Protein 2D4A (pdb70)

Organism: Aeropyrum pernix (strain ATCC 700893 / DSM 11879 / JCM 9820 / NBRC 100138 / K1) (NCBI:txid272557)

Radius of gyration: 30.24 Å; Cα contacts (8 Å, |Δi|>4): 2789; chains: 4; bounding box: 79×83×82 Å

Foldseek 3Di:
DEEEEALDQLRLLLVLVCLVVLLAAYEYEYQDPPSQAVSQVVSVVVSVVVVNPHHTHYDPDLLVCAPDQEYEYERADLLVRLAVRLVVLLVVLLSCLVNVVQYQYEYPHPPQQQSLLLSCVNNVDDQQRRWYDAQVLLQLLLLVLVCVVVVHDSVQWFWAWWFGRADLTGTDQQVIDGNPHGNCVVDPPVVSVVSVCCRRCVQVVCCVVVVGGDRNSRSVSVSVLVVQQSVQVQDWTFIWTADDQALHDHSGTITFIFGAGNRGTPGTDHDPDDPVRNVSNVVRRVVRVVSNVSYDVVSSD/DEEEEALDQQSLLLVLVCLVVLPAAYEYEYQDPPSQQVRLVVSVVVSVVVVNPHHTHYDPDLLVCAPHQEYEYEHADFAFPPDDPVNRLQRRLVVLLVVLVSCLPRPLQHAYEYARPPQFLSLLLSCVNNVHDQQRRWYDAFVLLQLLLLVLVCVVPVHDSVQWGWAWKFGRADLIGTDQCPIAGNPHRNVVVDPPVSSVVSVCCSRCVQVVVCVVVGTGDRNSVSVSVVVLVVQQSVQVQDKTWTFTADDQALHDHRGTIGFIFGAGNSGTDDTDHDDDDPVRNVSNVVSRVVRVVSNVSYDVVSND/DEEEEALDQLRLLLVLVCLLVLPAAYEYEYQPPCSFQVSQVVSVVVSVVVVRPHHTGYDPDLLVCAPHQEYEYERADWDLHCVSLVVLLVVLVSCLVRPVQHAYEHPHPPQQLSLLLSCVNSVHPQQRRWYPAFVLLQLLLLVLLCVVVVHDSVFKGWAWKFGRAQLTFTDQQPIDGNPHRNCVPDPPVSSVVSRCCSRCVQVVVCVPPSIGDRNRSSVSVSVVVVQQSVQPQDKTWIWTADDCALHDHPGTITFIFGAGVRGTPDTDHDDDDPVVNVSNVVSRVVRVVSNVVDDPVSD/DEEEEALDQQSLLLLLVLLVVLPAAYEYEYQDPPSQAVSLVVSVVVSVVVVRPHHTGGYPDLLVCAPPQEYEYAHQDLPLQVSLVVLLVVLVSCLPRPLNHQYEYAHPPQFLSLLLSCVSSVHDQFRRWYDAFVLLQLQLLVLVCVVVVDDSVQWFWAWWFGRAQLIGTDQQPIDGNPHRNPVVDPPVVSVVSRVCSRCVQVVVCVVPPDGDRNSSSVSVSVLVVQQSVQVQDWTWIFTADCQALHDHGGTITFIFGAGVRGTDGTDRDDDDVVVNVSNVVSRVVRVVSNVVHDPVSD

B-factor: mean 38.35, std 10.97, range [13.8, 83.7]

CATH classification: 3.40.50.720 (+1 more: 3.90.110.10)

Secondary structure (DSSP, 8-state):
-EEEE--SHHHHHHHHHHHHS--S-EEEE-SSSSHHHHHHHHHHHHHHHHT----EEEES-GGGGTT-SEEEE------HHHHHHHHHHHHHHHHHH-TTSEEEE--SSHHHHHHHHHHHH---GGGEEEP-HHHHHHHHHHHHHHHHTS-GGGEE--EEB-SSTT-EE-GGG-EETTEETTTT--HHHHHHHHHHHHHHHHHHHHHHSS---HHHHHHHHHHHHHHHHT--EEEEEEEEEESGGG-EEEEEEEEEEEETTEEEEE------HHHHHHHHHHHHHHHHHHTTS-GGG-/-EEEE--SHHHHHHHHHHHHHT-S-EEEE-SSSSHHHHHHHHHHHHHHHHT----EEEES-GGGGTT-SEEEE------TTHHHHHHHHHHHHHHHHHH-TT-EEEE-SSSHHHHHHHHHHHHT--GGGEEEP-HHHHHHHHHHHHHHHHTS-GGGEEEEEEB-SSTT-EEEEEEEEETTEEHHHHS-HHHHHHHHHHHHTHHHHHHHHHSS---HHHHHHHHHHHHHHHTT--EEEEEEEEEESGGG-EEEEEEEEEEEETTEEEEE------HHHHHHHHHHHHHHHHHHHTS-HHHH-/-EEEE--SHHHHHHHHHHHHHT-S-EEEE-SSTTHHHHHHHHHHHHHHHHT----EEEES-GGGGTT-SEEEE--------TTHHHHHHHHHHHHHHH-TTSEEEE--SSHHHHHHHHHHHHT--GGGEEE--HHHHHHHHHHHHHHHHTS-GGGEE--EEB-SSTT-EE-GGG-EETTEEGGGTS-HHHHHHHHHHHHTHHHHHHHHHSS--SHHHHHHHHHHHHHHHTT--EEEEEEEEEESGGG-EEEEEEEEEEEETTEEEEE------HHHHHHHHHHHHHHHHHHHHS-GGG-/-EEEE--SHHHHHHHHHHHHHT-S-EEEE-SSTTHHHHHHHHHHHHHHHHT----EEEES-GGGGTT-SEEEE--S----SS--THHHHHHHHHHHHHHHHHHHHH-TTPEEEE--SSHHHHHHHHHHHH---GGGEEE--HHHHHHHHHHHHHHHHTS-GGGEE--EEB-SSTT-EE-GGG-EETTEEHHHHS-HHHHHHHHHHHHTHHHHHHHHHSS---HHHHHHHHHHHHHHHTT--EEEEEEEEEESGGG-EEEEEEEEEEEETTEEEEE------HHHHHHHHHHHHHHHHHHHTS-HHHH-

Structure (mmCIF, N/CA/C/O backbone):
data_2D4A
#
_entry.id   2D4A
#
_cell.length_a   78.168
_cell.length_b   84.012
_cell.length_c   216.148
_cell.angle_alpha   90.00
_cell.angle_beta   90.00
_cell.angle_gamma   90.00
#
_symmetry.space_group_name_H-M   'P 21 21 21'
#
loop_
_entity.id
_entity.type
_entity.pdbx_description
1 polymer 'Malate dehydrogenase'
2 water water
#
loop_
_atom_site.group_PDB
_atom_site.id
_atom_site.type_symbol
_atom_site.label_atom_id
_atom_site.label_alt_id
_atom_site.label_comp_id
_atom_site.label_asym_id
_atom_site.label_entity_id
_atom_site.label_seq_id
_atom_site.pdbx_PDB_ins_code
_atom_site.Cartn_x
_atom_site.Cartn_y
_atom_site.Cartn_z
_atom_site.occupancy
_atom_site.B_iso_or_equiv
_atom_site.auth_seq_id
_atom_site.auth_comp_id
_atom_site.auth_asym_id
_atom_site.auth_atom_id
_atom_site.pdbx_PDB_model_num
ATOM 1 N N . MET A 1 1 ? 70.603 14.673 200.950 1.00 37.82 1 MET B N 1
ATOM 2 C CA . MET A 1 1 ? 69.346 13.972 200.698 1.00 37.41 1 MET B CA 1
ATOM 3 C C . MET A 1 1 ? 68.355 14.267 201.834 1.00 36.45 1 MET B C 1
ATOM 4 O O . MET A 1 1 ? 68.741 14.402 203.008 1.00 36.25 1 MET B O 1
ATOM 9 N N . ILE A 1 2 ? 67.111 14.346 201.363 1.00 34.39 2 ILE B N 1
ATOM 10 C CA . ILE A 1 2 ? 65.946 14.559 202.237 1.00 32.41 2 ILE B CA 1
ATOM 11 C C . ILE A 1 2 ? 65.368 13.180 202.582 1.00 31.52 2 ILE B C 1
ATOM 12 O O . ILE A 1 2 ? 64.944 12.426 201.677 1.00 31.92 2 ILE B O 1
ATOM 17 N N . THR A 1 3 ? 65.127 12.874 203.760 1.00 30.38 3 THR B N 1
ATOM 18 C CA . THR A 1 3 ? 64.414 11.650 204.120 1.00 28.81 3 THR B CA 1
ATOM 19 C C . THR A 1 3 ? 63.024 12.012 204.663 1.00 28.53 3 THR B C 1
ATOM 20 O O . THR A 1 3 ? 62.899 12.920 205.482 1.00 28.19 3 THR B O 1
ATOM 24 N N . ILE A 1 4 ? 61.985 11.347 204.142 1.00 27.73 4 ILE B N 1
ATOM 25 C CA . ILE A 1 4 ? 60.621 11.531 204.691 1.00 28.23 4 ILE B CA 1
ATOM 26 C C . ILE A 1 4 ? 60.318 10.257 205.508 1.00 28.04 4 ILE B C 1
ATOM 27 O O . ILE A 1 4 ? 60.439 9.147 204.971 1.00 28.43 4 ILE B O 1
ATOM 32 N N . LEU A 1 5 ? 59.782 10.410 206.677 1.00 27.62 5 LEU B N 1
ATOM 33 C CA . LEU A 1 5 ? 59.344 9.289 207.537 1.00 26.58 5 LEU B CA 1
ATOM 34 C C . LEU A 1 5 ? 57.852 9.206 207.584 1.00 26.23 5 LEU B C 1
ATOM 35 O O . LEU A 1 5 ? 57.128 10.100 208.083 1.00 27.57 5 LEU B O 1
ATOM 40 N N . GLY A 1 6 ? 57.260 8.139 207.015 1.00 27.09 6 GLY B N 1
ATOM 41 C CA . GLY A 1 6 ? 55.778 8.115 207.075 1.00 29.30 6 GLY B CA 1
ATOM 42 C C . GLY A 1 6 ? 55.119 7.248 206.064 1.00 31.64 6 GLY B C 1
ATOM 43 O O . GLY A 1 6 ? 54.308 6.370 206.379 1.00 34.15 6 GLY B O 1
ATOM 44 N N . ALA A 1 7 ? 55.187 7.770 204.793 1.00 29.87 7 ALA B N 1
ATOM 45 C CA . ALA A 1 7 ? 54.523 7.194 203.615 1.00 29.09 7 ALA B CA 1
ATOM 46 C C . ALA A 1 7 ? 53.024 7.180 203.633 1.00 28.33 7 ALA B C 1
ATOM 47 O O . ALA A 1 7 ? 52.310 6.673 202.736 1.00 27.14 7 ALA B O 1
ATOM 49 N N . GLY A 1 8 ? 52.434 7.988 204.533 1.00 26.75 8 GLY B N 1
ATOM 50 C CA . GLY A 1 8 ? 50.998 8.202 204.561 1.00 24.23 8 GLY B CA 1
ATOM 51 C C . GLY A 1 8 ? 50.464 9.243 203.622 1.00 25.14 8 GLY B C 1
ATOM 52 O O . GLY A 1 8 ? 50.912 9.507 202.527 1.00 25.42 8 GLY B O 1
ATOM 53 N N . LYS A 1 9 ? 49.332 9.852 204.301 1.00 22.23 9 LYS B N 1
ATOM 54 C CA . LYS A 1 9 ? 48.637 10.899 203.582 1.00 22.20 9 LYS B CA 1
ATOM 55 C C . LYS A 1 9 ? 49.420 12.252 203.525 1.00 21.40 9 LYS B C 1
ATOM 56 O O . LYS A 1 9 ? 49.525 12.886 202.468 1.00 21.99 9 LYS B O 1
ATOM 62 N N . VAL A 1 10 ? 49.998 12.679 204.601 1.00 23.79 10 VAL B N 1
ATOM 63 C CA . VAL A 1 10 ? 50.757 13.933 204.595 1.00 23.22 10 VAL B CA 1
ATOM 64 C C . VAL A 1 10 ? 52.182 13.701 204.113 1.00 21.92 10 VAL B C 1
ATOM 65 O O . VAL A 1 10 ? 52.810 14.626 203.610 1.00 20.83 10 VAL B O 1
ATOM 69 N N . GLY A 1 11 ? 52.656 12.513 204.203 1.00 25.17 11 GLY B N 1
ATOM 70 C CA . GLY A 1 11 ? 53.953 12.041 203.747 1.00 27.64 11 GLY B CA 1
ATOM 71 C C . GLY A 1 11 ? 54.134 12.102 202.293 1.00 29.16 11 GLY B C 1
ATOM 72 O O . GLY A 1 11 ? 55.018 12.745 201.709 1.00 29.99 11 GLY B O 1
ATOM 73 N N . MET A 1 12 ? 53.052 11.539 201.725 1.00 30.07 12 MET B N 1
ATOM 74 C CA . MET A 1 12 ? 53.019 11.490 200.275 1.00 29.37 12 MET B CA 1
ATOM 75 C C . MET A 1 12 ? 52.752 12.832 199.626 1.00 28.64 12 MET B C 1
ATOM 76 O O . MET A 1 12 ? 53.307 13.127 198.571 1.00 29.58 12 MET B O 1
ATOM 81 N N . ALA A 1 13 ? 51.889 13.645 200.219 1.00 28.52 13 ALA B N 1
ATOM 82 C CA . ALA A 1 13 ? 51.629 14.948 199.623 1.00 28.67 13 ALA B CA 1
ATOM 83 C C . ALA A 1 13 ? 52.964 15.709 199.592 1.00 28.89 13 ALA B C 1
ATOM 84 O O . ALA A 1 13 ? 53.315 16.289 198.566 1.00 29.33 13 ALA B O 1
ATOM 86 N N . THR A 1 14 ? 53.712 15.675 200.702 1.00 29.26 14 THR B N 1
ATOM 87 C CA . THR A 1 14 ? 55.025 16.337 200.806 1.00 28.46 14 THR B CA 1
ATOM 88 C C . THR A 1 14 ? 55.955 15.840 199.698 1.00 27.58 14 THR B C 1
ATOM 89 O O . THR A 1 14 ? 56.598 16.634 199.011 1.00 28.64 14 THR B O 1
ATOM 93 N N . ALA A 1 15 ? 56.021 14.522 199.530 1.00 25.96 15 ALA B N 1
ATOM 94 C CA . ALA A 1 15 ? 56.881 13.922 198.519 1.00 24.86 15 ALA B CA 1
ATOM 95 C C . ALA A 1 15 ? 56.535 14.379 197.108 1.00 24.50 15 ALA B C 1
ATOM 96 O O . ALA A 1 15 ? 57.427 14.578 196.289 1.00 25.76 15 ALA B O 1
ATOM 98 N N . VAL A 1 16 ? 55.251 14.555 196.813 1.00 24.32 16 VAL B N 1
ATOM 99 C CA . VAL A 1 16 ? 54.855 14.995 195.474 1.00 24.33 16 VAL B CA 1
ATOM 100 C C . VAL A 1 16 ? 55.339 16.432 195.246 1.00 24.17 16 VAL B C 1
ATOM 101 O O . VAL A 1 16 ? 55.973 16.715 194.231 1.00 23.11 16 VAL B O 1
ATOM 105 N N . MET A 1 17 ? 55.058 17.319 196.205 1.00 23.59 17 MET B N 1
ATOM 106 C CA . MET A 1 17 ? 55.444 18.733 196.126 1.00 24.51 17 MET B CA 1
ATOM 107 C C . MET A 1 17 ? 56.966 18.964 196.127 1.00 23.30 17 MET B C 1
ATOM 108 O O . MET A 1 17 ? 57.473 19.875 195.465 1.00 22.68 17 MET B O 1
ATOM 113 N N . LEU A 1 18 ? 57.694 18.153 196.884 1.00 22.21 18 LEU B N 1
ATOM 114 C CA . LEU A 1 18 ? 59.143 18.277 196.918 1.00 23.28 18 LEU B CA 1
ATOM 115 C C . LEU A 1 18 ? 59.723 17.856 195.567 1.00 25.30 18 LEU B C 1
ATOM 116 O O . LEU A 1 18 ? 60.733 18.394 195.116 1.00 25.81 18 LEU B O 1
ATOM 121 N N . MET A 1 19 ? 59.062 16.885 194.938 1.00 26.45 19 MET B N 1
ATOM 122 C CA . MET A 1 19 ? 59.446 16.359 193.636 1.00 26.58 19 MET B CA 1
ATOM 123 C C . MET A 1 19 ? 59.290 17.433 192.564 1.00 28.69 19 MET B C 1
ATOM 124 O O . MET A 1 19 ? 60.173 17.604 191.727 1.00 28.97 19 MET B O 1
ATOM 129 N N . MET A 1 20 ? 58.171 18.158 192.598 1.00 31.31 20 MET B N 1
ATOM 130 C CA . MET A 1 20 ? 57.902 19.225 191.632 1.00 32.37 20 MET B CA 1
ATOM 131 C C . MET A 1 20 ? 59.012 20.257 191.733 1.00 33.17 20 MET B C 1
ATOM 132 O O . MET A 1 20 ? 59.528 20.735 190.728 1.00 33.80 20 MET B O 1
ATOM 137 N N . ARG A 1 21 ? 59.372 20.605 192.962 1.00 33.68 21 ARG B N 1
ATOM 138 C CA . ARG A 1 21 ? 60.415 21.589 193.171 1.00 33.54 21 ARG B CA 1
ATOM 139 C C . ARG A 1 21 ? 61.793 21.066 192.802 1.00 32.51 21 ARG B C 1
ATOM 140 O O . ARG A 1 21 ? 62.654 21.837 192.397 1.00 33.82 21 ARG B O 1
ATOM 148 N N . GLY A 1 22 ? 62.009 19.763 192.933 1.00 32.52 22 GLY B N 1
ATOM 149 C CA . GLY A 1 22 ? 63.309 19.203 192.592 1.00 33.29 22 GLY B CA 1
ATOM 150 C C . GLY A 1 22 ? 64.498 19.773 193.365 1.00 34.25 22 GLY B C 1
ATOM 151 O O . GLY A 1 22 ? 65.595 19.899 192.822 1.00 34.41 22 GLY B O 1
ATOM 152 N N . TYR A 1 23 ? 64.294 20.107 194.637 1.00 33.77 23 TYR B N 1
ATOM 153 C CA . TYR A 1 23 ? 65.363 20.662 195.465 1.00 32.00 23 TYR B CA 1
ATOM 154 C C . TYR A 1 23 ? 66.511 19.700 195.751 1.00 30.67 23 TYR B C 1
ATOM 155 O O . TYR A 1 23 ? 67.660 20.122 195.873 1.00 31.72 23 TYR B O 1
ATOM 164 N N . ASP A 1 24 ? 66.200 18.411 195.854 1.00 29.41 24 ASP B N 1
ATOM 165 C CA . ASP A 1 24 ? 67.201 17.419 196.231 1.00 28.68 24 ASP B CA 1
ATOM 166 C C . ASP A 1 24 ? 66.617 15.991 196.109 1.00 28.82 24 ASP B C 1
ATOM 167 O O . ASP A 1 24 ? 65.427 15.829 195.828 1.00 27.97 24 ASP B O 1
ATOM 172 N N . ASP A 1 25 ? 67.393 14.987 196.297 1.00 29.12 25 ASP B N 1
ATOM 173 C CA . ASP A 1 25 ? 66.990 13.600 196.300 1.00 29.47 25 ASP B CA 1
ATOM 174 C C . ASP A 1 25 ? 66.082 13.286 197.469 1.00 29.35 25 ASP B C 1
ATOM 175 O O . ASP A 1 25 ? 66.071 13.971 198.504 1.00 29.94 25 ASP B O 1
ATOM 180 N N . LEU A 1 26 ? 65.227 12.288 197.219 1.00 28.71 26 LEU B N 1
ATOM 181 C CA . LEU A 1 26 ? 64.203 11.942 198.209 1.00 28.75 26 LEU B CA 1
ATOM 182 C C . LEU A 1 26 ? 64.382 10.481 198.617 1.00 28.50 26 LEU B C 1
ATOM 183 O O . LEU A 1 26 ? 64.676 9.592 197.785 1.00 28.87 26 LEU B O 1
ATOM 188 N N . LEU A 1 27 ? 63.920 10.259 199.844 1.00 29.52 27 LEU B N 1
ATOM 189 C CA . LEU A 1 27 ? 63.951 8.887 200.389 1.00 29.21 27 LEU B CA 1
ATOM 190 C C . LEU A 1 27 ? 62.682 8.648 201.175 1.00 30.27 27 LEU B C 1
ATOM 191 O O . LEU A 1 27 ? 62.360 9.465 202.062 1.00 29.66 27 LEU B O 1
ATOM 196 N N . LEU A 1 28 ? 62.020 7.638 200.908 1.00 31.87 28 LEU B N 1
ATOM 197 C CA . LEU A 1 28 ? 60.797 7.309 201.638 1.00 32.91 28 LEU B CA 1
ATOM 198 C C . LEU A 1 28 ? 61.074 6.147 202.576 1.00 33.47 28 LEU B C 1
ATOM 199 O O . LEU A 1 28 ? 61.569 5.108 202.143 1.00 32.87 28 LEU B O 1
ATOM 204 N N . ILE A 1 29 ? 60.761 6.313 203.856 1.00 34.33 29 ILE B N 1
ATOM 205 C CA . ILE A 1 29 ? 60.959 5.223 204.805 1.00 35.73 29 ILE B CA 1
ATOM 206 C C . ILE A 1 29 ? 59.695 5.005 205.633 1.00 36.25 29 ILE B C 1
ATOM 207 O O . ILE A 1 29 ? 59.217 5.920 206.302 1.00 36.59 29 ILE B O 1
ATOM 212 N N . ALA A 1 30 ? 59.093 3.760 205.535 1.00 42.34 30 ALA B N 1
ATOM 213 C CA . ALA A 1 30 ? 57.895 3.351 206.252 1.00 43.41 30 ALA B CA 1
ATOM 214 C C . ALA A 1 30 ? 58.059 1.892 206.672 1.00 44.24 30 ALA B C 1
ATOM 215 O O . ALA A 1 30 ? 58.778 1.126 206.034 1.00 43.66 30 ALA B O 1
ATOM 217 N N . ARG A 1 31 ? 57.379 1.527 207.751 1.00 45.18 31 ARG B N 1
ATOM 218 C CA . ARG A 1 31 ? 57.443 0.188 208.312 1.00 45.62 31 ARG B CA 1
ATOM 219 C C . ARG A 1 31 ? 56.881 -0.905 207.415 1.00 44.38 31 ARG B C 1
ATOM 220 O O . ARG A 1 31 ? 57.484 -1.968 207.261 1.00 44.04 31 ARG B O 1
ATOM 228 N N . THR A 1 32 ? 55.726 -0.649 206.819 1.00 44.27 32 THR B N 1
ATOM 229 C CA . THR A 1 32 ? 55.089 -1.634 205.949 1.00 44.26 32 THR B CA 1
ATOM 230 C C . THR A 1 32 ? 55.986 -2.000 204.770 1.00 44.40 32 THR B C 1
ATOM 231 O O . THR A 1 32 ? 56.427 -1.134 204.018 1.00 46.39 32 THR B O 1
ATOM 235 N N . PRO A 1 33 ? 56.266 -3.316 204.569 1.00 38.74 33 PRO B N 1
ATOM 236 C CA . PRO A 1 33 ? 57.066 -3.722 203.405 1.00 38.19 33 PRO B CA 1
ATOM 237 C C . PRO A 1 33 ? 56.374 -3.529 202.050 1.00 37.67 33 PRO B C 1
ATOM 238 O O . PRO A 1 33 ? 55.227 -3.930 201.857 1.00 37.84 33 PRO B O 1
ATOM 242 N N . GLY A 1 34 ? 57.085 -2.903 201.118 1.00 37.72 34 GLY B N 1
ATOM 243 C CA . GLY A 1 34 ? 56.527 -2.660 199.803 1.00 36.68 34 GLY B CA 1
ATOM 244 C C . GLY A 1 34 ? 55.828 -1.318 199.648 1.00 36.97 34 GLY B C 1
ATOM 245 O O . GLY A 1 34 ? 55.865 -0.739 198.568 1.00 38.19 34 GLY B O 1
ATOM 246 N N . LYS A 1 35 ? 55.199 -0.811 200.709 1.00 35.93 35 LYS B N 1
ATOM 247 C CA . LYS A 1 35 ? 54.492 0.472 200.627 1.00 35.48 35 LYS B CA 1
ATOM 248 C C . LYS A 1 35 ? 55.339 1.636 200.123 1.00 34.49 35 LYS B C 1
ATOM 249 O O . LYS A 1 35 ? 54.972 2.293 199.159 1.00 36.02 35 LYS B O 1
ATOM 255 N N . PRO A 1 36 ? 56.471 1.928 200.780 1.00 34.43 36 PRO B N 1
ATOM 256 C CA . PRO A 1 36 ? 57.299 3.041 200.312 1.00 33.64 36 PRO B CA 1
ATOM 257 C C . PRO A 1 36 ? 57.973 2.761 198.975 1.00 32.59 36 PRO B C 1
ATOM 258 O O . PRO A 1 36 ? 58.166 3.666 198.168 1.00 31.94 36 PRO B O 1
ATOM 262 N N . GLN A 1 37 ? 58.335 1.507 198.738 1.00 32.47 37 GLN B N 1
ATOM 263 C CA . GLN A 1 37 ? 58.967 1.169 197.476 1.00 32.09 37 GLN B CA 1
ATOM 264 C C . GLN A 1 37 ? 57.985 1.464 196.343 1.00 32.54 37 GLN B C 1
ATOM 265 O O . GLN A 1 37 ? 58.269 2.262 195.452 1.00 33.53 37 GLN B O 1
ATOM 271 N N . GLY A 1 38 ? 56.821 0.828 196.387 1.00 31.89 38 GLY B N 1
ATOM 272 C CA . GLY A 1 38 ? 55.838 1.040 195.345 1.00 31.73 38 GLY B CA 1
ATOM 273 C C . GLY A 1 38 ? 55.435 2.489 195.186 1.00 31.26 38 GLY B C 1
ATOM 274 O O . GLY A 1 38 ? 55.199 2.970 194.076 1.00 30.80 38 GLY B O 1
ATOM 275 N N . GLU A 1 39 ? 55.360 3.206 196.296 1.00 30.39 39 GLU B N 1
ATOM 276 C CA . GLU A 1 39 ? 54.958 4.590 196.210 1.00 29.73 39 GLU B CA 1
ATOM 277 C C . GLU A 1 39 ? 56.049 5.425 195.514 1.00 28.76 39 GLU B C 1
ATOM 278 O O . GLU A 1 39 ? 55.758 6.291 194.677 1.00 28.54 39 GLU B O 1
ATOM 284 N N . ALA A 1 40 ? 57.302 5.131 195.848 1.00 27.44 40 ALA B N 1
ATOM 285 C CA . ALA A 1 40 ? 58.459 5.809 195.272 1.00 26.25 40 ALA B CA 1
ATOM 286 C C . ALA A 1 40 ? 58.558 5.487 193.784 1.00 26.09 40 ALA B C 1
ATOM 287 O O . ALA A 1 40 ? 59.084 6.278 192.992 1.00 26.93 40 ALA B O 1
ATOM 289 N N . LEU A 1 41 ? 58.054 4.315 193.411 1.00 24.85 41 LEU B N 1
ATOM 290 C CA . LEU A 1 41 ? 58.079 3.884 192.017 1.00 24.22 41 LEU B CA 1
ATOM 291 C C . LEU A 1 41 ? 57.050 4.670 191.201 1.00 23.82 41 LEU B C 1
ATOM 292 O O . LEU A 1 41 ? 57.334 5.097 190.084 1.00 22.60 41 LEU B O 1
ATOM 297 N N . ASP A 1 42 ? 55.862 4.871 191.762 1.00 23.66 42 ASP B N 1
ATOM 298 C CA . ASP A 1 42 ? 54.837 5.626 191.063 1.00 23.66 42 ASP B CA 1
ATOM 299 C C . ASP A 1 42 ? 55.325 7.069 190.972 1.00 23.63 42 ASP B C 1
ATOM 300 O O . ASP A 1 42 ? 55.187 7.724 189.943 1.00 23.76 42 ASP B O 1
ATOM 305 N N . LEU A 1 43 ? 55.922 7.555 192.049 1.00 23.75 43 LEU B N 1
ATOM 306 C CA . LEU A 1 43 ? 56.419 8.922 192.073 1.00 25.05 43 LEU B CA 1
ATOM 307 C C . LEU A 1 43 ? 57.573 9.109 191.080 1.00 26.53 43 LEU B C 1
ATOM 308 O O . LEU A 1 43 ? 57.637 10.114 190.366 1.00 26.54 43 LEU B O 1
ATOM 313 N N . ALA A 1 44 ? 58.478 8.133 191.033 1.00 27.23 44 ALA B N 1
ATOM 314 C CA . ALA A 1 44 ? 59.625 8.178 190.125 1.00 27.42 44 ALA B CA 1
ATOM 315 C C . ALA A 1 44 ? 59.182 8.233 188.652 1.00 27.45 44 ALA B C 1
ATOM 316 O O . ALA A 1 44 ? 59.786 8.946 187.854 1.00 26.78 44 ALA B O 1
ATOM 318 N N . HIS A 1 45 ? 58.135 7.479 188.305 1.00 27.63 45 HIS B N 1
ATOM 319 C CA . HIS A 1 45 ? 57.602 7.457 186.943 1.00 27.66 45 HIS B CA 1
ATOM 320 C C . HIS A 1 45 ? 57.054 8.833 186.588 1.00 27.20 45 HIS B C 1
ATOM 321 O O . HIS A 1 45 ? 57.137 9.279 185.445 1.00 26.59 45 HIS B O 1
ATOM 328 N N . ALA A 1 46 ? 56.478 9.494 187.586 1.00 27.53 46 ALA B N 1
ATOM 329 C CA . ALA A 1 46 ? 55.927 10.826 187.400 1.00 26.78 46 ALA B CA 1
ATOM 330 C C . ALA A 1 46 ? 57.078 11.816 187.204 1.00 25.97 46 ALA B C 1
ATOM 331 O O . ALA A 1 46 ? 56.980 12.733 186.398 1.00 26.32 46 ALA B O 1
ATOM 333 N N . ALA A 1 47 ? 58.174 11.622 187.929 1.00 24.57 47 ALA B N 1
ATOM 334 C CA . ALA A 1 47 ? 59.318 12.512 187.805 1.00 24.09 47 ALA B CA 1
ATOM 335 C C . ALA A 1 47 ? 59.901 12.459 186.404 1.00 24.14 47 ALA B C 1
ATOM 336 O O . ALA A 1 47 ? 60.410 13.459 185.895 1.00 24.02 47 ALA B O 1
ATOM 338 N N . ALA A 1 48 ? 59.825 11.282 185.789 1.00 24.65 48 ALA B N 1
ATOM 339 C CA . ALA A 1 48 ? 60.339 11.062 184.442 1.00 24.45 48 ALA B CA 1
ATOM 340 C C . ALA A 1 48 ? 59.492 11.780 183.372 1.00 24.67 48 ALA B C 1
ATOM 341 O O . ALA A 1 48 ? 60.033 12.226 182.367 1.00 26.28 48 ALA B O 1
ATOM 343 N N . GLU A 1 49 ? 58.181 11.895 183.593 1.00 24.16 49 GLU B N 1
ATOM 344 C CA . GLU A 1 49 ? 57.300 12.580 182.644 1.00 24.52 49 GLU B CA 1
ATOM 345 C C . GLU A 1 49 ? 57.543 14.078 182.734 1.00 25.00 49 GLU B C 1
ATOM 346 O O . GLU A 1 49 ? 57.459 14.797 181.742 1.00 26.44 49 GLU B O 1
ATOM 352 N N . LEU A 1 50 ? 57.822 14.551 183.940 1.00 24.96 50 LEU B N 1
ATOM 353 C CA . LEU A 1 50 ? 58.064 15.966 184.155 1.00 25.56 50 LEU B CA 1
ATOM 354 C C . LEU A 1 50 ? 59.501 16.355 183.864 1.00 26.33 50 LEU B C 1
ATOM 355 O O . LEU A 1 50 ? 59.812 17.535 183.710 1.00 28.43 50 LEU B O 1
ATOM 360 N N . GLY A 1 51 ? 60.376 15.361 183.797 1.00 25.16 51 GLY B N 1
ATOM 361 C CA . GLY A 1 51 ? 61.768 15.631 183.522 1.00 24.24 51 GLY B CA 1
ATOM 362 C C . GLY A 1 51 ? 62.526 16.188 184.711 1.00 25.64 51 GLY B C 1
ATOM 363 O O . GLY A 1 51 ? 63.471 16.963 184.531 1.00 26.30 51 GLY B O 1
ATOM 364 N N . VAL A 1 52 ? 62.071 15.842 185.845 1.00 22.27 52 VAL B N 1
ATOM 365 C CA . VAL A 1 52 ? 62.755 16.293 187.032 1.00 23.55 52 VAL B CA 1
ATOM 366 C C . VAL A 1 52 ? 63.769 15.221 187.400 1.00 25.26 52 VAL B C 1
ATOM 367 O O . VAL A 1 52 ? 63.440 14.253 188.081 1.00 25.89 52 VAL B O 1
ATOM 371 N N . ASP A 1 53 ? 64.927 15.257 187.158 1.00 26.11 53 ASP B N 1
ATOM 372 C CA . ASP A 1 53 ? 66.063 14.401 187.279 1.00 27.34 53 ASP B CA 1
ATOM 373 C C . ASP A 1 53 ? 66.414 13.831 188.610 1.00 27.42 53 ASP B C 1
ATOM 374 O O . ASP A 1 53 ? 67.300 12.950 188.787 1.00 29.65 53 ASP B O 1
ATOM 379 N N . ILE A 1 54 ? 65.724 14.259 189.655 1.00 30.13 54 ILE B N 1
ATOM 380 C CA . ILE A 1 54 ? 66.120 13.780 190.999 1.00 30.13 54 ILE B CA 1
ATOM 381 C C . ILE A 1 54 ? 66.017 12.290 191.130 1.00 30.92 54 ILE B C 1
ATOM 382 O O . ILE A 1 54 ? 65.243 11.630 190.428 1.00 31.31 54 ILE B O 1
ATOM 387 N N . ARG A 1 55 ? 66.641 11.795 192.177 1.00 30.94 55 ARG B N 1
ATOM 388 C CA . ARG A 1 55 ? 66.515 10.385 192.566 1.00 32.24 55 ARG B CA 1
ATOM 389 C C . ARG A 1 55 ? 65.400 10.242 193.602 1.00 29.86 55 ARG B C 1
ATOM 390 O O . ARG A 1 55 ? 65.245 11.086 194.481 1.00 29.26 55 ARG B O 1
ATOM 398 N N . ILE A 1 56 ? 64.611 9.184 193.480 1.00 28.66 56 ILE B N 1
ATOM 399 C CA . ILE A 1 56 ? 63.541 8.934 194.429 1.00 27.83 56 ILE B CA 1
ATOM 400 C C . ILE A 1 56 ? 63.549 7.466 194.822 1.00 27.77 56 ILE B C 1
ATOM 401 O O . ILE A 1 56 ? 63.418 6.605 193.963 1.00 29.34 56 ILE B O 1
ATOM 406 N N . SER A 1 57 ? 63.671 7.192 196.144 1.00 30.12 57 SER B N 1
ATOM 407 C CA . SER A 1 57 ? 63.715 5.811 196.610 1.00 29.64 57 SER B CA 1
ATOM 408 C C . SER A 1 57 ? 62.741 5.485 197.746 1.00 30.30 57 SER B C 1
ATOM 409 O O . SER A 1 57 ? 62.263 6.371 198.457 1.00 31.47 57 SER B O 1
ATOM 412 N N . GLY A 1 58 ? 62.462 4.198 197.913 1.00 30.31 58 GLY B N 1
ATOM 413 C CA . GLY A 1 58 ? 61.580 3.751 198.976 1.00 31.14 58 GLY B CA 1
ATOM 414 C C . GLY A 1 58 ? 62.373 2.763 199.806 1.00 31.76 58 GLY B C 1
ATOM 415 O O . GLY A 1 58 ? 63.311 2.155 199.300 1.00 33.77 58 GLY B O 1
ATOM 416 N N . SER A 1 59 ? 62.013 2.567 201.065 1.00 32.71 59 SER B N 1
ATOM 417 C CA . SER A 1 59 ? 62.787 1.652 201.888 1.00 32.10 59 SER B CA 1
ATOM 418 C C . SER A 1 59 ? 62.106 1.398 203.230 1.00 32.14 59 SER B C 1
ATOM 419 O O . SER A 1 59 ? 61.327 2.223 203.713 1.00 31.59 59 SER B O 1
ATOM 422 N N . ASN A 1 60 ? 62.397 0.234 203.808 1.00 33.45 60 ASN B N 1
ATOM 423 C CA . ASN A 1 60 ? 61.853 -0.189 205.100 1.00 32.42 60 ASN B CA 1
ATOM 424 C C . ASN A 1 60 ? 62.988 -0.212 206.112 1.00 33.24 60 ASN B C 1
ATOM 425 O O . ASN A 1 60 ? 62.786 -0.552 207.275 1.00 35.09 60 ASN B O 1
ATOM 430 N N . SER A 1 61 ? 64.184 0.142 205.655 1.00 32.75 61 SER B N 1
ATOM 431 C CA . SER A 1 61 ? 65.351 0.144 206.518 1.00 34.46 61 SER B CA 1
ATOM 432 C C . SER A 1 61 ? 65.830 1.530 206.924 1.00 36.75 61 SER B C 1
ATOM 433 O O . SER A 1 61 ? 66.467 2.231 206.138 1.00 37.57 61 SER B O 1
ATOM 436 N N . TYR A 1 62 ? 65.538 1.909 208.163 1.00 39.04 62 TYR B N 1
ATOM 437 C CA . TYR A 1 62 ? 65.942 3.207 208.693 1.00 40.36 62 TYR B CA 1
ATOM 438 C C . TYR A 1 62 ? 67.450 3.468 208.591 1.00 41.88 62 TYR B C 1
ATOM 439 O O . TYR A 1 62 ? 67.899 4.605 208.748 1.00 40.85 62 TYR B O 1
ATOM 448 N N . GLU A 1 63 ? 68.232 2.421 208.339 1.00 43.33 63 GLU B N 1
ATOM 449 C CA . GLU A 1 63 ? 69.678 2.586 208.204 1.00 46.29 63 GLU B CA 1
ATOM 450 C C . GLU A 1 63 ? 69.926 3.514 207.012 1.00 46.05 63 GLU B C 1
ATOM 451 O O . GLU A 1 63 ? 70.872 4.294 207.003 1.00 45.91 63 GLU B O 1
ATOM 457 N N . ASP A 1 64 ? 69.055 3.428 206.013 1.00 44.69 64 ASP B N 1
ATOM 458 C CA . ASP A 1 64 ? 69.199 4.228 204.810 1.00 43.92 64 ASP B CA 1
ATOM 459 C C . ASP A 1 64 ? 69.146 5.735 204.956 1.00 44.61 64 ASP B C 1
ATOM 460 O O . ASP A 1 64 ? 69.552 6.451 204.040 1.00 44.92 64 ASP B O 1
ATOM 465 N N . MET A 1 65 ? 68.654 6.237 206.082 1.00 44.66 65 MET B N 1
ATOM 466 C CA . MET A 1 65 ? 68.569 7.684 206.226 1.00 45.51 65 MET B CA 1
ATOM 467 C C . MET A 1 65 ? 69.902 8.331 206.570 1.00 46.04 65 MET B C 1
ATOM 468 O O . MET A 1 65 ? 69.965 9.526 206.857 1.00 47.12 65 MET B O 1
ATOM 473 N N . ARG A 1 66 ? 70.971 7.547 206.522 1.00 45.59 66 ARG B N 1
ATOM 474 C CA . ARG A 1 66 ? 72.298 8.071 206.813 1.00 46.24 66 ARG B CA 1
ATOM 475 C C . ARG A 1 66 ? 72.650 9.100 205.761 1.00 44.87 66 ARG B C 1
ATOM 476 O O . ARG A 1 66 ? 72.484 8.847 204.572 1.00 45.11 66 ARG B O 1
ATOM 484 N N . GLY A 1 67 ? 73.140 10.252 206.195 1.00 44.30 67 GLY B N 1
ATOM 485 C CA . GLY A 1 67 ? 73.523 11.276 205.245 1.00 44.15 67 GLY B CA 1
ATOM 486 C C . GLY A 1 67 ? 72.497 12.361 204.996 1.00 44.25 67 GLY B C 1
ATOM 487 O O . GLY A 1 67 ? 72.802 13.356 204.346 1.00 46.19 67 GLY B O 1
ATOM 488 N N . SER A 1 68 ? 71.179 12.124 205.625 1.00 42.59 68 SER B N 1
ATOM 489 C CA . SER A 1 68 ? 70.281 13.241 205.259 1.00 42.62 68 SER B CA 1
ATOM 490 C C . SER A 1 68 ? 70.587 14.538 205.947 1.00 42.06 68 SER B C 1
ATOM 491 O O . SER A 1 68 ? 70.967 14.569 207.128 1.00 41.02 68 SER B O 1
ATOM 494 N N . ASP A 1 69 ? 70.365 15.677 205.263 1.00 41.38 69 ASP B N 1
ATOM 495 C CA . ASP A 1 69 ? 70.566 16.956 205.980 1.00 39.96 69 ASP B CA 1
ATOM 496 C C . ASP A 1 69 ? 69.246 17.483 206.562 1.00 38.54 69 ASP B C 1
ATOM 497 O O . ASP A 1 69 ? 69.145 18.045 207.638 1.00 38.64 69 ASP B O 1
ATOM 502 N N . ILE A 1 70 ? 68.193 16.916 205.947 1.00 36.07 70 ILE B N 1
ATOM 503 C CA . ILE A 1 70 ? 66.844 17.156 206.502 1.00 35.07 70 ILE B CA 1
ATOM 504 C C . ILE A 1 70 ? 66.135 15.810 206.700 1.00 35.10 70 ILE B C 1
ATOM 505 O O . ILE A 1 70 ? 66.008 15.005 205.747 1.00 36.15 70 ILE B O 1
ATOM 510 N N . VAL A 1 71 ? 65.444 15.730 207.872 1.00 32.77 71 VAL B N 1
ATOM 511 C CA . VAL A 1 71 ? 64.604 14.573 208.113 1.00 29.38 71 VAL B CA 1
ATOM 512 C C . VAL A 1 71 ? 63.213 15.117 208.451 1.00 28.31 71 VAL B C 1
ATOM 513 O O . VAL A 1 71 ? 63.030 15.902 209.390 1.00 26.44 71 VAL B O 1
ATOM 517 N N . LEU A 1 72 ? 62.241 14.716 207.642 1.00 26.92 72 LEU B N 1
ATOM 518 C CA . LEU A 1 72 ? 60.863 15.135 207.831 1.00 27.60 72 LEU B CA 1
ATOM 519 C C . LEU A 1 72 ? 60.095 13.964 208.469 1.00 28.73 72 LEU B C 1
ATOM 520 O O . LEU A 1 72 ? 60.125 12.843 207.960 1.00 27.79 72 LEU B O 1
ATOM 525 N N . VAL A 1 73 ? 59.447 14.226 209.607 1.00 29.98 73 VAL B N 1
ATOM 526 C CA . VAL A 1 73 ? 58.678 13.209 210.344 1.00 29.91 73 VAL B CA 1
ATOM 527 C C . VAL A 1 73 ? 57.185 13.455 210.136 1.00 30.13 73 VAL B C 1
ATOM 528 O O . VAL A 1 73 ? 56.623 14.424 210.647 1.00 29.26 73 VAL B O 1
ATOM 532 N N . THR A 1 74 ? 56.539 12.5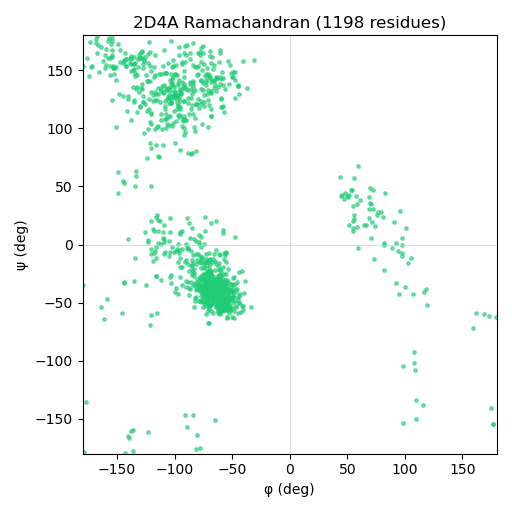75 209.388 1.00 29.91 74 THR B N 1
ATOM 533 C CA . THR A 1 74 ? 55.119 12.739 209.141 1.00 32.03 74 THR B CA 1
ATOM 534 C C . THR A 1 74 ? 54.364 11.500 209.600 1.00 33.34 74 THR B C 1
ATOM 535 O O . THR A 1 74 ? 53.150 11.415 209.456 1.00 33.45 74 THR B O 1
ATOM 539 N N . ALA A 1 75 ? 55.102 10.572 210.201 1.00 35.37 75 ALA B N 1
ATOM 540 C CA . ALA A 1 75 ? 54.575 9.298 210.670 1.00 37.55 75 ALA B CA 1
ATOM 541 C C . ALA A 1 75 ? 53.393 9.254 211.631 1.00 40.48 75 ALA B C 1
ATOM 542 O O . ALA A 1 75 ? 52.867 8.173 211.899 1.00 43.58 75 ALA B O 1
ATOM 544 N N . GLY A 1 76 ? 52.941 10.383 212.150 1.00 41.39 76 GLY B N 1
ATOM 545 C CA . GLY A 1 76 ? 51.826 10.315 213.089 1.00 44.96 76 GLY B CA 1
ATOM 546 C C . GLY A 1 76 ? 50.488 9.742 212.626 1.00 45.84 76 GLY B C 1
ATOM 547 O O . GLY A 1 76 ? 50.250 9.538 211.438 1.00 46.16 76 GLY B O 1
ATOM 548 N N . ILE A 1 77 ? 49.615 9.464 213.588 1.00 48.15 77 ILE B N 1
ATOM 549 C CA . ILE A 1 77 ? 48.271 8.976 213.308 1.00 50.27 77 ILE B CA 1
ATOM 550 C C . ILE A 1 77 ? 47.415 10.246 213.353 1.00 51.76 77 ILE B C 1
ATOM 551 O O . ILE A 1 77 ? 47.848 11.271 213.895 1.00 52.93 77 ILE B O 1
ATOM 556 N N . GLY A 1 78 ? 46.207 10.184 212.801 1.00 52.47 78 GLY B N 1
ATOM 557 C CA . GLY A 1 78 ? 45.354 11.360 212.785 1.00 52.74 78 GLY B CA 1
ATOM 558 C C . GLY A 1 78 ? 44.090 11.242 213.613 1.00 54.11 78 GLY B C 1
ATOM 559 O O . GLY A 1 78 ? 43.203 12.105 213.541 1.00 54.67 78 GLY B O 1
ATOM 560 N N . GLU A 1 86 ? 43.049 11.821 224.118 1.00 74.34 86 GLU B N 1
ATOM 561 C CA . GLU A 1 86 ? 44.187 11.169 224.836 1.00 74.38 86 GLU B CA 1
ATOM 562 C C . GLU A 1 86 ? 44.530 9.871 224.104 1.00 74.49 86 GLU B C 1
ATOM 563 O O . GLU A 1 86 ? 45.648 9.352 224.201 1.00 74.22 86 GLU B O 1
ATOM 569 N N . GLN A 1 87 ? 43.550 9.350 223.370 1.00 73.75 87 GLN B N 1
ATOM 570 C CA . GLN A 1 87 ? 43.715 8.105 222.622 1.00 73.40 87 GLN B CA 1
ATOM 571 C C . GLN A 1 87 ? 44.527 8.351 221.341 1.00 71.18 87 GLN B C 1
ATOM 572 O O . GLN A 1 87 ? 44.685 7.468 220.498 1.00 71.65 87 GLN B O 1
ATOM 578 N N . LEU A 1 88 ? 45.037 9.567 221.205 1.00 67.72 88 LEU B N 1
ATOM 579 C CA . LEU A 1 88 ? 45.838 9.947 220.048 1.00 64.50 88 LEU B CA 1
ATOM 580 C C . LEU A 1 88 ? 47.244 10.240 220.572 1.00 63.15 88 LEU B C 1
ATOM 581 O O . LEU A 1 88 ? 48.231 9.616 220.174 1.00 62.56 88 LEU B O 1
ATOM 586 N N . LEU A 1 89 ? 47.285 11.205 221.487 1.00 61.67 89 LEU B N 1
ATOM 587 C CA . LEU A 1 89 ? 48.484 11.677 222.177 1.00 58.60 89 LEU B CA 1
ATOM 588 C C . LEU A 1 89 ? 49.458 10.570 222.600 1.00 57.87 89 LEU B C 1
ATOM 589 O O . LEU A 1 89 ? 50.650 10.624 222.298 1.00 56.91 89 LEU B O 1
ATOM 594 N N . GLU A 1 90 ? 48.950 9.571 223.309 1.00 57.47 90 GLU B N 1
ATOM 595 C CA . GLU A 1 90 ? 49.791 8.477 223.773 1.00 57.24 90 GLU B CA 1
ATOM 596 C C . GLU A 1 90 ? 50.322 7.640 222.608 1.00 56.33 90 GLU B C 1
ATOM 597 O O . GLU A 1 90 ? 51.499 7.269 222.595 1.00 56.10 90 GLU B O 1
ATOM 603 N N . ALA A 1 91 ? 49.540 7.350 221.581 1.00 53.08 91 ALA B N 1
ATOM 604 C CA . ALA A 1 91 ? 49.914 6.512 220.441 1.00 51.01 91 ALA B CA 1
ATOM 605 C C . ALA A 1 91 ? 50.998 7.205 219.626 1.00 49.94 91 ALA B C 1
ATOM 606 O O . ALA A 1 91 ? 52.023 6.605 219.293 1.00 50.60 91 ALA B O 1
ATOM 608 N N . ASN A 1 92 ? 50.789 8.458 219.352 1.00 47.30 92 ASN B N 1
ATOM 609 C CA . ASN A 1 92 ? 51.739 9.239 218.591 1.00 43.71 92 ASN B CA 1
ATOM 610 C C . ASN A 1 92 ? 53.072 9.408 219.282 1.00 42.59 92 ASN B C 1
ATOM 611 O O . ASN A 1 92 ? 54.143 9.297 218.693 1.00 41.19 92 ASN B O 1
ATOM 616 N N . ALA A 1 93 ? 52.949 9.719 220.573 1.00 40.88 93 ALA B N 1
ATOM 617 C CA . ALA A 1 93 ? 54.157 9.939 221.441 1.00 39.54 93 ALA B CA 1
ATOM 618 C C . ALA A 1 93 ? 55.035 8.704 221.399 1.00 39.46 93 ALA B C 1
ATOM 619 O O . ALA A 1 93 ? 56.276 8.762 221.242 1.00 38.60 93 ALA B O 1
ATOM 621 N N . ASN A 1 94 ? 54.343 7.561 221.547 1.00 39.42 94 ASN B N 1
ATOM 622 C CA . ASN A 1 94 ? 55.105 6.294 221.457 1.00 40.42 94 ASN B CA 1
ATOM 623 C C . ASN A 1 94 ? 55.786 6.246 220.089 1.00 39.69 94 ASN B C 1
ATOM 624 O O . ASN A 1 94 ? 56.981 5.899 219.957 1.00 40.00 94 ASN B O 1
ATOM 629 N N . THR A 1 95 ? 55.017 6.673 219.075 1.00 38.03 95 THR B N 1
ATOM 630 C CA . THR A 1 95 ? 55.592 6.682 217.723 1.00 36.08 95 THR B CA 1
ATOM 631 C C . THR A 1 95 ? 56.866 7.480 217.616 1.00 35.79 95 THR B C 1
ATOM 632 O O . THR A 1 95 ? 57.859 6.964 217.063 1.00 36.86 95 THR B O 1
ATOM 636 N N . MET A 1 96 ? 56.869 8.680 218.141 1.00 34.12 96 MET B N 1
ATOM 637 C CA . MET A 1 96 ? 57.960 9.629 218.119 1.00 32.51 96 MET B CA 1
ATOM 638 C C . MET A 1 96 ? 59.193 9.070 218.818 1.00 32.24 96 MET B C 1
ATOM 639 O O . MET A 1 96 ? 60.303 9.395 218.441 1.00 32.21 96 MET B O 1
ATOM 644 N N . ALA A 1 97 ? 59.026 8.478 219.969 1.00 26.76 97 ALA B N 1
ATOM 645 C CA . ALA A 1 97 ? 60.132 7.886 220.724 1.00 27.91 97 ALA B CA 1
ATOM 646 C C . ALA A 1 97 ? 60.787 6.754 219.915 1.00 28.24 97 ALA B C 1
ATOM 647 O O . ALA A 1 97 ? 62.015 6.634 219.860 1.00 26.87 97 ALA B O 1
ATOM 649 N N . ASP A 1 98 ? 59.959 5.934 219.277 1.00 29.92 98 ASP B N 1
ATOM 650 C CA . ASP A 1 98 ? 60.483 4.854 218.461 1.00 31.96 98 ASP B CA 1
ATOM 651 C C . ASP A 1 98 ? 61.273 5.436 217.265 1.00 32.21 98 ASP B C 1
ATOM 652 O O . ASP A 1 98 ? 62.369 4.974 216.956 1.00 32.25 98 ASP B O 1
ATOM 657 N N . LEU A 1 99 ? 60.689 6.422 216.552 1.00 42.34 99 LEU B N 1
ATOM 658 C CA . LEU A 1 99 ? 61.352 7.100 215.438 1.00 41.43 99 LEU B CA 1
ATOM 659 C C . LEU A 1 99 ? 62.573 7.918 215.908 1.00 41.43 99 LEU B C 1
ATOM 660 O O . LEU A 1 99 ? 63.589 8.007 215.205 1.00 40.56 99 LEU B O 1
ATOM 665 N N . ALA A 1 100 ? 62.498 8.512 217.129 1.00 33.53 100 ALA B N 1
ATOM 666 C CA . ALA A 1 100 ? 63.604 9.328 217.654 1.00 33.71 100 ALA B CA 1
ATOM 667 C C . ALA A 1 100 ? 64.876 8.518 217.865 1.00 34.06 100 ALA B C 1
ATOM 668 O O . ALA A 1 100 ? 65.959 9.006 217.580 1.00 33.05 100 ALA B O 1
ATOM 670 N N . GLU A 1 101 ? 64.892 7.321 218.395 1.00 38.90 101 GLU B N 1
ATOM 671 C CA . GLU A 1 101 ? 66.077 6.482 218.567 1.00 41.16 101 GLU B CA 1
ATOM 672 C C . GLU A 1 101 ? 66.705 6.167 217.210 1.00 40.55 101 GLU B C 1
ATOM 673 O O . GLU A 1 101 ? 67.917 5.995 217.103 1.00 41.60 101 GLU B O 1
ATOM 679 N N . LYS A 1 102 ? 65.880 6.098 216.173 1.00 39.97 102 LYS B N 1
ATOM 680 C CA . LYS A 1 102 ? 66.368 5.805 214.830 1.00 39.27 102 LYS B CA 1
ATOM 681 C C . LYS A 1 102 ? 67.072 7.015 214.224 1.00 38.85 102 LYS B C 1
ATOM 682 O O . LYS A 1 102 ? 68.183 6.910 213.702 1.00 38.59 102 LYS B O 1
ATOM 688 N N . ILE A 1 103 ? 66.413 8.165 214.290 1.00 36.64 103 ILE B N 1
ATOM 689 C CA . ILE A 1 103 ? 66.967 9.403 213.751 1.00 35.12 103 ILE B CA 1
ATOM 690 C C . ILE A 1 103 ? 68.289 9.755 214.435 1.00 35.72 103 ILE B C 1
ATOM 691 O O . ILE A 1 103 ? 69.250 10.188 213.792 1.00 35.48 103 ILE B O 1
ATOM 696 N N . LYS A 1 104 ? 68.309 9.563 215.750 1.00 34.90 104 LYS B N 1
ATOM 697 C CA . LYS A 1 104 ? 69.463 9.843 216.583 1.00 34.32 104 LYS B CA 1
ATOM 698 C C . LYS A 1 104 ? 70.651 8.986 216.169 1.00 35.15 104 LYS B C 1
ATOM 699 O O . LYS A 1 104 ? 71.804 9.345 216.414 1.00 35.73 104 LYS B O 1
ATOM 705 N N . ALA A 1 105 ? 70.325 7.830 215.581 1.00 35.43 105 ALA B N 1
ATOM 706 C CA . ALA A 1 105 ? 71.506 6.914 215.374 1.00 35.27 105 ALA B CA 1
ATOM 707 C C . ALA A 1 105 ? 71.918 6.959 213.963 1.00 37.40 105 ALA B C 1
ATOM 708 O O . ALA A 1 105 ? 73.036 6.761 213.512 1.00 38.38 105 ALA B O 1
ATOM 710 N N . TYR A 1 106 ? 70.920 7.136 213.066 1.00 29.71 106 TYR B N 1
ATOM 711 C CA . TYR A 1 106 ? 71.274 6.999 211.627 1.00 28.74 106 TYR B CA 1
ATOM 712 C C . TYR A 1 106 ? 71.319 8.367 211.024 1.00 29.97 106 TYR B C 1
ATOM 713 O O . TYR A 1 106 ? 71.708 8.579 209.873 1.00 31.88 106 TYR B O 1
ATOM 722 N N . ALA A 1 107 ? 70.889 9.689 211.586 1.00 29.41 107 ALA B N 1
ATOM 723 C CA . ALA A 1 107 ? 70.839 11.091 211.001 1.00 28.36 107 ALA B CA 1
ATOM 724 C C . ALA A 1 107 ? 71.408 12.041 211.999 1.00 27.35 107 ALA B C 1
ATOM 725 O O . ALA A 1 107 ? 70.858 13.072 212.455 1.00 27.01 107 ALA B O 1
ATOM 727 N N . LYS A 1 108 ? 72.603 11.700 212.518 1.00 27.49 108 LYS B N 1
ATOM 728 C CA . LYS A 1 108 ? 73.334 12.371 213.549 1.00 28.55 108 LYS B CA 1
ATOM 729 C C . LYS A 1 108 ? 73.579 13.870 213.305 1.00 29.31 108 LYS B C 1
ATOM 730 O O . LYS A 1 108 ? 73.929 14.624 214.242 1.00 28.92 108 LYS B O 1
ATOM 736 N N . ASP A 1 109 ? 73.482 14.192 212.129 1.00 50.30 109 ASP B N 1
ATOM 737 C CA . ASP A 1 109 ? 73.847 15.602 211.657 1.00 50.42 109 ASP B CA 1
ATOM 738 C C . ASP A 1 109 ? 72.645 16.335 211.143 1.00 48.56 109 ASP B C 1
ATOM 739 O O . ASP A 1 109 ? 72.632 17.223 210.276 1.00 48.65 109 ASP B O 1
ATOM 744 N N . ALA A 1 110 ? 71.469 15.842 211.586 1.00 29.41 110 ALA B N 1
ATOM 745 C CA . ALA A 1 110 ? 70.239 16.310 210.964 1.00 28.31 110 ALA B CA 1
ATOM 746 C C . ALA A 1 110 ? 69.360 17.291 211.760 1.00 27.58 110 ALA B C 1
ATOM 747 O O . ALA A 1 110 ? 69.293 17.370 212.948 1.00 27.41 110 ALA B O 1
ATOM 749 N N . ILE A 1 111 ? 68.603 17.998 210.831 1.00 26.64 111 ILE B N 1
ATOM 750 C CA . ILE A 1 111 ? 67.627 18.979 211.212 1.00 25.76 111 ILE B CA 1
ATOM 751 C C . ILE A 1 111 ? 66.303 18.203 211.186 1.00 26.66 111 ILE B C 1
ATOM 752 O O . ILE A 1 111 ? 65.953 17.636 210.127 1.00 26.96 111 ILE B O 1
ATOM 757 N N . VAL A 1 112 ? 65.569 17.882 212.136 1.00 25.59 112 VAL B N 1
ATOM 758 C CA . VAL A 1 112 ? 64.292 17.191 211.988 1.00 26.25 112 VAL B CA 1
ATOM 759 C C . VAL A 1 112 ? 63.108 18.129 212.136 1.00 26.02 112 VAL B C 1
ATOM 760 O O . VAL A 1 112 ? 63.133 19.026 212.974 1.00 25.55 112 VAL B O 1
ATOM 764 N N . VAL A 1 113 ? 62.105 17.925 211.279 1.00 24.98 113 VAL B N 1
ATOM 765 C CA . VAL A 1 113 ? 60.871 18.715 211.270 1.00 23.05 113 VAL B CA 1
ATOM 766 C C . VAL A 1 113 ? 59.694 17.739 211.517 1.00 23.84 113 VAL B C 1
ATOM 767 O O . VAL A 1 113 ? 59.546 16.726 210.828 1.00 22.80 113 VAL B O 1
ATOM 771 N N . ILE A 1 114 ? 58.805 18.061 212.440 1.00 24.06 114 ILE B N 1
ATOM 772 C CA . ILE A 1 114 ? 57.719 17.153 212.868 1.00 23.82 114 ILE B CA 1
ATOM 773 C C . ILE A 1 114 ? 56.407 17.725 212.340 1.00 25.58 114 ILE B C 1
ATOM 774 O O . ILE A 1 114 ? 56.153 18.924 212.568 1.00 26.47 114 ILE B O 1
ATOM 779 N N . THR A 1 115 ? 55.610 16.916 211.711 1.00 38.34 115 THR B N 1
ATOM 780 C CA . THR A 1 115 ? 54.296 17.254 211.136 1.00 40.91 115 THR B CA 1
ATOM 781 C C . THR A 1 115 ? 53.231 16.440 211.825 1.00 41.67 115 THR B C 1
ATOM 782 O O . THR A 1 115 ? 52.035 16.487 211.578 1.00 45.46 115 THR B O 1
ATOM 786 N N . THR A 1 116 ? 53.756 15.525 212.653 1.00 30.06 116 THR B N 1
ATOM 787 C CA . THR A 1 116 ? 52.884 14.707 213.520 1.00 31.20 116 THR B CA 1
ATOM 788 C C . THR A 1 116 ? 52.245 15.654 214.565 1.00 32.69 116 THR B C 1
ATOM 789 O O . THR A 1 116 ? 52.918 16.465 215.180 1.00 32.78 116 THR B O 1
ATOM 793 N N . ASN A 1 117 ? 51.011 15.413 214.877 1.00 32.68 117 ASN B N 1
ATOM 794 C CA . ASN A 1 117 ? 50.241 16.127 215.905 1.00 32.41 117 ASN B CA 1
ATOM 795 C C . ASN A 1 117 ? 49.952 15.277 217.142 1.00 32.82 117 ASN B C 1
ATOM 796 O O . ASN A 1 117 ? 49.781 14.065 217.043 1.00 33.82 117 ASN B O 1
ATOM 801 N N . PRO A 1 118 ? 49.887 15.904 218.331 1.00 32.29 118 PRO B N 1
ATOM 802 C CA . PRO A 1 118 ? 50.092 17.337 218.590 1.00 31.40 118 PRO B CA 1
ATOM 803 C C . PRO A 1 118 ? 51.544 17.786 218.374 1.00 30.78 118 PRO B C 1
ATOM 804 O O . PRO A 1 118 ? 52.293 17.050 218.778 1.00 30.58 118 PRO B O 1
ATOM 808 N N . VAL A 1 119 ? 51.990 18.850 217.840 1.00 40.23 119 VAL B N 1
ATOM 809 C CA . VAL A 1 119 ? 53.294 19.111 217.645 1.00 38.73 119 VAL B CA 1
ATOM 810 C C . VAL A 1 119 ? 54.056 19.706 218.785 1.00 37.86 119 VAL B C 1
ATOM 811 O O . VAL A 1 119 ? 55.199 19.334 219.016 1.00 38.02 119 VAL B O 1
ATOM 815 N N . ASP A 1 120 ? 53.157 20.340 219.493 1.00 36.86 120 ASP B N 1
ATOM 816 C CA . ASP A 1 120 ? 53.841 21.063 220.589 1.00 36.90 120 ASP B CA 1
ATOM 817 C C . ASP A 1 120 ? 54.305 20.002 221.599 1.00 35.52 120 ASP B C 1
ATOM 818 O O . ASP A 1 120 ? 55.295 20.101 222.285 1.00 36.89 120 ASP B O 1
ATOM 823 N N . ALA A 1 121 ? 53.456 18.971 221.618 1.00 33.36 121 ALA B N 1
ATOM 824 C CA . ALA A 1 121 ? 53.792 17.806 222.503 1.00 33.81 121 ALA B CA 1
ATOM 825 C C . ALA A 1 121 ? 54.822 16.892 221.827 1.00 34.34 121 ALA B C 1
ATOM 826 O O . ALA A 1 121 ? 55.654 16.264 222.465 1.00 34.61 121 ALA B O 1
ATOM 828 N N . MET A 1 122 ? 54.667 16.716 220.467 1.00 34.62 122 MET B N 1
ATOM 829 C CA . MET A 1 122 ? 55.524 15.766 219.765 1.00 33.22 122 MET B CA 1
ATOM 830 C C . MET A 1 122 ? 56.951 16.279 219.613 1.00 33.24 122 MET B C 1
ATOM 831 O O . MET A 1 122 ? 57.908 15.510 219.603 1.00 33.60 122 MET B O 1
ATOM 836 N N . THR A 1 123 ? 57.091 17.589 219.495 1.00 33.25 123 THR B N 1
ATOM 837 C CA . THR A 1 123 ? 58.402 18.197 219.353 1.00 32.73 123 THR B CA 1
ATOM 838 C C . THR A 1 123 ? 59.141 18.029 220.678 1.00 33.81 123 THR B C 1
ATOM 839 O O . THR A 1 123 ? 60.352 17.822 220.708 1.00 35.19 123 THR B O 1
ATOM 843 N N . TYR A 1 124 ? 58.388 18.114 221.769 1.00 33.31 124 TYR B N 1
ATOM 844 C CA . TYR A 1 124 ? 58.929 17.963 223.109 1.00 32.18 124 TYR B CA 1
ATOM 845 C C . TYR A 1 124 ? 59.612 16.601 223.211 1.00 32.58 124 TYR B C 1
ATOM 846 O O . TYR A 1 124 ? 60.789 16.502 223.568 1.00 31.69 124 TYR B O 1
ATOM 855 N N . VAL A 1 125 ? 58.867 15.551 222.886 1.00 31.50 125 VAL B N 1
ATOM 856 C CA . VAL A 1 125 ? 59.395 14.198 222.948 1.00 30.73 125 VAL B CA 1
ATOM 857 C C . VAL A 1 125 ? 60.610 14.032 222.050 1.00 31.33 125 VAL B C 1
ATOM 858 O O . VAL A 1 125 ? 61.688 13.654 222.513 1.00 31.87 125 VAL B O 1
ATOM 862 N N . MET A 1 126 ? 60.435 14.327 220.768 1.00 30.86 126 MET B N 1
ATOM 863 C CA . MET A 1 126 ? 61.523 14.203 219.808 1.00 30.45 126 MET B CA 1
ATOM 864 C C . MET A 1 126 ? 62.790 14.899 220.338 1.00 30.79 126 MET B C 1
ATOM 865 O O . MET A 1 126 ? 63.890 14.353 220.250 1.00 29.82 126 MET B O 1
ATOM 870 N N . TYR A 1 127 ? 62.632 16.095 220.897 1.00 31.15 127 TYR B N 1
ATOM 871 C CA . TYR A 1 127 ? 63.767 16.829 221.446 1.00 33.27 127 TYR B CA 1
ATOM 872 C C . TYR A 1 127 ? 64.440 16.004 222.549 1.00 34.94 127 TYR B C 1
ATOM 873 O O . TYR A 1 127 ? 65.648 15.757 222.511 1.00 35.89 127 TYR B O 1
ATOM 882 N N . LYS A 1 128 ? 63.649 15.570 223.523 1.00 36.12 128 LYS B N 1
ATOM 883 C CA . LYS A 1 128 ? 64.159 14.765 224.624 1.00 36.17 128 LYS B CA 1
ATOM 884 C C . LYS A 1 128 ? 64.831 13.468 224.165 1.00 36.46 128 LYS B C 1
ATOM 885 O O . LYS A 1 128 ? 65.991 13.226 224.481 1.00 38.74 128 LYS B O 1
ATOM 891 N N . LYS A 1 129 ? 64.115 12.645 223.407 1.00 35.10 129 LYS B N 1
ATOM 892 C CA . LYS A 1 129 ? 64.661 11.368 222.959 1.00 34.68 129 LYS B CA 1
ATOM 893 C C . LYS A 1 129 ? 65.795 11.381 221.938 1.00 34.41 129 LYS B C 1
ATOM 894 O O . LYS A 1 129 ? 66.532 10.403 221.840 1.00 34.70 129 LYS B O 1
ATOM 900 N N . THR A 1 130 ? 65.949 12.456 221.171 1.00 33.41 130 THR B N 1
ATOM 901 C CA . THR A 1 130 ? 67.029 12.484 220.188 1.00 31.40 130 THR B CA 1
ATOM 902 C C . THR A 1 130 ? 68.310 12.986 220.824 1.00 32.09 130 THR B C 1
ATOM 903 O O . THR A 1 130 ? 69.394 12.494 220.526 1.00 32.61 130 THR B O 1
ATOM 907 N N . GLY A 1 131 ? 68.175 13.973 221.704 1.00 31.42 131 GLY B N 1
ATOM 908 C CA . GLY A 1 131 ? 69.336 14.547 222.353 1.00 30.51 131 GLY B CA 1
ATOM 909 C C . GLY A 1 131 ? 70.045 15.526 221.432 1.00 30.41 131 GLY B C 1
ATOM 910 O O . GLY A 1 131 ? 71.250 15.714 221.543 1.00 31.85 131 GLY B O 1
ATOM 911 N N . PHE A 1 132 ? 69.299 16.136 220.516 1.00 30.14 132 PHE B N 1
ATOM 912 C CA . PHE A 1 132 ? 69.845 17.112 219.584 1.00 30.69 132 PHE B CA 1
ATOM 913 C C . PHE A 1 132 ? 69.656 18.535 220.158 1.00 31.90 132 PHE B C 1
ATOM 914 O O . PHE A 1 132 ? 68.784 18.763 220.996 1.00 31.92 132 PHE B O 1
ATOM 922 N N . PRO A 1 133 ? 70.474 19.513 219.715 1.00 32.94 133 PRO B N 1
ATOM 923 C CA . PRO A 1 133 ? 70.307 20.881 220.232 1.00 33.18 133 PRO B CA 1
ATOM 924 C C . PRO A 1 133 ? 68.983 21.451 219.692 1.00 33.89 133 PRO B C 1
ATOM 925 O O . PRO A 1 133 ? 68.461 20.962 218.691 1.00 34.75 133 PRO B O 1
ATOM 929 N N . ARG A 1 134 ? 68.463 22.470 220.274 1.00 39.92 134 ARG B N 1
ATOM 930 C CA . ARG A 1 134 ? 67.199 23.142 219.964 1.00 41.46 134 ARG B CA 1
ATOM 931 C C . ARG A 1 134 ? 67.096 23.663 218.529 1.00 40.41 134 ARG B C 1
ATOM 932 O O . ARG A 1 134 ? 66.012 23.691 217.960 1.00 41.21 134 ARG B O 1
ATOM 940 N N . GLU A 1 135 ? 68.214 24.068 217.939 1.00 39.47 135 GLU B N 1
ATOM 941 C CA . GLU A 1 135 ? 68.395 24.525 216.569 1.00 39.22 135 GLU B CA 1
ATOM 942 C C . GLU A 1 135 ? 67.877 23.560 215.507 1.00 38.79 135 GLU B C 1
ATOM 943 O O . GLU A 1 135 ? 67.566 23.921 214.372 1.00 39.09 135 GLU B O 1
ATOM 949 N N . ARG A 1 136 ? 67.966 22.275 215.843 1.00 37.34 136 ARG B N 1
ATOM 950 C CA . ARG A 1 136 ? 67.690 21.232 214.856 1.00 35.90 136 ARG B CA 1
ATOM 951 C C . ARG A 1 136 ? 66.405 20.453 215.121 1.00 35.49 136 ARG B C 1
ATOM 952 O O . ARG A 1 136 ? 66.157 19.417 214.505 1.00 35.24 136 ARG B O 1
ATOM 960 N N . VAL A 1 137 ? 65.603 20.753 216.041 1.00 31.04 137 VAL B N 1
ATOM 961 C CA . VAL A 1 137 ? 64.375 20.009 216.330 1.00 30.93 137 VAL B CA 1
ATOM 962 C C . VAL A 1 137 ? 63.197 20.975 216.185 1.00 30.33 137 VAL B C 1
ATOM 963 O O . VAL A 1 137 ? 62.715 21.523 217.172 1.00 31.59 137 VAL B O 1
ATOM 967 N N . ILE A 1 138 ? 62.738 21.170 214.949 1.00 29.92 138 ILE B N 1
ATOM 968 C CA . ILE A 1 138 ? 61.653 22.102 214.643 1.00 27.43 138 ILE B CA 1
ATOM 969 C C . ILE A 1 138 ? 60.259 21.506 214.452 1.00 27.53 138 ILE B C 1
ATOM 970 O O . ILE A 1 138 ? 60.074 20.562 213.685 1.00 28.73 138 ILE B O 1
ATOM 975 N N . GLY A 1 139 ? 59.271 22.098 215.115 1.00 27.06 139 GLY B N 1
ATOM 976 C CA . GLY A 1 139 ? 57.904 21.626 214.975 1.00 25.48 139 GLY B CA 1
ATOM 977 C C . GLY A 1 139 ? 57.095 22.510 214.038 1.00 25.86 139 GLY B C 1
ATOM 978 O O . GLY A 1 139 ? 56.960 23.706 214.283 1.00 25.57 139 GLY B O 1
ATOM 979 N N . PHE A 1 140 ? 56.385 21.840 212.983 1.00 22.76 140 PHE B N 1
ATOM 980 C CA . PHE A 1 140 ? 55.633 22.604 211.991 1.00 20.67 140 PHE B CA 1
ATOM 981 C C . PHE A 1 140 ? 54.261 23.007 212.495 1.00 19.84 140 PHE B C 1
ATOM 982 O O . PHE A 1 140 ? 53.444 22.149 212.850 1.00 20.12 140 PHE B O 1
ATOM 990 N N . SER A 1 141 ? 54.035 24.384 212.513 1.00 18.38 141 SER B N 1
ATOM 991 C CA . SER A 1 141 ? 52.736 24.820 212.962 1.00 16.99 141 SER B CA 1
ATOM 992 C C . SER A 1 141 ? 52.387 26.255 212.548 1.00 17.42 141 SER B C 1
ATOM 993 O O . SER A 1 141 ? 51.607 26.475 211.619 1.00 18.54 141 SER B O 1
ATOM 996 N N . GLY A 1 142 ? 53.020 27.243 212.942 1.00 18.39 142 GLY B N 1
ATOM 997 C CA . GLY A 1 142 ? 52.715 28.580 212.489 1.00 20.15 142 GLY B CA 1
ATOM 998 C C . GLY A 1 142 ? 52.494 28.974 211.027 1.00 20.33 142 GLY B C 1
ATOM 999 O O . GLY A 1 142 ? 51.555 29.740 210.748 1.00 21.79 142 GLY B O 1
ATOM 1000 N N . ILE A 1 143 ? 53.361 28.365 210.162 1.00 25.46 143 ILE B N 1
ATOM 1001 C CA . ILE A 1 143 ? 53.240 28.684 208.727 1.00 25.16 143 ILE B CA 1
ATOM 1002 C C . ILE A 1 143 ? 51.819 28.360 208.262 1.00 25.06 143 ILE B C 1
ATOM 1003 O O . ILE A 1 143 ? 51.227 29.112 207.483 1.00 23.39 143 ILE B O 1
ATOM 1008 N N . LEU A 1 144 ? 51.260 27.252 208.750 1.00 25.23 144 LEU B N 1
ATOM 1009 C CA . LEU A 1 144 ? 49.900 26.860 208.373 1.00 24.12 144 LEU B CA 1
ATOM 1010 C C . LEU A 1 144 ? 48.823 27.691 209.073 1.00 25.24 144 LEU B C 1
ATOM 1011 O O . LEU A 1 144 ? 47.735 27.883 208.534 1.00 27.03 144 LEU B O 1
ATOM 1016 N N . ASP A 1 145 ? 49.110 28.172 210.275 1.00 26.69 145 ASP B N 1
ATOM 1017 C CA . ASP A 1 145 ? 48.137 28.989 210.979 1.00 26.83 145 ASP B CA 1
ATOM 1018 C C . ASP A 1 145 ? 48.018 30.337 210.278 1.00 26.71 145 ASP B C 1
ATOM 1019 O O . ASP A 1 145 ? 46.916 30.792 209.888 1.00 26.40 145 ASP B O 1
ATOM 1024 N N . SER A 1 146 ? 49.115 31.041 210.043 1.00 26.66 146 SER B N 1
ATOM 1025 C CA . SER A 1 146 ? 49.084 32.293 209.346 1.00 27.15 146 SER B CA 1
ATOM 1026 C C . SER A 1 146 ? 48.459 32.184 207.960 1.00 27.07 146 SER B C 1
ATOM 1027 O O . SER A 1 146 ? 47.820 33.136 207.537 1.00 24.98 146 SER B O 1
ATOM 1030 N N . ALA A 1 147 ? 48.921 31.160 207.218 1.00 26.88 147 ALA B N 1
ATOM 1031 C CA . ALA A 1 147 ? 48.358 31.088 205.814 1.00 27.40 147 ALA B CA 1
ATOM 1032 C C . ALA A 1 147 ? 46.820 30.952 205.841 1.00 28.91 147 ALA B C 1
ATOM 1033 O O . ALA A 1 147 ? 46.135 31.565 205.029 1.00 29.80 147 ALA B O 1
ATOM 1035 N N . ARG A 1 148 ? 46.249 30.119 206.708 1.00 29.80 148 ARG B N 1
ATOM 1036 C CA . ARG A 1 148 ? 44.796 29.955 206.827 1.00 30.63 148 ARG B CA 1
ATOM 1037 C C . ARG A 1 148 ? 44.240 31.308 207.210 1.00 31.77 148 ARG B C 1
ATOM 1038 O O . ARG A 1 148 ? 43.259 31.803 206.640 1.00 31.04 148 ARG B O 1
ATOM 1046 N N . MET A 1 149 ? 44.739 32.036 208.296 1.00 32.03 149 MET B N 1
ATOM 1047 C CA . MET A 1 149 ? 44.268 33.370 208.674 1.00 32.50 149 MET B CA 1
ATOM 1048 C C . MET A 1 149 ? 44.353 34.386 207.566 1.00 32.68 149 MET B C 1
ATOM 1049 O O . MET A 1 149 ? 43.375 35.117 207.250 1.00 33.69 149 MET B O 1
ATOM 1054 N N . ALA A 1 150 ? 45.433 34.301 206.790 1.00 30.82 150 ALA B N 1
ATOM 1055 C CA . ALA A 1 150 ? 45.543 35.116 205.561 1.00 28.92 150 ALA B CA 1
ATOM 1056 C C . ALA A 1 150 ? 44.430 34.871 204.559 1.00 28.94 150 ALA B C 1
ATOM 1057 O O . ALA A 1 150 ? 43.969 35.750 203.836 1.00 29.07 150 ALA B O 1
ATOM 1059 N N . TYR A 1 151 ? 44.200 33.515 204.353 1.00 28.88 151 TYR B N 1
ATOM 1060 C CA . TYR A 1 151 ? 43.190 32.999 203.436 1.00 28.39 151 TYR B CA 1
ATOM 1061 C C . TYR A 1 151 ? 41.798 33.542 203.755 1.00 29.08 151 TYR B C 1
ATOM 1062 O O . TYR A 1 151 ? 41.104 34.049 202.866 1.00 28.21 151 TYR B O 1
ATOM 1071 N N . TYR A 1 152 ? 41.384 33.439 205.017 1.00 28.57 152 TYR B N 1
ATOM 1072 C CA . TYR A 1 152 ? 40.057 33.916 205.365 1.00 29.12 152 TYR B CA 1
ATOM 1073 C C . TYR A 1 152 ? 39.951 35.434 205.287 1.00 29.26 152 TYR B C 1
ATOM 1074 O O . TYR A 1 152 ? 38.872 35.979 205.029 1.00 29.90 152 TYR B O 1
ATOM 1083 N N . ILE A 1 153 ? 41.064 36.126 205.486 1.00 28.96 153 ILE B N 1
ATOM 1084 C CA . ILE A 1 153 ? 41.032 37.575 205.360 1.00 29.90 153 ILE B CA 1
ATOM 1085 C C . ILE A 1 153 ? 40.820 37.914 203.899 1.00 30.52 153 ILE B C 1
ATOM 1086 O O . ILE A 1 153 ? 39.944 38.697 203.570 1.00 30.25 153 ILE B O 1
ATOM 1091 N N . SER A 1 154 ? 41.644 37.351 203.023 1.00 31.59 154 SER B N 1
ATOM 1092 C CA . SER A 1 154 ? 41.494 37.659 201.617 1.00 33.58 154 SER B CA 1
ATOM 1093 C C . SER A 1 154 ? 40.052 37.425 201.158 1.00 33.76 154 SER B C 1
ATOM 1094 O O . SER A 1 154 ? 39.486 38.280 200.488 1.00 34.39 154 SER B O 1
ATOM 1097 N N . GLN A 1 155 ? 39.502 36.300 201.697 1.00 28.72 155 GLN B N 1
ATOM 1098 C CA . GLN A 1 155 ? 38.179 35.892 201.208 1.00 29.44 155 GLN B CA 1
ATOM 1099 C C . GLN A 1 155 ? 37.076 36.861 201.615 1.00 29.80 155 GLN B C 1
ATOM 1100 O O . GLN A 1 155 ? 36.034 36.918 200.976 1.00 29.59 155 GLN B O 1
ATOM 1106 N N . LYS A 1 156 ? 37.311 37.620 202.673 1.00 30.63 156 LYS B N 1
ATOM 1107 C CA . LYS A 1 156 ? 36.325 38.568 203.149 1.00 31.12 156 LYS B CA 1
ATOM 1108 C C . LYS A 1 156 ? 36.573 40.007 202.640 1.00 30.84 156 LYS B C 1
ATOM 1109 O O . LYS A 1 156 ? 35.675 40.855 202.681 1.00 31.27 156 LYS B O 1
ATOM 1115 N N . LEU A 1 157 ? 37.845 40.239 202.097 1.00 30.02 157 LEU B N 1
ATOM 1116 C CA . LEU A 1 157 ? 38.147 41.556 201.587 1.00 28.44 157 LEU B CA 1
ATOM 1117 C C . LEU A 1 157 ? 38.139 41.670 200.084 1.00 28.02 157 LEU B C 1
ATOM 1118 O O . LEU A 1 157 ? 38.157 42.771 199.502 1.00 27.16 157 LEU B O 1
ATOM 1123 N N . GLY A 1 158 ? 38.446 40.550 199.432 1.00 33.30 158 GLY B N 1
ATOM 1124 C CA . GLY A 1 158 ? 38.474 40.383 197.997 1.00 31.71 158 GLY B CA 1
ATOM 1125 C C . GLY A 1 158 ? 39.758 40.859 197.399 1.00 32.44 158 GLY B C 1
ATOM 1126 O O . GLY A 1 158 ? 39.884 41.400 196.317 1.00 32.23 158 GLY B O 1
ATOM 1127 N N . VAL A 1 159 ? 40.837 40.407 198.174 1.00 32.97 159 VAL B N 1
ATOM 1128 C CA . VAL A 1 159 ? 42.222 40.707 197.785 1.00 33.17 159 VAL B CA 1
ATOM 1129 C C . VAL A 1 159 ? 43.082 39.446 197.931 1.00 32.27 159 VAL B C 1
ATOM 1130 O O . VAL A 1 159 ? 42.750 38.555 198.703 1.00 31.14 159 VAL B O 1
ATOM 1134 N N . SER A 1 160 ? 44.176 39.371 197.176 1.00 32.66 160 SER B N 1
ATOM 1135 C CA . SER A 1 160 ? 45.076 38.215 197.218 1.00 32.46 160 SER B CA 1
ATOM 1136 C C . SER A 1 160 ? 45.664 37.980 198.606 1.00 32.46 160 SER B C 1
ATOM 1137 O O . SER A 1 160 ? 45.975 38.934 199.326 1.00 32.44 160 SER B O 1
ATOM 1140 N N . PHE A 1 161 ? 45.819 36.714 198.987 1.00 33.12 161 PHE B N 1
ATOM 1141 C CA . PHE A 1 161 ? 46.389 36.416 200.299 1.00 33.52 161 PHE B CA 1
ATOM 1142 C C . PHE A 1 161 ? 47.881 36.707 200.325 1.00 33.46 161 PHE B C 1
ATOM 1143 O O . PHE A 1 161 ? 48.520 36.685 201.383 1.00 33.35 161 PHE B O 1
ATOM 1151 N N . LYS A 1 162 ? 48.430 36.996 199.151 1.00 32.76 162 LYS B N 1
ATOM 1152 C CA . LYS A 1 162 ? 49.844 37.320 199.053 1.00 33.15 162 LYS B CA 1
ATOM 1153 C C . LYS A 1 162 ? 50.041 38.719 199.663 1.00 32.56 162 LYS B C 1
ATOM 1154 O O . LYS A 1 162 ? 51.120 39.056 200.157 1.00 31.98 162 LYS B O 1
ATOM 1160 N N . SER A 1 163 ? 48.960 39.496 199.659 1.00 32.01 163 SER B N 1
ATOM 1161 C CA . SER A 1 163 ? 48.944 40.858 200.174 1.00 32.98 163 SER B CA 1
ATOM 1162 C C . SER A 1 163 ? 48.497 40.951 201.626 1.00 33.36 163 SER B C 1
ATOM 1163 O O . SER A 1 163 ? 48.236 42.045 202.133 1.00 32.66 163 SER B O 1
ATOM 1166 N N . VAL A 1 164 ? 48.409 39.808 202.297 1.00 34.67 164 VAL B N 1
ATOM 1167 C CA . VAL A 1 164 ? 47.978 39.779 203.692 1.00 35.15 164 VAL B CA 1
ATOM 1168 C C . VAL A 1 164 ? 49.112 39.323 204.589 1.00 35.10 164 VAL B C 1
ATOM 1169 O O . VAL A 1 164 ? 49.745 38.300 204.327 1.00 35.92 164 VAL B O 1
ATOM 1173 N N . ASN A 1 165 ? 49.372 40.089 205.644 1.00 34.84 165 ASN B N 1
ATOM 1174 C CA . ASN A 1 165 ? 50.440 39.744 206.570 1.00 34.90 165 ASN B CA 1
ATOM 1175 C C . ASN A 1 165 ? 49.856 39.443 207.946 1.00 34.25 165 ASN B C 1
ATOM 1176 O O . ASN A 1 165 ? 49.800 40.313 208.812 1.00 34.97 165 ASN B O 1
ATOM 1181 N N . ALA A 1 166 ? 49.433 38.195 208.134 1.00 33.05 166 ALA B N 1
ATOM 1182 C CA . ALA A 1 166 ? 48.822 37.748 209.382 1.00 32.38 166 ALA B CA 1
ATOM 1183 C C . ALA A 1 166 ? 49.812 37.174 210.379 1.00 32.91 166 ALA B C 1
ATOM 1184 O O . ALA A 1 166 ? 50.521 36.218 210.077 1.00 33.23 166 ALA B O 1
ATOM 1186 N N . ILE A 1 167 ? 49.842 37.739 211.581 1.00 33.32 167 ILE B N 1
ATOM 1187 C CA . ILE A 1 167 ? 50.759 37.254 212.601 1.00 34.36 167 ILE B CA 1
ATOM 1188 C C . ILE A 1 167 ? 50.071 36.394 213.655 1.00 33.93 167 ILE B C 1
ATOM 1189 O O . ILE A 1 167 ? 48.959 36.702 214.088 1.00 33.60 167 ILE B O 1
ATOM 1194 N N . VAL A 1 168 ? 50.738 35.305 214.045 1.00 33.15 168 VAL B N 1
ATOM 1195 C CA . VAL A 1 168 ? 50.210 34.379 215.049 1.00 32.86 168 VAL B CA 1
ATOM 1196 C C . VAL A 1 168 ? 51.245 33.887 216.054 1.00 33.06 168 VAL B C 1
ATOM 1197 O O . VAL A 1 168 ? 52.452 33.929 215.804 1.00 31.58 168 VAL B O 1
ATOM 1201 N N . LEU A 1 169 ? 50.736 33.408 217.191 1.00 34.37 169 LEU B N 1
ATOM 1202 C CA . LEU A 1 169 ? 51.547 32.908 218.305 1.00 33.41 169 LEU B CA 1
ATOM 1203 C C . LEU A 1 169 ? 50.783 31.914 219.165 1.00 33.08 169 LEU B C 1
ATOM 1204 O O . LEU A 1 169 ? 49.578 31.724 219.005 1.00 31.65 169 LEU B O 1
ATOM 1209 N N . GLY A 1 170 ? 51.500 31.300 220.099 1.00 33.02 170 GLY B N 1
ATOM 1210 C CA . GLY A 1 170 ? 50.867 30.378 221.016 1.00 34.33 170 GLY B CA 1
ATOM 1211 C C . GLY A 1 170 ? 51.138 28.901 220.858 1.00 35.61 170 GLY B C 1
ATOM 1212 O O . GLY A 1 170 ? 52.103 28.371 221.409 1.00 34.66 170 GLY B O 1
ATOM 1213 N N . MET A 1 171 ? 50.283 28.229 220.098 1.00 36.36 171 MET B N 1
ATOM 1214 C CA . MET A 1 171 ? 50.424 26.796 219.924 1.00 37.33 171 MET B CA 1
ATOM 1215 C C . MET A 1 171 ? 49.527 26.345 218.783 1.00 37.57 171 MET B C 1
ATOM 1216 O O . MET A 1 171 ? 48.628 27.079 218.383 1.00 38.42 171 MET B O 1
ATOM 1221 N N . HIS A 1 172 ? 49.754 25.130 218.286 1.00 36.62 172 HIS B N 1
ATOM 1222 C CA . HIS A 1 172 ? 48.972 24.605 217.178 1.00 37.23 172 HIS B CA 1
ATOM 1223 C C . HIS A 1 172 ? 47.707 23.875 217.635 1.00 38.71 172 HIS B C 1
ATOM 1224 O O . HIS A 1 172 ? 47.661 22.647 217.675 1.00 38.34 172 HIS B O 1
ATOM 1231 N N . GLY A 1 173 ? 46.680 24.654 217.971 1.00 41.00 173 GLY B N 1
ATOM 1232 C CA . GLY A 1 173 ? 45.412 24.102 218.421 1.00 42.94 173 GLY B CA 1
ATOM 1233 C C . GLY A 1 173 ? 44.417 25.166 218.873 1.00 44.68 173 GLY B C 1
ATOM 1234 O O . GLY A 1 173 ? 44.418 26.297 218.378 1.00 43.43 173 GLY B O 1
ATOM 1235 N N . GLN A 1 174 ? 43.683 24.893 219.942 1.00 38.67 174 GLN B N 1
ATOM 1236 C CA . GLN A 1 174 ? 42.695 25.854 220.395 1.00 40.42 174 GLN B CA 1
ATOM 1237 C C . GLN A 1 174 ? 43.193 27.168 220.992 1.00 38.98 174 GLN B C 1
ATOM 1238 O O . GLN A 1 174 ? 42.486 28.184 220.980 1.00 37.83 174 GLN B O 1
ATOM 1244 N N . LYS A 1 175 ? 44.250 26.941 221.573 1.00 48.32 175 LYS B N 1
ATOM 1245 C CA . LYS A 1 175 ? 44.880 28.154 222.070 1.00 47.28 175 LYS B CA 1
ATOM 1246 C C . LYS A 1 175 ? 45.709 28.906 221.034 1.00 44.82 175 LYS B C 1
ATOM 1247 O O . LYS A 1 175 ? 46.361 29.891 221.369 1.00 44.25 175 LYS B O 1
ATOM 1253 N N . MET A 1 176 ? 45.707 28.451 219.784 1.00 42.38 176 MET B N 1
ATOM 1254 C CA . MET A 1 176 ? 46.459 29.164 218.753 1.00 40.52 176 MET B CA 1
ATOM 1255 C C . MET A 1 176 ? 45.873 30.578 218.761 1.00 39.25 176 MET B C 1
ATOM 1256 O O . MET A 1 176 ? 44.678 30.745 218.991 1.00 40.25 176 MET B O 1
ATOM 1261 N N . PHE A 1 177 ? 46.695 31.601 218.550 1.00 38.58 177 PHE B N 1
ATOM 1262 C CA . PHE A 1 177 ? 46.156 32.956 218.565 1.00 37.84 177 PHE B CA 1
ATOM 1263 C C . PHE A 1 177 ? 46.946 33.988 217.760 1.00 37.98 177 PHE B C 1
ATOM 1264 O O . PHE A 1 177 ? 48.151 34.164 217.946 1.00 37.51 177 PHE B O 1
ATOM 1272 N N . PRO A 1 178 ? 46.263 34.667 216.825 1.00 39.26 178 PRO B N 1
ATOM 1273 C CA . PRO A 1 178 ? 46.804 35.701 215.939 1.00 40.68 178 PRO B CA 1
ATOM 1274 C C . PRO A 1 178 ? 46.955 37.024 216.677 1.00 40.56 178 PRO B C 1
ATOM 1275 O O . PRO A 1 178 ? 46.405 37.195 217.766 1.00 41.51 178 PRO B O 1
ATOM 1279 N N . VAL A 1 179 ? 47.694 37.954 216.079 1.00 40.54 179 VAL B N 1
ATOM 1280 C CA . VAL A 1 179 ? 47.919 39.264 216.681 1.00 40.82 179 VAL B CA 1
ATOM 1281 C C . VAL A 1 179 ? 47.521 40.366 215.634 1.00 42.57 179 VAL B C 1
ATOM 1282 O O . VAL A 1 179 ? 48.508 40.536 214.731 1.00 42.72 179 VAL B O 1
ATOM 1286 N N . PRO A 1 180 ? 46.224 40.896 215.731 1.00 44.68 180 PRO B N 1
ATOM 1287 C CA . PRO A 1 180 ? 45.703 41.950 214.848 1.00 44.95 180 PRO B CA 1
ATOM 1288 C C . PRO A 1 180 ? 46.621 43.151 214.675 1.00 44.43 180 PRO B C 1
ATOM 1289 O O . PRO A 1 180 ? 47.173 43.369 213.605 1.00 47.29 180 PRO B O 1
ATOM 1293 N N . ARG A 1 181 ? 47.021 44.016 215.662 1.00 43.03 181 ARG B N 1
ATOM 1294 C CA . ARG A 1 181 ? 47.829 45.237 215.699 1.00 42.17 181 ARG B CA 1
ATOM 1295 C C . ARG A 1 181 ? 49.254 45.129 215.168 1.00 41.36 181 ARG B C 1
ATOM 1296 O O . ARG A 1 181 ? 50.052 46.056 215.308 1.00 43.16 181 ARG B O 1
ATOM 1304 N N . LEU A 1 182 ? 49.573 44.003 214.545 1.00 41.36 182 LEU B N 1
ATOM 1305 C CA . LEU A 1 182 ? 50.899 43.773 213.975 1.00 39.77 182 LEU B CA 1
ATOM 1306 C C . LEU A 1 182 ? 50.719 43.180 212.583 1.00 39.81 182 LEU B C 1
ATOM 1307 O O . LEU A 1 182 ? 51.670 43.084 211.801 1.00 40.83 182 LEU B O 1
ATOM 1312 N N . SER A 1 183 ? 49.477 42.792 212.297 1.00 39.25 183 SER B N 1
ATOM 1313 C CA . SER A 1 183 ? 49.087 42.212 211.021 1.00 39.26 183 SER B CA 1
ATOM 1314 C C . SER A 1 183 ? 48.511 43.276 210.114 1.00 38.47 183 SER B C 1
ATOM 1315 O O . SER A 1 183 ? 47.774 44.149 210.567 1.00 38.64 183 SER B O 1
ATOM 1318 N N . SER A 1 184 ? 48.821 43.191 208.826 1.00 38.68 184 SER B N 1
ATOM 1319 C CA . SER A 1 184 ? 48.305 44.170 207.884 1.00 38.45 184 SER B CA 1
ATOM 1320 C C . SER A 1 184 ? 47.797 43.540 206.603 1.00 37.80 184 SER B C 1
ATOM 1321 O O . SER A 1 184 ? 47.784 42.317 206.438 1.00 36.35 184 SER B O 1
ATOM 1324 N N . VAL A 1 185 ? 47.361 44.406 205.704 1.00 38.62 185 VAL B N 1
ATOM 1325 C CA . VAL A 1 185 ? 46.843 43.993 204.413 1.00 40.00 185 VAL B CA 1
ATOM 1326 C C . VAL A 1 185 ? 47.127 45.123 203.424 1.00 40.51 185 VAL B C 1
ATOM 1327 O O . VAL A 1 185 ? 46.438 46.145 203.410 1.00 40.31 185 VAL B O 1
ATOM 1331 N N . GLY A 1 186 ? 48.170 44.936 202.617 1.00 40.91 186 GLY B N 1
ATOM 1332 C CA . GLY A 1 186 ? 48.547 45.941 201.641 1.00 40.77 186 GLY B CA 1
ATOM 1333 C C . GLY A 1 186 ? 49.201 47.128 202.317 1.00 41.88 186 GLY B C 1
ATOM 1334 O O . GLY A 1 186 ? 49.320 48.198 201.725 1.00 43.46 186 GLY B O 1
ATOM 1335 N N . GLY A 1 187 ? 49.622 46.942 203.563 1.00 41.05 187 GLY B N 1
ATOM 1336 C CA . GLY A 1 187 ? 50.257 48.021 204.290 1.00 40.24 187 GLY B CA 1
ATOM 1337 C C . GLY A 1 187 ? 49.262 48.723 205.188 1.00 40.49 187 GLY B C 1
ATOM 1338 O O . GLY A 1 187 ? 49.630 49.547 206.027 1.00 41.69 187 GLY B O 1
ATOM 1339 N N . VAL A 1 188 ? 47.987 48.402 205.013 1.00 39.48 188 VAL B N 1
ATOM 1340 C CA . VAL A 1 188 ? 46.948 49.006 205.834 1.00 38.99 188 VAL B CA 1
ATOM 1341 C C . VAL A 1 188 ? 46.702 48.114 207.057 1.00 39.15 188 VAL B C 1
ATOM 1342 O O . VAL A 1 188 ? 46.572 46.895 206.926 1.00 39.45 188 VAL B O 1
ATOM 1346 N N . PRO A 1 189 ? 46.602 48.621 208.154 1.00 40.24 189 PRO B N 1
ATOM 1347 C CA . PRO A 1 189 ? 46.485 47.900 209.427 1.00 40.83 189 PRO B CA 1
ATOM 1348 C C . PRO A 1 189 ? 45.171 47.122 209.486 1.00 41.59 189 PRO B C 1
ATOM 1349 O O . PRO A 1 189 ? 44.117 47.649 209.133 1.00 42.26 189 PRO B O 1
ATOM 1353 N N . LEU A 1 190 ? 45.238 45.871 209.926 1.00 43.26 190 LEU B N 1
ATOM 1354 C CA . LEU A 1 190 ? 44.051 45.028 210.009 1.00 45.21 190 LEU B CA 1
ATOM 1355 C C . LEU A 1 190 ? 42.940 45.647 210.861 1.00 46.89 190 LEU B C 1
ATOM 1356 O O . LEU A 1 190 ? 41.759 45.541 210.529 1.00 45.93 190 LEU B O 1
ATOM 1361 N N . GLU A 1 191 ? 43.325 46.296 211.955 1.00 48.65 191 GLU B N 1
ATOM 1362 C CA . GLU A 1 191 ? 42.363 46.912 212.854 1.00 49.43 191 GLU B CA 1
ATOM 1363 C C . GLU A 1 191 ? 41.533 48.007 212.204 1.00 50.31 191 GLU B C 1
ATOM 1364 O O . GLU A 1 191 ? 40.533 48.449 212.765 1.00 51.56 191 GLU B O 1
ATOM 1370 N N . HIS A 1 192 ? 42.105 48.580 211.073 1.00 43.29 192 HIS B N 1
ATOM 1371 C CA . HIS A 1 192 ? 41.465 49.725 210.448 1.00 44.76 192 HIS B CA 1
ATOM 1372 C C . HIS A 1 192 ? 40.437 49.233 209.436 1.00 44.25 192 HIS B C 1
ATOM 1373 O O . HIS A 1 192 ? 39.380 49.838 209.275 1.00 45.85 192 HIS B O 1
ATOM 1380 N N . LEU A 1 193 ? 40.755 48.148 208.735 1.00 42.89 193 LEU B N 1
ATOM 1381 C CA . LEU A 1 193 ? 39.846 47.595 207.736 1.00 41.79 193 LEU B CA 1
ATOM 1382 C C . LEU A 1 193 ? 38.682 46.835 208.311 1.00 41.79 193 LEU B C 1
ATOM 1383 O O . LEU A 1 193 ? 37.595 46.901 207.760 1.00 42.72 193 LEU B O 1
ATOM 1388 N N . MET A 1 194 ? 38.909 46.088 209.390 1.00 41.55 194 MET B N 1
ATOM 1389 C CA . MET A 1 194 ? 37.834 45.304 209.998 1.00 42.11 194 MET B CA 1
ATOM 1390 C C . MET A 1 194 ? 37.537 45.648 211.458 1.00 41.91 194 MET B C 1
ATOM 1391 O O . MET A 1 194 ? 38.418 46.044 212.206 1.00 40.32 194 MET B O 1
ATOM 1396 N N . SER A 1 195 ? 36.280 45.476 211.853 1.00 43.12 195 SER B N 1
ATOM 1397 C CA . SER A 1 195 ? 35.860 45.730 213.234 1.00 44.51 195 SER B CA 1
ATOM 1398 C C . SER A 1 195 ? 36.306 44.554 214.134 1.00 45.74 195 SER B C 1
ATOM 1399 O O . SER A 1 195 ? 36.747 43.512 213.645 1.00 47.42 195 SER B O 1
ATOM 1402 N N . LYS A 1 196 ? 36.213 44.720 215.448 1.00 46.26 196 LYS B N 1
ATOM 1403 C CA . LYS A 1 196 ? 36.580 43.638 216.375 1.00 47.30 196 LYS B CA 1
ATOM 1404 C C . LYS A 1 196 ? 35.706 42.395 216.083 1.00 46.05 196 LYS B C 1
ATOM 1405 O O . LYS A 1 196 ? 36.160 41.252 216.168 1.00 44.93 196 LYS B O 1
ATOM 1411 N N . GLU A 1 197 ? 34.468 42.711 215.675 1.00 57.47 197 GLU B N 1
ATOM 1412 C CA . GLU A 1 197 ? 33.533 41.633 215.399 1.00 58.02 197 GLU B CA 1
ATOM 1413 C C . GLU A 1 197 ? 34.027 40.750 214.244 1.00 56.27 197 GLU B C 1
ATOM 1414 O O . GLU A 1 197 ? 34.269 39.481 214.349 1.00 55.35 197 GLU B O 1
ATOM 1420 N N . GLU A 1 198 ? 34.305 41.741 213.210 1.00 48.37 198 GLU B N 1
ATOM 1421 C CA . GLU A 1 198 ? 34.931 41.146 212.067 1.00 45.38 198 GLU B CA 1
ATOM 1422 C C . GLU A 1 198 ? 36.153 40.315 212.299 1.00 42.53 198 GLU B C 1
ATOM 1423 O O . GLU A 1 198 ? 36.104 39.095 211.987 1.00 43.70 198 GLU B O 1
ATOM 1429 N N . ILE A 1 199 ? 37.194 40.807 212.913 1.00 38.19 199 ILE B N 1
ATOM 1430 C CA . ILE A 1 199 ? 38.379 39.947 213.148 1.00 33.44 199 ILE B CA 1
ATOM 1431 C C . ILE A 1 199 ? 38.028 38.730 213.949 1.00 33.64 199 ILE B C 1
ATOM 1432 O O . ILE A 1 199 ? 38.621 37.650 213.770 1.00 34.66 199 ILE B O 1
ATOM 1437 N N . GLU A 1 200 ? 37.058 38.846 214.851 1.00 35.95 200 GLU B N 1
ATOM 1438 C CA . GLU A 1 200 ? 36.635 37.648 215.594 1.00 37.27 200 GLU B CA 1
ATOM 1439 C C . GLU A 1 200 ? 36.082 36.564 214.658 1.00 37.23 200 GLU B C 1
ATOM 1440 O O . GLU A 1 200 ? 36.200 35.375 214.928 1.00 35.71 200 GLU B O 1
ATOM 1446 N N . GLU A 1 201 ? 35.263 36.916 213.478 1.00 38.69 201 GLU B N 1
ATOM 1447 C CA . GLU A 1 201 ? 34.836 36.044 212.395 1.00 38.75 201 GLU B CA 1
ATOM 1448 C C . GLU A 1 201 ? 35.973 35.415 211.634 1.00 39.94 201 GLU B C 1
ATOM 1449 O O . GLU A 1 201 ? 35.962 34.207 211.358 1.00 42.58 201 GLU B O 1
ATOM 1455 N N . VAL A 1 202 ? 37.152 35.759 211.420 1.00 35.29 202 VAL B N 1
ATOM 1456 C CA . VAL A 1 202 ? 38.231 35.099 210.702 1.00 34.64 202 VAL B CA 1
ATOM 1457 C C . VAL A 1 202 ? 39.017 34.214 211.654 1.00 34.82 202 VAL B C 1
ATOM 1458 O O . VAL A 1 202 ? 39.529 33.160 211.260 1.00 36.51 202 VAL B O 1
ATOM 1462 N N . VAL A 1 203 ? 38.668 34.538 212.782 1.00 40.32 203 VAL B N 1
ATOM 1463 C CA . VAL A 1 203 ? 39.461 33.655 213.663 1.00 41.75 203 VAL B CA 1
ATOM 1464 C C . VAL A 1 203 ? 38.815 32.341 213.951 1.00 39.60 203 VAL B C 1
ATOM 1465 O O . VAL A 1 203 ? 39.429 31.313 214.264 1.00 40.01 203 VAL B O 1
ATOM 1469 N N . SER A 1 204 ? 37.559 32.228 213.714 1.00 37.39 204 SER B N 1
ATOM 1470 C CA . SER A 1 204 ? 36.671 31.067 214.046 1.00 35.39 204 SER B CA 1
ATOM 1471 C C . SER A 1 204 ? 36.874 30.056 212.937 1.00 34.12 204 SER B C 1
ATOM 1472 O O . SER A 1 204 ? 36.727 28.851 213.003 1.00 35.61 204 SER B O 1
ATOM 1475 N N . GLU A 1 205 ? 37.054 30.770 211.810 1.00 33.74 205 GLU B N 1
ATOM 1476 C CA . GLU A 1 205 ? 37.147 30.129 210.480 1.00 33.73 205 GLU B CA 1
ATOM 1477 C C . GLU A 1 205 ? 38.514 29.433 210.423 1.00 32.31 205 GLU B C 1
ATOM 1478 O O . GLU A 1 205 ? 38.690 28.325 209.938 1.00 32.80 205 GLU B O 1
ATOM 1484 N N . THR A 1 206 ? 39.423 30.140 211.105 1.00 32.12 206 THR B N 1
ATOM 1485 C CA . THR A 1 206 ? 40.796 29.646 211.281 1.00 33.28 206 THR B CA 1
ATOM 1486 C C . THR A 1 206 ? 40.853 28.464 212.195 1.00 33.96 206 THR B C 1
ATOM 1487 O O . THR A 1 206 ? 41.426 27.418 211.884 1.00 34.68 206 THR B O 1
ATOM 1491 N N . VAL A 1 207 ? 40.542 28.750 213.447 1.00 32.51 207 VAL B N 1
ATOM 1492 C CA . VAL A 1 207 ? 40.692 27.737 214.469 1.00 32.65 207 VAL B CA 1
ATOM 1493 C C . VAL A 1 207 ? 39.767 26.568 214.171 1.00 32.27 207 VAL B C 1
ATOM 1494 O O . VAL A 1 207 ? 39.971 25.478 214.689 1.00 34.48 207 VAL B O 1
ATOM 1498 N N . ASN A 1 208 ? 38.755 26.783 213.335 1.00 32.02 208 ASN B N 1
ATOM 1499 C CA . ASN A 1 208 ? 37.834 25.696 213.000 1.00 33.04 208 ASN B CA 1
ATOM 1500 C C . ASN A 1 208 ? 38.111 25.008 211.672 1.00 32.61 208 ASN B C 1
ATOM 1501 O O . ASN A 1 208 ? 37.451 24.021 211.348 1.00 33.57 208 ASN B O 1
ATOM 1506 N N . ALA A 1 209 ? 39.077 25.526 210.916 1.00 31.50 209 ALA B N 1
ATOM 1507 C CA . ALA A 1 209 ? 39.431 24.984 209.607 1.00 28.58 209 ALA B CA 1
ATOM 1508 C C . ALA A 1 209 ? 39.753 23.497 209.659 1.00 27.40 209 ALA B C 1
ATOM 1509 O O . ALA A 1 209 ? 39.053 22.694 209.052 1.00 27.65 209 ALA B O 1
ATOM 1511 N N . GLY A 1 210 ? 40.807 23.129 210.377 1.00 26.73 210 GLY B N 1
ATOM 1512 C CA . GLY A 1 210 ? 41.155 21.728 210.483 1.00 25.50 210 GLY B CA 1
ATOM 1513 C C . GLY A 1 210 ? 39.934 20.866 210.742 1.00 26.31 210 GLY B C 1
ATOM 1514 O O . GLY A 1 210 ? 39.762 19.857 210.071 1.00 27.37 210 GLY B O 1
ATOM 1515 N N . ALA A 1 211 ? 39.085 21.252 211.698 1.00 27.87 211 ALA B N 1
ATOM 1516 C CA . ALA A 1 211 ? 37.870 20.486 212.021 1.00 28.39 211 ALA B CA 1
ATOM 1517 C C . ALA A 1 211 ? 36.869 20.472 210.870 1.00 32.02 211 ALA B C 1
ATOM 1518 O O . ALA A 1 211 ? 36.095 19.521 210.713 1.00 33.29 211 ALA B O 1
ATOM 1520 N N . LYS A 1 212 ? 36.880 21.536 210.074 1.00 34.60 212 LYS B N 1
ATOM 1521 C CA . LYS A 1 212 ? 35.963 21.632 208.960 1.00 36.65 212 LYS B CA 1
ATOM 1522 C C . LYS A 1 212 ? 36.389 20.725 207.812 1.00 37.99 212 LYS B C 1
ATOM 1523 O O . LYS A 1 212 ? 35.539 20.117 207.153 1.00 37.55 212 LYS B O 1
ATOM 1529 N N . ILE A 1 213 ? 37.693 20.726 207.704 1.00 34.33 213 ILE B N 1
ATOM 1530 C CA . ILE A 1 213 ? 38.094 19.887 206.586 1.00 35.15 213 ILE B CA 1
ATOM 1531 C C . ILE A 1 213 ? 37.993 18.400 206.872 1.00 33.66 213 ILE B C 1
ATOM 1532 O O . ILE A 1 213 ? 37.810 17.608 205.944 1.00 33.71 213 ILE B O 1
ATOM 1537 N N . THR A 1 214 ? 38.082 18.013 208.143 1.00 31.79 214 THR B N 1
ATOM 1538 C CA . THR A 1 214 ? 37.952 16.614 208.509 1.00 30.38 214 THR B CA 1
ATOM 1539 C C . THR A 1 214 ? 36.500 16.208 208.278 1.00 31.66 214 THR B C 1
ATOM 1540 O O . THR A 1 214 ? 36.226 15.150 207.715 1.00 32.52 214 THR B O 1
ATOM 1544 N N . GLU A 1 215 ? 35.578 17.034 208.710 1.00 43.32 215 GLU B N 1
ATOM 1545 C CA . GLU A 1 215 ? 34.147 16.808 208.605 1.00 45.22 215 GLU B CA 1
ATOM 1546 C C . GLU A 1 215 ? 33.702 16.599 207.133 1.00 44.26 215 GLU B C 1
ATOM 1547 O O . GLU A 1 215 ? 33.016 15.626 206.806 1.00 44.07 215 GLU B O 1
ATOM 1553 N N . LEU A 1 216 ? 34.306 17.549 206.308 1.00 32.10 216 LEU B N 1
ATOM 1554 C CA . LEU A 1 216 ? 33.786 17.423 204.947 1.00 31.58 216 LEU B CA 1
ATOM 1555 C C . LEU A 1 216 ? 34.466 16.250 204.232 1.00 31.82 216 LEU B C 1
ATOM 1556 O O . LEU A 1 216 ? 33.844 15.471 203.527 1.00 34.47 216 LEU B O 1
ATOM 1561 N N . ARG A 1 217 ? 35.805 16.276 204.351 1.00 30.06 217 ARG B N 1
ATOM 1562 C CA . ARG A 1 217 ? 36.685 15.327 203.711 1.00 29.39 217 ARG B CA 1
ATOM 1563 C C . ARG A 1 217 ? 36.908 14.081 204.513 1.00 28.54 217 ARG B C 1
ATOM 1564 O O . ARG A 1 217 ? 37.647 13.155 204.265 1.00 28.37 217 ARG B O 1
ATOM 1572 N N . GLY A 1 218 ? 36.366 13.795 205.531 1.00 28.56 218 GLY B N 1
ATOM 1573 C CA . GLY A 1 218 ? 36.564 12.648 206.394 1.00 28.41 218 GLY B CA 1
ATOM 1574 C C . GLY A 1 218 ? 37.928 12.387 207.005 1.00 28.56 218 GLY B C 1
ATOM 1575 O O . GLY A 1 218 ? 38.068 11.430 207.763 1.00 29.88 218 GLY B O 1
ATOM 1576 N N . TYR A 1 219 ? 38.936 13.192 206.684 1.00 27.96 219 TYR B N 1
ATOM 1577 C CA . TYR A 1 219 ? 40.252 12.992 207.280 1.00 26.89 219 TYR B CA 1
ATOM 1578 C C . TYR A 1 219 ? 41.011 14.303 207.385 1.00 27.29 219 TYR B C 1
ATOM 1579 O O . TYR A 1 219 ? 40.924 15.150 206.506 1.00 27.82 219 TYR B O 1
ATOM 1588 N N . SER A 1 220 ? 41.739 14.469 208.484 1.00 28.38 220 SER B N 1
ATOM 1589 C CA . SER A 1 220 ? 42.484 15.693 208.738 1.00 28.51 220 SER B CA 1
ATOM 1590 C C . SER A 1 220 ? 43.440 16.150 207.646 1.00 27.89 220 SER B C 1
ATOM 1591 O O . SER A 1 220 ? 43.889 15.370 206.813 1.00 28.04 220 SER B O 1
ATOM 1594 N N . SER A 1 221 ? 43.734 17.443 207.688 1.00 28.20 221 SER B N 1
ATOM 1595 C CA . SER A 1 221 ? 44.599 18.141 206.751 1.00 28.54 221 SER B CA 1
ATOM 1596 C C . SER A 1 221 ? 45.905 17.442 206.402 1.00 30.35 221 SER B C 1
ATOM 1597 O O . SER A 1 221 ? 46.611 16.949 207.279 1.00 32.99 221 SER B O 1
ATOM 1600 N N . ASN A 1 222 ? 46.203 17.510 205.072 1.00 30.82 222 ASN B N 1
ATOM 1601 C CA . ASN A 1 222 ? 47.466 16.921 204.722 1.00 30.87 222 ASN B CA 1
ATOM 1602 C C . ASN A 1 222 ? 48.396 17.852 203.985 1.00 31.19 222 ASN B C 1
ATOM 1603 O O . ASN A 1 222 ? 49.634 17.829 204.018 1.00 32.11 222 ASN B O 1
ATOM 1608 N N . TYR A 1 223 ? 47.756 18.704 203.160 1.00 29.67 223 TYR B N 1
ATOM 1609 C CA . TYR A 1 223 ? 48.473 19.552 202.197 1.00 28.45 223 TYR B CA 1
ATOM 1610 C C . TYR A 1 223 ? 49.064 20.733 202.962 1.00 28.56 223 TYR B C 1
ATOM 1611 O O . TYR A 1 223 ? 50.177 21.178 202.823 1.00 27.57 223 TYR B O 1
ATOM 1620 N N . GLY A 1 224 ? 48.144 21.300 203.765 1.00 29.33 224 GLY B N 1
ATOM 1621 C CA . GLY A 1 224 ? 48.520 22.467 204.585 1.00 28.84 224 GLY B CA 1
ATOM 1622 C C . GLY A 1 224 ? 49.923 22.204 205.162 1.00 29.39 224 GLY B C 1
ATOM 1623 O O . GLY A 1 224 ? 50.864 22.923 205.034 1.00 28.79 224 GLY B O 1
ATOM 1624 N N . PRO A 1 225 ? 49.930 20.942 205.828 1.00 29.45 225 PRO B N 1
ATOM 1625 C CA . PRO A 1 225 ? 51.331 20.696 206.336 1.00 28.91 225 PRO B CA 1
ATOM 1626 C C . PRO A 1 225 ? 52.385 20.509 205.291 1.00 29.17 225 PRO B C 1
ATOM 1627 O O . PRO A 1 225 ? 53.548 20.937 205.478 1.00 28.39 225 PRO B O 1
ATOM 1631 N N . ALA A 1 226 ? 52.141 19.639 204.266 1.00 28.53 226 ALA B N 1
ATOM 1632 C CA . ALA A 1 226 ? 53.090 19.337 203.183 1.00 27.79 226 ALA B CA 1
ATOM 1633 C C . ALA A 1 226 ? 53.636 20.604 202.534 1.00 26.79 226 ALA B C 1
ATOM 1634 O O . ALA A 1 226 ? 54.846 20.797 202.461 1.00 28.79 226 ALA B O 1
ATOM 1636 N N . ALA A 1 227 ? 52.746 21.466 202.059 1.00 25.15 227 ALA B N 1
ATOM 1637 C CA . ALA A 1 227 ? 53.189 22.699 201.439 1.00 23.78 227 ALA B CA 1
ATOM 1638 C C . ALA A 1 227 ? 54.028 23.497 202.437 1.00 23.36 227 ALA B C 1
ATOM 1639 O O . ALA A 1 227 ? 54.929 24.228 202.039 1.00 24.47 227 ALA B O 1
ATOM 1641 N N . GLY A 1 228 ? 53.740 23.351 203.729 1.00 22.07 228 GLY B N 1
ATOM 1642 C CA . GLY A 1 228 ? 54.495 24.071 204.742 1.00 21.25 228 GLY B CA 1
ATOM 1643 C C . GLY A 1 228 ? 55.916 23.543 204.846 1.00 21.38 228 GLY B C 1
ATOM 1644 O O . GLY A 1 228 ? 56.875 24.297 205.051 1.00 19.29 228 GLY B O 1
ATOM 1645 N N . LEU A 1 229 ? 56.035 22.225 204.710 1.00 22.06 229 LEU B N 1
ATOM 1646 C CA . LEU A 1 229 ? 57.315 21.544 204.763 1.00 23.25 229 LEU B CA 1
ATOM 1647 C C . LEU A 1 229 ? 58.209 21.976 203.593 1.00 23.87 229 LEU B C 1
ATOM 1648 O O . LEU A 1 229 ? 59.437 22.058 203.742 1.00 25.12 229 LEU B O 1
ATOM 1653 N N . VAL A 1 230 ? 57.594 22.264 202.443 1.00 22.47 230 VAL B N 1
ATOM 1654 C CA . VAL A 1 230 ? 58.328 22.713 201.248 1.00 22.56 230 VAL B CA 1
ATOM 1655 C C . VAL A 1 230 ? 59.020 24.049 201.536 1.00 23.75 230 VAL B C 1
ATOM 1656 O O . VAL A 1 230 ? 60.202 24.238 201.224 1.00 24.39 230 VAL B O 1
ATOM 1660 N N . LEU A 1 231 ? 58.268 24.976 202.128 1.00 23.24 231 LEU B N 1
ATOM 1661 C CA . LEU A 1 231 ? 58.807 26.284 202.489 1.00 23.82 231 LEU B CA 1
ATOM 1662 C C . LEU A 1 231 ? 59.957 26.098 203.484 1.00 24.20 231 LEU B C 1
ATOM 1663 O O . LEU A 1 231 ? 60.999 26.756 203.377 1.00 24.77 231 LEU B O 1
ATOM 1668 N N . THR A 1 232 ? 59.745 25.208 204.455 1.00 22.66 232 THR B N 1
ATOM 1669 C CA . THR A 1 232 ? 60.748 24.897 205.470 1.00 22.71 232 THR B CA 1
ATOM 1670 C C . THR A 1 232 ? 62.005 24.371 204.781 1.00 22.05 232 THR B C 1
ATOM 1671 O O . THR A 1 232 ? 63.119 24.810 205.075 1.00 20.07 232 THR B O 1
ATOM 1675 N N . VAL A 1 233 ? 61.826 23.431 203.858 1.00 21.32 233 VAL B N 1
ATOM 1676 C CA . VAL A 1 233 ? 62.968 22.864 203.156 1.00 22.79 233 VAL B CA 1
ATOM 1677 C C . VAL A 1 233 ? 63.703 23.906 202.332 1.00 24.82 233 VAL B C 1
ATOM 1678 O O . VAL A 1 233 ? 64.933 23.917 202.307 1.00 25.82 233 VAL B O 1
ATOM 1682 N N . GLU A 1 234 ? 62.956 24.774 201.653 1.00 24.93 234 GLU B N 1
ATOM 1683 C CA . GLU A 1 234 ? 63.564 25.811 200.819 1.00 25.04 234 GLU B CA 1
ATOM 1684 C C . GLU A 1 234 ? 64.328 26.845 201.649 1.00 25.28 234 GLU B C 1
ATOM 1685 O O . GLU A 1 234 ? 65.439 27.266 201.283 1.00 24.97 234 GLU B O 1
ATOM 1691 N N . ALA A 1 235 ? 63.730 27.246 202.768 1.00 24.29 235 ALA B N 1
ATOM 1692 C CA . ALA A 1 235 ? 64.353 28.215 203.663 1.00 25.16 235 ALA B CA 1
ATOM 1693 C C . ALA A 1 235 ? 65.717 27.711 204.158 1.00 25.14 235 ALA B C 1
ATOM 1694 O O . ALA A 1 235 ? 66.674 28.482 204.222 1.00 26.17 235 ALA B O 1
ATOM 1696 N N . ILE A 1 236 ? 65.790 26.420 204.494 1.00 23.91 236 ILE B N 1
ATOM 1697 C CA . ILE A 1 236 ? 67.020 25.778 204.978 1.00 23.74 236 ILE B CA 1
ATOM 1698 C C . ILE A 1 236 ? 68.077 25.633 203.877 1.00 26.66 236 ILE B C 1
ATOM 1699 O O . ILE A 1 236 ? 69.234 26.034 204.044 1.00 26.83 236 ILE B O 1
ATOM 1704 N N . LYS A 1 237 ? 67.674 25.037 202.760 1.00 28.08 237 LYS B N 1
ATOM 1705 C CA . LYS A 1 237 ? 68.577 24.822 201.642 1.00 29.55 237 LYS B CA 1
ATOM 1706 C C . LYS A 1 237 ? 69.218 26.120 201.147 1.00 30.28 237 LYS B C 1
ATOM 1707 O O . LYS A 1 237 ? 70.386 26.123 200.765 1.00 30.28 237 LYS B O 1
ATOM 1713 N N . ARG A 1 238 ? 68.478 27.223 201.164 1.00 30.10 238 ARG B N 1
ATOM 1714 C CA . ARG A 1 238 ? 69.047 28.490 200.710 1.00 31.18 238 ARG B CA 1
ATOM 1715 C C . ARG A 1 238 ? 69.752 29.300 201.798 1.00 31.47 238 ARG B C 1
ATOM 1716 O O . ARG A 1 238 ? 70.335 30.341 201.491 1.00 31.59 238 ARG B O 1
ATOM 1724 N N . ASP A 1 239 ? 69.715 28.827 203.047 1.00 30.93 239 ASP B N 1
ATOM 1725 C CA . ASP A 1 239 ? 70.288 29.549 204.195 1.00 30.55 239 ASP B CA 1
ATOM 1726 C C . ASP A 1 239 ? 69.710 30.973 204.139 1.00 31.05 239 ASP B C 1
ATOM 1727 O O . ASP A 1 239 ? 70.406 31.959 204.363 1.00 31.18 239 ASP B O 1
ATOM 1732 N N . SER A 1 240 ? 68.413 31.050 203.849 1.00 31.65 240 SER B N 1
ATOM 1733 C CA . SER A 1 240 ? 67.686 32.310 203.701 1.00 33.45 240 SER B CA 1
ATOM 1734 C C . SER A 1 240 ? 67.628 33.272 204.883 1.00 33.94 240 SER B C 1
ATOM 1735 O O . SER A 1 240 ? 67.679 34.489 204.691 1.00 35.94 240 SER B O 1
ATOM 1738 N N . LYS A 1 241 ? 67.793 32.853 205.973 1.00 33.15 241 LYS B N 1
ATOM 1739 C CA . LYS A 1 241 ? 67.601 33.612 207.228 1.00 31.90 241 LYS B CA 1
ATOM 1740 C C . LYS A 1 241 ? 66.235 34.230 207.242 1.00 31.71 241 LYS B C 1
ATOM 1741 O O . LYS A 1 241 ? 65.920 35.335 207.736 1.00 31.11 241 LYS B O 1
ATOM 1747 N N . ARG A 1 242 ? 65.218 33.406 206.894 1.00 30.91 242 ARG B N 1
ATOM 1748 C CA . ARG A 1 242 ? 63.823 33.786 206.932 1.00 31.06 242 ARG B CA 1
ATOM 1749 C C . ARG A 1 242 ? 63.216 33.845 208.335 1.00 30.99 242 ARG B C 1
ATOM 1750 O O . ARG A 1 242 ? 63.681 33.076 209.203 1.00 31.63 242 ARG B O 1
ATOM 1758 N N . ILE A 1 243 ? 61.995 34.477 208.588 1.00 30.09 243 ILE B N 1
ATOM 1759 C CA . ILE A 1 243 ? 61.369 34.501 209.895 1.00 30.19 243 ILE B CA 1
ATOM 1760 C C . ILE A 1 243 ? 60.011 33.827 209.733 1.00 29.94 243 ILE B C 1
ATOM 1761 O O . ILE A 1 243 ? 59.137 34.345 209.034 1.00 30.90 243 ILE B O 1
ATOM 1766 N N . TYR A 1 244 ? 59.853 32.659 210.352 1.00 28.12 244 TYR B N 1
ATOM 1767 C CA . TYR A 1 244 ? 58.597 31.905 210.297 1.00 27.72 244 TYR B CA 1
ATOM 1768 C C . TYR A 1 244 ? 58.224 31.450 211.701 1.00 28.21 244 TYR B C 1
ATOM 1769 O O . TYR A 1 244 ? 59.094 31.153 212.515 1.00 28.90 244 TYR B O 1
ATOM 1778 N N . PRO A 1 245 ? 56.921 31.396 212.005 1.00 27.89 245 PRO B N 1
ATOM 1779 C CA . PRO A 1 245 ? 56.484 30.952 213.329 1.00 28.40 245 PRO B CA 1
ATOM 1780 C C . PRO A 1 245 ? 56.603 29.428 213.367 1.00 28.69 245 PRO B C 1
ATOM 1781 O O . PRO A 1 245 ? 55.997 28.739 212.543 1.00 31.10 245 PRO B O 1
ATOM 1785 N N . TYR A 1 246 ? 57.399 28.910 214.300 1.00 27.24 246 TYR B N 1
ATOM 1786 C CA . TYR A 1 246 ? 57.589 27.462 214.458 1.00 26.33 246 TYR B CA 1
ATOM 1787 C C . TYR A 1 246 ? 57.346 27.092 215.909 1.00 27.15 246 TYR B C 1
ATOM 1788 O O . TYR A 1 246 ? 57.285 27.962 216.781 1.00 27.32 246 TYR B O 1
ATOM 1797 N N . SER A 1 247 ? 57.194 25.794 216.155 1.00 28.58 247 SER B N 1
ATOM 1798 C CA . SER A 1 247 ? 57.016 25.275 217.508 1.00 28.39 247 SER B CA 1
ATOM 1799 C C . SER A 1 247 ? 58.432 24.857 217.856 1.00 29.16 247 SER B C 1
ATOM 1800 O O . SER A 1 247 ? 59.035 24.027 217.170 1.00 27.64 247 SER B O 1
ATOM 1803 N N . LEU A 1 248 ? 58.956 25.468 218.911 1.00 30.94 248 LEU B N 1
ATOM 1804 C CA . LEU A 1 248 ? 60.323 25.249 219.339 1.00 32.65 248 LEU B CA 1
ATOM 1805 C C . LEU A 1 248 ? 60.441 25.067 220.837 1.00 33.89 248 LEU B C 1
ATOM 1806 O O . LEU A 1 248 ? 59.605 25.550 221.601 1.00 35.83 248 LEU B O 1
ATOM 1811 N N . TYR A 1 249 ? 61.500 24.376 221.245 1.00 34.15 249 TYR B N 1
ATOM 1812 C CA . TYR A 1 249 ? 61.765 24.129 222.649 1.00 34.28 249 TYR B CA 1
ATOM 1813 C C . TYR A 1 249 ? 62.337 25.426 223.209 1.00 35.23 249 TYR B C 1
ATOM 1814 O O . TYR A 1 249 ? 63.334 25.951 222.704 1.00 35.55 249 TYR B O 1
ATOM 1823 N N . LEU A 1 250 ? 61.691 25.950 224.245 1.00 35.60 250 LEU B N 1
ATOM 1824 C CA . LEU A 1 250 ? 62.118 27.209 224.847 1.00 35.97 250 LEU B CA 1
ATOM 1825 C C . LEU A 1 250 ? 63.102 27.032 226.005 1.00 36.39 250 LEU B C 1
ATOM 1826 O O . LEU A 1 250 ? 63.079 26.024 226.712 1.00 35.70 250 LEU B O 1
ATOM 1831 N N . GLN A 1 251 ? 63.974 28.022 226.168 1.00 37.42 251 GLN B N 1
ATOM 1832 C CA . GLN A 1 251 ? 64.992 28.040 227.215 1.00 38.68 251 GLN B CA 1
ATOM 1833 C C . GLN A 1 251 ? 65.243 29.502 227.587 1.00 39.57 251 GLN B C 1
ATOM 1834 O O . GLN A 1 251 ? 66.342 30.029 227.408 1.00 39.89 251 GLN B O 1
ATOM 1840 N N . GLY A 1 252 ? 64.202 30.157 228.091 1.00 39.53 252 GLY B N 1
ATOM 1841 C CA . GLY A 1 252 ? 64.320 31.553 228.466 1.00 38.03 252 GLY B CA 1
ATOM 1842 C C . GLY A 1 252 ? 63.396 32.498 227.712 1.00 37.52 252 GLY B C 1
ATOM 1843 O O . GLY A 1 252 ? 62.668 33.263 228.333 1.00 37.89 252 GLY B O 1
ATOM 1844 N N . GLU A 1 253 ? 63.410 32.447 226.383 1.00 37.19 253 GLU B N 1
ATOM 1845 C CA . GLU A 1 253 ? 62.581 33.338 225.572 1.00 36.33 253 GLU B CA 1
ATOM 1846 C C . GLU A 1 253 ? 61.119 33.422 226.021 1.00 37.27 253 GLU B C 1
ATOM 1847 O O . GLU A 1 253 ? 60.575 32.489 226.540 1.00 37.26 253 GLU B O 1
ATOM 1853 N N . TYR A 1 254 ? 60.751 34.647 225.723 1.00 37.58 254 TYR B N 1
ATOM 1854 C CA . TYR A 1 254 ? 59.380 34.907 226.159 1.00 38.22 254 TYR B CA 1
ATOM 1855 C C . TYR A 1 254 ? 59.203 34.609 227.661 1.00 38.08 254 TYR B C 1
ATOM 1856 O O . TYR A 1 254 ? 58.084 34.578 228.180 1.00 38.10 254 TYR B O 1
ATOM 1865 N N . GLY A 1 255 ? 60.158 34.394 228.704 1.00 36.82 255 GLY B N 1
ATOM 1866 C CA . GLY A 1 255 ? 60.079 34.112 230.122 1.00 36.82 255 GLY B CA 1
ATOM 1867 C C . GLY A 1 255 ? 59.543 32.731 230.446 1.00 37.85 255 GLY B C 1
ATOM 1868 O O . GLY A 1 255 ? 58.905 32.550 231.483 1.00 38.22 255 GLY B O 1
ATOM 1869 N N . TYR A 1 256 ? 59.786 31.764 229.560 1.00 38.36 256 TYR B N 1
ATOM 1870 C CA . TYR A 1 256 ? 59.348 30.377 229.756 1.00 38.56 256 TYR B CA 1
ATOM 1871 C C . TYR A 1 256 ? 60.506 29.440 229.405 1.00 39.82 256 TYR B C 1
ATOM 1872 O O . TYR A 1 256 ? 61.404 29.809 228.646 1.00 38.82 256 TYR B O 1
ATOM 1881 N N . ASN A 1 257 ? 60.491 28.235 229.963 1.00 40.63 257 ASN B N 1
ATOM 1882 C CA . ASN A 1 257 ? 61.523 27.262 229.657 1.00 42.63 257 ASN B CA 1
ATOM 1883 C C . ASN A 1 257 ? 61.036 25.847 229.896 1.00 43.03 257 ASN B C 1
ATOM 1884 O O . ASN A 1 257 ? 60.062 25.628 230.616 1.00 43.31 257 ASN B O 1
ATOM 1889 N N . ASP A 1 258 ? 61.736 24.897 229.280 1.00 43.39 258 ASP B N 1
ATOM 1890 C CA . ASP A 1 258 ? 61.421 23.470 229.342 1.00 42.59 258 ASP B CA 1
ATOM 1891 C C . ASP A 1 258 ? 59.979 23.193 228.934 1.00 40.67 258 ASP B C 1
ATOM 1892 O O . ASP A 1 258 ? 59.256 22.454 229.602 1.00 40.45 258 ASP B O 1
ATOM 1897 N N . ILE A 1 259 ? 59.582 23.802 227.821 1.00 38.31 259 ILE B N 1
ATOM 1898 C CA . ILE A 1 259 ? 58.250 23.638 227.254 1.00 36.65 259 ILE B CA 1
ATOM 1899 C C . ILE A 1 259 ? 58.375 24.010 225.778 1.00 36.37 259 ILE B C 1
ATOM 1900 O O . ILE A 1 259 ? 59.342 24.669 225.391 1.00 36.08 259 ILE B O 1
ATOM 1905 N N . VAL A 1 260 ? 57.422 23.571 224.958 1.00 35.80 260 VAL B N 1
ATOM 1906 C CA . VAL A 1 260 ? 57.424 23.880 223.524 1.00 36.18 260 VAL B CA 1
ATOM 1907 C C . VAL A 1 260 ? 56.255 24.810 223.182 1.00 36.19 260 VAL B C 1
ATOM 1908 O O . VAL A 1 260 ? 55.128 24.566 223.606 1.00 37.23 260 VAL B O 1
ATOM 1912 N N . ALA A 1 261 ? 56.519 25.865 222.412 1.00 35.62 261 ALA B N 1
ATOM 1913 C CA . ALA A 1 261 ? 55.465 26.804 222.021 1.00 34.64 261 ALA B CA 1
ATOM 1914 C C . ALA A 1 261 ? 55.672 27.333 220.594 1.00 34.25 261 ALA B C 1
ATOM 1915 O O . ALA A 1 261 ? 56.783 27.306 220.064 1.00 34.52 261 ALA B O 1
ATOM 1917 N N . GLU A 1 262 ? 54.597 27.814 219.979 1.00 32.69 262 GLU B N 1
ATOM 1918 C CA . GLU A 1 262 ? 54.652 28.342 218.618 1.00 32.93 262 GLU B CA 1
ATOM 1919 C C . GLU A 1 262 ? 55.147 29.795 218.634 1.00 31.76 262 GLU B C 1
ATOM 1920 O O . GLU A 1 262 ? 54.429 30.699 219.060 1.00 31.73 262 GLU B O 1
ATOM 1926 N N . VAL A 1 263 ? 56.371 30.012 218.156 1.00 31.54 263 VAL B N 1
ATOM 1927 C CA . VAL A 1 263 ? 56.984 31.341 218.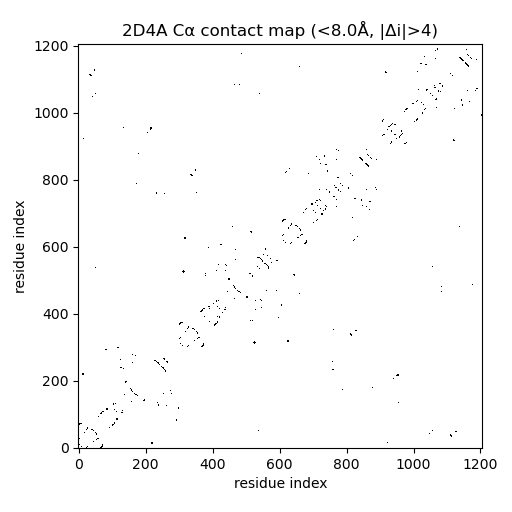148 1.00 30.45 263 VAL B CA 1
ATOM 1928 C C . VAL A 1 263 ? 57.740 31.664 216.859 1.00 29.61 263 VAL B C 1
ATOM 1929 O O . VAL A 1 263 ? 58.190 30.767 216.147 1.00 28.52 263 VAL B O 1
ATOM 1933 N N . PRO A 1 264 ? 57.886 32.961 216.537 1.00 29.62 264 PRO B N 1
ATOM 1934 C CA . PRO A 1 264 ? 58.617 33.313 215.310 1.00 30.03 264 PRO B CA 1
ATOM 1935 C C . PRO A 1 264 ? 60.132 33.146 215.496 1.00 29.99 264 PRO B C 1
ATOM 1936 O O . PRO A 1 264 ? 60.698 33.582 216.499 1.00 32.24 264 PRO B O 1
ATOM 1940 N N . ALA A 1 265 ? 60.786 32.505 214.540 1.00 28.62 265 ALA B N 1
ATOM 1941 C CA . ALA A 1 265 ? 62.217 32.304 214.635 1.00 26.26 265 ALA B CA 1
ATOM 1942 C C . ALA A 1 265 ? 62.852 32.448 213.266 1.00 26.62 265 ALA B C 1
ATOM 1943 O O . ALA A 1 265 ? 62.175 32.356 212.233 1.00 27.31 265 ALA B O 1
ATOM 1945 N N . VAL A 1 266 ? 64.156 32.699 213.270 1.00 25.98 266 VAL B N 1
ATOM 1946 C CA . VAL A 1 266 ? 64.929 32.830 212.045 1.00 26.08 266 VAL B CA 1
ATOM 1947 C C . VAL A 1 266 ? 65.452 31.417 211.776 1.00 27.48 266 VAL B C 1
ATOM 1948 O O . VAL A 1 266 ? 66.102 30.819 212.635 1.00 29.32 266 VAL B O 1
ATOM 1952 N N . ILE A 1 267 ? 65.143 30.889 210.594 1.00 27.85 267 ILE B N 1
ATOM 1953 C CA . ILE A 1 267 ? 65.540 29.538 210.188 1.00 28.26 267 ILE B CA 1
ATOM 1954 C C . ILE A 1 267 ? 66.645 29.629 209.136 1.00 29.59 267 ILE B C 1
ATOM 1955 O O . ILE A 1 267 ? 66.553 30.428 208.202 1.00 30.97 267 ILE B O 1
ATOM 1960 N N . GLY A 1 268 ? 67.687 28.814 209.288 1.00 31.80 268 GLY B N 1
ATOM 1961 C CA . GLY A 1 268 ? 68.793 28.833 208.342 1.00 32.07 268 GLY B CA 1
ATOM 1962 C C . GLY A 1 268 ? 69.250 27.440 207.945 1.00 32.61 268 GLY B C 1
ATOM 1963 O O . GLY A 1 268 ? 68.510 26.472 208.111 1.00 31.58 268 GLY B O 1
ATOM 1964 N N . LYS A 1 269 ? 70.475 27.335 207.433 1.00 32.66 269 LYS B N 1
ATOM 1965 C CA . LYS A 1 269 ? 71.012 26.054 206.999 1.00 33.28 269 LYS B CA 1
ATOM 1966 C C . LYS A 1 269 ? 71.401 25.104 208.124 1.00 34.04 269 LYS B C 1
ATOM 1967 O O . LYS A 1 269 ? 71.596 23.907 207.898 1.00 34.80 269 LYS B O 1
ATOM 1973 N N . SER A 1 270 ? 71.517 25.621 209.339 1.00 34.66 270 SER B N 1
ATOM 1974 C CA . SER A 1 270 ? 71.877 24.772 210.464 1.00 35.13 270 SER B CA 1
ATOM 1975 C C . SER A 1 270 ? 70.755 24.656 211.499 1.00 34.67 270 SER B C 1
ATOM 1976 O O . SER A 1 270 ? 70.964 24.136 212.595 1.00 35.15 270 SER B O 1
ATOM 1979 N N . GLY A 1 271 ? 69.564 25.121 211.132 1.00 34.03 271 GLY B N 1
ATOM 1980 C CA . GLY A 1 271 ? 68.432 25.065 212.033 1.00 32.26 271 GLY B CA 1
ATOM 1981 C C . GLY A 1 271 ? 67.986 26.465 212.394 1.00 32.99 271 GLY B C 1
ATOM 1982 O O . GLY A 1 271 ? 67.962 27.354 211.538 1.00 31.18 271 GLY B O 1
ATOM 1983 N N . ILE A 1 272 ? 67.665 26.692 213.676 1.00 34.63 272 ILE B N 1
ATOM 1984 C CA . ILE A 1 272 ? 67.174 27.989 214.199 1.00 36.62 272 ILE B CA 1
ATOM 1985 C C . ILE A 1 272 ? 68.400 28.736 214.766 1.00 36.91 272 ILE B C 1
ATOM 1986 O O . ILE A 1 272 ? 69.248 28.176 215.433 1.00 36.81 272 ILE B O 1
ATOM 1991 N N . GLU A 1 273 ? 68.456 29.980 214.268 1.00 37.49 273 GLU B N 1
ATOM 1992 C CA . GLU A 1 273 ? 69.632 30.810 214.596 1.00 39.26 273 GLU B CA 1
ATOM 1993 C C . GLU A 1 273 ? 69.373 31.525 215.899 1.00 39.53 273 GLU B C 1
ATOM 1994 O O . GLU A 1 273 ? 70.205 31.754 216.757 1.00 39.20 273 GLU B O 1
ATOM 2000 N N . ARG A 1 274 ? 68.126 32.025 215.942 1.00 40.68 274 ARG B N 1
ATOM 2001 C CA . ARG A 1 274 ? 67.573 32.824 217.011 1.00 42.05 274 ARG B CA 1
ATOM 2002 C C . ARG A 1 274 ? 66.054 32.844 217.025 1.00 41.51 274 ARG B C 1
ATOM 2003 O O . ARG A 1 274 ? 65.453 32.985 215.946 1.00 42.52 274 ARG B O 1
ATOM 2011 N N . ILE A 1 275 ? 65.419 33.025 218.142 1.00 41.87 275 ILE B N 1
ATOM 2012 C CA . ILE A 1 275 ? 63.972 33.180 218.269 1.00 41.22 275 ILE B CA 1
ATOM 2013 C C . ILE A 1 275 ? 63.612 34.652 218.422 1.00 41.60 275 ILE B C 1
ATOM 2014 O O . ILE A 1 275 ? 64.202 35.356 219.233 1.00 42.17 275 ILE B O 1
ATOM 2019 N N . ILE A 1 276 ? 62.641 35.134 217.663 1.00 41.56 276 ILE B N 1
ATOM 2020 C CA . ILE A 1 276 ? 62.162 36.533 217.734 1.00 43.08 276 ILE B CA 1
ATOM 2021 C C . ILE A 1 276 ? 61.139 36.604 218.884 1.00 43.93 276 ILE B C 1
ATOM 2022 O O . ILE A 1 276 ? 60.376 35.693 219.137 1.00 43.97 276 ILE B O 1
ATOM 2027 N N . GLU A 1 277 ? 61.293 37.744 219.567 1.00 44.95 277 GLU B N 1
ATOM 2028 C CA . GLU A 1 277 ? 60.471 38.040 220.762 1.00 45.90 277 GLU B CA 1
ATOM 2029 C C . GLU A 1 277 ? 59.605 39.238 220.447 1.00 45.47 277 GLU B C 1
ATOM 2030 O O . GLU A 1 277 ? 60.085 40.395 220.337 1.00 45.12 277 GLU B O 1
ATOM 2036 N N . LEU A 1 278 ? 58.350 39.000 220.142 1.00 45.15 278 LEU B N 1
ATOM 2037 C CA . LEU A 1 278 ? 57.469 40.121 219.752 1.00 44.52 278 LEU B CA 1
ATOM 2038 C C . LEU A 1 278 ? 57.232 41.082 220.894 1.00 43.97 278 LEU B C 1
ATOM 2039 O O . LEU A 1 278 ? 56.880 40.656 222.003 1.00 42.98 278 LEU B O 1
ATOM 2044 N N . PRO A 1 279 ? 56.926 42.362 220.694 1.00 43.99 279 PRO B N 1
ATOM 2045 C CA . PRO A 1 279 ? 56.526 43.343 221.705 1.00 44.45 279 PRO B CA 1
ATOM 2046 C C . PRO A 1 279 ? 55.044 43.192 222.032 1.00 44.37 279 PRO B C 1
ATOM 2047 O O . PRO A 1 279 ? 54.217 43.949 221.531 1.00 44.94 279 PRO B O 1
ATOM 2051 N N . LEU A 1 280 ? 54.724 42.212 222.874 1.00 45.25 280 LEU B N 1
ATOM 2052 C CA . LEU A 1 280 ? 53.347 41.919 223.272 1.00 45.80 280 LEU B CA 1
ATOM 2053 C C . LEU A 1 280 ? 52.782 42.819 224.363 1.00 46.73 280 LEU B C 1
ATOM 2054 O O . LEU A 1 280 ? 53.503 43.247 225.265 1.00 47.39 280 LEU B O 1
ATOM 2059 N N . THR A 1 281 ? 51.484 43.097 224.283 1.00 47.18 281 THR B N 1
ATOM 2060 C CA . THR A 1 281 ? 50.839 43.909 225.303 1.00 48.18 281 THR B CA 1
ATOM 2061 C C . THR A 1 281 ? 50.532 42.963 226.457 1.00 49.95 281 THR B C 1
ATOM 2062 O O . THR A 1 281 ? 50.882 41.788 226.407 1.00 49.69 281 THR B O 1
ATOM 2066 N N . GLU A 1 282 ? 49.857 43.467 227.482 1.00 53.56 282 GLU B N 1
ATOM 2067 C CA . GLU A 1 282 ? 49.535 42.660 228.649 1.00 55.87 282 GLU B CA 1
ATOM 2068 C C . GLU A 1 282 ? 48.452 41.615 228.369 1.00 55.62 282 GLU B C 1
ATOM 2069 O O . GLU A 1 282 ? 48.475 40.525 228.933 1.00 54.80 282 GLU B O 1
ATOM 2075 N N . ASP A 1 283 ? 47.519 41.931 227.481 1.00 56.51 283 ASP B N 1
ATOM 2076 C CA . ASP A 1 283 ? 46.465 40.986 227.145 1.00 56.99 283 ASP B CA 1
ATOM 2077 C C . ASP A 1 283 ? 47.021 39.858 226.285 1.00 55.06 283 ASP B C 1
ATOM 2078 O O . ASP A 1 283 ? 46.651 38.698 226.463 1.00 54.90 283 ASP B O 1
ATOM 2083 N N . GLU A 1 284 ? 47.940 40.143 225.431 1.00 53.05 284 GLU B N 1
ATOM 2084 C CA . GLU A 1 284 ? 48.637 39.298 224.438 1.00 51.19 284 GLU B CA 1
ATOM 2085 C C . GLU A 1 284 ? 49.521 38.317 225.169 1.00 50.82 284 GLU B C 1
ATOM 2086 O O . GLU A 1 284 ? 49.568 37.114 224.884 1.00 50.47 284 GLU B O 1
ATOM 2092 N N . LYS A 1 285 ? 50.023 38.867 226.214 1.00 46.73 285 LYS B N 1
ATOM 2093 C CA . LYS A 1 285 ? 50.904 38.078 227.062 1.00 46.36 285 LYS B CA 1
ATOM 2094 C C . LYS A 1 285 ? 50.058 37.023 227.783 1.00 47.09 285 LYS B C 1
ATOM 2095 O O . LYS A 1 285 ? 50.458 35.866 227.947 1.00 46.34 285 LYS B O 1
ATOM 2101 N N . ARG A 1 286 ? 48.900 37.488 228.344 1.00 51.11 286 ARG B N 1
ATOM 2102 C CA . ARG A 1 286 ? 47.988 36.538 229.031 1.00 49.86 286 ARG B CA 1
ATOM 2103 C C . ARG A 1 286 ? 47.505 35.405 228.161 1.00 47.95 286 ARG B C 1
ATOM 2104 O O . ARG A 1 286 ? 47.452 34.215 228.523 1.00 48.01 286 ARG B O 1
ATOM 2112 N N . LYS A 1 287 ? 47.280 35.798 226.851 1.00 45.69 287 LYS B N 1
ATOM 2113 C CA . LYS A 1 287 ? 46.808 34.808 225.891 1.00 44.43 287 LYS B CA 1
ATOM 2114 C C . LYS A 1 287 ? 47.927 33.821 225.578 1.00 42.91 287 LYS B C 1
ATOM 2115 O O . LYS A 1 287 ? 47.677 32.646 225.316 1.00 41.66 287 LYS B O 1
ATOM 2121 N N . PHE A 1 288 ? 49.164 34.302 225.605 1.00 42.16 288 PHE B N 1
ATOM 2122 C CA . PHE A 1 288 ? 50.300 33.442 225.324 1.00 42.48 288 PHE B CA 1
ATOM 2123 C C . PHE A 1 288 ? 50.496 32.467 226.479 1.00 42.87 288 PHE B C 1
ATOM 2124 O O . PHE A 1 288 ? 50.854 31.305 226.277 1.00 41.98 288 PHE B O 1
ATOM 2132 N N . ASP A 1 289 ? 50.248 32.939 227.694 1.00 43.92 289 ASP B N 1
ATOM 2133 C CA . ASP A 1 289 ? 50.405 32.091 228.863 1.00 44.85 289 ASP B CA 1
ATOM 2134 C C . ASP A 1 289 ? 49.374 30.970 228.864 1.00 44.97 289 ASP B C 1
ATOM 2135 O O . ASP A 1 289 ? 49.639 29.861 229.333 1.00 45.97 289 ASP B O 1
ATOM 2140 N N . GLU A 1 290 ? 48.193 31.261 228.340 1.00 44.31 290 GLU B N 1
ATOM 2141 C CA . GLU A 1 290 ? 47.143 30.260 228.270 1.00 44.34 290 GLU B CA 1
ATOM 2142 C C . GLU A 1 290 ? 47.501 29.179 227.267 1.00 43.56 290 GLU B C 1
ATOM 2143 O O . GLU A 1 290 ? 47.075 28.029 227.394 1.00 42.86 290 GLU B O 1
ATOM 2149 N N . ALA A 1 291 ? 48.274 29.569 226.259 1.00 42.36 291 ALA B N 1
ATOM 2150 C CA . ALA A 1 291 ? 48.718 28.655 225.221 1.00 41.02 291 ALA B CA 1
ATOM 2151 C C . ALA A 1 291 ? 49.796 27.740 225.796 1.00 40.80 291 ALA B C 1
ATOM 2152 O O . ALA A 1 291 ? 49.725 26.524 225.648 1.00 40.65 291 ALA B O 1
ATOM 2154 N N . VAL A 1 292 ? 50.790 28.326 226.457 1.00 41.22 292 VAL B N 1
ATOM 2155 C CA . VAL A 1 292 ? 51.869 27.545 227.060 1.00 42.60 292 VAL B CA 1
ATOM 2156 C C . VAL A 1 292 ? 51.292 26.530 228.042 1.00 43.79 292 VAL B C 1
ATOM 2157 O O . VAL A 1 292 ? 51.636 25.349 228.000 1.00 43.64 292 VAL B O 1
ATOM 2161 N N . GLN A 1 293 ? 50.287 27.069 228.914 1.00 36.40 293 GLN B N 1
ATOM 2162 C CA . GLN A 1 293 ? 49.623 26.248 229.906 1.00 37.91 293 GLN B CA 1
ATOM 2163 C C . GLN A 1 293 ? 48.893 25.072 229.224 1.00 38.08 293 GLN B C 1
ATOM 2164 O O . GLN A 1 293 ? 48.834 23.963 229.758 1.00 38.63 293 GLN B O 1
ATOM 2170 N N . ALA A 1 294 ? 48.347 25.288 228.031 1.00 37.51 294 ALA B N 1
ATOM 2171 C CA . ALA A 1 294 ? 47.647 24.203 227.354 1.00 36.99 294 ALA B CA 1
ATOM 2172 C C . ALA A 1 294 ? 48.645 23.118 226.974 1.00 37.38 294 ALA B C 1
ATOM 2173 O O . ALA A 1 294 ? 48.340 21.923 227.013 1.00 37.88 294 ALA B O 1
ATOM 2175 N N . VAL A 1 295 ? 49.848 23.532 226.603 1.00 38.04 295 VAL B N 1
ATOM 2176 C CA . VAL A 1 295 ? 50.865 22.568 226.209 1.00 39.61 295 VAL B CA 1
ATOM 2177 C C . VAL A 1 295 ? 51.379 21.854 227.448 1.00 39.71 295 VAL B C 1
ATOM 2178 O O . VAL A 1 295 ? 51.578 20.639 227.434 1.00 38.31 295 VAL B O 1
ATOM 2182 N N . LYS A 1 296 ? 51.584 22.630 228.512 1.00 41.90 296 LYS B N 1
ATOM 2183 C CA . LYS A 1 296 ? 52.060 22.111 229.791 1.00 44.46 296 LYS B CA 1
ATOM 2184 C C . LYS A 1 296 ? 51.236 20.883 230.216 1.00 45.32 296 LYS B C 1
ATOM 2185 O O . LYS A 1 296 ? 51.801 19.846 230.574 1.00 45.63 296 LYS B O 1
ATOM 2191 N N . LYS A 1 297 ? 49.910 20.992 230.177 1.00 45.56 297 LYS B N 1
ATOM 2192 C CA . LYS A 1 297 ? 49.075 19.862 230.553 1.00 46.79 297 LYS B CA 1
ATOM 2193 C C . LYS A 1 297 ? 49.016 18.799 229.444 1.00 45.92 297 LYS B C 1
ATOM 2194 O O . LYS A 1 297 ? 48.850 17.614 229.712 1.00 46.16 297 LYS B O 1
ATOM 2200 N N . LEU A 1 298 ? 49.204 19.204 228.199 1.00 45.87 298 LEU B N 1
ATOM 2201 C CA . LEU A 1 298 ? 49.174 18.247 227.109 1.00 45.70 298 LEU B CA 1
ATOM 2202 C C . LEU A 1 298 ? 50.335 17.253 227.249 1.00 47.22 298 LEU B C 1
ATOM 2203 O O . LEU A 1 298 ? 50.204 16.069 226.934 1.00 47.49 298 LEU B O 1
ATOM 2208 N N . VAL A 1 299 ? 51.468 17.734 227.744 1.00 48.00 299 VAL B N 1
ATOM 2209 C CA . VAL A 1 299 ? 52.644 16.892 227.907 1.00 48.78 299 VAL B CA 1
ATOM 2210 C C . VAL A 1 299 ? 52.557 15.984 229.127 1.00 50.17 299 VAL B C 1
ATOM 2211 O O . VAL A 1 299 ? 52.971 14.819 229.098 1.00 50.99 299 VAL B O 1
ATOM 2215 N N . GLU A 1 300 ? 52.035 16.528 230.218 1.00 50.89 300 GLU B N 1
ATOM 2216 C CA . GLU A 1 300 ? 51.889 15.770 231.455 1.00 51.00 300 GLU B CA 1
ATOM 2217 C C . GLU A 1 300 ? 50.856 14.641 231.357 1.00 50.66 300 GLU B C 1
ATOM 2218 O O . GLU A 1 300 ? 50.811 13.745 232.200 1.00 49.86 300 GLU B O 1
ATOM 2224 N N . THR A 1 301 ? 50.035 14.682 230.319 1.00 51.44 301 THR B N 1
ATOM 2225 C CA . THR A 1 301 ? 49.052 13.636 230.076 1.00 52.80 301 THR B CA 1
ATOM 2226 C C . THR A 1 301 ? 49.818 12.401 229.540 1.00 53.05 301 THR B C 1
ATOM 2227 O O . THR A 1 301 ? 49.215 11.368 229.228 1.00 52.30 301 THR B O 1
ATOM 2231 N N . LEU A 1 302 ? 51.144 12.535 229.418 1.00 53.31 302 LEU B N 1
ATOM 2232 C CA . LEU A 1 302 ? 52.015 11.483 228.878 1.00 53.01 302 LEU B CA 1
ATOM 2233 C C . LEU A 1 302 ? 52.702 10.644 229.921 1.00 53.06 302 LEU B C 1
ATOM 2234 O O . LEU A 1 302 ? 53.069 11.149 230.993 1.00 53.24 302 LEU B O 1
ATOM 2239 N N . PRO A 1 303 ? 52.904 9.353 229.616 1.00 52.57 303 PRO B N 1
ATOM 2240 C CA . PRO A 1 303 ? 53.575 8.440 230.550 1.00 52.57 303 PRO B CA 1
ATOM 2241 C C . PRO A 1 303 ? 54.966 9.007 230.687 1.00 51.88 303 PRO B C 1
ATOM 2242 O O . PRO A 1 303 ? 55.492 9.519 229.718 1.00 50.68 303 PRO B O 1
ATOM 2246 N N . PRO A 1 304 ? 55.579 8.945 231.887 1.00 52.49 304 PRO B N 1
ATOM 2247 C CA . PRO A 1 304 ? 56.944 9.478 232.046 1.00 52.84 304 PRO B CA 1
ATOM 2248 C C . PRO A 1 304 ? 57.944 8.733 231.119 1.00 53.57 304 PRO B C 1
ATOM 2249 O O . PRO A 1 304 ? 58.910 9.317 230.620 1.00 51.35 304 PRO B O 1
ATOM 2253 N N . GLN A 1 305 ? 57.705 7.437 230.906 1.00 55.71 305 GLN B N 1
ATOM 2254 C CA . GLN A 1 305 ? 58.551 6.660 230.001 1.00 57.48 305 GLN B CA 1
ATOM 2255 C C . GLN A 1 305 ? 58.754 7.526 228.750 1.00 57.80 305 GLN B C 1
ATOM 2256 O O . GLN A 1 305 ? 59.886 7.874 228.417 1.00 57.75 305 GLN B O 1
ATOM 2262 N N . LEU A 1 306 ? 57.640 7.892 228.096 1.00 59.16 306 LEU B N 1
ATOM 2263 C CA . LEU A 1 306 ? 57.643 8.692 226.857 1.00 59.89 306 LEU B CA 1
ATOM 2264 C C . LEU A 1 306 ? 58.082 10.144 226.988 1.00 60.66 306 LEU B C 1
ATOM 2265 O O . LEU A 1 306 ? 58.951 10.581 226.243 1.00 60.89 306 LEU B O 1
ATOM 2270 N N . ARG A 1 307 ? 57.489 10.897 227.911 1.00 62.46 307 ARG B N 1
ATOM 2271 C CA . ARG A 1 307 ? 57.877 12.297 228.066 1.00 64.23 307 ARG B CA 1
ATOM 2272 C C . ARG A 1 307 ? 59.356 12.412 228.460 1.00 65.63 307 ARG B C 1
ATOM 2273 O O . ARG A 1 307 ? 60.091 13.218 227.894 1.00 65.38 307 ARG B O 1
ATOM 2281 N N . GLU A 1 308 ? 59.980 11.851 229.579 1.00 79.01 308 GLU B N 1
ATOM 2282 C CA . GLU A 1 308 ? 61.347 11.924 230.113 1.00 79.62 308 GLU B CA 1
ATOM 2283 C C . GLU A 1 308 ? 61.389 11.978 231.640 1.00 79.59 308 GLU B C 1
ATOM 2284 O O . GLU A 1 308 ? 60.593 11.329 232.322 1.00 80.35 308 GLU B O 1
ATOM 2290 N N . MET B 1 1 ? 79.023 28.071 195.813 1.00 36.52 1 MET D N 1
ATOM 2291 C CA . MET B 1 1 ? 78.378 29.031 194.932 1.00 37.82 1 MET D CA 1
ATOM 2292 C C . MET B 1 1 ? 78.819 28.926 193.474 1.00 37.39 1 MET D C 1
ATOM 2293 O O . MET B 1 1 ? 79.731 28.169 193.138 1.00 37.84 1 MET D O 1
ATOM 2298 N N . ILE B 1 2 ? 78.152 29.695 192.615 1.00 36.05 2 ILE D N 1
ATOM 2299 C CA . ILE B 1 2 ? 78.446 29.731 191.186 1.00 34.96 2 ILE D CA 1
ATOM 2300 C C . ILE B 1 2 ? 79.116 31.056 190.843 1.00 35.50 2 ILE D C 1
ATOM 2301 O O . ILE B 1 2 ? 78.524 32.130 191.021 1.00 35.51 2 ILE D O 1
ATOM 2306 N N . THR B 1 3 ? 80.343 30.986 190.338 1.00 33.23 3 THR D N 1
ATOM 2307 C CA . THR B 1 3 ? 81.064 32.203 189.970 1.00 30.17 3 THR D CA 1
ATOM 2308 C C . THR B 1 3 ? 81.002 32.488 188.475 1.00 28.33 3 THR D C 1
ATOM 2309 O O . THR B 1 3 ? 81.273 31.614 187.663 1.00 29.20 3 THR D O 1
ATOM 2313 N N . ILE B 1 4 ? 80.622 33.708 188.113 1.00 26.68 4 ILE D N 1
ATOM 2314 C CA . ILE B 1 4 ? 80.605 34.087 186.706 1.00 25.57 4 ILE D CA 1
ATOM 2315 C C . ILE B 1 4 ? 81.793 35.025 186.494 1.00 25.41 4 ILE D C 1
ATOM 2316 O O . ILE B 1 4 ? 81.937 36.017 187.202 1.00 24.46 4 ILE D O 1
ATOM 2321 N N . LEU B 1 5 ? 82.660 34.696 185.543 1.00 26.60 5 LEU D N 1
ATOM 2322 C CA . LEU B 1 5 ? 83.804 35.545 185.222 1.00 27.94 5 LEU D CA 1
ATOM 2323 C C . LEU B 1 5 ? 83.453 36.294 183.950 1.00 29.67 5 LEU D C 1
ATOM 2324 O O . LEU B 1 5 ? 83.523 35.726 182.859 1.00 29.84 5 LEU D O 1
ATOM 2329 N N . GLY B 1 6 ? 83.058 37.616 184.118 1.00 29.99 6 GLY D N 1
ATOM 2330 C CA . GLY B 1 6 ? 82.680 38.330 182.943 1.00 31.62 6 GLY D CA 1
ATOM 2331 C C . GLY B 1 6 ? 82.094 39.694 183.117 1.00 33.11 6 GLY D C 1
ATOM 2332 O O . GLY B 1 6 ? 82.641 40.696 182.634 1.00 35.91 6 GLY D O 1
ATOM 2333 N N . ALA B 1 7 ? 80.960 39.651 183.813 1.00 30.85 7 ALA D N 1
ATOM 2334 C CA . ALA B 1 7 ? 80.237 40.951 183.942 1.00 30.67 7 ALA D CA 1
ATOM 2335 C C . ALA B 1 7 ? 79.935 41.627 182.635 1.00 30.18 7 ALA D C 1
ATOM 2336 O O . ALA B 1 7 ? 79.468 42.783 182.524 1.00 31.88 7 ALA D O 1
ATOM 2338 N N . GLY B 1 8 ? 79.916 40.958 181.420 1.00 28.41 8 GLY D N 1
ATOM 2339 C CA . GLY B 1 8 ? 79.566 41.411 180.096 1.00 25.49 8 GLY D CA 1
ATOM 2340 C C . GLY B 1 8 ? 78.129 41.239 179.707 1.00 25.73 8 GLY D C 1
ATOM 2341 O O . GLY B 1 8 ? 77.327 40.739 180.513 1.00 26.58 8 GLY D O 1
ATOM 2342 N N . LYS B 1 9 ? 78.013 40.994 178.407 1.00 22.23 9 LYS D N 1
ATOM 2343 C CA . LYS B 1 9 ? 76.696 40.760 177.852 1.00 22.20 9 LYS D CA 1
ATOM 2344 C C . LYS B 1 9 ? 76.179 39.297 178.049 1.00 21.40 9 LYS D C 1
ATOM 2345 O O . LYS B 1 9 ? 75.028 39.073 178.442 1.00 21.99 9 LYS D O 1
ATOM 2351 N N . VAL B 1 10 ? 77.012 38.295 177.795 1.00 19.69 10 VAL D N 1
ATOM 2352 C CA . VAL B 1 10 ? 76.566 36.913 178.023 1.00 20.66 10 VAL D CA 1
ATOM 2353 C C . VAL B 1 10 ? 76.588 36.530 179.530 1.00 20.60 10 VAL D C 1
ATOM 2354 O O . VAL B 1 10 ? 75.725 35.775 180.001 1.00 19.46 10 VAL D O 1
ATOM 2358 N N . GLY B 1 11 ? 77.600 37.107 180.136 1.00 29.71 11 GLY D N 1
ATOM 2359 C CA . GLY B 1 11 ? 77.704 36.838 181.557 1.00 28.24 11 GLY D CA 1
ATOM 2360 C C . GLY B 1 11 ? 76.503 37.374 182.322 1.00 28.92 11 GLY D C 1
ATOM 2361 O O . GLY B 1 11 ? 75.978 36.714 183.224 1.00 28.30 11 GLY D O 1
ATOM 2362 N N . MET B 1 12 ? 76.046 38.569 181.955 1.00 28.30 12 MET D N 1
ATOM 2363 C CA . MET B 1 12 ? 74.899 39.158 182.630 1.00 27.15 12 MET D CA 1
ATOM 2364 C C . MET B 1 12 ? 73.597 38.470 182.277 1.00 26.22 12 MET D C 1
ATOM 2365 O O . MET B 1 12 ? 72.666 38.433 183.086 1.00 26.52 12 MET D O 1
ATOM 2370 N N . ALA B 1 13 ? 73.512 37.923 181.073 1.00 25.04 13 ALA D N 1
ATOM 2371 C CA . ALA B 1 13 ? 72.289 37.225 180.697 1.00 24.97 13 ALA D CA 1
ATOM 2372 C C . ALA B 1 13 ? 72.235 35.932 181.528 1.00 25.25 13 ALA D C 1
ATOM 2373 O O . ALA B 1 13 ? 71.174 35.547 182.009 1.00 25.71 13 ALA D O 1
ATOM 2375 N N . THR B 1 14 ? 73.399 35.292 181.699 1.00 25.05 14 THR D N 1
ATOM 2376 C CA . THR B 1 14 ? 73.553 34.052 182.470 1.00 23.60 14 THR D CA 1
ATOM 2377 C C . THR B 1 14 ? 73.179 34.295 183.934 1.00 24.98 14 THR D C 1
ATOM 2378 O O . THR B 1 14 ? 72.498 33.482 184.563 1.00 24.06 14 THR D O 1
ATOM 2382 N N . ALA B 1 15 ? 73.645 35.413 184.477 1.00 24.76 15 ALA D N 1
ATOM 2383 C CA . ALA B 1 15 ? 73.344 35.747 185.857 1.00 26.45 15 ALA D CA 1
ATOM 2384 C C . ALA B 1 15 ? 71.836 35.929 186.024 1.00 26.99 15 ALA D C 1
ATOM 2385 O O . ALA B 1 15 ? 71.250 35.401 186.965 1.00 27.84 15 ALA D O 1
ATOM 2387 N N . VAL B 1 16 ? 71.207 36.662 185.105 1.00 27.15 16 VAL D N 1
ATOM 2388 C CA . VAL B 1 16 ? 69.765 36.891 185.186 1.00 27.53 16 VAL D CA 1
ATOM 2389 C C . VAL B 1 16 ? 68.993 35.573 185.217 1.00 28.12 16 VAL D C 1
ATOM 2390 O O . VAL B 1 16 ? 68.144 35.353 186.090 1.00 28.89 16 VAL D O 1
ATOM 2394 N N . MET B 1 17 ? 69.290 34.694 184.268 1.00 27.33 17 MET D N 1
ATOM 2395 C CA . MET B 1 17 ? 68.607 33.411 184.189 1.00 27.56 17 MET D CA 1
ATOM 2396 C C . MET B 1 17 ? 68.893 32.511 185.396 1.00 26.44 17 MET D C 1
ATOM 2397 O O . MET B 1 17 ? 68.011 31.777 185.844 1.00 25.99 17 MET D O 1
ATOM 2402 N N . LEU B 1 18 ? 70.110 32.589 185.934 1.00 25.86 18 LEU D N 1
ATOM 2403 C CA . LEU B 1 18 ? 70.495 31.798 187.109 1.00 25.21 18 LEU D CA 1
ATOM 2404 C C . LEU B 1 18 ? 69.782 32.296 188.361 1.00 26.18 18 LEU D C 1
ATOM 2405 O O . LEU B 1 18 ? 69.432 31.512 189.234 1.00 27.96 18 LEU D O 1
ATOM 2410 N N . MET B 1 19 ? 69.581 33.605 188.448 1.00 27.12 19 MET D N 1
ATOM 2411 C CA . MET B 1 19 ? 68.883 34.185 189.585 1.00 28.97 19 MET D CA 1
ATOM 2412 C C . MET B 1 19 ? 67.425 33.691 189.556 1.00 30.40 19 MET D C 1
ATOM 2413 O O . MET B 1 19 ? 66.835 33.406 190.596 1.00 28.89 19 MET D O 1
ATOM 2418 N N . MET B 1 20 ? 66.856 33.579 188.358 1.00 32.88 20 MET D N 1
ATOM 2419 C CA . MET B 1 20 ? 65.488 33.099 188.190 1.00 34.91 20 MET D CA 1
ATOM 2420 C C . MET B 1 20 ? 65.349 31.719 188.827 1.00 34.67 20 MET D C 1
ATOM 2421 O O . MET B 1 20 ? 64.514 31.519 189.695 1.00 36.00 20 MET D O 1
ATOM 2426 N N . ARG B 1 21 ? 66.180 30.777 188.392 1.00 34.81 21 ARG D N 1
ATOM 2427 C CA . ARG B 1 21 ? 66.158 29.405 188.897 1.00 34.12 21 ARG D CA 1
ATOM 2428 C C . ARG B 1 21 ? 66.630 29.211 190.350 1.00 34.05 21 ARG D C 1
ATOM 2429 O O . ARG B 1 21 ? 66.449 28.134 190.908 1.00 35.14 21 ARG D O 1
ATOM 2437 N N . GLY B 1 22 ? 67.246 30.228 190.949 1.00 33.39 22 GLY D N 1
ATOM 2438 C CA . GLY B 1 22 ? 67.718 30.111 192.318 1.00 31.57 22 GLY D CA 1
ATOM 2439 C C . GLY B 1 22 ? 68.449 28.821 192.662 1.00 32.19 22 GLY D C 1
ATOM 2440 O O . GLY B 1 22 ? 68.250 28.267 193.736 1.00 33.77 22 GLY D O 1
ATOM 2441 N N . TYR B 1 23 ? 69.313 28.328 191.787 1.00 32.50 23 TYR D N 1
ATOM 2442 C CA . TYR B 1 23 ? 69.996 27.081 192.100 1.00 31.70 23 TYR D CA 1
ATOM 2443 C C . TYR B 1 23 ? 71.042 27.202 193.191 1.00 31.20 23 TYR D C 1
ATOM 2444 O O . TYR B 1 23 ? 71.391 26.214 193.830 1.00 32.80 23 TYR D O 1
ATOM 2453 N N . ASP B 1 24 ? 71.557 28.397 193.416 1.00 29.02 24 ASP D N 1
ATOM 2454 C CA . ASP B 1 24 ? 72.603 28.532 194.414 1.00 27.98 24 ASP D CA 1
ATOM 2455 C C . ASP B 1 24 ? 72.964 30.000 194.455 1.00 28.38 24 ASP D C 1
ATOM 2456 O O . ASP B 1 24 ? 72.349 30.808 193.764 1.00 29.22 24 ASP D O 1
ATOM 2461 N N . ASP B 1 25 ? 73.933 30.359 195.281 1.00 29.01 25 ASP D N 1
ATOM 2462 C CA . ASP B 1 25 ? 74.342 31.746 195.341 1.00 30.13 25 ASP D CA 1
ATOM 2463 C C . ASP B 1 25 ? 75.245 31.963 194.152 1.00 29.81 25 ASP D C 1
ATOM 2464 O O . ASP B 1 25 ? 75.853 31.014 193.649 1.00 27.96 25 ASP D O 1
ATOM 2469 N N . LEU B 1 26 ? 75.324 33.198 193.674 1.00 30.28 26 LEU D N 1
ATOM 2470 C CA . LEU B 1 26 ? 76.198 33.453 192.541 1.00 32.14 26 LEU D CA 1
ATOM 2471 C C . LEU B 1 26 ? 76.999 34.729 192.748 1.00 31.07 26 LEU D C 1
ATOM 2472 O O . LEU B 1 26 ? 76.475 35.731 193.220 1.00 29.99 26 LEU D O 1
ATOM 2477 N N . LEU B 1 27 ? 78.290 34.649 192.429 1.00 31.40 27 LEU D N 1
ATOM 2478 C CA . LEU B 1 27 ? 79.236 35.752 192.588 1.00 31.17 27 LEU D CA 1
ATOM 2479 C C . LEU B 1 27 ? 79.806 36.207 191.241 1.00 32.10 27 LEU D C 1
ATOM 2480 O O . LEU B 1 27 ? 80.366 35.402 190.499 1.00 32.72 27 LEU D O 1
ATOM 2485 N N . LEU B 1 28 ? 79.662 37.498 190.939 1.00 31.66 28 LEU D N 1
ATOM 2486 C CA . LEU B 1 28 ? 80.163 38.081 189.693 1.00 30.67 28 LEU D CA 1
ATOM 2487 C C . LEU B 1 28 ? 81.547 38.704 189.856 1.00 31.27 28 LEU D C 1
ATOM 2488 O O . LEU B 1 28 ? 81.762 39.512 190.760 1.00 30.98 28 LEU D O 1
ATOM 2493 N N . ILE B 1 29 ? 82.478 38.353 188.973 1.00 31.08 29 ILE D N 1
ATOM 2494 C CA . ILE B 1 29 ? 83.814 38.938 189.015 1.00 32.02 29 ILE D CA 1
ATOM 2495 C C . ILE B 1 29 ? 84.208 39.468 187.631 1.00 33.46 29 ILE D C 1
ATOM 2496 O O . ILE B 1 29 ? 83.990 38.804 186.613 1.00 34.00 29 ILE D O 1
ATOM 2501 N N . ALA B 1 30 ? 84.769 40.690 187.595 1.00 42.34 30 ALA D N 1
ATOM 2502 C CA . ALA B 1 30 ? 85.237 41.353 186.388 1.00 43.41 30 ALA D CA 1
ATOM 2503 C C . ALA B 1 30 ? 86.293 42.383 186.781 1.00 44.24 30 ALA D C 1
ATOM 2504 O O . ALA B 1 30 ? 86.288 42.901 187.897 1.00 43.66 30 ALA D O 1
ATOM 2506 N N . ARG B 1 31 ? 87.190 42.669 185.847 1.00 45.18 31 ARG D N 1
ATOM 2507 C CA . ARG B 1 31 ? 88.285 43.600 186.058 1.00 45.62 31 ARG D CA 1
ATOM 2508 C C . ARG B 1 31 ? 87.858 45.043 186.290 1.00 44.38 31 ARG D C 1
ATOM 2509 O O . ARG B 1 31 ? 88.366 45.717 187.186 1.00 44.04 31 ARG D O 1
ATOM 2517 N N . THR B 1 32 ? 86.921 45.521 185.484 1.00 44.27 32 THR D N 1
ATOM 2518 C CA . THR B 1 32 ? 86.448 46.897 185.607 1.00 44.26 32 THR D CA 1
ATOM 2519 C C . THR B 1 32 ? 85.852 47.162 186.986 1.00 44.40 32 THR D C 1
ATOM 2520 O O . THR B 1 32 ? 84.944 46.461 187.428 1.00 46.39 32 THR D O 1
ATOM 2524 N N . PRO B 1 33 ? 86.510 48.136 187.718 1.00 41.51 33 PRO D N 1
ATOM 2525 C CA . PRO B 1 33 ? 86.011 48.500 189.045 1.00 40.89 33 PRO D CA 1
ATOM 2526 C C . PRO B 1 33 ? 84.604 49.101 189.059 1.00 40.35 33 PRO D C 1
ATOM 2527 O O . PRO B 1 33 ? 84.269 49.948 188.229 1.00 40.54 33 PRO D O 1
ATOM 2531 N N . GLY B 1 34 ? 83.787 48.631 190.001 1.00 39.10 34 GLY D N 1
ATOM 2532 C CA . GLY B 1 34 ? 82.424 49.114 190.137 1.00 37.57 34 GLY D CA 1
ATOM 2533 C C . GLY B 1 34 ? 81.408 48.496 189.193 1.00 36.81 34 GLY D C 1
ATOM 2534 O O . GLY B 1 34 ? 80.215 48.514 189.484 1.00 35.90 34 GLY D O 1
ATOM 2535 N N . LYS B 1 35 ? 81.876 47.945 188.073 1.00 36.49 35 LYS D N 1
ATOM 2536 C CA . LYS B 1 35 ? 81.002 47.331 187.069 1.00 36.11 35 LYS D CA 1
ATOM 2537 C C . LYS B 1 35 ? 80.244 46.132 187.635 1.00 36.24 35 LYS D C 1
ATOM 2538 O O . LYS B 1 35 ? 79.014 46.096 187.604 1.00 36.67 35 LYS D O 1
ATOM 2544 N N . PRO B 1 36 ? 80.969 45.131 188.164 1.00 36.56 36 PRO D N 1
ATOM 2545 C CA . PRO B 1 36 ? 80.299 43.952 188.723 1.00 35.68 36 PRO D CA 1
ATOM 2546 C C . PRO B 1 36 ? 79.440 44.225 189.969 1.00 33.82 36 PRO D C 1
ATOM 2547 O O . PRO B 1 36 ? 78.399 43.599 190.159 1.00 32.73 36 PRO D O 1
ATOM 2551 N N . GLN B 1 37 ? 79.870 45.161 190.805 1.00 32.69 37 GLN D N 1
ATOM 2552 C CA . GLN B 1 37 ? 79.109 45.500 191.998 1.00 32.04 37 GLN D CA 1
ATOM 2553 C C . GLN B 1 37 ? 77.830 46.252 191.578 1.00 31.79 37 GLN D C 1
ATOM 2554 O O . GLN B 1 37 ? 76.752 46.022 192.123 1.00 32.07 37 GLN D O 1
ATOM 2560 N N . GLY B 1 38 ? 77.949 47.134 190.590 1.00 32.57 38 GLY D N 1
ATOM 2561 C CA . GLY B 1 38 ? 76.789 47.873 190.127 1.00 32.75 38 GLY D CA 1
ATOM 2562 C C . GLY B 1 38 ? 75.743 46.919 189.588 1.00 33.76 38 GLY D C 1
ATOM 2563 O O . GLY B 1 38 ? 74.547 47.033 189.876 1.00 33.24 38 GLY D O 1
ATOM 2564 N N . GLU B 1 39 ? 76.183 45.964 189.008 1.00 33.15 39 GLU D N 1
ATOM 2565 C CA . GLU B 1 39 ? 75.242 45.027 188.423 1.00 32.59 39 GLU D CA 1
ATOM 2566 C C . GLU B 1 39 ? 74.688 44.009 189.417 1.00 31.41 39 GLU D C 1
ATOM 2567 O O . GLU B 1 39 ? 73.483 43.779 189.468 1.00 31.72 39 GLU D O 1
ATOM 2573 N N . ALA B 1 40 ? 75.539 43.446 190.102 1.00 30.43 40 ALA D N 1
ATOM 2574 C CA . ALA B 1 40 ? 75.044 42.520 191.104 1.00 30.23 40 ALA D CA 1
ATOM 2575 C C . ALA B 1 40 ? 73.987 43.217 191.953 1.00 31.80 40 ALA D C 1
ATOM 2576 O O . ALA B 1 40 ? 73.015 42.594 192.399 1.00 32.89 40 ALA D O 1
ATOM 2578 N N . LEU B 1 41 ? 74.176 44.516 192.171 1.00 31.24 41 LEU D N 1
ATOM 2579 C CA . LEU B 1 41 ? 73.239 45.293 192.971 1.00 30.58 41 LEU D CA 1
ATOM 2580 C C . LEU B 1 41 ? 71.864 45.387 192.298 1.00 30.27 41 LEU D C 1
ATOM 2581 O O . LEU B 1 41 ? 70.847 45.108 192.931 1.00 30.02 41 LEU D O 1
ATOM 2586 N N . ASP B 1 42 ? 71.827 45.767 191.021 1.00 29.64 42 ASP D N 1
ATOM 2587 C CA . ASP B 1 42 ? 70.553 45.873 190.305 1.00 28.22 42 ASP D CA 1
ATOM 2588 C C . ASP B 1 42 ? 69.900 44.507 190.386 1.00 28.77 42 ASP D C 1
ATOM 2589 O O . ASP B 1 42 ? 68.713 44.378 190.702 1.00 28.65 42 ASP D O 1
ATOM 2594 N N . LEU B 1 43 ? 70.699 43.477 190.133 1.00 27.84 43 LEU D N 1
ATOM 2595 C CA . LEU B 1 43 ? 70.203 42.105 190.161 1.00 27.23 43 LEU D CA 1
ATOM 2596 C C . LEU B 1 43 ? 69.657 41.677 191.532 1.00 27.32 43 LEU D C 1
ATOM 2597 O O . LEU B 1 43 ? 68.640 40.981 191.622 1.00 26.77 43 LEU D O 1
ATOM 2602 N N . ALA B 1 44 ? 70.334 42.082 192.600 1.00 27.87 44 ALA D N 1
ATOM 2603 C CA . ALA B 1 44 ? 69.877 41.749 193.946 1.00 27.68 44 ALA D CA 1
ATOM 2604 C C . ALA B 1 44 ? 68.482 42.345 194.172 1.00 27.58 44 ALA D C 1
ATOM 2605 O O . ALA B 1 44 ? 67.622 41.690 194.736 1.00 27.76 44 ALA D O 1
ATOM 2607 N N . HIS B 1 45 ? 68.269 43.585 193.731 1.00 28.27 45 HIS D N 1
ATOM 2608 C CA . HIS B 1 45 ? 66.984 44.249 193.891 1.00 27.94 45 HIS D CA 1
ATOM 2609 C C . HIS B 1 45 ? 65.916 43.477 193.115 1.00 28.15 45 HIS D C 1
ATOM 2610 O O . HIS B 1 45 ? 64.739 43.500 193.475 1.00 28.08 45 HIS D O 1
ATOM 2617 N N . ALA B 1 46 ? 66.333 42.812 192.036 1.00 27.90 46 ALA D N 1
ATOM 2618 C CA . ALA B 1 46 ? 65.430 42.021 191.193 1.00 25.49 46 ALA D CA 1
ATOM 2619 C C . ALA B 1 46 ? 65.026 40.740 191.917 1.00 24.01 46 ALA D C 1
ATOM 2620 O O . ALA B 1 46 ? 63.866 40.331 191.879 1.00 24.58 46 ALA D O 1
ATOM 2622 N N . ALA B 1 47 ? 65.994 40.107 192.573 1.00 23.39 47 ALA D N 1
ATOM 2623 C CA . ALA B 1 47 ? 65.717 38.894 193.325 1.00 24.35 47 ALA D CA 1
ATOM 2624 C C . ALA B 1 47 ? 64.804 39.242 194.506 1.00 25.53 47 ALA D C 1
ATOM 2625 O O . ALA B 1 47 ? 63.992 38.426 194.934 1.00 25.75 47 ALA D O 1
ATOM 2627 N N . ALA B 1 48 ? 64.927 40.464 195.017 1.00 26.63 48 ALA D N 1
ATOM 2628 C CA . ALA B 1 48 ? 64.105 40.903 196.134 1.00 27.94 48 ALA D CA 1
ATOM 2629 C C . ALA B 1 48 ? 62.638 41.097 195.724 1.00 28.54 48 ALA D C 1
ATOM 2630 O O . ALA B 1 48 ? 61.745 40.978 196.556 1.00 30.59 48 ALA D O 1
ATOM 2632 N N . GLU B 1 49 ? 62.385 41.396 194.453 1.00 28.78 49 GLU D N 1
ATOM 2633 C CA . GLU B 1 49 ? 61.014 41.577 193.987 1.00 29.17 49 GLU D CA 1
ATOM 2634 C C . GLU B 1 49 ? 60.391 40.206 193.720 1.00 30.54 49 GLU D C 1
ATOM 2635 O O . GLU B 1 49 ? 59.220 39.969 194.021 1.00 29.93 49 GLU D O 1
ATOM 2641 N N . LEU B 1 50 ? 61.197 39.309 193.155 1.00 30.94 50 LEU D N 1
ATOM 2642 C CA . LEU B 1 50 ? 60.773 37.950 192.808 1.00 30.59 50 LEU D CA 1
ATOM 2643 C C . LEU B 1 50 ? 60.731 36.987 194.001 1.00 30.12 50 LEU D C 1
ATOM 2644 O O . LEU B 1 50 ? 60.142 35.903 193.916 1.00 29.10 50 LEU D O 1
ATOM 2649 N N . GLY B 1 51 ? 61.364 37.395 195.098 1.00 29.45 51 GLY D N 1
ATOM 2650 C CA . GLY B 1 51 ? 61.393 36.588 196.303 1.00 29.08 51 GLY D CA 1
ATOM 2651 C C . GLY B 1 51 ? 62.427 35.477 196.325 1.00 29.40 51 GLY D C 1
ATOM 2652 O O . GLY B 1 51 ? 62.234 34.470 197.003 1.00 31.05 51 GLY D O 1
ATOM 2653 N N . VAL B 1 52 ? 63.403 35.736 195.504 1.00 24.11 52 VAL D N 1
ATOM 2654 C CA . VAL B 1 52 ? 64.395 34.679 195.348 1.00 25.07 52 VAL D CA 1
ATOM 2655 C C . VAL B 1 52 ? 65.509 34.930 196.353 1.00 26.13 52 VAL D C 1
ATOM 2656 O O . VAL B 1 52 ? 66.442 35.695 196.120 1.00 24.95 52 VAL D O 1
ATOM 2660 N N . ASP B 1 53 ? 65.337 34.235 197.524 1.00 26.11 53 ASP D N 1
ATOM 2661 C CA . ASP B 1 53 ? 66.237 34.276 198.686 1.00 27.34 53 ASP D CA 1
ATOM 2662 C C . ASP B 1 53 ? 67.761 34.126 198.516 1.00 27.42 53 ASP D C 1
ATOM 2663 O O . ASP B 1 53 ? 68.482 34.229 199.494 1.00 29.65 53 ASP D O 1
ATOM 2668 N N . ILE B 1 54 ? 68.407 34.075 197.408 1.00 30.12 54 ILE D N 1
ATOM 2669 C CA . ILE B 1 54 ? 69.828 33.714 197.226 1.00 29.96 54 ILE D CA 1
ATOM 2670 C C . ILE B 1 54 ? 70.703 34.917 197.456 1.00 30.79 54 ILE D C 1
ATOM 2671 O O . ILE B 1 54 ? 70.192 36.057 197.452 1.00 30.45 54 ILE D O 1
ATOM 2676 N N . ARG B 1 55 ? 72.013 34.746 197.467 1.00 32.86 55 ARG D N 1
ATOM 2677 C CA . ARG B 1 55 ? 72.961 35.851 197.555 1.00 34.25 55 ARG D CA 1
ATOM 2678 C C . ARG B 1 55 ? 73.486 36.161 196.141 1.00 35.02 55 ARG D C 1
ATOM 2679 O O . ARG B 1 55 ? 73.818 35.212 195.379 1.00 35.59 55 ARG D O 1
ATOM 2687 N N . ILE B 1 56 ? 73.760 37.470 195.934 1.00 33.82 56 ILE D N 1
ATOM 2688 C CA . ILE B 1 56 ? 74.333 37.895 194.665 1.00 32.59 56 ILE D CA 1
ATOM 2689 C C . ILE B 1 56 ? 75.372 38.976 194.961 1.00 32.99 56 ILE D C 1
ATOM 2690 O O . ILE B 1 56 ? 75.072 39.987 195.592 1.00 33.91 56 ILE D O 1
ATOM 2695 N N . SER B 1 57 ? 76.593 38.760 194.492 1.00 33.81 57 SER D N 1
ATOM 2696 C CA . SER B 1 57 ? 77.665 39.707 194.732 1.00 33.91 57 SER D CA 1
ATOM 2697 C C . SER B 1 57 ? 78.485 39.991 193.494 1.00 33.78 57 SER D C 1
ATOM 2698 O O . SER B 1 57 ? 78.483 39.223 192.532 1.00 33.08 57 SER D O 1
ATOM 2701 N N . GLY B 1 58 ? 79.207 41.101 193.548 1.00 33.82 58 GLY D N 1
ATOM 2702 C CA . GLY B 1 58 ? 80.064 41.497 192.449 1.00 33.72 58 GLY D CA 1
ATOM 2703 C C . GLY B 1 58 ? 81.395 41.876 193.052 1.00 33.30 58 GLY D C 1
ATOM 2704 O O . GLY B 1 58 ? 81.426 42.565 194.067 1.00 33.26 58 GLY D O 1
ATOM 2705 N N . SER B 1 59 ? 82.491 41.432 192.449 1.00 32.20 59 SER D N 1
ATOM 2706 C CA . SER B 1 59 ? 83.802 41.750 192.988 1.00 31.44 59 SER D CA 1
ATOM 2707 C C . SER B 1 59 ? 84.877 41.980 191.927 1.00 32.64 59 SER D C 1
ATOM 2708 O O . SER B 1 59 ? 84.737 41.554 190.781 1.00 32.85 59 SER D O 1
ATOM 2711 N N . ASN B 1 60 ? 85.945 42.679 192.304 1.00 33.06 60 ASN D N 1
ATOM 2712 C CA . ASN B 1 60 ? 87.048 42.925 191.374 1.00 32.73 60 ASN D CA 1
ATOM 2713 C C . ASN B 1 60 ? 88.229 42.097 191.817 1.00 32.47 60 ASN D C 1
ATOM 2714 O O . ASN B 1 60 ? 89.306 42.147 191.225 1.00 31.34 60 ASN D O 1
ATOM 2719 N N . SER B 1 61 ? 88.007 41.329 192.872 1.00 32.97 61 SER D N 1
ATOM 2720 C CA . SER B 1 61 ? 89.046 40.508 193.443 1.00 33.70 61 SER D CA 1
ATOM 2721 C C . SER B 1 61 ? 88.888 39.024 193.117 1.00 34.09 61 SER D C 1
ATOM 2722 O O . SER B 1 61 ? 88.062 38.340 193.714 1.00 35.08 61 SER D O 1
ATOM 2725 N N . TYR B 1 62 ? 89.689 38.529 192.175 1.00 35.10 62 TYR D N 1
ATOM 2726 C CA . TYR B 1 62 ? 89.624 37.124 191.766 1.00 36.45 62 TYR D CA 1
ATOM 2727 C C . TYR B 1 62 ? 89.819 36.118 192.884 1.00 37.91 62 TYR D C 1
ATOM 2728 O O . TYR B 1 62 ? 89.580 34.924 192.694 1.00 39.01 62 TYR D O 1
ATOM 2737 N N . GLU B 1 63 ? 90.270 36.588 194.040 1.00 39.30 63 GLU D N 1
ATOM 2738 C CA . GLU B 1 63 ? 90.477 35.703 195.179 1.00 40.96 63 GLU D CA 1
ATOM 2739 C C . GLU B 1 63 ? 89.150 35.346 195.833 1.00 40.08 63 GLU D C 1
ATOM 2740 O O . GLU B 1 63 ? 89.088 34.457 196.677 1.00 40.21 63 GLU D O 1
ATOM 2746 N N . ASP B 1 64 ? 88.086 36.035 195.437 1.00 39.09 64 ASP D N 1
ATOM 2747 C CA . ASP B 1 64 ? 86.780 35.760 196.009 1.00 38.84 64 ASP D CA 1
ATOM 2748 C C . ASP B 1 64 ? 86.032 34.627 195.335 1.00 39.62 64 ASP D C 1
ATOM 2749 O O . ASP B 1 64 ? 84.835 34.488 195.554 1.00 40.80 64 ASP D O 1
ATOM 2754 N N . MET B 1 65 ? 86.721 33.824 194.524 1.00 40.08 65 MET D N 1
ATOM 2755 C CA . MET B 1 65 ? 86.074 32.713 193.831 1.00 40.03 65 MET D CA 1
ATOM 2756 C C . MET B 1 65 ? 86.419 31.369 194.452 1.00 40.10 65 MET D C 1
ATOM 2757 O O . MET B 1 65 ? 86.011 30.330 193.938 1.00 39.42 65 MET D O 1
ATOM 2762 N N . ARG B 1 66 ? 87.176 31.379 195.544 1.00 40.85 66 ARG D N 1
ATOM 2763 C CA . ARG B 1 66 ? 87.558 30.124 196.188 1.00 41.67 66 ARG D CA 1
ATOM 2764 C C . ARG B 1 66 ? 86.346 29.523 196.889 1.00 41.31 66 ARG D C 1
ATOM 2765 O O . ARG B 1 66 ? 85.576 30.225 197.542 1.00 42.29 66 ARG D O 1
ATOM 2773 N N . GLY B 1 67 ? 86.176 28.219 196.751 1.00 40.89 67 GLY D N 1
ATOM 2774 C CA . GLY B 1 67 ? 85.035 27.583 197.365 1.00 40.38 67 GLY D CA 1
ATOM 2775 C C . GLY B 1 67 ? 83.918 27.402 196.359 1.00 39.82 67 GLY D C 1
ATOM 2776 O O . GLY B 1 67 ? 82.827 26.968 196.728 1.00 41.97 67 GLY D O 1
ATOM 2777 N N . SER B 1 68 ? 84.179 27.732 195.093 1.00 38.72 68 SER D N 1
ATOM 2778 C CA . SER B 1 68 ? 83.170 27.584 194.037 1.00 36.96 68 SER D CA 1
ATOM 2779 C C . SER B 1 68 ? 83.209 26.199 193.415 1.00 37.30 68 SER D C 1
ATOM 2780 O O . SER B 1 68 ? 84.265 25.697 193.044 1.00 35.91 68 SER D O 1
ATOM 2783 N N . ASP B 1 69 ? 82.037 25.604 193.285 1.00 38.89 69 ASP D N 1
ATOM 2784 C CA . ASP B 1 69 ? 81.911 24.299 192.686 1.00 40.52 69 ASP D CA 1
ATOM 2785 C C . ASP B 1 69 ? 82.011 24.456 191.173 1.00 38.00 69 ASP D C 1
ATOM 2786 O O . ASP B 1 69 ? 82.641 23.656 190.485 1.00 36.86 69 ASP D O 1
ATOM 2791 N N . ILE B 1 70 ? 81.390 25.517 190.674 1.00 35.66 70 ILE D N 1
ATOM 2792 C CA . ILE B 1 70 ? 81.361 25.805 189.255 1.00 33.36 70 ILE D CA 1
ATOM 2793 C C . ILE B 1 70 ? 81.813 27.222 188.947 1.00 33.41 70 ILE D C 1
ATOM 2794 O O . ILE B 1 70 ? 81.388 28.183 189.599 1.00 34.25 70 ILE D O 1
ATOM 2799 N N . VAL B 1 71 ? 82.681 27.337 187.948 1.00 32.18 71 VAL D N 1
ATOM 2800 C CA . VAL B 1 71 ? 83.195 28.621 187.490 1.00 30.37 71 VAL D CA 1
ATOM 2801 C C . VAL B 1 71 ? 82.802 28.757 186.025 1.00 29.61 71 VAL D C 1
ATOM 2802 O O . VAL B 1 71 ? 83.282 28.004 185.182 1.00 29.46 71 VAL D O 1
ATOM 2806 N N . LEU B 1 72 ? 81.924 29.708 185.728 1.00 28.49 72 LEU D N 1
ATOM 2807 C CA . LEU B 1 72 ? 81.471 29.922 184.361 1.00 28.51 72 LEU D CA 1
ATOM 2808 C C . LEU B 1 72 ? 82.300 31.021 183.693 1.00 29.60 72 LEU D C 1
ATOM 2809 O O . LEU B 1 72 ? 82.278 32.172 184.124 1.00 30.95 72 LEU D O 1
ATOM 2814 N N . VAL B 1 73 ? 83.035 30.653 182.645 1.00 30.26 73 VAL D N 1
ATOM 2815 C CA . VAL B 1 73 ? 83.880 31.587 181.909 1.00 29.79 73 VAL D CA 1
ATOM 2816 C C . VAL B 1 73 ? 83.163 32.116 180.664 1.00 30.32 73 VAL D C 1
ATOM 2817 O O . VAL B 1 73 ? 82.790 31.362 179.755 1.00 28.88 73 VAL D O 1
ATOM 2821 N N . THR B 1 74 ? 82.992 33.436 180.646 1.00 30.65 74 THR D N 1
ATOM 2822 C CA . THR B 1 74 ? 82.297 34.158 179.582 1.00 30.11 74 THR D CA 1
ATOM 2823 C C . THR B 1 74 ? 83.036 35.463 179.291 1.00 30.64 74 THR D C 1
ATOM 2824 O O . THR B 1 74 ? 82.598 36.274 178.478 1.00 31.03 74 THR D O 1
ATOM 2828 N N . ALA B 1 75 ? 84.169 35.635 179.958 1.00 31.54 75 ALA D N 1
ATOM 2829 C CA . ALA B 1 75 ? 84.982 36.832 179.849 1.00 33.53 75 ALA D CA 1
ATOM 2830 C C . ALA B 1 75 ? 85.498 37.256 178.481 1.00 35.49 75 ALA D C 1
ATOM 2831 O O . ALA B 1 75 ? 86.002 38.369 178.343 1.00 38.23 75 ALA D O 1
ATOM 2833 N N . GLY B 1 76 ? 85.330 36.482 177.482 1.00 35.71 76 GLY D N 1
ATOM 2834 C CA . GLY B 1 76 ? 86.001 36.901 176.281 1.00 38.10 76 GLY D CA 1
ATOM 2835 C C . GLY B 1 76 ? 85.475 38.225 175.713 1.00 38.53 76 GLY D C 1
ATOM 2836 O O . GLY B 1 76 ? 84.918 39.038 176.442 1.00 38.75 76 GLY D O 1
ATOM 2837 N N . ILE B 1 77 ? 85.613 38.304 174.423 1.00 38.48 77 ILE D N 1
ATOM 2838 C CA . ILE B 1 77 ? 85.204 39.378 173.523 1.00 36.31 77 ILE D CA 1
ATOM 2839 C C . ILE B 1 77 ? 84.296 38.805 172.461 1.00 35.03 77 ILE D C 1
ATOM 2840 O O . ILE B 1 77 ? 84.580 37.678 171.995 1.00 33.64 77 ILE D O 1
ATOM 2845 N N . GLY B 1 78 ? 83.227 39.302 171.927 1.00 42.22 78 GLY D N 1
ATOM 2846 C CA . GLY B 1 78 ? 82.494 38.696 170.820 1.00 43.49 78 GLY D CA 1
ATOM 2847 C C . GLY B 1 78 ? 82.763 39.250 169.429 1.00 45.62 78 GLY D C 1
ATOM 2848 O O . GLY B 1 78 ? 83.174 40.402 169.284 1.00 45.66 78 GLY D O 1
ATOM 2849 N N . ARG B 1 79 ? 82.545 38.429 168.400 1.00 50.00 79 ARG D N 1
ATOM 2850 C CA . ARG B 1 79 ? 82.747 38.878 167.025 1.00 53.49 79 ARG D CA 1
ATOM 2851 C C . ARG B 1 79 ? 81.873 40.085 166.755 1.00 55.42 79 ARG D C 1
ATOM 2852 O O . ARG B 1 79 ? 80.696 40.126 167.122 1.00 55.20 79 ARG D O 1
ATOM 2860 N N . LYS B 1 80 ? 82.456 41.065 166.085 1.00 57.47 80 LYS D N 1
ATOM 2861 C CA . LYS B 1 80 ? 81.758 42.298 165.791 1.00 59.25 80 LYS D CA 1
ATOM 2862 C C . LYS B 1 80 ? 81.627 42.463 164.280 1.00 59.83 80 LYS D C 1
ATOM 2863 O O . LYS B 1 80 ? 82.492 42.035 163.527 1.00 60.15 80 LYS D O 1
ATOM 2869 N N . PRO B 1 81 ? 80.513 43.055 163.819 1.00 59.45 81 PRO D N 1
ATOM 2870 C CA . PRO B 1 81 ? 80.240 43.282 162.397 1.00 59.29 81 PRO D CA 1
ATOM 2871 C C . PRO B 1 81 ? 81.461 43.816 161.647 1.00 60.31 81 PRO D C 1
ATOM 2872 O O . PRO B 1 81 ? 82.096 44.796 162.057 1.00 58.89 81 PRO D O 1
ATOM 2876 N N . GLY B 1 82 ? 81.766 43.153 160.535 1.00 61.40 82 GLY D N 1
ATOM 2877 C CA . GLY B 1 82 ? 82.916 43.510 159.730 1.00 62.76 82 GLY D CA 1
ATOM 2878 C C . GLY B 1 82 ? 84.144 43.126 160.526 1.00 64.18 82 GLY D C 1
ATOM 2879 O O . GLY B 1 82 ? 85.068 43.932 160.668 1.00 65.28 82 GLY D O 1
ATOM 2880 N N . MET B 1 83 ? 84.161 41.900 161.055 1.00 65.23 83 MET D N 1
ATOM 2881 C CA . MET B 1 83 ? 85.295 41.470 161.880 1.00 67.18 83 MET D CA 1
ATOM 2882 C C . MET B 1 83 ? 86.162 40.298 161.437 1.00 67.60 83 MET D C 1
ATOM 2883 O O . MET B 1 83 ? 85.715 39.387 160.739 1.00 67.98 83 MET D O 1
ATOM 2888 N N . THR B 1 84 ? 87.415 40.335 161.893 1.00 67.72 84 THR D N 1
ATOM 2889 C CA . THR B 1 84 ? 88.430 39.341 161.555 1.00 68.16 84 THR D CA 1
ATOM 2890 C C . THR B 1 84 ? 88.500 38.098 162.448 1.00 68.37 84 THR D C 1
ATOM 2891 O O . THR B 1 84 ? 88.902 38.170 163.621 1.00 66.88 84 THR D O 1
ATOM 2895 N N . ARG B 1 85 ? 88.142 36.955 161.864 1.00 68.57 85 ARG D N 1
ATOM 2896 C CA . ARG B 1 85 ? 88.155 35.655 162.549 1.00 68.00 85 ARG D CA 1
ATOM 2897 C C . ARG B 1 85 ? 89.383 35.475 163.447 1.00 66.10 85 ARG D C 1
ATOM 2898 O O . ARG B 1 85 ? 89.261 35.221 164.641 1.00 66.82 85 ARG D O 1
ATOM 2906 N N . GLU B 1 86 ? 90.568 35.609 162.864 1.00 65.60 86 GLU D N 1
ATOM 2907 C CA . GLU B 1 86 ? 91.798 35.475 163.637 1.00 65.42 86 GLU D CA 1
ATOM 2908 C C . GLU B 1 86 ? 91.924 36.653 164.617 1.00 63.78 86 GLU D C 1
ATOM 2909 O O . GLU B 1 86 ? 92.575 36.533 165.655 1.00 62.59 86 GLU D O 1
ATOM 2915 N N . GLN B 1 87 ? 91.309 37.790 164.284 1.00 60.11 87 GLN D N 1
ATOM 2916 C CA . GLN B 1 87 ? 91.388 38.990 165.128 1.00 59.63 87 GLN D CA 1
ATOM 2917 C C . GLN B 1 87 ? 90.536 38.871 166.393 1.00 56.32 87 GLN D C 1
ATOM 2918 O O . GLN B 1 87 ? 90.292 39.854 167.114 1.00 59.30 87 GLN D O 1
ATOM 2924 N N . LEU B 1 88 ? 90.080 37.651 166.646 1.00 53.90 88 LEU D N 1
ATOM 2925 C CA . LEU B 1 88 ? 89.266 37.331 167.816 1.00 50.17 88 LEU D CA 1
ATOM 2926 C C . LEU B 1 88 ? 90.065 36.271 168.595 1.00 48.53 88 LEU D C 1
ATOM 2927 O O . LEU B 1 88 ? 90.468 36.483 169.741 1.00 48.08 88 LEU D O 1
ATOM 2932 N N . LEU B 1 89 ? 90.301 35.148 167.922 1.00 44.71 89 LEU D N 1
ATOM 2933 C CA . LEU B 1 89 ? 91.058 34.012 168.426 1.00 41.52 89 LEU D CA 1
ATOM 2934 C C . LEU B 1 89 ? 92.220 34.333 169.372 1.00 40.24 89 LEU D C 1
ATOM 2935 O O . LEU B 1 89 ? 92.241 33.904 170.526 1.00 40.58 89 LEU D O 1
ATOM 2940 N N . GLU B 1 90 ? 93.136 35.207 168.934 1.00 34.71 90 GLU D N 1
ATOM 2941 C CA . GLU B 1 90 ? 94.380 35.517 169.624 1.00 36.63 90 GLU D CA 1
ATOM 2942 C C . GLU B 1 90 ? 94.033 36.371 170.837 1.00 36.11 90 GLU D C 1
ATOM 2943 O O . GLU B 1 90 ? 94.604 36.206 171.912 1.00 36.66 90 GLU D O 1
ATOM 2949 N N . ALA B 1 91 ? 93.078 37.277 170.648 1.00 35.26 91 ALA D N 1
ATOM 2950 C CA . ALA B 1 91 ? 92.617 38.152 171.714 1.00 33.76 91 ALA D CA 1
ATOM 2951 C C . ALA B 1 91 ? 92.033 37.311 172.861 1.00 34.10 91 ALA D C 1
ATOM 2952 O O . ALA B 1 91 ? 92.515 37.382 173.992 1.00 35.03 91 ALA D O 1
ATOM 2954 N N . ASN B 1 92 ? 91.011 36.507 172.559 1.00 33.00 92 ASN D N 1
ATOM 2955 C CA . ASN B 1 92 ? 90.355 35.661 173.557 1.00 31.93 92 ASN D CA 1
ATOM 2956 C C . ASN B 1 92 ? 91.284 34.592 174.153 1.00 33.81 92 ASN D C 1
ATOM 2957 O O . ASN B 1 92 ? 91.123 34.190 175.321 1.00 32.50 92 ASN D O 1
ATOM 2962 N N . ALA B 1 93 ? 92.259 34.146 173.357 1.00 34.63 93 ALA D N 1
ATOM 2963 C CA . ALA B 1 93 ? 93.240 33.164 173.813 1.00 33.74 93 ALA D CA 1
ATOM 2964 C C . ALA B 1 93 ? 94.033 33.799 174.950 1.00 34.39 93 ALA D C 1
ATOM 2965 O O . ALA B 1 93 ? 94.308 33.156 175.960 1.00 35.56 93 ALA D O 1
ATOM 2967 N N . ASN B 1 94 ? 94.392 35.069 174.791 1.00 34.79 94 ASN D N 1
ATOM 2968 C CA . ASN B 1 94 ? 95.141 35.751 175.833 1.00 35.97 94 ASN D CA 1
ATOM 2969 C C . ASN B 1 94 ? 94.301 35.876 177.079 1.00 34.81 94 ASN D C 1
ATOM 2970 O O . ASN B 1 94 ? 94.790 35.694 178.190 1.00 33.16 94 ASN D O 1
ATOM 2975 N N . THR B 1 95 ? 93.027 36.182 176.896 1.00 34.74 95 THR D N 1
ATOM 2976 C CA . THR B 1 95 ? 92.133 36.310 178.030 1.00 34.83 95 THR D CA 1
ATOM 2977 C C . THR B 1 95 ? 92.058 34.995 178.795 1.00 34.17 95 THR D C 1
ATOM 2978 O O . THR B 1 95 ? 92.227 34.968 180.014 1.00 34.82 95 THR D O 1
ATOM 2982 N N . MET B 1 96 ? 91.804 33.908 178.073 1.00 32.59 96 MET D N 1
ATOM 2983 C CA . MET B 1 96 ? 91.711 32.593 178.690 1.00 31.40 96 MET D CA 1
ATOM 2984 C C . MET B 1 96 ? 92.964 32.293 179.527 1.00 30.24 96 MET D C 1
ATOM 2985 O O . MET B 1 96 ? 92.858 31.949 180.696 1.00 29.32 96 MET D O 1
ATOM 2990 N N . ALA B 1 97 ? 94.142 32.437 178.926 1.00 30.64 97 ALA D N 1
ATOM 2991 C CA . ALA B 1 97 ? 95.402 32.191 179.621 1.00 30.41 97 ALA D CA 1
ATOM 2992 C C . ALA B 1 97 ? 95.446 32.976 180.917 1.00 30.99 97 ALA D C 1
ATOM 2993 O O . ALA B 1 97 ? 95.665 32.432 182.001 1.00 29.65 97 ALA D O 1
ATOM 2995 N N . ASP B 1 98 ? 95.241 34.274 180.798 1.00 33.09 98 ASP D N 1
ATOM 2996 C CA . ASP B 1 98 ? 95.281 35.125 181.961 1.00 35.99 98 ASP D CA 1
ATOM 2997 C C . ASP B 1 98 ? 94.346 34.643 183.070 1.00 37.65 98 ASP D C 1
ATOM 2998 O O . ASP B 1 98 ? 94.729 34.584 184.246 1.00 38.02 98 ASP D O 1
ATOM 3003 N N . LEU B 1 99 ? 93.118 34.306 182.680 1.00 37.66 99 LEU D N 1
ATOM 3004 C CA . LEU B 1 99 ? 92.094 33.822 183.604 1.00 37.28 99 LEU D CA 1
ATOM 3005 C C . LEU B 1 99 ? 92.431 32.435 184.156 1.00 38.02 99 LEU D C 1
ATOM 3006 O O . LEU B 1 99 ? 92.131 32.122 185.308 1.00 38.50 99 LEU D O 1
ATOM 3011 N N . ALA B 1 100 ? 93.056 31.606 183.330 1.00 38.73 100 ALA D N 1
ATOM 3012 C CA . ALA B 1 100 ? 93.434 30.268 183.757 1.00 39.72 100 ALA D CA 1
ATOM 3013 C C . ALA B 1 100 ? 94.273 30.332 185.031 1.00 40.77 100 ALA D C 1
ATOM 3014 O O . ALA B 1 100 ? 94.048 29.566 185.969 1.00 39.89 100 ALA D O 1
ATOM 3016 N N . GLU B 1 101 ? 95.239 31.250 185.054 1.00 41.23 101 GLU D N 1
ATOM 3017 C CA . GLU B 1 101 ? 96.121 31.408 186.202 1.00 41.68 101 GLU D CA 1
ATOM 3018 C C . GLU B 1 101 ? 95.340 31.745 187.473 1.00 41.80 101 GLU D C 1
ATOM 3019 O O . GLU B 1 101 ? 95.729 31.333 188.564 1.00 42.40 101 GLU D O 1
ATOM 3025 N N . LYS B 1 102 ? 94.243 32.488 187.339 1.00 40.87 102 LYS D N 1
ATOM 3026 C CA . LYS B 1 102 ? 93.431 32.840 188.502 1.00 39.69 102 LYS D CA 1
ATOM 3027 C C . LYS B 1 102 ? 92.697 31.594 188.987 1.00 39.66 102 LYS D C 1
ATOM 3028 O O . LYS B 1 102 ? 92.711 31.290 190.181 1.00 39.37 102 LYS D O 1
ATOM 3034 N N . ILE B 1 103 ? 92.052 30.880 188.060 1.00 38.49 103 ILE D N 1
ATOM 3035 C CA . ILE B 1 103 ? 91.313 29.653 188.396 1.00 37.93 103 ILE D CA 1
ATOM 3036 C C . ILE B 1 103 ? 92.267 28.656 189.067 1.00 37.37 103 ILE D C 1
ATOM 3037 O O . ILE B 1 103 ? 91.942 28.064 190.094 1.00 37.36 103 ILE D O 1
ATOM 3042 N N . LYS B 1 104 ? 93.448 28.496 188.470 1.00 36.77 104 LYS D N 1
ATOM 3043 C CA . LYS B 1 104 ? 94.480 27.577 188.946 1.00 35.83 104 LYS D CA 1
ATOM 3044 C C . LYS B 1 104 ? 94.914 27.815 190.391 1.00 35.74 104 LYS D C 1
ATOM 3045 O O . LYS B 1 104 ? 95.282 26.873 191.097 1.00 35.81 104 LYS D O 1
ATOM 3051 N N . ALA B 1 105 ? 94.852 29.071 190.828 1.00 34.32 105 ALA D N 1
ATOM 3052 C CA . ALA B 1 105 ? 95.258 29.454 192.176 1.00 34.00 105 ALA D CA 1
ATOM 3053 C C . ALA B 1 105 ? 94.148 29.543 193.228 1.00 35.68 105 ALA D C 1
ATOM 3054 O O . ALA B 1 105 ? 94.406 29.328 194.418 1.00 35.29 105 ALA D O 1
ATOM 3056 N N . TYR B 1 106 ? 92.920 29.839 192.806 1.00 37.06 106 TYR D N 1
ATOM 3057 C CA . TYR B 1 106 ? 91.827 29.992 193.766 1.00 37.40 106 TYR D CA 1
ATOM 3058 C C . TYR B 1 106 ? 90.670 29.010 193.696 1.00 37.64 106 TYR D C 1
ATOM 3059 O O . TYR B 1 106 ? 89.850 28.978 194.613 1.00 37.44 106 TYR D O 1
ATOM 3068 N N . ALA B 1 107 ? 90.593 28.214 192.634 1.00 37.11 107 ALA D N 1
ATOM 3069 C CA . ALA B 1 107 ? 89.497 27.260 192.511 1.00 38.41 107 ALA D CA 1
ATOM 3070 C C . ALA B 1 107 ? 89.904 25.939 191.867 1.00 40.30 107 ALA D C 1
ATOM 3071 O O . ALA B 1 107 ? 89.269 25.477 190.916 1.00 41.48 107 ALA D O 1
ATOM 3073 N N . LYS B 1 108 ? 90.954 25.330 192.419 1.00 41.62 108 LYS D N 1
ATOM 3074 C CA . LYS B 1 108 ? 91.514 24.058 191.947 1.00 42.21 108 LYS D CA 1
ATOM 3075 C C . LYS B 1 108 ? 90.524 22.915 191.728 1.00 42.59 108 LYS D C 1
ATOM 3076 O O . LYS B 1 108 ? 90.613 22.172 190.753 1.00 43.09 108 LYS D O 1
ATOM 3082 N N . ASP B 1 109 ? 89.585 22.778 192.650 1.00 42.13 109 ASP D N 1
ATOM 3083 C CA . ASP B 1 109 ? 88.606 21.701 192.611 1.00 42.72 109 ASP D CA 1
ATOM 3084 C C . ASP B 1 109 ? 87.309 22.000 191.849 1.00 40.68 109 ASP D C 1
ATOM 3085 O O . ASP B 1 109 ? 86.432 21.138 191.755 1.00 40.70 109 ASP D O 1
ATOM 3090 N N . ALA B 1 110 ? 87.204 23.205 191.291 1.00 37.26 110 ALA D N 1
ATOM 3091 C CA . ALA B 1 110 ? 86.011 23.637 190.555 1.00 35.68 110 ALA D CA 1
ATOM 3092 C C . ALA B 1 110 ? 85.860 23.087 189.134 1.00 35.21 110 ALA D C 1
ATOM 3093 O O . ALA B 1 110 ? 86.830 22.644 188.528 1.00 37.96 110 ALA D O 1
ATOM 3095 N N . ILE B 1 111 ? 84.625 23.054 188.631 1.00 32.92 111 ILE D N 1
ATOM 3096 C CA . ILE B 1 111 ? 84.323 22.654 187.234 1.00 30.33 111 ILE D CA 1
ATOM 3097 C C . ILE B 1 111 ? 84.182 23.972 186.438 1.00 31.64 111 ILE D C 1
ATOM 3098 O O . ILE B 1 111 ? 83.607 24.929 186.928 1.00 32.40 111 ILE D O 1
ATOM 3103 N N . VAL B 1 112 ? 85.076 24.090 185.304 1.00 21.05 112 VAL D N 1
ATOM 3104 C CA . VAL B 1 112 ? 84.963 25.306 184.513 1.00 19.68 112 VAL D CA 1
ATOM 3105 C C . VAL B 1 112 ? 84.231 25.066 183.212 1.00 19.53 112 VAL D C 1
ATOM 3106 O O . VAL B 1 112 ? 84.314 23.995 182.613 1.00 19.47 112 VAL D O 1
ATOM 3110 N N . VAL B 1 113 ? 83.408 26.055 182.833 1.00 28.27 113 VAL D N 1
ATOM 3111 C CA . VAL B 1 113 ? 82.640 25.883 181.571 1.00 27.67 113 VAL D CA 1
ATOM 3112 C C . VAL B 1 113 ? 82.923 27.136 180.729 1.00 28.97 113 VAL D C 1
ATOM 3113 O O . VAL B 1 113 ? 82.761 28.245 181.268 1.00 30.50 113 VAL D O 1
ATOM 3117 N N . ILE B 1 114 ? 83.416 27.024 179.584 1.00 28.27 114 ILE D N 1
ATOM 3118 C CA . ILE B 1 114 ? 83.738 28.198 178.770 1.00 28.16 114 ILE D CA 1
ATOM 3119 C C . ILE B 1 114 ? 82.665 28.438 177.710 1.00 28.28 114 ILE D C 1
ATOM 3120 O O . ILE B 1 114 ? 82.101 27.485 177.179 1.00 28.58 114 ILE D O 1
ATOM 3125 N N . THR B 1 115 ? 82.376 29.707 177.419 1.00 28.22 115 THR D N 1
ATOM 3126 C CA . THR B 1 115 ? 81.413 30.058 176.366 1.00 28.59 115 THR D CA 1
ATOM 3127 C C . THR B 1 115 ? 82.181 30.811 175.275 1.00 29.22 115 THR D C 1
ATOM 3128 O O . THR B 1 115 ? 81.802 30.794 174.110 1.00 29.56 115 THR D O 1
ATOM 3132 N N . THR B 1 116 ? 83.268 31.462 175.677 1.00 30.06 116 THR D N 1
ATOM 3133 C CA . THR B 1 116 ? 84.101 32.238 174.774 1.00 31.20 116 THR D CA 1
ATOM 3134 C C . THR B 1 116 ? 84.407 31.523 173.461 1.00 32.69 116 THR D C 1
ATOM 3135 O O . THR B 1 116 ? 84.731 30.332 173.453 1.00 32.78 116 THR D O 1
ATOM 3139 N N . ASN B 1 117 ? 84.313 32.264 172.354 1.00 32.68 117 ASN D N 1
ATOM 3140 C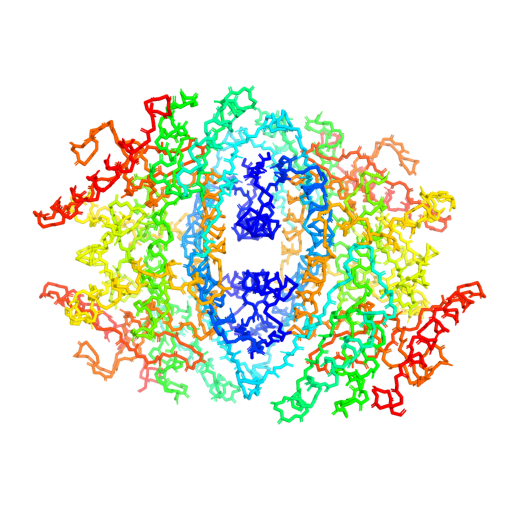 CA . ASN B 1 117 ? 84.565 31.725 171.011 1.00 32.41 117 ASN D CA 1
ATOM 3141 C C . ASN B 1 117 ? 85.878 32.214 170.401 1.00 32.82 117 ASN D C 1
ATOM 3142 O O . ASN B 1 117 ? 86.305 33.338 170.652 1.00 33.82 117 ASN D O 1
ATOM 3147 N N . PRO B 1 118 ? 86.538 31.376 169.581 1.00 32.29 118 PRO D N 1
ATOM 3148 C CA . PRO B 1 118 ? 86.151 30.005 169.215 1.00 31.40 118 PRO D CA 1
ATOM 3149 C C . PRO B 1 118 ? 86.249 29.019 170.388 1.00 30.78 118 PRO D C 1
ATOM 3150 O O . PRO B 1 118 ? 87.348 28.674 170.819 1.00 30.58 118 PRO D O 1
ATOM 3154 N N . VAL B 1 119 ? 85.106 28.548 170.879 1.00 30.51 119 VAL D N 1
ATOM 3155 C CA . VAL B 1 119 ? 85.066 27.633 172.024 1.00 31.44 119 VAL D CA 1
ATOM 3156 C C . VAL B 1 119 ? 86.084 26.493 172.021 1.00 30.69 119 VAL D C 1
ATOM 3157 O O . VAL B 1 119 ? 86.789 26.270 173.006 1.00 29.41 119 VAL D O 1
ATOM 3161 N N . ASP B 1 120 ? 86.152 25.766 170.916 1.00 31.62 120 ASP D N 1
ATOM 3162 C CA . ASP B 1 120 ? 87.074 24.642 170.793 1.00 31.64 120 ASP D CA 1
ATOM 3163 C C . ASP B 1 120 ? 88.513 25.049 171.078 1.00 30.40 120 ASP D C 1
ATOM 3164 O O . ASP B 1 120 ? 89.193 24.424 171.897 1.00 30.42 120 ASP D O 1
ATOM 3169 N N . ALA B 1 121 ? 88.976 26.095 170.407 1.00 29.05 121 ALA D N 1
ATOM 3170 C CA . ALA B 1 121 ? 90.330 26.571 170.625 1.00 28.19 121 ALA D CA 1
ATOM 3171 C C . ALA B 1 121 ? 90.480 27.091 172.059 1.00 28.34 121 ALA D C 1
ATOM 3172 O O . ALA B 1 121 ? 91.476 26.810 172.719 1.00 27.36 121 ALA D O 1
ATOM 3174 N N . MET B 1 122 ? 89.482 27.835 172.536 1.00 28.83 122 MET D N 1
ATOM 3175 C CA . MET B 1 122 ? 89.517 28.397 173.881 1.00 28.88 122 MET D CA 1
ATOM 3176 C C . MET B 1 122 ? 89.540 27.294 174.926 1.00 29.85 122 MET D C 1
ATOM 3177 O O . MET B 1 122 ? 90.250 27.386 175.926 1.00 32.23 122 MET D O 1
ATOM 3182 N N . THR B 1 123 ? 88.752 26.250 174.702 1.00 29.17 123 THR D N 1
ATOM 3183 C CA . THR B 1 123 ? 88.716 25.129 175.627 1.00 27.06 123 THR D CA 1
ATOM 3184 C C . THR B 1 123 ? 90.105 24.501 175.681 1.00 26.38 123 THR D C 1
ATOM 3185 O O . THR B 1 123 ? 90.574 24.108 176.744 1.00 26.14 123 THR D O 1
ATOM 3189 N N . TYR B 1 124 ? 90.759 24.424 174.526 1.00 26.53 124 TYR D N 1
ATOM 3190 C CA . TYR B 1 124 ? 92.096 23.853 174.425 1.00 27.30 124 TYR D CA 1
ATOM 3191 C C . TYR B 1 124 ? 93.089 24.641 175.283 1.00 27.29 124 TYR D C 1
ATOM 3192 O O . TYR B 1 124 ? 93.755 24.079 176.149 1.00 27.78 124 TYR D O 1
ATOM 3201 N N . VAL B 1 125 ? 93.178 25.944 175.052 1.00 27.85 125 VAL D N 1
ATOM 3202 C CA . VAL B 1 125 ? 94.092 26.792 175.810 1.00 28.24 125 VAL D CA 1
ATOM 3203 C C . VAL B 1 125 ? 93.832 26.719 177.318 1.00 28.43 125 VAL D C 1
ATOM 3204 O O . VAL B 1 125 ? 94.766 26.601 178.115 1.00 27.87 125 VAL D O 1
ATOM 3208 N N . MET B 1 126 ? 92.563 26.799 177.705 1.00 28.24 126 MET D N 1
ATOM 3209 C CA . MET B 1 126 ? 92.176 26.739 179.116 1.00 29.15 126 MET D CA 1
ATOM 3210 C C . MET B 1 126 ? 92.562 25.391 179.760 1.00 29.30 126 MET D C 1
ATOM 3211 O O . MET B 1 126 ? 92.985 25.341 180.916 1.00 28.66 126 MET D O 1
ATOM 3216 N N . TYR B 1 127 ? 92.405 24.312 178.998 1.00 29.47 127 TYR D N 1
ATOM 3217 C CA . TYR B 1 127 ? 92.738 22.969 179.456 1.00 30.40 127 TYR D CA 1
ATOM 3218 C C . TYR B 1 127 ? 94.233 22.830 179.731 1.00 32.05 127 TYR D C 1
ATOM 3219 O O . TYR B 1 127 ? 94.644 22.269 180.743 1.00 31.81 127 TYR D O 1
ATOM 3228 N N . LYS B 1 128 ? 95.041 23.344 178.812 1.00 34.20 128 LYS D N 1
ATOM 3229 C CA . LYS B 1 128 ? 96.488 23.283 178.928 1.00 34.58 128 LYS D CA 1
ATOM 3230 C C . LYS B 1 128 ? 97.034 24.172 180.033 1.00 35.94 128 LYS D C 1
ATOM 3231 O O . LYS B 1 128 ? 97.940 23.776 180.765 1.00 36.36 128 LYS D O 1
ATOM 3237 N N . LYS B 1 129 ? 96.477 25.373 180.156 1.00 36.68 129 LYS D N 1
ATOM 3238 C CA . LYS B 1 129 ? 96.944 26.344 181.143 1.00 36.86 129 LYS D CA 1
ATOM 3239 C C . LYS B 1 129 ? 96.548 26.108 182.588 1.00 37.64 129 LYS D C 1
ATOM 3240 O O . LYS B 1 129 ? 97.287 26.482 183.493 1.00 38.21 129 LYS D O 1
ATOM 3246 N N . THR B 1 130 ? 95.385 25.503 182.813 1.00 38.17 130 THR D N 1
ATOM 3247 C CA . THR B 1 130 ? 94.923 25.260 184.175 1.00 36.85 130 THR D CA 1
ATOM 3248 C C . THR B 1 130 ? 95.595 24.059 184.816 1.00 36.46 130 THR D C 1
ATOM 3249 O O . THR B 1 130 ? 95.867 24.066 186.012 1.00 37.22 130 THR D O 1
ATOM 3253 N N . GLY B 1 131 ? 95.861 23.028 184.023 1.00 35.28 131 GLY D N 1
ATOM 3254 C CA . GLY B 1 131 ? 96.468 21.833 184.571 1.00 34.41 131 GLY D CA 1
ATOM 3255 C C . GLY B 1 131 ? 95.375 20.898 185.048 1.00 34.10 131 GLY D C 1
ATOM 3256 O O . GLY B 1 131 ? 95.650 19.797 185.518 1.00 34.40 131 GLY D O 1
ATOM 3257 N N . PHE B 1 132 ? 94.131 21.355 184.932 1.00 34.68 132 PHE D N 1
ATOM 3258 C CA . PHE B 1 132 ? 92.942 20.584 185.318 1.00 35.35 132 PHE D CA 1
ATOM 3259 C C . PHE B 1 132 ? 92.727 19.380 184.378 1.00 35.84 132 PHE D C 1
ATOM 3260 O O . PHE B 1 132 ? 93.196 19.378 183.231 1.00 36.18 132 PHE D O 1
ATOM 3268 N N . PRO B 1 133 ? 92.026 18.337 184.856 1.00 35.26 133 PRO D N 1
ATOM 3269 C CA . PRO B 1 133 ? 91.773 17.174 183.999 1.00 35.98 133 PRO D CA 1
ATOM 3270 C C . PRO B 1 133 ? 90.638 17.501 183.011 1.00 37.84 133 PRO D C 1
ATOM 3271 O O . PRO B 1 133 ? 89.895 18.462 183.216 1.00 37.09 133 PRO D O 1
ATOM 3275 N N . ARG B 1 134 ? 90.504 16.709 181.949 1.00 39.96 134 ARG D N 1
ATOM 3276 C CA . ARG B 1 134 ? 89.469 16.934 180.933 1.00 41.86 134 ARG D CA 1
ATOM 3277 C C . ARG B 1 134 ? 88.067 17.053 181.506 1.00 41.92 134 ARG D C 1
ATOM 3278 O O . ARG B 1 134 ? 87.302 17.949 181.153 1.00 43.17 134 ARG D O 1
ATOM 3286 N N . GLU B 1 135 ? 88.102 16.033 182.369 1.00 40.67 135 GLU D N 1
ATOM 3287 C CA . GLU B 1 135 ? 86.787 15.979 182.975 1.00 39.24 135 GLU D CA 1
ATOM 3288 C C . GLU B 1 135 ? 86.335 17.266 183.644 1.00 37.47 135 GLU D C 1
ATOM 3289 O O . GLU B 1 135 ? 85.152 17.419 183.932 1.00 38.34 135 GLU D O 1
ATOM 3295 N N . ARG B 1 136 ? 86.889 18.263 183.885 1.00 35.00 136 ARG D N 1
ATOM 3296 C CA . ARG B 1 136 ? 86.538 19.519 184.540 1.00 32.40 136 ARG D CA 1
ATOM 3297 C C . ARG B 1 136 ? 86.786 20.791 183.727 1.00 31.08 136 ARG D C 1
ATOM 3298 O O . ARG B 1 136 ? 86.728 21.901 184.263 1.00 31.06 136 ARG D O 1
ATOM 3306 N N . VAL B 1 137 ? 87.078 20.634 182.440 1.00 29.64 137 VAL D N 1
ATOM 3307 C CA . VAL B 1 137 ? 87.277 21.784 181.555 1.00 29.25 137 VAL D CA 1
ATOM 3308 C C . VAL B 1 137 ? 86.254 21.587 180.435 1.00 28.53 137 VAL D C 1
ATOM 3309 O O . VAL B 1 137 ? 86.492 20.818 179.511 1.00 28.79 137 VAL D O 1
ATOM 3313 N N . ILE B 1 138 ? 85.117 22.278 180.528 1.00 28.80 138 ILE D N 1
ATOM 3314 C CA . ILE B 1 138 ? 84.038 22.135 179.548 1.00 28.18 138 ILE D CA 1
ATOM 3315 C C . ILE B 1 138 ? 83.740 23.339 178.666 1.00 27.99 138 ILE D C 1
ATOM 3316 O O . ILE B 1 138 ? 83.412 24.417 179.158 1.00 29.31 138 ILE D O 1
ATOM 3321 N N . GLY B 1 139 ? 83.824 23.149 177.353 1.00 26.94 139 GLY D N 1
ATOM 3322 C CA . GLY B 1 139 ? 83.501 24.232 176.440 1.00 23.88 139 GLY D CA 1
ATOM 3323 C C . GLY B 1 139 ? 82.045 24.058 176.042 1.00 23.32 139 GLY D C 1
ATOM 3324 O O . GLY B 1 139 ? 81.645 22.962 175.664 1.00 22.42 139 GLY D O 1
ATOM 3325 N N . PHE B 1 140 ? 81.181 25.057 176.053 1.00 21.83 140 PHE D N 1
ATOM 3326 C CA . PHE B 1 140 ? 79.779 24.962 175.585 1.00 21.76 140 PHE D CA 1
ATOM 3327 C C . PHE B 1 140 ? 79.654 25.168 174.098 1.00 22.45 140 PHE D C 1
ATOM 3328 O O . PHE B 1 140 ? 80.160 26.186 173.581 1.00 23.69 140 PHE D O 1
ATOM 3336 N N . SER B 1 141 ? 79.143 24.186 173.359 1.00 23.21 141 SER D N 1
ATOM 3337 C CA . SER B 1 141 ? 78.911 24.250 171.917 1.00 23.32 141 SER D CA 1
ATOM 3338 C C . SER B 1 141 ? 77.723 23.507 171.413 1.00 24.65 141 SER D C 1
ATOM 3339 O O . SER B 1 141 ? 76.708 23.999 170.835 1.00 24.94 141 SER D O 1
ATOM 3342 N N . GLY B 1 142 ? 77.642 22.241 171.621 1.00 25.81 142 GLY D N 1
ATOM 3343 C CA . GLY B 1 142 ? 76.606 21.332 171.144 1.00 26.98 142 GLY D CA 1
ATOM 3344 C C . GLY B 1 142 ? 75.157 21.568 171.555 1.00 27.71 142 GLY D C 1
ATOM 3345 O O . GLY B 1 142 ? 74.248 21.430 170.731 1.00 30.72 142 GLY D O 1
ATOM 3346 N N . ILE B 1 143 ? 74.923 21.902 172.820 1.00 27.03 143 ILE D N 1
ATOM 3347 C CA . ILE B 1 143 ? 73.565 22.148 173.292 1.00 23.89 143 ILE D CA 1
ATOM 3348 C C . ILE B 1 143 ? 72.947 23.218 172.401 1.00 23.61 143 ILE D C 1
ATOM 3349 O O . ILE B 1 143 ? 71.901 22.989 171.799 1.00 24.06 143 ILE D O 1
ATOM 3354 N N . LEU B 1 144 ? 73.605 24.369 172.282 1.00 22.17 144 LEU D N 1
ATOM 3355 C CA . LEU B 1 144 ? 73.072 25.433 171.441 1.00 21.52 144 LEU D CA 1
ATOM 3356 C C . LEU B 1 144 ? 72.940 25.044 169.965 1.00 21.97 144 LEU D C 1
ATOM 3357 O O . LEU B 1 144 ? 71.976 25.453 169.318 1.00 23.01 144 LEU D O 1
ATOM 3362 N N . ASP B 1 145 ? 73.883 24.275 169.417 1.00 22.11 145 ASP D N 1
ATOM 3363 C CA . ASP B 1 145 ? 73.760 23.872 168.009 1.00 25.11 145 ASP D CA 1
ATOM 3364 C C . ASP B 1 145 ? 72.517 22.995 167.852 1.00 25.53 145 ASP D C 1
ATOM 3365 O O . ASP B 1 145 ? 71.742 23.136 166.905 1.00 23.90 145 ASP D O 1
ATOM 3370 N N . SER B 1 146 ? 72.350 22.087 168.807 1.00 25.63 146 SER D N 1
ATOM 3371 C CA . SER B 1 146 ? 71.234 21.158 168.827 1.00 26.34 146 SER D CA 1
ATOM 3372 C C . SER B 1 146 ? 69.878 21.879 168.958 1.00 27.39 146 SER D C 1
ATOM 3373 O O . SER B 1 146 ? 68.902 21.515 168.301 1.00 26.28 146 SER D O 1
ATOM 3376 N N . ALA B 1 147 ? 69.826 22.909 169.797 1.00 28.53 147 ALA D N 1
ATOM 3377 C CA . ALA B 1 147 ? 68.595 23.667 170.006 1.00 30.02 147 ALA D CA 1
ATOM 3378 C C . ALA B 1 147 ? 68.242 24.502 168.775 1.00 31.32 147 ALA D C 1
ATOM 3379 O O . ALA B 1 147 ? 67.064 24.630 168.420 1.00 33.07 147 ALA D O 1
ATOM 3381 N N . ARG B 1 148 ? 69.260 25.074 168.132 1.00 30.15 148 ARG D N 1
ATOM 3382 C CA . ARG B 1 148 ? 69.049 25.882 166.926 1.00 29.74 148 ARG D CA 1
ATOM 3383 C C . ARG B 1 148 ? 68.583 24.981 165.774 1.00 30.20 148 ARG D C 1
ATOM 3384 O O . ARG B 1 148 ? 67.689 25.335 165.002 1.00 28.01 148 ARG D O 1
ATOM 3392 N N . MET B 1 149 ? 69.201 23.811 165.668 1.00 32.26 149 MET D N 1
ATOM 3393 C CA . MET B 1 149 ? 68.842 22.849 164.644 1.00 34.37 149 MET D CA 1
ATOM 3394 C C . MET B 1 149 ? 67.384 22.491 164.874 1.00 35.78 149 MET D C 1
ATOM 3395 O O . MET B 1 149 ? 66.570 22.525 163.952 1.00 37.70 149 MET D O 1
ATOM 3400 N N . ALA B 1 150 ? 67.064 22.162 166.124 1.00 35.82 150 ALA D N 1
ATOM 3401 C CA . ALA B 1 150 ? 65.710 21.791 166.523 1.00 35.41 150 ALA D CA 1
ATOM 3402 C C . ALA B 1 150 ? 64.703 22.901 166.231 1.00 35.81 150 ALA D C 1
ATOM 3403 O O . ALA B 1 150 ? 63.577 22.640 165.801 1.00 35.08 150 ALA D O 1
ATOM 3405 N N . TYR B 1 151 ? 65.125 24.139 166.469 1.00 35.71 151 TYR D N 1
ATOM 3406 C CA . TYR B 1 151 ? 64.295 25.316 166.243 1.00 35.07 151 TYR D CA 1
ATOM 3407 C C . TYR B 1 151 ? 63.947 25.494 164.764 1.00 35.73 151 TYR D C 1
ATOM 3408 O O . TYR B 1 151 ? 62.783 25.737 164.407 1.00 35.75 151 TYR D O 1
ATOM 3417 N N . TYR B 1 152 ? 64.950 25.364 163.900 1.00 35.54 152 TYR D N 1
ATOM 3418 C CA . TYR B 1 152 ? 64.717 25.514 162.467 1.00 34.06 152 TYR D CA 1
ATOM 3419 C C . TYR B 1 152 ? 63.854 24.389 161.908 1.00 33.22 152 TYR D C 1
ATOM 3420 O O . TYR B 1 152 ? 62.960 24.643 161.107 1.00 33.99 152 TYR D O 1
ATOM 3429 N N . ILE B 1 153 ? 64.103 23.155 162.341 1.00 32.39 153 ILE D N 1
ATOM 3430 C CA . ILE B 1 153 ? 63.306 22.014 161.883 1.00 31.97 153 ILE D CA 1
ATOM 3431 C C . ILE B 1 153 ? 61.867 22.245 162.313 1.00 33.50 153 ILE D C 1
ATOM 3432 O O . ILE B 1 153 ? 60.919 21.919 161.599 1.00 33.10 153 ILE D O 1
ATOM 3437 N N . SER B 1 154 ? 61.732 22.802 163.508 1.00 36.50 154 SER D N 1
ATOM 3438 C CA . SER B 1 154 ? 60.439 23.101 164.086 1.00 37.85 154 SER D CA 1
ATOM 3439 C C . SER B 1 154 ? 59.658 24.085 163.224 1.00 38.58 154 SER D C 1
ATOM 3440 O O . SER B 1 154 ? 58.564 23.772 162.746 1.00 38.80 154 SER D O 1
ATOM 3443 N N . GLN B 1 155 ? 60.220 25.272 163.016 1.00 38.97 155 GLN D N 1
ATOM 3444 C CA . GLN B 1 155 ? 59.544 26.291 162.214 1.00 38.63 155 GLN D CA 1
ATOM 3445 C C . GLN B 1 155 ? 59.067 25.739 160.876 1.00 37.50 155 GLN D C 1
ATOM 3446 O O . GLN B 1 155 ? 58.009 26.123 160.378 1.00 38.29 155 GLN D O 1
ATOM 3452 N N . LYS B 1 156 ? 59.836 24.816 160.316 1.00 35.68 156 LYS D N 1
ATOM 3453 C CA . LYS B 1 156 ? 59.508 24.225 159.027 1.00 35.23 156 LYS D CA 1
ATOM 3454 C C . LYS B 1 156 ? 58.422 23.141 159.043 1.00 33.86 156 LYS D C 1
ATOM 3455 O O . LYS B 1 156 ? 57.693 22.999 158.071 1.00 32.88 156 LYS D O 1
ATOM 3461 N N . LEU B 1 157 ? 58.302 22.379 160.127 1.00 33.67 157 LEU D N 1
ATOM 3462 C CA . LEU B 1 157 ? 57.288 21.326 160.177 1.00 33.20 157 LEU D CA 1
ATOM 3463 C C . LEU B 1 157 ? 56.030 21.701 160.961 1.00 33.34 157 LEU D C 1
ATOM 3464 O O . LEU B 1 157 ? 55.059 20.946 160.984 1.00 33.40 157 LEU D O 1
ATOM 3469 N N . GLY B 1 158 ? 56.044 22.861 161.607 1.00 32.08 158 GLY D N 1
ATOM 3470 C CA . GLY B 1 158 ? 54.886 23.276 162.369 1.00 30.60 158 GLY D CA 1
ATOM 3471 C C . GLY B 1 158 ? 54.660 22.467 163.638 1.00 30.62 158 GLY D C 1
ATOM 3472 O O . GLY B 1 158 ? 53.516 22.214 164.013 1.00 30.30 158 GLY D O 1
ATOM 3473 N N . VAL B 1 159 ? 55.739 22.049 164.296 1.00 29.38 159 VAL D N 1
ATOM 3474 C CA . VAL B 1 159 ? 55.633 21.293 165.543 1.00 29.40 159 VAL D CA 1
ATOM 3475 C C . VAL B 1 159 ? 56.556 21.898 166.593 1.00 29.50 159 VAL D C 1
ATOM 3476 O O . VAL B 1 159 ? 57.466 22.656 166.260 1.00 28.74 159 VAL D O 1
ATOM 3480 N N . SER B 1 160 ? 56.323 21.557 167.859 1.00 28.40 160 SER D N 1
ATOM 3481 C CA . SER B 1 160 ? 57.144 22.069 168.955 1.00 28.62 160 SER D CA 1
ATOM 3482 C C . SER B 1 160 ? 58.594 21.591 168.881 1.00 28.78 160 SER D C 1
ATOM 3483 O O . SER B 1 160 ? 58.849 20.414 168.611 1.00 28.05 160 SER D O 1
ATOM 3486 N N . PHE B 1 161 ? 59.546 22.491 169.131 1.00 29.00 161 PHE D N 1
ATOM 3487 C CA . PHE B 1 161 ? 60.953 22.092 169.097 1.00 30.11 161 PHE D CA 1
ATOM 3488 C C . PHE B 1 161 ? 61.245 21.083 170.199 1.00 29.12 161 PHE D C 1
ATOM 3489 O O . PHE B 1 161 ? 62.286 20.422 170.197 1.00 28.16 161 PHE D O 1
ATOM 3497 N N . LYS B 1 162 ? 60.307 20.972 171.133 1.00 29.14 162 LYS D N 1
ATOM 3498 C CA . LYS B 1 162 ? 60.420 20.031 172.239 1.00 29.40 162 LYS D CA 1
ATOM 3499 C C . LYS B 1 162 ? 60.278 18.624 171.691 1.00 28.86 162 LYS D C 1
ATOM 3500 O O . LYS B 1 162 ? 60.736 17.668 172.300 1.00 29.61 162 LYS D O 1
ATOM 3506 N N . SER B 1 163 ? 59.637 18.500 170.539 1.00 27.78 163 SER D N 1
ATOM 3507 C CA . SER B 1 163 ? 59.423 17.192 169.959 1.00 29.12 163 SER D CA 1
ATOM 3508 C C . SER B 1 163 ? 60.464 16.813 168.939 1.00 30.31 163 SER D C 1
ATOM 3509 O O . SER B 1 163 ? 60.319 15.820 168.229 1.00 31.34 163 SER D O 1
ATOM 3512 N N . VAL B 1 164 ? 61.524 17.601 168.868 1.00 30.96 164 VAL D N 1
ATOM 3513 C CA . VAL B 1 164 ? 62.578 17.328 167.918 1.00 30.97 164 VAL D CA 1
ATOM 3514 C C . VAL B 1 164 ? 63.837 16.897 168.631 1.00 31.87 164 VAL D C 1
ATOM 3515 O O . VAL B 1 164 ? 64.263 17.525 169.594 1.00 33.70 164 VAL D O 1
ATOM 3519 N N . ASN B 1 165 ? 64.430 15.818 168.145 1.00 32.91 165 ASN D N 1
ATOM 3520 C CA . ASN B 1 165 ? 65.650 15.276 168.720 1.00 32.85 165 ASN D CA 1
ATOM 3521 C C . ASN B 1 165 ? 66.743 15.435 167.653 1.00 32.49 165 ASN D C 1
ATOM 3522 O O . ASN B 1 165 ? 66.791 14.667 166.696 1.00 32.27 165 ASN D O 1
ATOM 3527 N N . ALA B 1 166 ? 67.608 16.436 167.804 1.00 31.82 166 ALA D N 1
ATOM 3528 C CA . ALA B 1 166 ? 68.662 16.671 166.817 1.00 32.68 166 ALA D CA 1
ATOM 3529 C C . ALA B 1 166 ? 70.065 16.315 167.289 1.00 32.45 166 ALA D C 1
ATOM 3530 O O . ALA B 1 166 ? 70.542 16.833 168.298 1.00 32.89 166 ALA D O 1
ATOM 3532 N N . ILE B 1 167 ? 70.734 15.443 166.545 1.00 32.34 167 ILE D N 1
ATOM 3533 C CA . ILE B 1 167 ? 72.083 15.025 166.898 1.00 32.32 167 ILE D CA 1
ATOM 3534 C C . ILE B 1 167 ? 73.126 15.788 166.063 1.00 31.54 167 ILE D C 1
ATOM 3535 O O . ILE B 1 167 ? 73.044 15.832 164.837 1.00 31.90 167 ILE D O 1
ATOM 3540 N N . VAL B 1 168 ? 74.094 16.403 166.732 1.00 30.44 168 VAL D N 1
ATOM 3541 C CA . VAL B 1 168 ? 75.143 17.148 166.041 1.00 30.90 168 VAL D CA 1
ATOM 3542 C C . VAL B 1 168 ? 76.520 16.730 166.568 1.00 31.33 168 VAL D C 1
ATOM 3543 O O . VAL B 1 168 ? 76.625 16.155 167.651 1.00 31.41 168 VAL D O 1
ATOM 3547 N N . LEU B 1 169 ? 77.570 17.007 165.798 1.00 31.02 169 LEU D N 1
ATOM 3548 C CA . LEU B 1 169 ? 78.941 16.659 166.192 1.00 31.23 169 LEU D CA 1
ATOM 3549 C C . LEU B 1 169 ? 79.937 17.554 165.464 1.00 30.97 169 LEU D C 1
ATOM 3550 O O . LEU B 1 169 ? 79.557 18.374 164.630 1.00 30.23 169 LEU D O 1
ATOM 3555 N N . GLY B 1 170 ? 81.214 17.365 165.776 1.00 30.68 170 GLY D N 1
ATOM 3556 C CA . GLY B 1 170 ? 82.257 18.122 165.121 1.00 30.67 170 GLY D CA 1
ATOM 3557 C C . GLY B 1 170 ? 82.931 19.163 165.977 1.00 30.49 170 GLY D C 1
ATOM 3558 O O . GLY B 1 170 ? 83.720 18.844 166.863 1.00 30.79 170 GLY D O 1
ATOM 3559 N N . MET B 1 171 ? 82.632 20.420 165.677 1.00 30.75 171 MET D N 1
ATOM 3560 C CA . MET B 1 171 ? 83.180 21.545 166.408 1.00 29.03 171 MET D CA 1
ATOM 3561 C C . MET B 1 171 ? 82.197 22.682 166.256 1.00 28.71 171 MET D C 1
ATOM 3562 O O . MET B 1 171 ? 81.280 22.605 165.441 1.00 29.34 171 MET D O 1
ATOM 3567 N N . HIS B 1 172 ? 82.375 23.730 167.048 1.00 29.01 172 HIS D N 1
ATOM 3568 C CA . HIS B 1 172 ? 81.465 24.864 167.024 1.00 28.42 172 HIS D CA 1
ATOM 3569 C C . HIS B 1 172 ? 81.796 25.904 165.963 1.00 29.06 172 HIS D C 1
ATOM 3570 O O . HIS B 1 172 ? 82.342 26.965 166.266 1.00 28.94 172 HIS D O 1
ATOM 3577 N N . GLY B 1 173 ? 81.447 25.604 164.718 1.00 30.62 173 GLY D N 1
ATOM 3578 C CA . GLY B 1 173 ? 81.714 26.536 163.640 1.00 31.85 173 GLY D CA 1
ATOM 3579 C C . GLY B 1 173 ? 81.316 25.961 162.300 1.00 33.12 173 GLY D C 1
ATOM 3580 O O . GLY B 1 173 ? 80.455 25.086 162.222 1.00 32.59 173 GLY D O 1
ATOM 3581 N N . GLN B 1 174 ? 81.964 26.450 161.248 1.00 36.45 174 GLN D N 1
ATOM 3582 C CA . GLN B 1 174 ? 81.707 26.014 159.878 1.00 38.88 174 GLN D CA 1
ATOM 3583 C C . GLN B 1 174 ? 81.584 24.489 159.694 1.00 38.19 174 GLN D C 1
ATOM 3584 O O . GLN B 1 174 ? 80.675 24.019 159.014 1.00 38.26 174 GLN D O 1
ATOM 3590 N N . LYS B 1 175 ? 82.482 23.719 160.300 1.00 37.77 175 LYS D N 1
ATOM 3591 C CA . LYS B 1 175 ? 82.437 22.269 160.149 1.00 39.03 175 LYS D CA 1
ATOM 3592 C C . LYS B 1 175 ? 81.581 21.475 161.151 1.00 38.38 175 LYS D C 1
ATOM 3593 O O . LYS B 1 175 ? 81.802 20.279 161.380 1.00 37.29 175 LYS D O 1
ATOM 3599 N N . MET B 1 176 ? 80.607 22.139 161.757 1.00 37.01 176 MET D N 1
ATOM 3600 C CA . MET B 1 176 ? 79.704 21.465 162.676 1.00 37.18 176 MET D CA 1
ATOM 3601 C C . MET B 1 176 ? 78.757 20.721 161.738 1.00 36.96 176 MET D C 1
ATOM 3602 O O . MET B 1 176 ? 78.300 21.292 160.747 1.00 37.17 176 MET D O 1
ATOM 3607 N N . PHE B 1 177 ? 78.491 19.447 162.008 1.00 35.99 177 PHE D N 1
ATOM 3608 C CA . PHE B 1 177 ? 77.565 18.703 161.161 1.00 34.85 177 PHE D CA 1
ATOM 3609 C C . PHE B 1 177 ? 76.583 17.906 162.005 1.00 36.11 177 PHE D C 1
ATOM 3610 O O . PHE B 1 177 ? 76.908 17.460 163.109 1.00 36.25 177 PHE D O 1
ATOM 3618 N N . PRO B 1 178 ? 75.353 17.745 161.499 1.00 36.86 178 PRO D N 1
ATOM 3619 C CA . PRO B 1 178 ? 74.240 17.023 162.111 1.00 37.75 178 PRO D CA 1
ATOM 3620 C C . PRO B 1 178 ? 74.269 15.591 161.618 1.00 37.83 178 PRO D C 1
ATOM 3621 O O . PRO B 1 178 ? 74.928 15.293 160.626 1.00 39.26 178 PRO D O 1
ATOM 3625 N N . VAL B 1 179 ? 73.536 14.712 162.287 1.00 37.24 179 VAL D N 1
ATOM 3626 C CA . VAL B 1 179 ? 73.491 13.317 161.879 1.00 36.64 179 VAL D CA 1
ATOM 3627 C C . VAL B 1 179 ? 72.025 12.926 161.650 1.00 37.52 179 VAL D C 1
ATOM 3628 O O . VAL B 1 179 ? 71.422 12.219 162.462 1.00 38.61 179 VAL D O 1
ATOM 3632 N N . PRO B 1 180 ? 71.436 13.390 160.528 1.00 36.83 180 PRO D N 1
ATOM 3633 C CA . PRO B 1 180 ? 70.038 13.106 160.177 1.00 37.11 180 PRO D CA 1
ATOM 3634 C C . PRO B 1 180 ? 69.643 11.633 160.314 1.00 37.83 180 PRO D C 1
ATOM 3635 O O . PRO B 1 180 ? 68.508 11.311 160.661 1.00 38.70 180 PRO D O 1
ATOM 3639 N N . ARG B 1 181 ? 70.587 10.746 160.032 1.00 37.62 181 ARG D N 1
ATOM 3640 C CA . ARG B 1 181 ? 70.343 9.318 160.134 1.00 37.10 181 ARG D CA 1
ATOM 3641 C C . ARG B 1 181 ? 69.966 8.984 161.572 1.00 37.04 181 ARG D C 1
ATOM 3642 O O . ARG B 1 181 ? 69.206 8.054 161.831 1.00 37.71 181 ARG D O 1
ATOM 3650 N N . LEU B 1 182 ? 70.488 9.754 162.514 1.00 35.54 182 LEU D N 1
ATOM 3651 C CA . LEU B 1 182 ? 70.202 9.481 163.907 1.00 36.02 182 LEU D CA 1
ATOM 3652 C C . LEU B 1 182 ? 69.297 10.507 164.569 1.00 35.78 182 LEU D C 1
ATOM 3653 O O . LEU B 1 182 ? 69.213 10.566 165.800 1.00 35.36 182 LEU D O 1
ATOM 3658 N N . SER B 1 183 ? 68.617 11.310 163.759 1.00 35.70 183 SER D N 1
ATOM 3659 C CA . SER B 1 183 ? 67.726 12.344 164.288 1.00 35.55 183 SER D CA 1
ATOM 3660 C C . SER B 1 183 ? 66.271 11.983 164.043 1.00 35.28 183 SER D C 1
ATOM 3661 O O . SER B 1 183 ? 65.980 11.060 163.294 1.00 36.70 183 SER D O 1
ATOM 3664 N N . SER B 1 184 ? 65.355 12.693 164.684 1.00 34.73 184 SER D N 1
ATOM 3665 C CA . SER B 1 184 ? 63.954 12.393 164.483 1.00 35.95 184 SER D CA 1
ATOM 3666 C C . SER B 1 184 ? 63.029 13.458 165.060 1.00 36.23 184 SER D C 1
ATOM 3667 O O . SER B 1 184 ? 63.479 14.425 165.680 1.00 35.15 184 SER D O 1
ATOM 3670 N N . VAL B 1 185 ? 61.732 13.263 164.835 1.00 35.88 185 VAL D N 1
ATOM 3671 C CA . VAL B 1 185 ? 60.686 14.171 165.291 1.00 36.09 185 VAL D CA 1
ATOM 3672 C C . VAL B 1 185 ? 59.489 13.346 165.759 1.00 36.13 185 VAL D C 1
ATOM 3673 O O . VAL B 1 185 ? 58.851 12.663 164.959 1.00 37.69 185 VAL D O 1
ATOM 3677 N N . GLY B 1 186 ? 59.186 13.409 167.050 1.00 35.66 186 GLY D N 1
ATOM 3678 C CA . GLY B 1 186 ? 58.066 12.649 167.573 1.00 35.18 186 GLY D CA 1
ATOM 3679 C C . GLY B 1 186 ? 58.180 11.167 167.265 1.00 35.57 186 GLY D C 1
ATOM 3680 O O . GLY B 1 186 ? 57.172 10.463 167.215 1.00 36.10 186 GLY D O 1
ATOM 3681 N N . GLY B 1 187 ? 59.405 10.687 167.066 1.00 35.69 187 GLY D N 1
ATOM 3682 C CA . GLY B 1 187 ? 59.610 9.281 166.760 1.00 37.33 187 GLY D CA 1
ATOM 3683 C C . GLY B 1 187 ? 59.771 8.975 165.275 1.00 38.37 187 GLY D C 1
ATOM 3684 O O . GLY B 1 187 ? 59.969 7.825 164.880 1.00 38.47 187 GLY D O 1
ATOM 3685 N N . VAL B 1 188 ? 59.703 10.006 164.442 1.00 38.62 188 VAL D N 1
ATOM 3686 C CA . VAL B 1 188 ? 59.832 9.825 163.004 1.00 38.95 188 VAL D CA 1
ATOM 3687 C C . VAL B 1 188 ? 61.219 10.241 162.498 1.00 39.85 188 VAL D C 1
ATOM 3688 O O . VAL B 1 188 ? 61.638 11.387 162.673 1.00 40.28 188 VAL D O 1
ATOM 3692 N N . PRO B 1 189 ? 61.937 9.235 161.839 1.00 37.55 189 PRO D N 1
ATOM 3693 C CA . PRO B 1 189 ? 63.274 9.638 161.352 1.00 38.43 189 PRO D CA 1
ATOM 3694 C C . PRO B 1 189 ? 63.228 10.838 160.430 1.00 39.83 189 PRO D C 1
ATOM 3695 O O . PRO B 1 189 ? 62.358 10.966 159.566 1.00 39.69 189 PRO D O 1
ATOM 3699 N N . LEU B 1 190 ? 64.131 11.793 160.694 1.00 41.38 190 LEU D N 1
ATOM 3700 C CA . LEU B 1 190 ? 64.240 13.050 159.955 1.00 42.81 190 LEU D CA 1
ATOM 3701 C C . LEU B 1 190 ? 64.319 12.849 158.452 1.00 44.98 190 LEU D C 1
ATOM 3702 O O . LEU B 1 190 ? 63.561 13.526 157.719 1.00 45.01 190 LEU D O 1
ATOM 3707 N N . GLU B 1 191 ? 65.031 11.857 158.004 1.00 47.19 191 GLU D N 1
ATOM 3708 C CA . GLU B 1 191 ? 65.129 11.510 156.603 1.00 49.07 191 GLU D CA 1
ATOM 3709 C C . GLU B 1 191 ? 63.846 11.062 155.959 1.00 50.75 191 GLU D C 1
ATOM 3710 O O . GLU B 1 191 ? 63.695 10.945 154.745 1.00 50.28 191 GLU D O 1
ATOM 3716 N N . HIS B 1 192 ? 62.808 10.938 156.716 1.00 51.35 192 HIS D N 1
ATOM 3717 C CA . HIS B 1 192 ? 61.496 10.605 156.175 1.00 53.19 192 HIS D CA 1
ATOM 3718 C C . HIS B 1 192 ? 60.639 11.855 156.011 1.00 54.18 192 HIS D C 1
ATOM 3719 O O . HIS B 1 192 ? 59.876 11.977 155.056 1.00 54.69 192 HIS D O 1
ATOM 3726 N N . LEU B 1 193 ? 60.769 12.777 156.956 1.00 54.62 193 LEU D N 1
ATOM 3727 C CA . LEU B 1 193 ? 59.983 13.997 156.950 1.00 54.46 193 LEU D CA 1
ATOM 3728 C C . LEU B 1 193 ? 60.572 15.115 156.111 1.00 55.18 193 LEU D C 1
ATOM 3729 O O . LEU B 1 193 ? 59.872 16.053 155.744 1.00 55.47 193 LEU D O 1
ATOM 3734 N N . MET B 1 194 ? 61.857 15.028 155.806 1.00 56.67 194 MET D N 1
ATOM 3735 C CA . MET B 1 194 ? 62.482 16.073 155.015 1.00 58.75 194 MET D CA 1
ATOM 3736 C C . MET B 1 194 ? 63.369 15.542 153.891 1.00 60.47 194 MET D C 1
ATOM 3737 O O . MET B 1 194 ? 64.028 14.505 154.026 1.00 60.30 194 MET D O 1
ATOM 3742 N N . SER B 1 195 ? 63.364 16.264 152.773 1.00 61.22 195 SER D N 1
ATOM 3743 C CA . SER B 1 195 ? 64.176 15.894 151.625 1.00 61.75 195 SER D CA 1
ATOM 3744 C C . SER B 1 195 ? 65.602 16.277 151.988 1.00 62.08 195 SER D C 1
ATOM 3745 O O . SER B 1 195 ? 65.827 16.943 152.997 1.00 62.06 195 SER D O 1
ATOM 3748 N N . LYS B 1 196 ? 66.563 15.858 151.174 1.00 63.06 196 LYS D N 1
ATOM 3749 C CA . LYS B 1 196 ? 67.958 16.158 151.450 1.00 63.79 196 LYS D CA 1
ATOM 3750 C C . LYS B 1 196 ? 68.299 17.638 151.263 1.00 63.97 196 LYS D C 1
ATOM 3751 O O . LYS B 1 196 ? 69.209 18.148 151.913 1.00 63.53 196 LYS D O 1
ATOM 3757 N N . GLU B 1 197 ? 67.570 18.329 150.386 1.00 64.29 197 GLU D N 1
ATOM 3758 C CA . GLU B 1 197 ? 67.824 19.752 150.133 1.00 64.00 197 GLU D CA 1
ATOM 3759 C C . GLU B 1 197 ? 67.295 20.574 151.302 1.00 61.97 197 GLU D C 1
ATOM 3760 O O . GLU B 1 197 ? 67.880 21.594 151.677 1.00 60.74 197 GLU D O 1
ATOM 3766 N N . GLU B 1 198 ? 66.188 20.116 151.878 1.00 60.51 198 GLU D N 1
ATOM 3767 C CA . GLU B 1 198 ? 65.575 20.796 153.016 1.00 60.08 198 GLU D CA 1
ATOM 3768 C C . GLU B 1 198 ? 66.441 20.674 154.270 1.00 58.86 198 GLU D C 1
ATOM 3769 O O . GLU B 1 198 ? 66.531 21.604 155.073 1.00 58.79 198 GLU D O 1
ATOM 3775 N N . ILE B 1 199 ? 67.073 19.517 154.428 1.00 57.27 199 ILE D N 1
ATOM 3776 C CA . ILE B 1 199 ? 67.926 19.257 155.572 1.00 55.43 199 ILE D CA 1
ATOM 3777 C C . ILE B 1 199 ? 69.172 20.132 155.565 1.00 56.07 199 ILE D C 1
ATOM 3778 O O . ILE B 1 199 ? 69.625 20.583 156.614 1.00 55.02 199 ILE D O 1
ATOM 3783 N N . GLU B 1 200 ? 69.723 20.374 154.381 1.00 57.75 200 GLU D N 1
ATOM 3784 C CA . GLU B 1 200 ? 70.922 21.196 154.265 1.00 58.66 200 GLU D CA 1
ATOM 3785 C C . GLU B 1 200 ? 70.554 22.663 154.385 1.00 57.44 200 GLU D C 1
ATOM 3786 O O . GLU B 1 200 ? 71.414 23.517 154.592 1.00 56.77 200 GLU D O 1
ATOM 3792 N N . GLU B 1 201 ? 69.264 22.943 154.255 1.00 56.83 201 GLU D N 1
ATOM 3793 C CA . GLU B 1 201 ? 68.766 24.298 154.376 1.00 56.33 201 GLU D CA 1
ATOM 3794 C C . GLU B 1 201 ? 68.822 24.632 155.869 1.00 54.28 201 GLU D C 1
ATOM 3795 O O . GLU B 1 201 ? 69.398 25.647 156.269 1.00 53.17 201 GLU D O 1
ATOM 3801 N N . VAL B 1 202 ? 68.254 23.752 156.690 1.00 52.31 202 VAL D N 1
ATOM 3802 C CA . VAL B 1 202 ? 68.259 23.950 158.135 1.00 51.43 202 VAL D CA 1
ATOM 3803 C C . VAL B 1 202 ? 69.690 23.886 158.700 1.00 50.18 202 VAL D C 1
ATOM 3804 O O . VAL B 1 202 ? 70.003 24.556 159.689 1.00 49.66 202 VAL D O 1
ATOM 3808 N N . VAL B 1 203 ? 70.558 23.095 158.068 1.00 48.60 203 VAL D N 1
ATOM 3809 C CA . VAL B 1 203 ? 71.951 22.990 158.514 1.00 47.27 203 VAL D CA 1
ATOM 3810 C C . VAL B 1 203 ? 72.656 24.321 158.239 1.00 47.16 203 VAL D C 1
ATOM 3811 O O . VAL B 1 203 ? 73.580 24.700 158.960 1.00 47.17 203 VAL D O 1
ATOM 3815 N N . SER B 1 204 ? 72.223 25.029 157.197 1.00 46.59 204 SER D N 1
ATOM 3816 C CA . SER B 1 204 ? 72.813 26.328 156.875 1.00 46.52 204 SER D CA 1
ATOM 3817 C C . SER B 1 204 ? 72.359 27.347 157.913 1.00 46.71 204 SER D C 1
ATOM 3818 O O . SER B 1 204 ? 73.174 28.084 158.480 1.00 45.56 204 SER D O 1
ATOM 3821 N N . GLU B 1 205 ? 71.047 27.380 158.150 1.00 45.53 205 GLU D N 1
ATOM 3822 C CA . GLU B 1 205 ? 70.455 28.289 159.130 1.00 44.30 205 GLU D CA 1
ATOM 3823 C C . GLU B 1 205 ? 71.132 28.125 160.484 1.00 42.22 205 GLU D C 1
ATOM 3824 O O . GLU B 1 205 ? 71.346 29.098 161.201 1.00 40.91 205 GLU D O 1
ATOM 3830 N N . THR B 1 206 ? 71.454 26.878 160.820 1.00 40.86 206 THR D N 1
ATOM 3831 C CA . THR B 1 206 ? 72.084 26.540 162.091 1.00 40.33 206 THR D CA 1
ATOM 3832 C C . THR B 1 206 ? 73.549 26.958 162.166 1.00 41.00 206 THR D C 1
ATOM 3833 O O . THR B 1 206 ? 73.965 27.638 163.108 1.00 41.31 206 THR D O 1
ATOM 3837 N N . VAL B 1 207 ? 74.330 26.542 161.178 1.00 41.19 207 VAL D N 1
ATOM 3838 C CA . VAL B 1 207 ? 75.744 26.887 161.134 1.00 40.93 207 VAL D CA 1
ATOM 3839 C C . VAL B 1 207 ? 75.911 28.401 161.017 1.00 40.42 207 VAL D C 1
ATOM 3840 O O . VAL B 1 207 ? 76.848 28.958 161.572 1.00 40.51 207 VAL D O 1
ATOM 3844 N N . ASN B 1 208 ? 75.001 29.061 160.299 1.00 40.69 208 ASN D N 1
ATOM 3845 C CA . ASN B 1 208 ? 75.074 30.513 160.098 1.00 41.58 208 ASN D CA 1
ATOM 3846 C C . ASN B 1 208 ? 74.209 31.337 161.043 1.00 40.24 208 ASN D C 1
ATOM 3847 O O . ASN B 1 208 ? 74.188 32.564 160.952 1.00 40.32 208 ASN D O 1
ATOM 3852 N N . ALA B 1 209 ? 73.501 30.658 161.941 1.00 38.17 209 ALA D N 1
ATOM 3853 C CA . ALA B 1 209 ? 72.609 31.296 162.901 1.00 34.65 209 ALA D CA 1
ATOM 3854 C C . ALA B 1 209 ? 73.270 32.423 163.684 1.00 32.63 209 ALA D C 1
ATOM 3855 O O . ALA B 1 209 ? 72.712 33.511 163.805 1.00 32.68 209 ALA D O 1
ATOM 3857 N N . GLY B 1 210 ? 74.459 32.166 164.210 1.00 31.31 210 GLY D N 1
ATOM 3858 C CA . GLY B 1 210 ? 75.144 33.182 164.980 1.00 30.24 210 GLY D CA 1
ATOM 3859 C C . GLY B 1 210 ? 75.438 34.443 164.201 1.00 30.31 210 GLY D C 1
ATOM 3860 O O . GLY B 1 210 ? 75.278 35.543 164.719 1.00 31.86 210 GLY D O 1
ATOM 3861 N N . ALA B 1 211 ? 75.869 34.300 162.955 1.00 31.62 211 ALA D N 1
ATOM 3862 C CA . ALA B 1 211 ? 76.186 35.468 162.142 1.00 31.96 211 ALA D CA 1
ATOM 3863 C C . ALA B 1 211 ? 74.949 36.286 161.780 1.00 31.98 211 ALA D C 1
ATOM 3864 O O . ALA B 1 211 ? 75.019 37.509 161.693 1.00 31.18 211 ALA D O 1
ATOM 3866 N N . LYS B 1 212 ? 73.825 35.612 161.564 1.00 33.01 212 LYS D N 1
ATOM 3867 C CA . LYS B 1 212 ? 72.601 36.304 161.204 1.00 35.57 212 LYS D CA 1
ATOM 3868 C C . LYS B 1 212 ? 72.131 37.275 162.278 1.00 37.07 212 LYS D C 1
ATOM 3869 O O . LYS B 1 212 ? 71.692 38.385 161.960 1.00 36.43 212 LYS D O 1
ATOM 3875 N N . ILE B 1 213 ? 72.210 36.880 163.549 1.00 38.16 213 ILE D N 1
ATOM 3876 C CA . ILE B 1 213 ? 71.750 37.787 164.595 1.00 39.76 213 ILE D CA 1
ATOM 3877 C C . ILE B 1 213 ? 72.750 38.889 164.896 1.00 39.38 213 ILE D C 1
ATOM 3878 O O . ILE B 1 213 ? 72.357 39.988 165.300 1.00 39.39 213 ILE D O 1
ATOM 3883 N N . THR B 1 214 ? 74.036 38.622 164.671 1.00 38.87 214 THR D N 1
ATOM 3884 C CA . THR B 1 214 ? 75.043 39.659 164.891 1.00 39.13 214 THR D CA 1
ATOM 3885 C C . THR B 1 214 ? 74.778 40.790 163.885 1.00 39.78 214 THR D C 1
ATOM 3886 O O . THR B 1 214 ? 74.849 41.967 164.238 1.00 39.95 214 THR D O 1
ATOM 3890 N N . GLU B 1 215 ? 74.457 40.419 162.642 1.00 39.41 215 GLU D N 1
ATOM 3891 C CA . GLU B 1 215 ? 74.169 41.389 161.580 1.00 40.06 215 GLU D CA 1
ATOM 3892 C C . GLU B 1 215 ? 72.825 42.090 161.775 1.00 39.22 215 GLU D C 1
ATOM 3893 O O . GLU B 1 215 ? 72.621 43.200 161.285 1.00 39.70 215 GLU D O 1
ATOM 3899 N N . LEU B 1 216 ? 71.898 41.442 162.470 1.00 38.03 216 LEU D N 1
ATOM 3900 C CA . LEU B 1 216 ? 70.590 42.040 162.671 1.00 36.36 216 LEU D CA 1
ATOM 3901 C C . LEU B 1 216 ? 70.524 43.034 163.829 1.00 36.19 216 LEU D C 1
ATOM 3902 O O . LEU B 1 216 ? 70.101 44.169 163.635 1.00 36.21 216 LEU D O 1
ATOM 3907 N N . ARG B 1 217 ? 70.939 42.632 165.027 1.00 36.84 217 ARG D N 1
ATOM 3908 C CA . ARG B 1 217 ? 70.885 43.546 166.169 1.00 36.28 217 ARG D CA 1
ATOM 3909 C C . ARG B 1 217 ? 72.224 44.236 166.397 1.00 36.35 217 ARG D C 1
ATOM 3910 O O . ARG B 1 217 ? 72.354 45.085 167.276 1.00 37.02 217 ARG D O 1
ATOM 3918 N N . GLY B 1 218 ? 73.228 43.850 165.616 1.00 36.54 218 GLY D N 1
ATOM 3919 C CA . GLY B 1 218 ? 74.530 44.482 165.735 1.00 35.68 218 GLY D CA 1
ATOM 3920 C C . GLY B 1 218 ? 75.546 43.854 166.662 1.00 34.68 218 GLY D C 1
ATOM 3921 O O . GLY B 1 218 ? 76.635 44.403 166.811 1.00 35.69 218 GLY D O 1
ATOM 3922 N N . TYR B 1 219 ? 75.208 42.741 167.305 1.00 33.18 219 TYR D N 1
ATOM 3923 C CA . TYR B 1 219 ? 76.170 42.084 168.179 1.00 30.53 219 TYR D CA 1
ATOM 3924 C C . TYR B 1 219 ? 75.873 40.597 168.368 1.00 31.29 219 TYR D C 1
ATOM 3925 O O . TYR B 1 219 ? 74.718 40.166 168.370 1.00 30.51 219 TYR D O 1
ATOM 3934 N N . SER B 1 220 ? 76.945 39.822 168.503 1.00 32.42 220 SER D N 1
ATOM 3935 C CA . SER B 1 220 ? 76.880 38.370 168.643 1.00 33.53 220 SER D CA 1
ATOM 3936 C C . SER B 1 220 ? 75.956 37.817 169.725 1.00 33.53 220 SER D C 1
ATOM 3937 O O . SER B 1 220 ? 75.679 38.469 170.731 1.00 33.04 220 SER D O 1
ATOM 3940 N N . SER B 1 221 ? 75.504 36.587 169.502 1.00 32.35 221 SER D N 1
ATOM 3941 C CA . SER B 1 221 ? 74.596 35.888 170.407 1.00 31.38 221 SER D CA 1
ATOM 3942 C C . SER B 1 221 ? 75.023 35.896 171.865 1.00 30.79 221 SER D C 1
ATOM 3943 O O . SER B 1 221 ? 76.210 35.819 172.168 1.00 32.56 221 SER D O 1
ATOM 3946 N N . ASN B 1 222 ? 74.048 35.983 172.766 1.00 29.47 222 ASN D N 1
ATOM 3947 C CA . ASN B 1 222 ? 74.339 35.956 174.193 1.00 28.38 222 ASN D CA 1
ATOM 3948 C C . ASN B 1 222 ? 73.270 35.221 174.999 1.00 28.09 222 ASN D C 1
ATOM 3949 O O . ASN B 1 222 ? 73.586 34.603 176.016 1.00 28.32 222 ASN D O 1
ATOM 3954 N N . TYR B 1 223 ? 72.011 35.270 174.568 1.00 26.75 223 TYR D N 1
ATOM 3955 C CA . TYR B 1 223 ? 70.986 34.560 175.329 1.00 27.14 223 TYR D CA 1
ATOM 3956 C C . TYR B 1 223 ? 71.168 33.045 175.152 1.00 27.46 223 TYR D C 1
ATOM 3957 O O . TYR B 1 223 ? 71.132 32.296 176.130 1.00 27.42 223 TYR D O 1
ATOM 3966 N N . GLY B 1 224 ? 71.369 32.597 173.913 1.00 27.06 224 GLY D N 1
ATOM 3967 C CA . GLY B 1 224 ? 71.570 31.183 173.671 1.00 26.38 224 GLY D CA 1
ATOM 3968 C C . GLY B 1 224 ? 72.637 30.632 174.597 1.00 26.78 224 GLY D C 1
ATOM 3969 O O . GLY B 1 224 ? 72.362 29.742 175.400 1.00 28.26 224 GLY D O 1
ATOM 3970 N N . PRO B 1 225 ? 73.879 31.126 174.506 1.00 27.10 225 PRO D N 1
ATOM 3971 C CA . PRO B 1 225 ? 74.904 30.594 175.407 1.00 26.19 225 PRO D CA 1
ATOM 3972 C C . PRO B 1 225 ? 74.391 30.526 176.844 1.00 24.82 225 PRO D C 1
ATOM 3973 O O . PRO B 1 225 ? 74.426 29.470 177.474 1.00 24.21 225 PRO D O 1
ATOM 3977 N N . ALA B 1 226 ? 73.904 31.665 177.339 1.00 25.66 226 ALA D N 1
ATOM 3978 C CA . ALA B 1 226 ? 73.381 31.789 178.703 1.00 25.54 226 ALA D CA 1
ATOM 3979 C C . ALA B 1 226 ? 72.409 30.666 179.084 1.00 25.86 226 ALA D C 1
ATOM 3980 O O . ALA B 1 226 ? 72.590 30.005 180.110 1.00 26.85 226 ALA D O 1
ATOM 3982 N N . ALA B 1 227 ? 71.382 30.457 178.264 1.00 24.53 227 ALA D N 1
ATOM 3983 C CA . ALA B 1 227 ? 70.413 29.404 178.520 1.00 24.18 227 ALA D CA 1
ATOM 3984 C C . ALA B 1 227 ? 71.139 28.063 178.515 1.00 24.98 227 ALA D C 1
ATOM 3985 O O . ALA B 1 227 ? 70.754 27.119 179.209 1.00 26.33 227 ALA D O 1
ATOM 3987 N N . GLY B 1 228 ? 72.200 27.986 177.723 1.00 25.19 228 GLY D N 1
ATOM 3988 C CA . GLY B 1 228 ? 72.966 26.764 177.645 1.00 24.53 228 GLY D CA 1
ATOM 3989 C C . GLY B 1 228 ? 73.664 26.501 178.956 1.00 25.09 228 GLY D C 1
ATOM 3990 O O . GLY B 1 228 ? 73.778 25.350 179.398 1.00 26.75 228 GLY D O 1
ATOM 3991 N N . LEU B 1 229 ? 74.137 27.567 179.591 1.00 23.89 229 LEU D N 1
ATOM 3992 C CA . LEU B 1 229 ? 74.823 27.410 180.869 1.00 23.04 229 LEU D CA 1
ATOM 3993 C C . LEU B 1 229 ? 73.871 26.985 181.983 1.00 22.89 229 LEU D C 1
ATOM 3994 O O . LEU B 1 229 ? 74.256 26.229 182.879 1.00 23.33 229 LEU D O 1
ATOM 3999 N N . VAL B 1 230 ? 72.626 27.452 181.910 1.00 22.41 230 VAL D N 1
ATOM 4000 C CA . VAL B 1 230 ? 71.609 27.112 182.908 1.00 22.87 230 VAL D CA 1
ATOM 4001 C C . VAL B 1 230 ? 71.445 25.581 182.983 1.00 23.83 230 VAL D C 1
ATOM 4002 O O . VAL B 1 230 ? 71.438 24.993 184.072 1.00 24.14 230 VAL D O 1
ATOM 4006 N N . LEU B 1 231 ? 71.328 24.947 181.817 1.00 23.08 231 LEU D N 1
ATOM 4007 C CA . LEU B 1 231 ? 71.178 23.498 181.736 1.00 23.34 231 LEU D CA 1
ATOM 4008 C C . LEU B 1 231 ? 72.389 22.806 182.353 1.00 24.95 231 LEU D C 1
ATOM 4009 O O . LEU B 1 231 ? 72.264 21.934 183.222 1.00 25.25 231 LEU D O 1
ATOM 4014 N N . THR B 1 232 ? 73.566 23.201 181.886 1.00 25.23 232 THR D N 1
ATOM 4015 C CA . THR B 1 232 ? 74.818 22.654 182.380 1.00 25.04 232 THR D CA 1
ATOM 4016 C C . THR B 1 232 ? 74.858 22.716 183.904 1.00 25.11 232 THR D C 1
ATOM 4017 O O . THR B 1 232 ? 75.193 21.733 184.562 1.00 25.78 232 THR D O 1
ATOM 4021 N N . VAL B 1 233 ? 74.508 23.870 184.464 1.00 25.46 233 VAL D N 1
ATOM 4022 C CA . VAL B 1 233 ? 74.526 24.020 185.913 1.00 26.82 233 VAL D CA 1
ATOM 4023 C C . VAL B 1 233 ? 73.548 23.083 186.602 1.00 28.34 233 VAL D C 1
ATOM 4024 O O . VAL B 1 233 ? 73.869 22.456 187.622 1.00 28.51 233 VAL D O 1
ATOM 4028 N N . GLU B 1 234 ? 72.349 22.978 186.047 1.00 27.47 234 GLU D N 1
ATOM 4029 C CA . GLU B 1 234 ? 71.349 22.105 186.641 1.00 28.09 234 GLU D CA 1
ATOM 4030 C C . GLU B 1 234 ? 71.793 20.641 186.570 1.00 27.12 234 GLU D C 1
ATOM 4031 O O . GLU B 1 234 ? 71.550 19.871 187.490 1.00 27.32 234 GLU D O 1
ATOM 4037 N N . ALA B 1 235 ? 72.458 20.279 185.477 1.00 25.62 235 ALA D N 1
ATOM 4038 C CA . ALA B 1 235 ? 72.927 18.919 185.277 1.00 24.59 235 ALA D CA 1
ATOM 4039 C C . ALA B 1 235 ? 73.944 18.475 186.328 1.00 25.89 235 ALA D C 1
ATOM 4040 O O . ALA B 1 235 ? 73.944 17.315 186.759 1.00 26.59 235 ALA D O 1
ATOM 4042 N N . ILE B 1 236 ? 74.808 19.404 186.736 1.00 26.60 236 ILE D N 1
ATOM 4043 C CA . ILE B 1 236 ? 75.858 19.153 187.736 1.00 26.55 236 ILE D CA 1
ATOM 4044 C C . ILE B 1 236 ? 75.270 19.075 189.156 1.00 27.22 236 ILE D C 1
ATOM 4045 O O . ILE B 1 236 ? 75.486 18.095 189.885 1.00 25.44 236 ILE D O 1
ATOM 4050 N N . LYS B 1 237 ? 74.524 20.114 189.530 1.00 27.85 237 LYS D N 1
ATOM 4051 C CA . LYS B 1 237 ? 73.884 20.198 190.843 1.00 29.09 237 LYS D CA 1
ATOM 4052 C C . LYS B 1 237 ? 73.001 18.983 191.137 1.00 29.67 237 LYS D C 1
ATOM 4053 O O . LYS B 1 237 ? 72.829 18.598 192.294 1.00 29.52 237 LYS D O 1
ATOM 4059 N N . ARG B 1 238 ? 72.431 18.395 190.088 1.00 29.34 238 ARG D N 1
ATOM 4060 C CA . ARG B 1 238 ? 71.571 17.238 190.251 1.00 29.49 238 ARG D CA 1
ATOM 4061 C C . ARG B 1 238 ? 72.320 15.939 190.041 1.00 30.78 238 ARG D C 1
ATOM 4062 O O . ARG B 1 238 ? 71.768 14.859 190.270 1.00 32.34 238 ARG D O 1
ATOM 4070 N N . ASP B 1 239 ? 73.572 16.031 189.600 1.00 30.64 239 ASP D N 1
ATOM 4071 C CA . ASP B 1 239 ? 74.362 14.831 189.341 1.00 29.85 239 ASP D CA 1
ATOM 4072 C C . ASP B 1 239 ? 73.473 13.888 188.505 1.00 28.77 239 ASP D C 1
ATOM 4073 O O . ASP B 1 239 ? 73.416 12.690 188.745 1.00 28.16 239 ASP D O 1
ATOM 4078 N N . SER B 1 240 ? 72.744 14.459 187.448 1.00 27.11 240 SER D N 1
ATOM 4079 C CA . SER B 1 240 ? 71.778 13.757 186.623 1.00 27.32 240 SER D CA 1
ATOM 4080 C C . SER B 1 240 ? 72.296 12.756 185.665 1.00 27.36 240 SER D C 1
ATOM 4081 O O . SER B 1 240 ? 71.588 11.839 185.276 1.00 29.53 240 SER D O 1
ATOM 4084 N N . LYS B 1 241 ? 73.642 12.939 185.303 1.00 26.60 241 LYS D N 1
ATOM 4085 C CA . LYS B 1 241 ? 74.088 11.995 184.308 1.00 26.31 241 LYS D CA 1
ATOM 4086 C C . LYS B 1 241 ? 73.172 12.073 183.086 1.00 24.65 241 LYS D C 1
ATOM 4087 O O . LYS B 1 241 ? 72.735 11.042 182.577 1.00 23.74 241 LYS D O 1
ATOM 4093 N N . ARG B 1 242 ? 73.133 13.371 182.543 1.00 22.97 242 ARG D N 1
ATOM 4094 C CA . ARG B 1 242 ? 72.482 13.686 181.276 1.00 22.19 242 ARG D CA 1
ATOM 4095 C C . ARG B 1 242 ? 73.531 13.558 180.181 1.00 22.15 242 ARG D C 1
ATOM 4096 O O . ARG B 1 242 ? 74.745 13.632 180.429 1.00 22.21 242 ARG D O 1
ATOM 4104 N N . ILE B 1 243 ? 73.053 13.341 178.969 1.00 22.10 243 ILE D N 1
ATOM 4105 C CA . ILE B 1 243 ? 73.928 13.265 177.827 1.00 23.62 243 ILE D CA 1
ATOM 4106 C C . ILE B 1 243 ? 73.732 14.515 176.990 1.00 22.61 243 ILE D C 1
ATOM 4107 O O . ILE B 1 243 ? 72.676 14.679 176.388 1.00 23.38 243 ILE D O 1
ATOM 4112 N N . TYR B 1 244 ? 74.737 15.247 176.887 1.00 25.27 244 TYR D N 1
ATOM 4113 C CA . TYR B 1 244 ? 74.741 16.509 176.125 1.00 26.14 244 TYR D CA 1
ATOM 4114 C C . TYR B 1 244 ? 76.045 16.587 175.334 1.00 26.32 244 TYR D C 1
ATOM 4115 O O . TYR B 1 244 ? 77.064 16.044 175.756 1.00 25.81 244 TYR D O 1
ATOM 4124 N N . PRO B 1 245 ? 76.023 17.247 174.166 1.00 26.89 245 PRO D N 1
ATOM 4125 C CA . PRO B 1 245 ? 77.225 17.396 173.337 1.00 27.40 245 PRO D CA 1
ATOM 4126 C C . PRO B 1 245 ? 77.996 18.615 173.859 1.00 27.66 245 PRO D C 1
ATOM 4127 O O . PRO B 1 245 ? 77.409 19.682 174.049 1.00 28.17 245 PRO D O 1
ATOM 4131 N N . TYR B 1 246 ? 79.295 18.443 174.104 1.00 26.92 246 TYR D N 1
ATOM 4132 C CA . TYR B 1 246 ? 80.181 19.499 174.622 1.00 26.13 246 TYR D CA 1
ATOM 4133 C C . TYR B 1 246 ? 81.502 19.419 173.884 1.00 27.46 246 TYR D C 1
ATOM 4134 O O . TYR B 1 246 ? 81.849 18.360 173.362 1.00 30.54 246 TYR D O 1
ATOM 4143 N N . SER B 1 247 ? 82.242 20.522 173.826 1.00 27.99 247 SER D N 1
ATOM 4144 C CA . SER B 1 247 ? 83.564 20.480 173.202 1.00 26.02 247 SER D CA 1
ATOM 4145 C C . SER B 1 247 ? 84.482 20.032 174.327 1.00 26.01 247 SER D C 1
ATOM 4146 O O . SER B 1 247 ? 84.633 20.716 175.345 1.00 24.12 247 SER D O 1
ATOM 4149 N N . LEU B 1 248 ? 85.079 18.863 174.135 1.00 28.12 248 LEU D N 1
ATOM 4150 C CA . LEU B 1 248 ? 85.958 18.264 175.130 1.00 28.88 248 LEU D CA 1
ATOM 4151 C C . LEU B 1 248 ? 87.309 17.880 174.543 1.00 28.90 248 LEU D C 1
ATOM 4152 O O . LEU B 1 248 ? 87.441 17.661 173.337 1.00 29.03 248 LEU D O 1
ATOM 4157 N N . TYR B 1 249 ? 88.310 17.810 175.412 1.00 29.44 249 TYR D N 1
ATOM 4158 C CA . TYR B 1 249 ? 89.656 17.430 175.015 1.00 30.15 249 TYR D CA 1
ATOM 4159 C C . TYR B 1 249 ? 89.638 15.909 174.891 1.00 30.21 249 TYR D C 1
ATOM 4160 O O . TYR B 1 249 ? 89.389 15.198 175.867 1.00 30.44 249 TYR D O 1
ATOM 4169 N N . LEU B 1 250 ? 89.890 15.415 173.686 1.00 30.02 250 LEU D N 1
ATOM 4170 C CA . LEU B 1 250 ? 89.860 13.980 173.425 1.00 30.23 250 LEU D CA 1
ATOM 4171 C C . LEU B 1 250 ? 91.146 13.226 173.767 1.00 30.07 250 LEU D C 1
ATOM 4172 O O . LEU B 1 250 ? 92.254 13.711 173.531 1.00 29.66 250 LEU D O 1
ATOM 4177 N N . GLN B 1 251 ? 90.978 12.040 174.345 1.00 30.72 251 GLN D N 1
ATOM 4178 C CA . GLN B 1 251 ? 92.094 11.178 174.726 1.00 31.69 251 GLN D CA 1
ATOM 4179 C C . GLN B 1 251 ? 91.775 9.768 174.262 1.00 31.50 251 GLN D C 1
ATOM 4180 O O . GLN B 1 251 ? 91.702 8.835 175.065 1.00 31.90 251 GLN D O 1
ATOM 4186 N N . GLY B 1 252 ? 91.571 9.625 172.960 1.00 30.27 252 GLY D N 1
ATOM 4187 C CA . GLY B 1 252 ? 91.257 8.325 172.411 1.00 28.99 252 GLY D CA 1
ATOM 4188 C C . GLY B 1 252 ? 89.890 8.212 171.768 1.00 27.85 252 GLY D C 1
ATOM 4189 O O . GLY B 1 252 ? 89.755 7.577 170.726 1.00 27.61 252 GLY D O 1
ATOM 4190 N N . GLU B 1 253 ? 88.875 8.814 172.378 1.00 28.50 253 GLU D N 1
ATOM 4191 C CA . GLU B 1 253 ? 87.522 8.747 171.831 1.00 28.96 253 GLU D CA 1
ATOM 4192 C C . GLU B 1 253 ? 87.505 9.139 170.371 1.00 29.19 253 GLU D C 1
ATOM 4193 O O . GLU B 1 253 ? 88.137 10.118 169.973 1.00 29.78 253 GLU D O 1
ATOM 4199 N N . TYR B 1 254 ? 86.488 8.402 169.736 1.00 30.06 254 TYR D N 1
ATOM 4200 C CA . TYR B 1 254 ? 86.386 8.619 168.301 1.00 30.65 254 TYR D CA 1
ATOM 4201 C C . TYR B 1 254 ? 87.749 8.430 167.646 1.00 31.22 254 TYR D C 1
ATOM 4202 O O . TYR B 1 254 ? 87.961 8.840 166.510 1.00 34.28 254 TYR D O 1
ATOM 4211 N N . GLY B 1 255 ? 88.936 7.765 168.220 1.00 30.90 255 GLY D N 1
ATOM 4212 C CA . GLY B 1 255 ? 90.268 7.504 167.701 1.00 31.69 255 GLY D CA 1
ATOM 4213 C C . GLY B 1 255 ? 91.155 8.718 167.514 1.00 32.67 255 GLY D C 1
ATOM 4214 O O . GLY B 1 255 ? 92.072 8.696 166.690 1.00 32.61 255 GLY D O 1
ATOM 4215 N N . TYR B 1 256 ? 90.835 9.712 168.217 1.00 33.52 256 TYR D N 1
ATOM 4216 C CA . TYR B 1 256 ? 91.602 10.969 168.177 1.00 33.87 256 TYR D CA 1
ATOM 4217 C C . TYR B 1 256 ? 92.112 11.270 169.570 1.00 33.62 256 TYR D C 1
ATOM 4218 O O . TYR B 1 256 ? 91.452 10.876 170.551 1.00 33.93 256 TYR D O 1
ATOM 4227 N N . ASN B 1 257 ? 93.044 12.189 169.679 1.00 35.22 257 ASN D N 1
ATOM 4228 C CA . ASN B 1 257 ? 93.569 12.577 170.994 1.00 38.13 257 ASN D CA 1
ATOM 4229 C C . ASN B 1 257 ? 94.368 13.846 170.864 1.00 37.25 257 ASN D C 1
ATOM 4230 O O . ASN B 1 257 ? 94.817 14.209 169.771 1.00 37.93 257 ASN D O 1
ATOM 4235 N N . ASP B 1 258 ? 94.751 14.391 171.941 1.00 38.03 258 ASP D N 1
ATOM 4236 C CA . ASP B 1 258 ? 95.522 15.650 171.791 1.00 39.51 258 ASP D CA 1
ATOM 4237 C C . ASP B 1 258 ? 94.859 16.499 170.753 1.00 37.89 258 ASP D C 1
ATOM 4238 O O . ASP B 1 258 ? 95.314 17.309 169.992 1.00 37.87 258 ASP D O 1
ATOM 4243 N N . ILE B 1 259 ? 93.451 16.841 171.054 1.00 36.07 259 ILE D N 1
ATOM 4244 C CA . ILE B 1 259 ? 92.602 17.788 170.269 1.00 34.49 259 ILE D CA 1
ATOM 4245 C C . ILE B 1 259 ? 91.239 17.954 170.942 1.00 33.82 259 ILE D C 1
ATOM 4246 O O . ILE B 1 259 ? 90.852 17.132 171.769 1.00 32.98 259 ILE D O 1
ATOM 4251 N N . VAL B 1 260 ? 90.537 19.031 170.603 1.00 32.04 26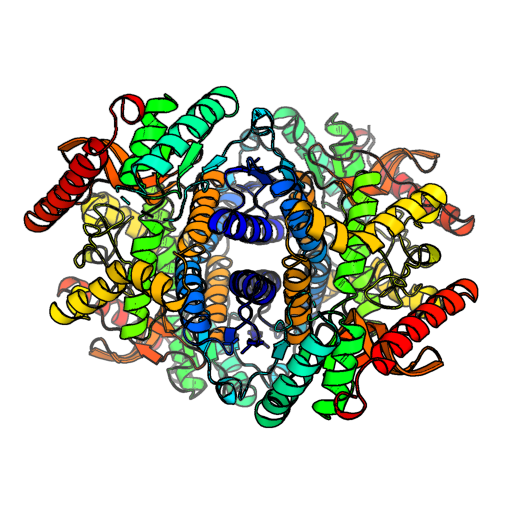0 VAL D N 1
ATOM 4252 C CA . VAL B 1 260 ? 89.227 19.319 171.162 1.00 32.04 260 VAL D CA 1
ATOM 4253 C C . VAL B 1 260 ? 88.157 19.156 170.089 1.00 32.27 260 VAL D C 1
ATOM 4254 O O . VAL B 1 260 ? 88.350 19.599 168.955 1.00 32.86 260 VAL D O 1
ATOM 4258 N N . ALA B 1 261 ? 87.038 18.521 170.441 1.00 32.38 261 ALA D N 1
ATOM 4259 C CA . ALA B 1 261 ? 85.926 18.326 169.500 1.00 30.99 261 ALA D CA 1
ATOM 4260 C C . ALA B 1 261 ? 84.551 18.333 170.181 1.00 29.68 261 ALA D C 1
ATOM 4261 O O . ALA B 1 261 ? 84.423 18.066 171.378 1.00 28.55 261 ALA D O 1
ATOM 4263 N N . GLU B 1 262 ? 83.525 18.641 169.393 1.00 29.64 262 GLU D N 1
ATOM 4264 C CA . GLU B 1 262 ? 82.144 18.672 169.865 1.00 28.83 262 GLU D CA 1
ATOM 4265 C C . GLU B 1 262 ? 81.602 17.236 169.829 1.00 28.00 262 GLU D C 1
ATOM 4266 O O . GLU B 1 262 ? 81.242 16.730 168.763 1.00 27.93 262 GLU D O 1
ATOM 4272 N N . VAL B 1 263 ? 81.562 16.583 170.990 1.00 27.41 263 VAL D N 1
ATOM 4273 C CA . VAL B 1 263 ? 81.084 15.200 171.093 1.00 28.05 263 VAL D CA 1
ATOM 4274 C C . VAL B 1 263 ? 80.078 15.040 172.237 1.00 27.32 263 VAL D C 1
ATOM 4275 O O . VAL B 1 263 ? 80.020 15.883 173.128 1.00 28.22 263 VAL D O 1
ATOM 4279 N N . PRO B 1 264 ? 79.253 13.970 172.207 1.00 26.77 264 PRO D N 1
ATOM 4280 C CA . PRO B 1 264 ? 78.246 13.691 173.248 1.00 26.53 264 PRO D CA 1
ATOM 4281 C C . PRO B 1 264 ? 78.923 13.154 174.517 1.00 26.13 264 PRO D C 1
ATOM 4282 O O . PRO B 1 264 ? 79.840 12.329 174.444 1.00 25.67 264 PRO D O 1
ATOM 4286 N N . ALA B 1 265 ? 78.465 13.604 175.678 1.00 25.86 265 ALA D N 1
ATOM 4287 C CA . ALA B 1 265 ? 79.063 13.154 176.918 1.00 25.79 265 ALA D CA 1
ATOM 4288 C C . ALA B 1 265 ? 78.097 13.190 178.091 1.00 26.88 265 ALA D C 1
ATOM 4289 O O . ALA B 1 265 ? 77.162 13.997 178.130 1.00 26.23 265 ALA D O 1
ATOM 4291 N N . VAL B 1 266 ? 78.351 12.295 179.044 1.00 28.95 266 VAL D N 1
ATOM 4292 C CA . VAL B 1 266 ? 77.574 12.172 180.272 1.00 28.15 266 VAL D CA 1
ATOM 4293 C C . VAL B 1 266 ? 78.096 13.247 181.224 1.00 29.04 266 VAL D C 1
ATOM 4294 O O . VAL B 1 266 ? 79.277 13.252 181.570 1.00 28.41 266 VAL D O 1
ATOM 4298 N N . ILE B 1 267 ? 77.221 14.151 181.647 1.00 29.82 267 ILE D N 1
ATOM 4299 C CA . ILE B 1 267 ? 77.616 15.219 182.552 1.00 30.42 267 ILE D CA 1
ATOM 4300 C C . ILE B 1 267 ? 77.058 14.937 183.943 1.00 31.36 267 ILE D C 1
ATOM 4301 O O . ILE B 1 267 ? 75.887 14.582 184.086 1.00 30.92 267 ILE D O 1
ATOM 4306 N N . GLY B 1 268 ? 77.907 15.080 184.962 1.00 32.50 268 GLY D N 1
ATOM 4307 C CA . GLY B 1 268 ? 77.492 14.823 186.335 1.00 33.15 268 GLY D CA 1
ATOM 4308 C C . GLY B 1 268 ? 78.051 15.811 187.348 1.00 33.49 268 GLY D C 1
ATOM 4309 O O . GLY B 1 268 ? 78.566 16.864 186.976 1.00 33.74 268 GLY D O 1
ATOM 4310 N N . LYS B 1 269 ? 77.965 15.457 188.628 1.00 33.96 269 LYS D N 1
ATOM 4311 C CA . LYS B 1 269 ? 78.422 16.316 189.717 1.00 34.19 269 LYS D CA 1
ATOM 4312 C C . LYS B 1 269 ? 79.902 16.664 189.744 1.00 33.56 269 LYS D C 1
ATOM 4313 O O . LYS B 1 269 ? 80.290 17.704 190.276 1.00 33.31 269 LYS D O 1
ATOM 4319 N N . SER B 1 270 ? 80.731 15.796 189.189 1.00 33.21 270 SER D N 1
ATOM 4320 C CA . SER B 1 270 ? 82.156 16.042 189.186 1.00 32.60 270 SER D CA 1
ATOM 4321 C C . SER B 1 270 ? 82.673 16.287 187.768 1.00 33.07 270 SER D C 1
ATOM 4322 O O . SER B 1 270 ? 83.862 16.124 187.498 1.00 31.59 270 SER D O 1
ATOM 4325 N N . GLY B 1 271 ? 81.769 16.657 186.834 1.00 33.83 271 GLY D N 1
ATOM 4326 C CA . GLY B 1 271 ? 82.205 16.961 185.483 1.00 34.74 271 GLY D CA 1
ATOM 4327 C C . GLY B 1 271 ? 81.808 15.963 184.427 1.00 35.14 271 GLY D C 1
ATOM 4328 O O . GLY B 1 271 ? 80.670 15.459 184.435 1.00 35.95 271 GLY D O 1
ATOM 4329 N N . ILE B 1 272 ? 82.767 15.594 183.589 1.00 35.19 272 ILE D N 1
ATOM 4330 C CA . ILE B 1 272 ? 82.468 14.590 182.536 1.00 36.31 272 ILE D CA 1
ATOM 4331 C C . ILE B 1 272 ? 82.824 13.227 183.104 1.00 36.33 272 ILE D C 1
ATOM 4332 O O . ILE B 1 272 ? 83.880 13.047 183.687 1.00 38.36 272 ILE D O 1
ATOM 4337 N N . GLU B 1 273 ? 81.895 12.291 182.833 1.00 35.80 273 GLU D N 1
ATOM 4338 C CA . GLU B 1 273 ? 82.179 10.922 183.336 1.00 36.54 273 GLU D CA 1
ATOM 4339 C C . GLU B 1 273 ? 82.788 10.066 182.261 1.00 35.99 273 GLU D C 1
ATOM 4340 O O . GLU B 1 273 ? 83.611 9.185 182.457 1.00 36.90 273 GLU D O 1
ATOM 4346 N N . ARG B 1 274 ? 82.169 10.218 181.024 1.00 35.36 274 ARG D N 1
ATOM 4347 C CA . ARG B 1 274 ? 82.604 9.406 179.905 1.00 35.40 274 ARG D CA 1
ATOM 4348 C C . ARG B 1 274 ? 82.040 10.011 178.623 1.00 36.09 274 ARG D C 1
ATOM 4349 O O . ARG B 1 274 ? 80.970 10.617 178.651 1.00 36.30 274 ARG D O 1
ATOM 4357 N N . ILE B 1 275 ? 82.766 9.876 177.511 1.00 35.50 275 ILE D N 1
ATOM 4358 C CA . ILE B 1 275 ? 82.316 10.420 176.221 1.00 34.23 275 ILE D CA 1
ATOM 4359 C C . ILE B 1 275 ? 81.618 9.336 175.406 1.00 34.67 275 ILE D C 1
ATOM 4360 O O . ILE B 1 275 ? 82.144 8.240 175.240 1.00 35.58 275 ILE D O 1
ATOM 4365 N N . ILE B 1 276 ? 80.442 9.631 174.872 1.00 35.87 276 ILE D N 1
ATOM 4366 C CA . ILE B 1 276 ? 79.751 8.618 174.086 1.00 36.46 276 ILE D CA 1
ATOM 4367 C C . ILE B 1 276 ? 80.202 8.657 172.632 1.00 36.53 276 ILE D C 1
ATOM 4368 O O . ILE B 1 276 ? 80.375 9.730 172.051 1.00 36.63 276 ILE D O 1
ATOM 4373 N N . GLU B 1 277 ? 80.397 7.474 172.056 1.00 36.25 277 GLU D N 1
ATOM 4374 C CA . GLU B 1 277 ? 80.811 7.346 170.667 1.00 35.26 277 GLU D CA 1
ATOM 4375 C C . GLU B 1 277 ? 79.663 6.847 169.815 1.00 33.23 277 GLU D C 1
ATOM 4376 O O . GLU B 1 277 ? 79.277 5.684 169.904 1.00 33.13 277 GLU D O 1
ATOM 4382 N N . LEU B 1 278 ? 79.115 7.732 168.989 1.00 31.80 278 LEU D N 1
ATOM 4383 C CA . LEU B 1 278 ? 77.995 7.361 168.129 1.00 32.20 278 LEU D CA 1
ATOM 4384 C C . LEU B 1 278 ? 78.430 6.454 166.970 1.00 31.72 278 LEU D C 1
ATOM 4385 O O . LEU B 1 278 ? 79.511 6.632 166.407 1.00 30.58 278 LEU D O 1
ATOM 4390 N N . PRO B 1 279 ? 77.597 5.458 166.611 1.00 32.07 279 PRO D N 1
ATOM 4391 C CA . PRO B 1 279 ? 77.938 4.553 165.503 1.00 31.81 279 PRO D CA 1
ATOM 4392 C C . PRO B 1 279 ? 77.876 5.367 164.212 1.00 32.21 279 PRO D C 1
ATOM 4393 O O . PRO B 1 279 ? 76.820 5.869 163.836 1.00 31.42 279 PRO D O 1
ATOM 4397 N N . LEU B 1 280 ? 79.021 5.490 163.549 1.00 33.77 280 LEU D N 1
ATOM 4398 C CA . LEU B 1 280 ? 79.156 6.299 162.342 1.00 35.23 280 LEU D CA 1
ATOM 4399 C C . LEU B 1 280 ? 79.441 5.582 161.023 1.00 37.41 280 LEU D C 1
ATOM 4400 O O . LEU B 1 280 ? 80.153 4.572 160.968 1.00 39.02 280 LEU D O 1
ATOM 4405 N N . THR B 1 281 ? 78.907 6.144 159.947 1.00 38.86 281 THR D N 1
ATOM 4406 C CA . THR B 1 281 ? 79.118 5.583 158.621 1.00 40.13 281 THR D CA 1
ATOM 4407 C C . THR B 1 281 ? 80.379 6.191 158.018 1.00 41.46 281 THR D C 1
ATOM 4408 O O . THR B 1 281 ? 80.956 7.120 158.582 1.00 41.02 281 THR D O 1
ATOM 4412 N N . GLU B 1 282 ? 80.801 5.660 156.875 1.00 43.22 282 GLU D N 1
ATOM 4413 C CA . GLU B 1 282 ? 81.990 6.152 156.192 1.00 43.61 282 GLU D CA 1
ATOM 4414 C C . GLU B 1 282 ? 81.933 7.657 155.995 1.00 42.38 282 GLU D C 1
ATOM 4415 O O . GLU B 1 282 ? 82.878 8.370 156.311 1.00 41.32 282 GLU D O 1
ATOM 4421 N N . ASP B 1 283 ? 80.742 8.202 155.671 1.00 34.46 283 ASP D N 1
ATOM 4422 C CA . ASP B 1 283 ? 80.506 9.603 155.338 1.00 35.11 283 ASP D CA 1
ATOM 4423 C C . ASP B 1 283 ? 80.591 10.493 156.539 1.00 34.08 283 ASP D C 1
ATOM 4424 O O . ASP B 1 283 ? 81.296 11.503 156.523 1.00 33.58 283 ASP D O 1
ATOM 4429 N N . GLU B 1 284 ? 79.931 9.989 157.482 1.00 41.66 284 GLU D N 1
ATOM 4430 C CA . GLU B 1 284 ? 79.867 10.702 158.751 1.00 40.40 284 GLU D CA 1
ATOM 4431 C C . GLU B 1 284 ? 81.233 10.736 159.429 1.00 40.48 284 GLU D C 1
ATOM 4432 O O . GLU B 1 284 ? 81.578 11.697 160.118 1.00 40.91 284 GLU D O 1
ATOM 4438 N N . LYS B 1 285 ? 82.006 9.676 159.226 1.00 40.03 285 LYS D N 1
ATOM 4439 C CA . LYS B 1 285 ? 83.343 9.590 159.782 1.00 39.49 285 LYS D CA 1
ATOM 4440 C C . LYS B 1 285 ? 84.233 10.612 159.074 1.00 39.80 285 LYS D C 1
ATOM 4441 O O . LYS B 1 285 ? 85.146 11.169 159.672 1.00 40.32 285 LYS D O 1
ATOM 4447 N N . ARG B 1 286 ? 83.958 10.852 157.796 1.00 39.91 286 ARG D N 1
ATOM 4448 C CA . ARG B 1 286 ? 84.726 11.807 157.011 1.00 40.20 286 ARG D CA 1
ATOM 4449 C C . ARG B 1 286 ? 84.431 13.213 157.512 1.00 39.48 286 ARG D C 1
ATOM 4450 O O . ARG B 1 286 ? 85.330 14.041 157.642 1.00 39.68 286 ARG D O 1
ATOM 4458 N N . LYS B 1 287 ? 83.167 13.476 157.813 1.00 39.07 287 LYS D N 1
ATOM 4459 C CA . LYS B 1 287 ? 82.773 14.788 158.295 1.00 38.54 287 LYS D CA 1
ATOM 4460 C C . LYS B 1 287 ? 83.347 15.086 159.684 1.00 38.51 287 LYS D C 1
ATOM 4461 O O . LYS B 1 287 ? 83.688 16.228 159.989 1.00 39.55 287 LYS D O 1
ATOM 4467 N N . PHE B 1 288 ? 83.476 14.066 160.523 1.00 37.07 288 PHE D N 1
ATOM 4468 C CA . PHE B 1 288 ? 84.031 14.278 161.853 1.00 36.45 288 PHE D CA 1
ATOM 4469 C C . PHE B 1 288 ? 85.522 14.577 161.725 1.00 37.59 288 PHE D C 1
ATOM 4470 O O . PHE B 1 288 ? 86.069 15.454 162.398 1.00 37.33 288 PHE D O 1
ATOM 4478 N N . ASP B 1 289 ? 86.170 13.814 160.854 1.00 39.01 289 ASP D N 1
ATOM 4479 C CA . ASP B 1 289 ? 87.593 13.942 160.592 1.00 38.70 289 ASP D CA 1
ATOM 4480 C C . ASP B 1 289 ? 87.914 15.352 160.109 1.00 38.09 289 ASP D C 1
ATOM 4481 O O . ASP B 1 289 ? 88.952 15.924 160.449 1.00 36.74 289 ASP D O 1
ATOM 4486 N N . GLU B 1 290 ? 87.009 15.909 159.316 1.00 38.89 290 GLU D N 1
ATOM 4487 C CA . GLU B 1 290 ? 87.191 17.253 158.801 1.00 40.05 290 GLU D CA 1
ATOM 4488 C C . GLU B 1 290 ? 86.998 18.268 159.917 1.00 39.98 290 GLU D C 1
ATOM 4489 O O . GLU B 1 290 ? 87.705 19.272 159.982 1.00 40.50 290 GLU D O 1
ATOM 4495 N N . ALA B 1 291 ? 86.051 17.996 160.807 1.00 40.22 291 ALA D N 1
ATOM 4496 C CA . ALA B 1 291 ? 85.801 18.891 161.930 1.00 39.54 291 ALA D CA 1
ATOM 4497 C C . ALA B 1 291 ? 87.050 18.968 162.801 1.00 39.11 291 ALA D C 1
ATOM 4498 O O . ALA B 1 291 ? 87.412 20.037 163.277 1.00 39.51 291 ALA D O 1
ATOM 4500 N N . VAL B 1 292 ? 87.701 17.826 163.008 1.00 39.53 292 VAL D N 1
ATOM 4501 C CA . VAL B 1 292 ? 88.908 17.772 163.829 1.00 39.47 292 VAL D CA 1
ATOM 4502 C C . VAL B 1 292 ? 90.048 18.566 163.216 1.00 38.59 292 VAL D C 1
ATOM 4503 O O . VAL B 1 292 ? 90.910 19.067 163.933 1.00 38.38 292 VAL D O 1
ATOM 4507 N N . GLN B 1 293 ? 90.059 18.659 161.889 1.00 37.90 293 GLN D N 1
ATOM 4508 C CA . GLN B 1 293 ? 91.103 19.391 161.177 1.00 37.80 293 GLN D CA 1
ATOM 4509 C C . GLN B 1 293 ? 90.927 20.892 161.292 1.00 36.96 293 GLN D C 1
ATOM 4510 O O . GLN B 1 293 ? 91.895 21.644 161.243 1.00 36.58 293 GLN D O 1
ATOM 4516 N N . ALA B 1 294 ? 89.679 21.319 161.437 1.00 37.41 294 ALA D N 1
ATOM 4517 C CA . ALA B 1 294 ? 89.371 22.730 161.561 1.00 37.65 294 ALA D CA 1
ATOM 4518 C C . ALA B 1 294 ? 89.873 23.232 162.909 1.00 39.45 294 ALA D C 1
ATOM 4519 O O . ALA B 1 294 ? 90.439 24.321 163.004 1.00 40.39 294 ALA D O 1
ATOM 4521 N N . VAL B 1 295 ? 89.677 22.433 163.952 1.00 39.89 295 VAL D N 1
ATOM 4522 C CA . VAL B 1 295 ? 90.122 22.815 165.285 1.00 40.36 295 VAL D CA 1
ATOM 4523 C C . VAL B 1 295 ? 91.649 22.771 165.340 1.00 41.22 295 VAL D C 1
ATOM 4524 O O . VAL B 1 295 ? 92.282 23.640 165.937 1.00 41.57 295 VAL D O 1
ATOM 4528 N N . LYS B 1 296 ? 92.235 21.758 164.708 1.00 41.73 296 LYS D N 1
ATOM 4529 C CA . LYS B 1 296 ? 93.687 21.608 164.667 1.00 42.33 296 LYS D CA 1
ATOM 4530 C C . LYS B 1 296 ? 94.273 22.865 164.026 1.00 42.84 296 LYS D C 1
ATOM 4531 O O . LYS B 1 296 ? 95.256 23.430 164.508 1.00 42.52 296 LYS D O 1
ATOM 4537 N N . LYS B 1 297 ? 93.652 23.292 162.932 1.00 43.65 297 LYS D N 1
ATOM 4538 C CA . LYS B 1 297 ? 94.067 24.483 162.196 1.00 44.28 297 LYS D CA 1
ATOM 4539 C C . LYS B 1 297 ? 93.984 25.709 163.104 1.00 43.32 297 LYS D C 1
ATOM 4540 O O . LYS B 1 297 ? 94.872 26.561 163.108 1.00 42.92 297 LYS D O 1
ATOM 4546 N N . LEU B 1 298 ? 92.878 25.959 163.951 1.00 31.95 298 LEU D N 1
ATOM 4547 C CA . LEU B 1 298 ? 92.670 27.038 164.909 1.00 32.17 298 LEU D CA 1
ATOM 4548 C C . LEU B 1 298 ? 93.736 27.073 166.005 1.00 32.54 298 LEU D C 1
ATOM 4549 O O . LEU B 1 298 ? 94.262 28.139 166.360 1.00 32.59 298 LEU D O 1
ATOM 4554 N N . VAL B 1 299 ? 94.023 25.778 166.482 1.00 40.82 299 VAL D N 1
ATOM 4555 C CA . VAL B 1 299 ? 95.004 25.698 167.558 1.00 41.61 299 VAL D CA 1
ATOM 4556 C C . VAL B 1 299 ? 96.399 26.093 167.071 1.00 43.22 299 VAL D C 1
ATOM 4557 O O . VAL B 1 299 ? 97.101 26.873 167.719 1.00 43.42 299 VAL D O 1
ATOM 4561 N N . GLU B 1 300 ? 96.789 25.553 165.923 1.00 44.58 300 GLU D N 1
ATOM 4562 C CA . GLU B 1 300 ? 98.082 25.851 165.327 1.00 45.31 300 GLU D CA 1
ATOM 4563 C C . GLU B 1 300 ? 98.226 27.338 165.027 1.00 44.86 300 GLU D C 1
ATOM 4564 O O . GLU B 1 300 ? 99.307 27.904 165.158 1.00 46.27 300 GLU D O 1
ATOM 4570 N N . THR B 1 301 ? 97.133 27.972 164.628 1.00 44.35 301 THR D N 1
ATOM 4571 C CA . THR B 1 301 ? 97.168 29.388 164.296 1.00 43.76 301 THR D CA 1
ATOM 4572 C C . THR B 1 301 ? 97.474 30.276 165.494 1.00 42.84 301 THR D C 1
ATOM 4573 O O . THR B 1 301 ? 97.592 31.489 165.348 1.00 43.19 301 THR D O 1
ATOM 4577 N N . LEU B 1 302 ? 97.512 29.731 166.797 1.00 32.02 302 LEU D N 1
ATOM 4578 C CA . LEU B 1 302 ? 97.876 30.458 168.005 1.00 33.72 302 LEU D CA 1
ATOM 4579 C C . LEU B 1 302 ? 99.376 30.465 168.270 1.00 34.93 302 LEU D C 1
ATOM 4580 O O . LEU B 1 302 ? 100.148 29.674 167.710 1.00 34.92 302 LEU D O 1
ATOM 4585 N N . PRO B 1 303 ? 99.787 31.347 169.137 1.00 42.04 303 PRO D N 1
ATOM 4586 C CA . PRO B 1 303 ? 101.213 31.452 169.450 1.00 44.50 303 PRO D CA 1
ATOM 4587 C C . PRO B 1 303 ? 101.598 30.300 170.395 1.00 46.92 303 PRO D C 1
ATOM 4588 O O . PRO B 1 303 ? 100.837 29.956 171.299 1.00 47.52 303 PRO D O 1
ATOM 4592 N N . PRO B 1 304 ? 102.784 29.694 170.203 1.00 49.72 304 PRO D N 1
ATOM 4593 C CA . PRO B 1 304 ? 103.210 28.581 171.066 1.00 51.23 304 PRO D CA 1
ATOM 4594 C C . PRO B 1 304 ? 103.040 28.888 172.551 1.00 52.90 304 PRO D C 1
ATOM 4595 O O . PRO B 1 304 ? 102.841 27.989 173.364 1.00 52.33 304 PRO D O 1
ATOM 4599 N N . GLN B 1 305 ? 103.121 30.170 172.888 1.00 55.30 305 GLN D N 1
ATOM 4600 C CA . GLN B 1 305 ? 102.971 30.631 174.261 1.00 56.68 305 GLN D CA 1
ATOM 4601 C C . GLN B 1 305 ? 101.591 30.282 174.799 1.00 57.03 305 GLN D C 1
ATOM 4602 O O . GLN B 1 305 ? 101.454 29.806 175.923 1.00 57.18 305 GLN D O 1
ATOM 4608 N N . LEU B 1 306 ? 100.569 30.518 173.983 1.00 58.20 306 LEU D N 1
ATOM 4609 C CA . LEU B 1 306 ? 99.193 30.278 174.394 1.00 59.33 306 LEU D CA 1
ATOM 4610 C C . LEU B 1 306 ? 98.694 28.853 174.206 1.00 60.34 306 LEU D C 1
ATOM 4611 O O . LEU B 1 306 ? 97.650 28.490 174.742 1.00 61.67 306 LEU D O 1
ATOM 4616 N N . ARG B 1 307 ? 99.428 28.041 173.455 1.00 61.70 307 ARG D N 1
ATOM 4617 C CA . ARG B 1 307 ? 99.005 26.664 173.250 1.00 63.33 307 ARG D CA 1
ATOM 4618 C C . ARG B 1 307 ? 100.034 25.668 173.776 1.00 65.10 307 ARG D C 1
ATOM 4619 O O . ARG B 1 307 ? 99.727 24.483 173.916 1.00 65.79 307 ARG D O 1
ATOM 4627 N N . GLU B 1 308 ? 101.244 26.158 174.063 1.00 66.77 308 GLU D N 1
ATOM 4628 C CA . GLU B 1 308 ? 102.362 25.350 174.571 1.00 67.14 308 GLU D CA 1
ATOM 4629 C C . GLU B 1 308 ? 103.300 24.930 173.450 1.00 67.90 308 GLU D C 1
ATOM 4630 O O . GLU B 1 308 ? 102.985 25.107 172.272 1.00 68.65 308 GLU D O 1
ATOM 4636 N N . MET C 1 1 ? 48.759 37.495 173.749 1.00 37.84 1 MET C N 1
ATOM 4637 C CA . MET C 1 1 ? 50.189 37.792 173.805 1.00 37.72 1 MET C CA 1
ATOM 4638 C C . MET C 1 1 ? 50.541 39.122 174.467 1.00 35.32 1 MET C C 1
ATOM 4639 O O . MET C 1 1 ? 49.767 40.081 174.463 1.00 33.93 1 MET C O 1
ATOM 4644 N N . ILE C 1 2 ? 51.738 39.155 175.034 1.00 33.65 2 ILE C N 1
ATOM 4645 C CA . ILE C 1 2 ? 52.248 40.341 175.686 1.00 31.36 2 ILE C CA 1
ATOM 4646 C C . ILE C 1 2 ? 53.212 41.021 174.729 1.00 31.77 2 ILE C C 1
ATOM 4647 O O . ILE C 1 2 ? 54.121 40.386 174.201 1.00 31.89 2 ILE C O 1
ATOM 4652 N N . THR C 1 3 ? 53.002 42.309 174.490 1.00 32.21 3 THR C N 1
ATOM 4653 C CA . THR C 1 3 ? 53.879 43.066 173.607 1.00 31.05 3 THR C CA 1
ATOM 4654 C C . THR C 1 3 ? 54.845 43.920 174.425 1.00 31.08 3 THR C C 1
ATOM 4655 O O . THR C 1 3 ? 54.490 44.472 175.474 1.00 30.02 3 THR C O 1
ATOM 4659 N N . ILE C 1 4 ? 56.070 44.021 173.928 1.00 30.84 4 ILE C N 1
ATOM 4660 C CA . ILE C 1 4 ? 57.105 44.818 174.571 1.00 30.23 4 ILE C CA 1
ATOM 4661 C C . ILE C 1 4 ? 57.581 45.862 173.564 1.00 29.69 4 ILE C C 1
ATOM 4662 O O . ILE C 1 4 ? 57.961 45.534 172.442 1.00 28.21 4 ILE C O 1
ATOM 4667 N N . LEU C 1 5 ? 57.530 47.121 173.976 1.00 30.20 5 LEU C N 1
ATOM 4668 C CA . LEU C 1 5 ? 57.958 48.231 173.144 1.00 31.08 5 LEU C CA 1
ATOM 4669 C C . LEU C 1 5 ? 59.262 48.757 173.718 1.00 32.09 5 LEU C C 1
ATOM 4670 O O . LEU C 1 5 ? 59.266 49.434 174.747 1.00 32.31 5 LEU C O 1
ATOM 4675 N N . GLY C 1 6 ? 60.383 48.391 172.846 1.00 32.30 6 GLY C N 1
ATOM 4676 C CA . GLY C 1 6 ? 61.566 48.945 173.451 1.00 31.99 6 GLY C CA 1
ATOM 4677 C C . GLY C 1 6 ? 62.829 48.410 172.810 1.00 32.73 6 GLY C C 1
ATOM 4678 O O . GLY C 1 6 ? 63.671 49.115 172.283 1.00 35.50 6 GLY C O 1
ATOM 4679 N N . ALA C 1 7 ? 62.928 47.080 172.914 1.00 28.47 7 ALA C N 1
ATOM 4680 C CA . ALA C 1 7 ? 64.148 46.370 172.408 1.00 27.05 7 ALA C CA 1
ATOM 4681 C C . ALA C 1 7 ? 65.440 47.077 172.840 1.00 26.26 7 ALA C C 1
ATOM 4682 O O . ALA C 1 7 ? 66.538 46.567 172.694 1.00 26.66 7 ALA C O 1
ATOM 4684 N N . GLY C 1 8 ? 65.528 47.579 174.209 1.00 26.38 8 GLY C N 1
ATOM 4685 C CA . GLY C 1 8 ? 66.750 48.091 174.798 1.00 25.88 8 GLY C CA 1
ATOM 4686 C C . GLY C 1 8 ? 67.033 47.283 176.047 1.00 27.58 8 GLY C C 1
ATOM 4687 O O . GLY C 1 8 ? 66.466 46.201 176.233 1.00 28.24 8 GLY C O 1
ATOM 4688 N N . LYS C 1 9 ? 67.871 47.813 176.929 1.00 28.11 9 LYS C N 1
ATOM 4689 C CA . LYS C 1 9 ? 68.224 47.098 178.146 1.00 27.33 9 LYS C CA 1
ATOM 4690 C C . LYS C 1 9 ? 67.094 46.630 179.057 1.00 27.83 9 LYS C C 1
ATOM 4691 O O . LYS C 1 9 ? 66.999 45.432 179.324 1.00 28.81 9 LYS C O 1
ATOM 4697 N N . VAL C 1 10 ? 66.382 47.545 179.378 1.00 27.59 10 VAL C N 1
ATOM 4698 C CA . VAL C 1 10 ? 65.297 47.143 180.254 1.00 27.03 10 VAL C CA 1
ATOM 4699 C C . VAL C 1 10 ? 64.237 46.284 179.511 1.00 26.19 10 VAL C C 1
ATOM 4700 O O . VAL C 1 10 ? 63.619 45.395 180.101 1.00 26.43 10 VAL C O 1
ATOM 4704 N N . GLY C 1 11 ? 64.104 46.437 178.272 1.00 26.79 11 GLY C N 1
ATOM 4705 C CA . GLY C 1 11 ? 63.181 45.706 177.423 1.00 28.69 11 GLY C CA 1
ATOM 4706 C C . GLY C 1 11 ? 63.595 44.262 177.205 1.00 30.75 11 GLY C C 1
ATOM 4707 O O . GLY C 1 11 ? 62.753 43.359 177.158 1.00 31.30 11 GLY C O 1
ATOM 4708 N N . MET C 1 12 ? 64.898 44.041 177.060 1.00 31.90 12 MET C N 1
ATOM 4709 C CA . MET C 1 12 ? 65.421 42.696 176.867 1.00 32.49 12 MET C CA 1
ATOM 4710 C C . MET C 1 12 ? 65.468 41.913 178.176 1.00 32.98 12 MET C C 1
ATOM 4711 O O . MET C 1 12 ? 65.272 40.693 178.197 1.00 32.43 12 MET C O 1
ATOM 4716 N N . ALA C 1 13 ? 65.727 42.618 179.272 1.00 33.13 13 ALA C N 1
ATOM 4717 C CA . ALA C 1 13 ? 65.768 41.987 180.586 1.00 32.21 13 ALA C CA 1
ATOM 4718 C C . ALA C 1 13 ? 64.382 41.426 180.863 1.00 31.40 13 ALA C C 1
ATOM 4719 O O . ALA C 1 13 ? 64.241 40.331 181.403 1.00 31.16 13 ALA C O 1
ATOM 4721 N N . THR C 1 14 ? 63.365 42.198 180.481 1.00 29.86 14 THR C N 1
ATOM 4722 C CA . THR C 1 14 ? 61.965 41.827 180.670 1.00 27.65 14 THR C CA 1
ATOM 4723 C C . THR C 1 14 ? 61.637 40.649 179.784 1.00 27.82 14 THR C C 1
ATOM 4724 O O . THR C 1 14 ? 60.957 39.716 180.204 1.00 28.10 14 THR C O 1
ATOM 4728 N N . ALA C 1 15 ? 62.115 40.700 178.546 1.00 28.76 15 ALA C N 1
ATOM 4729 C CA . ALA C 1 15 ? 61.866 39.620 177.595 1.00 29.03 15 ALA C CA 1
ATOM 4730 C C . ALA C 1 15 ? 62.489 38.323 178.105 1.00 28.46 15 ALA C C 1
ATOM 4731 O O . ALA C 1 15 ? 61.864 37.267 178.056 1.00 28.06 15 ALA C O 1
ATOM 4733 N N . VAL C 1 16 ? 63.720 38.411 178.594 1.00 28.00 16 VAL C N 1
ATOM 4734 C CA . VAL C 1 16 ? 64.394 37.235 179.111 1.00 29.10 16 VAL C CA 1
ATOM 4735 C C . VAL C 1 16 ? 63.638 36.635 180.278 1.00 28.56 16 VAL C C 1
ATOM 4736 O O . VAL C 1 16 ? 63.392 35.430 180.321 1.00 29.35 16 VAL C O 1
ATOM 4740 N N . MET C 1 17 ? 63.264 37.476 181.229 1.00 28.01 17 MET C N 1
ATOM 4741 C CA . MET C 1 17 ? 62.556 36.993 182.401 1.00 28.29 17 MET C CA 1
ATOM 4742 C C . MET C 1 17 ? 61.172 36.428 182.097 1.00 27.12 17 MET C C 1
ATOM 4743 O O . MET C 1 17 ? 60.756 35.456 182.728 1.00 26.11 17 MET C O 1
ATOM 4748 N N . LEU C 1 18 ? 60.468 37.022 181.131 1.00 26.58 18 LEU C N 1
ATOM 4749 C CA . LEU C 1 18 ? 59.126 36.559 180.751 1.00 26.91 18 LEU C CA 1
ATOM 4750 C C . LEU C 1 18 ? 59.159 35.268 179.941 1.00 28.67 18 LEU C C 1
ATOM 4751 O O . LEU C 1 18 ? 58.187 34.510 179.929 1.00 29.82 18 LEU C O 1
ATOM 4756 N N . MET C 1 19 ? 60.269 35.021 179.254 1.00 29.90 19 MET C N 1
ATOM 4757 C CA . MET C 1 19 ? 60.395 33.798 178.478 1.00 30.77 19 MET C CA 1
ATOM 4758 C C . MET C 1 19 ? 60.584 32.647 179.465 1.00 32.25 19 MET C C 1
ATOM 4759 O O . MET C 1 19 ? 60.039 31.566 179.268 1.00 33.15 19 MET C O 1
ATOM 4764 N N . MET C 1 20 ? 61.343 32.907 180.531 1.00 33.03 20 MET C N 1
ATOM 4765 C CA . MET C 1 20 ? 61.626 31.939 181.593 1.00 32.75 20 MET C CA 1
ATOM 4766 C C . MET C 1 20 ? 60.355 31.419 182.248 1.00 32.74 20 MET C C 1
ATOM 4767 O O . MET C 1 20 ? 60.244 30.237 182.558 1.00 32.49 20 MET C O 1
ATOM 4772 N N . ARG C 1 21 ? 59.420 32.330 182.499 1.00 33.37 21 ARG C N 1
ATOM 4773 C CA . ARG C 1 21 ? 58.151 31.997 183.143 1.00 34.37 21 ARG C CA 1
ATOM 4774 C C . ARG C 1 21 ? 57.166 31.349 182.173 1.00 34.82 21 ARG C C 1
ATOM 4775 O O . ARG C 1 21 ? 56.416 30.453 182.553 1.00 36.74 21 ARG C O 1
ATOM 4783 N N . GLY C 1 22 ? 57.156 31.811 180.928 1.00 33.87 22 GLY C N 1
ATOM 4784 C CA . GLY C 1 22 ? 56.264 31.231 179.943 1.00 33.46 22 GLY C CA 1
ATOM 4785 C C . GLY C 1 22 ? 54.790 31.508 180.159 1.00 33.35 22 GLY C C 1
ATOM 4786 O O . GLY C 1 22 ? 53.953 30.627 179.966 1.00 33.37 22 GLY C O 1
ATOM 4787 N N . TYR C 1 23 ? 54.472 32.737 180.552 1.00 33.24 23 TYR C N 1
ATOM 4788 C CA . TYR C 1 23 ? 53.090 33.141 180.788 1.00 32.18 23 TYR C CA 1
ATOM 4789 C C . TYR C 1 23 ? 52.303 33.259 179.495 1.00 32.78 23 TYR C C 1
ATOM 4790 O O . TYR C 1 23 ? 51.109 32.962 179.453 1.00 33.68 23 TYR C O 1
ATOM 4799 N N . ASP C 1 24 ? 52.971 33.702 178.438 1.00 32.62 24 ASP C N 1
ATOM 4800 C CA . ASP C 1 24 ? 52.286 33.917 177.175 1.00 32.50 24 ASP C CA 1
ATOM 4801 C C . ASP C 1 24 ? 53.314 34.109 176.071 1.00 31.51 24 ASP C C 1
ATOM 4802 O O . ASP C 1 24 ? 54.510 34.060 176.326 1.00 30.78 24 ASP C O 1
ATOM 4807 N N . ASP C 1 25 ? 52.844 34.298 174.844 1.00 31.05 25 ASP C N 1
ATOM 4808 C CA . ASP C 1 25 ? 53.743 34.537 173.732 1.00 32.06 25 ASP C CA 1
ATOM 4809 C C . ASP C 1 25 ? 54.116 35.998 173.859 1.00 33.76 25 ASP C C 1
ATOM 4810 O O . ASP C 1 25 ? 53.294 36.808 174.304 1.00 33.76 25 ASP C O 1
ATOM 4815 N N . LEU C 1 26 ? 55.337 36.357 173.480 1.00 34.26 26 LEU C N 1
ATOM 4816 C CA . LEU C 1 26 ? 55.700 37.760 173.568 1.00 35.38 26 LEU C CA 1
ATOM 4817 C C . LEU C 1 26 ? 56.183 38.316 172.243 1.00 34.89 26 LEU C C 1
ATOM 4818 O O . LEU C 1 26 ? 56.776 37.604 171.439 1.00 34.38 26 LEU C O 1
ATOM 4823 N N . LEU C 1 27 ? 55.870 39.587 172.012 1.00 35.82 27 LEU C N 1
ATOM 4824 C CA . LEU C 1 27 ? 56.236 40.274 170.786 1.00 37.17 27 LEU C CA 1
ATOM 4825 C C . LEU C 1 27 ? 57.168 41.427 171.102 1.00 38.24 27 LEU C C 1
ATOM 4826 O O . LEU C 1 27 ? 56.903 42.228 172.004 1.00 39.48 27 LEU C O 1
ATOM 4831 N N . LEU C 1 28 ? 58.264 41.498 170.354 1.00 38.18 28 LEU C N 1
ATOM 4832 C CA . LEU C 1 28 ? 59.243 42.563 170.505 1.00 36.69 28 LEU C CA 1
ATOM 4833 C C . LEU C 1 28 ? 59.041 43.542 169.367 1.00 35.76 28 LEU C C 1
ATOM 4834 O O . LEU C 1 28 ? 59.005 43.151 168.202 1.00 34.96 28 LEU C O 1
ATOM 4839 N N . ILE C 1 29 ? 58.897 44.814 169.713 1.00 36.50 29 ILE C N 1
ATOM 4840 C CA . ILE C 1 29 ? 58.710 45.859 168.718 1.00 38.53 29 ILE C CA 1
ATOM 4841 C C . ILE C 1 29 ? 59.597 47.060 169.042 1.00 39.23 29 ILE C C 1
ATOM 4842 O O . ILE C 1 29 ? 59.569 47.585 170.159 1.00 40.49 29 ILE C O 1
ATOM 4847 N N . ALA C 1 30 ? 60.465 47.444 167.982 1.00 42.34 30 ALA C N 1
ATOM 4848 C CA . ALA C 1 30 ? 61.309 48.620 168.131 1.00 43.41 30 ALA C CA 1
ATOM 4849 C C . ALA C 1 30 ? 61.546 49.222 166.748 1.00 44.24 30 ALA C C 1
ATOM 4850 O O . ALA C 1 30 ? 61.507 48.523 165.737 1.00 43.66 30 ALA C O 1
ATOM 4852 N N . ARG C 1 31 ? 61.793 50.525 166.724 1.00 45.18 31 ARG C N 1
ATOM 4853 C CA . ARG C 1 31 ? 62.009 51.270 165.496 1.00 45.62 31 ARG C CA 1
ATOM 4854 C C . ARG C 1 31 ? 63.260 50.875 164.724 1.00 44.38 31 ARG C C 1
ATOM 4855 O O . ARG C 1 31 ? 63.226 50.716 163.504 1.00 44.04 31 ARG C O 1
ATOM 4863 N N . THR C 1 32 ? 64.368 50.715 165.433 1.00 44.27 32 THR C N 1
ATOM 4864 C CA . THR C 1 32 ? 65.629 50.352 164.792 1.00 44.26 32 THR C CA 1
ATOM 4865 C C . THR C 1 32 ? 65.556 49.033 163.972 1.00 44.40 32 THR C C 1
ATOM 4866 O O . THR C 1 32 ? 65.144 48.005 164.642 1.00 46.39 32 THR C O 1
ATOM 4870 N N . PRO C 1 33 ? 65.720 49.253 162.583 1.00 33.71 33 PRO C N 1
ATOM 4871 C CA . PRO C 1 33 ? 65.612 48.161 161.614 1.00 33.25 33 PRO C CA 1
ATOM 4872 C C . PRO C 1 33 ? 66.407 46.920 161.994 1.00 32.87 33 PRO C C 1
ATOM 4873 O O . PRO C 1 33 ? 67.608 46.997 162.248 1.00 31.99 33 PRO C O 1
ATOM 4877 N N . GLY C 1 34 ? 65.727 45.777 162.030 1.00 33.55 34 GLY C N 1
ATOM 4878 C CA . GLY C 1 34 ? 66.384 44.515 162.340 1.00 35.24 34 GLY C CA 1
ATOM 4879 C C . GLY C 1 34 ? 66.803 44.251 163.774 1.00 35.84 34 GLY C C 1
ATOM 4880 O O . GLY C 1 34 ? 67.150 43.121 164.105 1.00 35.52 34 GLY C O 1
ATOM 4881 N N . LYS C 1 35 ? 66.777 45.282 164.618 1.00 35.82 35 LYS C N 1
ATOM 4882 C CA . LYS C 1 35 ? 67.161 45.152 166.021 1.00 34.48 35 LYS C CA 1
ATOM 4883 C C . LYS C 1 35 ? 66.251 44.183 166.766 1.00 33.41 35 LYS C C 1
ATOM 4884 O O . LYS C 1 35 ? 66.722 43.215 167.358 1.00 33.15 35 LYS C O 1
ATOM 4890 N N . PRO C 1 36 ? 64.932 44.434 166.758 1.00 32.57 36 PRO C N 1
ATOM 4891 C CA . PRO C 1 36 ? 64.041 43.513 167.467 1.00 32.20 36 PRO C CA 1
ATOM 4892 C C . PRO C 1 36 ? 64.035 42.107 166.856 1.00 31.82 36 PRO C C 1
ATOM 4893 O O . PRO C 1 36 ? 63.980 41.118 167.581 1.00 33.17 36 PRO C O 1
ATOM 4897 N N . GLN C 1 37 ? 64.109 42.018 165.530 1.00 30.51 37 GLN C N 1
ATOM 4898 C CA . GLN C 1 37 ? 64.117 40.720 164.869 1.00 29.97 37 GLN C CA 1
ATOM 4899 C C . GLN C 1 37 ? 65.339 39.906 165.272 1.00 30.48 37 GLN C C 1
ATOM 4900 O O . GLN C 1 37 ? 65.244 38.699 165.503 1.00 29.83 37 GLN C O 1
ATOM 4906 N N . GLY C 1 38 ? 66.487 40.571 165.357 1.00 31.13 38 GLY C N 1
ATOM 4907 C CA . GLY C 1 38 ? 67.713 39.889 165.724 1.00 30.59 38 GLY C CA 1
ATOM 4908 C C . GLY C 1 38 ? 67.691 39.411 167.158 1.00 31.43 38 GLY C C 1
ATOM 4909 O O . GLY C 1 38 ? 68.117 38.291 167.458 1.00 31.52 38 GLY C O 1
ATOM 4910 N N . GLU C 1 39 ? 67.210 40.161 168.067 1.00 23.91 39 GLU C N 1
ATOM 4911 C CA . GLU C 1 39 ? 67.110 39.767 169.471 1.00 24.05 39 GLU C CA 1
ATOM 4912 C C . GLU C 1 39 ? 66.041 38.726 169.774 1.00 22.62 39 GLU C C 1
ATOM 4913 O O . GLU C 1 39 ? 66.156 37.932 170.713 1.00 21.30 39 GLU C O 1
ATOM 4919 N N . ALA C 1 40 ? 65.045 38.776 168.975 1.00 28.18 40 ALA C N 1
ATOM 4920 C CA . ALA C 1 40 ? 64.012 37.766 169.147 1.00 27.26 40 ALA C CA 1
ATOM 4921 C C . ALA C 1 40 ? 64.563 36.406 168.738 1.00 26.87 40 ALA C C 1
ATOM 4922 O O . ALA C 1 40 ? 64.229 35.389 169.332 1.00 28.18 40 ALA C O 1
ATOM 4924 N N . LEU C 1 41 ? 65.426 36.390 167.734 1.00 26.80 41 LEU C N 1
ATOM 4925 C CA . LEU C 1 41 ? 65.970 35.134 167.264 1.00 26.17 41 LEU C CA 1
ATOM 4926 C C . LEU C 1 41 ? 66.865 34.481 168.304 1.00 26.78 41 LEU C C 1
ATOM 4927 O O . LEU C 1 41 ? 66.785 33.274 168.543 1.00 25.37 41 LEU C O 1
ATOM 4932 N N . ASP C 1 42 ? 67.719 35.288 168.923 1.00 27.87 42 ASP C N 1
ATOM 4933 C CA . ASP C 1 42 ? 68.632 34.803 169.949 1.00 28.34 42 ASP C CA 1
ATOM 4934 C C . ASP C 1 42 ? 67.804 34.380 171.160 1.00 28.82 42 ASP C C 1
ATOM 4935 O O . ASP C 1 42 ? 68.092 33.363 171.784 1.00 29.92 42 ASP C O 1
ATOM 4940 N N . LEU C 1 43 ? 66.762 35.147 171.470 1.00 29.04 43 LEU C N 1
ATOM 4941 C CA . LEU C 1 43 ? 65.919 34.819 172.604 1.00 30.38 43 LEU C CA 1
ATOM 4942 C C . LEU C 1 43 ? 65.120 33.551 172.337 1.00 30.35 43 LEU C C 1
ATOM 4943 O O . LEU C 1 43 ? 64.771 32.808 173.267 1.00 32.06 43 LEU C O 1
ATOM 4948 N N . ALA C 1 44 ? 64.830 33.292 171.068 1.00 29.77 44 ALA C N 1
ATOM 4949 C CA . ALA C 1 44 ? 64.089 32.083 170.702 1.00 28.92 44 ALA C CA 1
ATOM 4950 C C . ALA C 1 44 ? 64.993 30.854 170.850 1.00 28.37 44 ALA C C 1
ATOM 4951 O O . ALA C 1 44 ? 64.525 29.797 171.261 1.00 27.48 44 ALA C O 1
ATOM 4953 N N . HIS C 1 45 ? 66.281 30.996 170.523 1.00 28.29 45 HIS C N 1
ATOM 4954 C CA . HIS C 1 45 ? 67.215 29.882 170.644 1.00 27.38 45 HIS C CA 1
ATOM 4955 C C . HIS C 1 45 ? 67.382 29.505 172.113 1.00 28.19 45 HIS C C 1
ATOM 4956 O O . HIS C 1 45 ? 67.586 28.336 172.445 1.00 28.27 45 HIS C O 1
ATOM 4963 N N . ALA C 1 46 ? 67.286 30.496 172.996 1.00 28.34 46 ALA C N 1
ATOM 4964 C CA . ALA C 1 46 ? 67.396 30.251 174.433 1.00 27.86 46 ALA C CA 1
ATOM 4965 C C . ALA C 1 46 ? 66.185 29.427 174.898 1.00 29.07 46 ALA C C 1
ATOM 4966 O O . ALA C 1 46 ? 66.348 28.398 175.548 1.00 28.28 46 ALA C O 1
ATOM 4968 N N . ALA C 1 47 ? 64.976 29.877 174.553 1.00 29.74 47 ALA C N 1
ATOM 4969 C CA . ALA C 1 47 ? 63.753 29.170 174.933 1.00 29.50 47 ALA C CA 1
ATOM 4970 C C . ALA C 1 47 ? 63.767 27.723 174.457 1.00 30.76 47 ALA C C 1
ATOM 4971 O O . ALA C 1 47 ? 63.196 26.838 175.103 1.00 31.03 47 ALA C O 1
ATOM 4973 N N . ALA C 1 48 ? 64.428 27.488 173.327 1.00 31.03 48 ALA C N 1
ATOM 4974 C CA . ALA C 1 48 ? 64.521 26.154 172.740 1.00 30.82 48 ALA C CA 1
ATOM 4975 C C . ALA C 1 48 ? 65.389 25.212 173.578 1.00 31.43 48 ALA C C 1
ATOM 4976 O O . ALA C 1 48 ? 65.167 24.001 173.590 1.00 31.74 48 ALA C O 1
ATOM 4978 N N . GLU C 1 49 ? 66.374 25.778 174.271 1.00 31.26 49 GLU C N 1
ATOM 4979 C CA . GLU C 1 49 ? 67.273 25.009 175.130 1.00 30.65 49 GLU C CA 1
ATOM 4980 C C . GLU C 1 49 ? 66.587 24.751 176.462 1.00 31.20 49 GLU C C 1
ATOM 4981 O O . GLU C 1 49 ? 66.753 23.694 177.071 1.00 32.41 49 GLU C O 1
ATOM 4987 N N . LEU C 1 50 ? 65.833 25.748 176.911 1.00 30.06 50 LEU C N 1
ATOM 4988 C CA . LEU C 1 50 ? 65.111 25.669 178.164 1.00 28.96 50 LEU C CA 1
ATOM 4989 C C . LEU C 1 50 ? 63.814 24.896 177.988 1.00 29.26 50 LEU C C 1
ATOM 4990 O O . LEU C 1 50 ? 63.168 24.517 178.964 1.00 29.72 50 LEU C O 1
ATOM 4995 N N . GLY C 1 51 ? 63.429 24.675 176.738 1.00 28.66 51 GLY C N 1
ATOM 4996 C CA . GLY C 1 51 ? 62.211 23.939 176.461 1.00 28.39 51 GLY C CA 1
ATOM 4997 C C . GLY C 1 51 ? 60.927 24.714 176.689 1.00 29.39 51 GLY C C 1
ATOM 4998 O O . GLY C 1 51 ? 59.891 24.104 176.938 1.00 30.82 51 GLY C O 1
ATOM 4999 N N . VAL C 1 52 ? 60.978 26.046 176.611 1.00 29.39 52 VAL C N 1
ATOM 5000 C CA . VAL C 1 52 ? 59.783 26.883 176.801 1.00 30.51 52 VAL C CA 1
ATOM 5001 C C . VAL C 1 52 ? 59.072 27.151 175.447 1.00 31.75 52 VAL C C 1
ATOM 5002 O O . VAL C 1 52 ? 59.436 28.059 174.684 1.00 30.85 52 VAL C O 1
ATOM 5006 N N . ASP C 1 53 ? 58.049 26.333 175.195 1.00 32.56 53 ASP C N 1
ATOM 5007 C CA . ASP C 1 53 ? 57.199 26.327 174.000 1.00 32.84 53 ASP C CA 1
ATOM 5008 C C . ASP C 1 53 ? 56.429 27.596 173.636 1.00 32.91 53 ASP C C 1
ATOM 5009 O O . ASP C 1 53 ? 55.517 27.540 172.809 1.00 33.35 53 ASP C O 1
ATOM 5014 N N . ILE C 1 54 ? 56.738 28.724 174.255 1.00 32.16 54 ILE C N 1
ATOM 5015 C CA . ILE C 1 54 ? 56.024 29.939 173.908 1.00 30.78 54 ILE C CA 1
ATOM 5016 C C . ILE C 1 54 ? 56.545 30.476 172.571 1.00 29.81 54 ILE C C 1
ATOM 5017 O O . ILE C 1 54 ? 57.657 30.148 172.143 1.00 28.13 54 ILE C O 1
ATOM 5022 N N . ARG C 1 55 ? 55.706 31.232 171.651 1.00 28.08 55 ARG C N 1
ATOM 5023 C CA . ARG C 1 55 ? 56.156 31.846 170.396 1.00 29.39 55 ARG C CA 1
ATOM 5024 C C . ARG C 1 55 ? 56.797 33.186 170.775 1.00 28.09 55 ARG C C 1
ATOM 5025 O O . ARG C 1 55 ? 56.282 33.909 171.638 1.00 27.23 55 ARG C O 1
ATOM 5033 N N . ILE C 1 56 ? 57.911 33.471 170.280 1.00 29.69 56 ILE C N 1
ATOM 5034 C CA . ILE C 1 56 ? 58.697 34.682 170.500 1.00 29.85 56 ILE C CA 1
ATOM 5035 C C . ILE C 1 56 ? 59.085 35.310 169.170 1.00 30.10 56 ILE C C 1
ATOM 5036 O O . ILE C 1 56 ? 59.726 34.658 168.356 1.00 32.53 56 ILE C O 1
ATOM 5041 N N . SER C 1 57 ? 58.714 36.565 168.941 1.00 30.40 57 SER C N 1
ATOM 5042 C CA . SER C 1 57 ? 59.074 37.213 167.685 1.00 32.41 57 SER C CA 1
ATOM 5043 C C . SER C 1 57 ? 59.321 38.709 167.814 1.00 33.56 57 SER C C 1
ATOM 5044 O O . SER C 1 57 ? 59.002 39.318 168.831 1.00 35.31 57 SER C O 1
ATOM 5047 N N . GLY C 1 58 ? 59.905 39.290 166.770 1.00 34.27 58 GLY C N 1
ATOM 5048 C CA . GLY C 1 58 ? 60.193 40.715 166.759 1.00 33.94 58 GLY C CA 1
ATOM 5049 C C . GLY C 1 58 ? 59.665 41.397 165.505 1.00 33.74 58 GLY C C 1
ATOM 5050 O O . GLY C 1 58 ? 59.414 40.750 164.488 1.00 34.01 58 GLY C O 1
ATOM 5051 N N . SER C 1 59 ? 59.505 42.712 165.568 1.00 33.65 59 SER C N 1
ATOM 5052 C CA . SER C 1 59 ? 58.987 43.460 164.431 1.00 33.11 59 SER C CA 1
ATOM 5053 C C . SER C 1 59 ? 59.320 44.956 164.524 1.00 33.18 59 SER C C 1
ATOM 5054 O O . SER C 1 59 ? 59.676 45.472 165.592 1.00 32.79 59 SER C O 1
ATOM 5057 N N . ASN C 1 60 ? 59.208 45.644 163.394 1.00 31.83 60 ASN C N 1
ATOM 5058 C CA . ASN C 1 60 ? 59.449 47.079 163.344 1.00 30.57 60 ASN C CA 1
ATOM 5059 C C . ASN C 1 60 ? 58.106 47.692 163.012 1.00 30.94 60 ASN C C 1
ATOM 5060 O O . ASN C 1 60 ? 57.977 48.903 162.881 1.00 32.03 60 ASN C O 1
ATOM 5065 N N . SER C 1 61 ? 57.105 46.832 162.877 1.00 32.31 61 SER C N 1
ATOM 5066 C CA . SER C 1 61 ? 55.758 47.260 162.541 1.00 34.16 61 SER C CA 1
ATOM 5067 C C . SER C 1 61 ? 54.860 47.357 163.775 1.00 35.03 61 SER C C 1
ATOM 5068 O O . SER C 1 61 ? 54.436 46.344 164.317 1.00 35.29 61 SER C O 1
ATOM 5071 N N . TYR C 1 62 ? 54.555 48.574 164.209 1.00 35.81 62 TYR C N 1
ATOM 5072 C CA . TYR C 1 62 ? 53.721 48.759 165.387 1.00 36.40 62 TYR C CA 1
ATOM 5073 C C . TYR C 1 62 ? 52.333 48.164 165.313 1.00 37.89 62 TYR C C 1
ATOM 5074 O O . TYR C 1 62 ? 51.741 47.855 166.347 1.00 37.67 62 TYR C O 1
ATOM 5083 N N . GLU C 1 63 ? 51.802 48.014 164.105 1.00 40.32 63 GLU C N 1
ATOM 5084 C CA . GLU C 1 63 ? 50.465 47.453 163.942 1.00 41.88 63 GLU C CA 1
ATOM 5085 C C . GLU C 1 63 ? 50.413 45.966 164.268 1.00 41.07 63 GLU C C 1
ATOM 5086 O O . GLU C 1 63 ? 49.339 45.375 164.311 1.00 40.91 63 GLU C O 1
ATOM 5092 N N . ASP C 1 64 ? 51.575 45.364 164.502 1.00 40.45 64 ASP C N 1
ATOM 5093 C CA . ASP C 1 64 ? 51.627 43.954 164.851 1.00 39.22 64 ASP C CA 1
ATOM 5094 C C . ASP C 1 64 ? 51.222 43.729 166.300 1.00 39.26 64 ASP C C 1
ATOM 5095 O O . ASP C 1 64 ? 51.024 42.590 166.706 1.00 39.68 64 ASP C O 1
ATOM 5100 N N . MET C 1 65 ? 51.114 44.806 167.079 1.00 40.08 65 MET C N 1
ATOM 5101 C CA . MET C 1 65 ? 50.726 44.703 168.484 1.00 40.62 65 MET C CA 1
ATOM 5102 C C . MET C 1 65 ? 49.215 44.525 168.572 1.00 40.90 65 MET C C 1
ATOM 5103 O O . MET C 1 65 ? 48.642 44.445 169.658 1.00 40.19 65 MET C O 1
ATOM 5108 N N . ARG C 1 66 ? 48.586 44.461 167.403 1.00 42.90 66 ARG C N 1
ATOM 5109 C CA . ARG C 1 66 ? 47.144 44.285 167.276 1.00 44.19 66 ARG C CA 1
ATOM 5110 C C . ARG C 1 66 ? 46.733 42.977 167.955 1.00 43.19 66 ARG C C 1
ATOM 5111 O O . ARG C 1 66 ? 47.191 41.896 167.578 1.00 41.87 66 ARG C O 1
ATOM 5119 N N . GLY C 1 67 ? 45.892 43.096 168.982 1.00 43.04 67 GLY C N 1
ATOM 5120 C CA . GLY C 1 67 ? 45.415 41.933 169.715 1.00 42.83 67 GLY C CA 1
ATOM 5121 C C . GLY C 1 67 ? 46.181 41.603 170.986 1.00 42.88 67 GLY C C 1
ATOM 5122 O O . GLY C 1 67 ? 46.238 40.443 171.387 1.00 42.85 67 GLY C O 1
ATOM 5123 N N . SER C 1 68 ? 46.759 42.610 171.635 1.00 43.46 68 SER C N 1
ATOM 5124 C CA . SER C 1 68 ? 47.532 42.383 172.857 1.00 42.57 68 SER C CA 1
ATOM 5125 C C . SER C 1 68 ? 46.793 42.707 174.149 1.00 42.17 68 SER C C 1
ATOM 5126 O O . SER C 1 68 ? 46.150 43.748 174.267 1.00 42.65 68 SER C O 1
ATOM 5129 N N . ASP C 1 69 ? 46.912 41.811 175.122 1.00 42.56 69 ASP C N 1
ATOM 5130 C CA . ASP C 1 69 ? 46.274 41.979 176.424 1.00 43.44 69 ASP C CA 1
ATOM 5131 C C . ASP C 1 69 ? 47.003 43.010 177.271 1.00 42.19 69 ASP C C 1
ATOM 5132 O O . ASP C 1 69 ? 46.383 43.817 177.964 1.00 41.64 69 ASP C O 1
ATOM 5137 N N . ILE C 1 70 ? 48.329 42.954 177.214 1.00 40.25 70 ILE C N 1
ATOM 5138 C CA . ILE C 1 70 ? 49.192 43.833 177.985 1.00 37.93 70 ILE C CA 1
ATOM 5139 C C . ILE C 1 70 ? 50.284 44.380 177.077 1.00 37.47 70 ILE C C 1
ATOM 5140 O O . ILE C 1 70 ? 50.887 43.634 176.308 1.00 37.41 70 ILE C O 1
ATOM 5145 N N . VAL C 1 71 ? 50.529 45.684 177.159 1.00 36.74 71 VAL C N 1
ATOM 5146 C CA . VAL C 1 71 ? 51.576 46.313 176.358 1.00 36.42 71 VAL C CA 1
ATOM 5147 C C . VAL C 1 71 ? 52.557 46.969 177.318 1.00 35.31 71 VAL C C 1
ATOM 5148 O O . VAL C 1 71 ? 52.262 48.011 177.898 1.00 35.93 71 VAL C O 1
ATOM 5152 N N . LEU C 1 72 ? 53.722 46.344 177.481 1.00 34.22 72 LEU C N 1
ATOM 5153 C CA . LEU C 1 72 ? 54.759 46.836 178.383 1.00 33.36 72 LEU C CA 1
ATOM 5154 C C . LEU C 1 72 ? 55.613 47.885 177.699 1.00 34.09 72 LEU C C 1
ATOM 5155 O O . LEU C 1 72 ? 56.371 47.579 176.781 1.00 35.56 72 LEU C O 1
ATOM 5160 N N . VAL C 1 73 ? 55.512 49.122 178.166 1.00 34.23 73 VAL C N 1
ATOM 5161 C CA . VAL C 1 73 ? 56.258 50.216 177.563 1.00 33.86 73 VAL C CA 1
ATOM 5162 C C . VAL C 1 73 ? 57.606 50.447 178.239 1.00 34.09 73 VAL C C 1
ATOM 5163 O O . VAL C 1 73 ? 57.679 50.964 179.349 1.00 34.02 73 VAL C O 1
ATOM 5167 N N . THR C 1 74 ? 58.681 50.059 177.567 1.00 34.53 74 THR C N 1
ATOM 5168 C CA . THR C 1 74 ? 60.001 50.244 178.146 1.00 36.79 74 THR C CA 1
ATOM 5169 C C . THR C 1 74 ? 60.875 51.070 177.233 1.00 37.40 74 THR C C 1
ATOM 5170 O O . THR C 1 74 ? 62.016 51.371 177.569 1.00 37.70 74 THR C O 1
ATOM 5174 N N . ALA C 1 75 ? 60.341 51.521 176.109 1.00 37.54 75 ALA C N 1
ATOM 5175 C CA . ALA C 1 75 ? 61.081 52.239 175.089 1.00 38.69 75 ALA C CA 1
ATOM 5176 C C . ALA C 1 75 ? 61.686 53.591 175.439 1.00 40.51 75 ALA C C 1
ATOM 5177 O O . ALA C 1 75 ? 61.999 54.359 174.538 1.00 42.99 75 ALA C O 1
ATOM 5179 N N . GLY C 1 76 ? 61.882 53.909 176.711 1.00 42.21 76 GLY C N 1
ATOM 5180 C CA . GLY C 1 76 ? 62.484 55.204 176.999 1.00 45.66 76 GLY C CA 1
ATOM 5181 C C . GLY C 1 76 ? 63.993 55.219 176.782 1.00 47.27 76 GLY C C 1
ATOM 5182 O O . GLY C 1 76 ? 64.560 54.243 176.297 1.00 48.85 76 GLY C O 1
ATOM 5183 N N . ILE C 1 77 ? 64.635 56.335 177.121 1.00 47.23 77 ILE C N 1
ATOM 5184 C CA . ILE C 1 77 ? 66.080 56.469 177.004 1.00 49.11 77 ILE C CA 1
ATOM 5185 C C . ILE C 1 77 ? 66.610 56.485 178.440 1.00 50.86 77 ILE C C 1
ATOM 5186 O O . ILE C 1 77 ? 66.023 57.116 179.323 1.00 49.92 77 ILE C O 1
ATOM 5191 N N . GLY C 1 78 ? 67.706 55.772 178.679 1.00 54.83 78 GLY C N 1
ATOM 5192 C CA . GLY C 1 78 ? 68.250 55.677 180.029 1.00 58.50 78 GLY C CA 1
ATOM 5193 C C . GLY C 1 78 ? 69.109 56.802 180.583 1.00 61.78 78 GLY C C 1
ATOM 5194 O O . GLY C 1 78 ? 69.121 57.909 180.057 1.00 62.13 78 GLY C O 1
ATOM 5195 N N . ARG C 1 79 ? 69.830 56.489 181.661 1.00 66.70 79 ARG C N 1
ATOM 5196 C CA . ARG C 1 79 ? 70.726 57.416 182.359 1.00 69.86 79 ARG C CA 1
ATOM 5197 C C . ARG C 1 79 ? 72.153 57.195 181.848 1.00 72.56 79 ARG C C 1
ATOM 5198 O O . ARG C 1 79 ? 72.426 56.213 181.162 1.00 73.81 79 ARG C O 1
ATOM 5206 N N . LYS C 1 80 ? 73.067 58.088 182.210 1.00 72.67 80 LYS C N 1
ATOM 5207 C CA . LYS C 1 80 ? 74.451 57.970 181.768 1.00 73.31 80 LYS C CA 1
ATOM 5208 C C . LYS C 1 80 ? 75.376 58.756 182.697 1.00 74.20 80 LYS C C 1
ATOM 5209 O O . LYS C 1 80 ? 74.849 59.501 183.550 1.00 38.34 80 LYS C O 1
ATOM 5215 N N . LEU C 1 89 ? 66.484 64.199 179.613 1.00 55.63 89 LEU C N 1
ATOM 5216 C CA . LEU C 1 89 ? 65.841 62.928 179.931 1.00 55.65 89 LEU C CA 1
ATOM 5217 C C . LEU C 1 89 ? 64.342 63.038 179.662 1.00 55.53 89 LEU C C 1
ATOM 5218 O O . LEU C 1 89 ? 63.706 62.071 179.248 1.00 56.05 89 LEU C O 1
ATOM 5223 N N . GLU C 1 90 ? 63.770 64.215 179.898 1.00 55.24 90 GLU C N 1
ATOM 5224 C CA . GLU C 1 90 ? 62.347 64.397 179.644 1.00 54.94 90 GLU C CA 1
ATOM 5225 C C . GLU C 1 90 ? 62.058 64.478 178.154 1.00 55.42 90 GLU C C 1
ATOM 5226 O O . GLU C 1 90 ? 61.047 65.044 177.736 1.00 54.56 90 GLU C O 1
ATOM 5232 N N . ALA C 1 91 ? 62.977 63.907 177.369 1.00 55.97 91 ALA C N 1
ATOM 5233 C CA . ALA C 1 91 ? 62.880 63.823 175.908 1.00 53.67 91 ALA C CA 1
ATOM 5234 C C . ALA C 1 91 ? 62.120 62.523 175.670 1.00 52.69 91 ALA C C 1
ATOM 5235 O O . ALA C 1 91 ? 61.818 62.148 174.537 1.00 52.62 91 ALA C O 1
ATOM 5237 N N . ASN C 1 92 ? 61.845 61.842 176.782 1.00 50.69 92 ASN C N 1
ATOM 5238 C CA . ASN C 1 92 ? 61.110 60.595 176.792 1.00 48.69 92 ASN C CA 1
ATOM 5239 C C . ASN C 1 92 ? 59.622 60.924 176.717 1.00 47.76 92 ASN C C 1
ATOM 5240 O O . ASN C 1 92 ? 58.789 60.036 176.565 1.00 46.83 92 ASN C O 1
ATOM 5245 N N . ALA C 1 93 ? 59.292 62.207 176.835 1.00 46.85 93 ALA C N 1
ATOM 5246 C CA . ALA C 1 93 ? 57.905 62.642 176.748 1.00 46.38 93 ALA C CA 1
ATOM 5247 C C . ALA C 1 93 ? 57.461 62.545 175.291 1.00 47.13 93 ALA C C 1
ATOM 5248 O O . ALA C 1 93 ? 56.328 62.167 175.008 1.00 47.67 93 ALA C O 1
ATOM 5250 N N . ASN C 1 94 ? 58.358 62.881 174.368 1.00 47.35 94 ASN C N 1
ATOM 5251 C CA . ASN C 1 94 ? 58.037 62.814 172.952 1.00 47.40 94 ASN C CA 1
ATOM 5252 C C . ASN C 1 94 ? 57.853 61.385 172.476 1.00 47.12 94 ASN C C 1
ATOM 5253 O O . ASN C 1 94 ? 56.959 61.112 171.677 1.00 47.15 94 ASN C O 1
ATOM 5258 N N . THR C 1 95 ? 58.696 60.469 172.949 1.00 46.35 95 THR C N 1
ATOM 5259 C CA . THR C 1 95 ? 58.565 59.076 172.530 1.00 45.62 95 THR C CA 1
ATOM 5260 C C . THR C 1 95 ? 57.308 58.478 173.142 1.00 44.66 95 THR C C 1
ATOM 5261 O O . THR C 1 95 ? 56.725 57.553 172.583 1.00 44.00 95 THR C O 1
ATOM 5265 N N . MET C 1 96 ? 56.901 59.004 174.297 1.00 43.24 96 MET C N 1
ATOM 5266 C CA . MET C 1 96 ? 55.689 58.527 174.942 1.00 43.72 96 MET C CA 1
ATOM 5267 C C . MET C 1 96 ? 54.541 59.044 174.085 1.00 44.70 96 MET C C 1
ATOM 5268 O O . MET C 1 96 ? 53.604 58.313 173.778 1.00 45.52 96 MET C O 1
ATOM 5273 N N . ALA C 1 97 ? 54.632 60.308 173.688 1.00 45.47 97 ALA C N 1
ATOM 5274 C CA . ALA C 1 97 ? 53.603 60.920 172.863 1.00 46.26 97 ALA C CA 1
ATOM 5275 C C . ALA C 1 97 ? 53.514 60.228 171.505 1.00 47.45 97 ALA C C 1
ATOM 5276 O O . ALA C 1 97 ? 52.421 60.050 170.971 1.00 47.47 97 ALA C O 1
ATOM 5278 N N . ASP C 1 98 ? 54.658 59.845 170.942 1.00 48.43 98 ASP C N 1
ATOM 5279 C CA . ASP C 1 98 ? 54.662 59.160 169.653 1.00 49.19 98 ASP C CA 1
ATOM 5280 C C . ASP C 1 98 ? 54.139 57.740 169.811 1.00 48.64 98 ASP C C 1
ATOM 5281 O O . ASP C 1 98 ? 53.433 57.241 168.943 1.00 49.67 98 ASP C O 1
ATOM 5286 N N . LEU C 1 99 ? 54.478 56.886 170.718 1.00 42.34 99 LEU C N 1
ATOM 5287 C CA . LEU C 1 99 ? 53.988 55.561 171.098 1.00 41.43 99 LEU C CA 1
ATOM 5288 C C . LEU C 1 99 ? 52.503 55.596 171.516 1.00 41.43 99 LEU C C 1
ATOM 5289 O O . LEU C 1 99 ? 51.743 54.655 171.247 1.00 40.56 99 LEU C O 1
ATOM 5294 N N . ALA C 1 100 ? 52.117 56.820 172.172 1.00 46.34 100 ALA C N 1
ATOM 5295 C CA . ALA C 1 100 ? 50.729 56.973 172.596 1.00 46.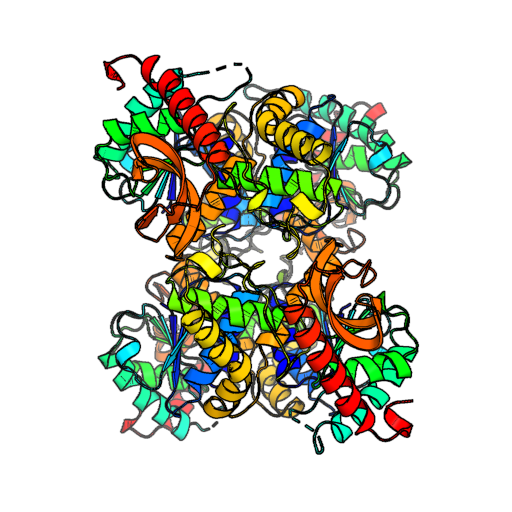40 100 ALA C CA 1
ATOM 5296 C C . ALA C 1 100 ? 49.694 56.917 171.473 1.00 47.56 100 ALA C C 1
ATOM 5297 O O . ALA C 1 100 ? 48.546 56.553 171.717 1.00 47.83 100 ALA C O 1
ATOM 5299 N N . GLU C 1 101 ? 50.083 57.274 170.252 1.00 48.96 101 GLU C N 1
ATOM 5300 C CA . GLU C 1 101 ? 49.139 57.245 169.136 1.00 50.51 101 GLU C CA 1
ATOM 5301 C C . GLU C 1 101 ? 49.100 55.870 168.480 1.00 50.31 101 GLU C C 1
ATOM 5302 O O . GLU C 1 101 ? 48.113 55.510 167.836 1.00 49.50 101 GLU C O 1
ATOM 5308 N N . LYS C 1 102 ? 50.172 55.101 168.658 1.00 50.29 102 LYS C N 1
ATOM 5309 C CA . LYS C 1 102 ? 50.271 53.764 168.074 1.00 50.76 102 LYS C CA 1
ATOM 5310 C C . LYS C 1 102 ? 49.460 52.722 168.834 1.00 50.95 102 LYS C C 1
ATOM 5311 O O . LYS C 1 102 ? 48.780 51.892 168.225 1.00 50.78 102 LYS C O 1
ATOM 5317 N N . ILE C 1 103 ? 49.544 52.737 170.162 1.00 51.00 103 ILE C N 1
ATOM 5318 C CA . ILE C 1 103 ? 48.796 51.752 170.936 1.00 51.65 103 ILE C CA 1
ATOM 5319 C C . ILE C 1 103 ? 47.330 52.183 170.986 1.00 51.36 103 ILE C C 1
ATOM 5320 O O . ILE C 1 103 ? 46.438 51.372 171.229 1.00 52.06 103 ILE C O 1
ATOM 5325 N N . LYS C 1 104 ? 47.090 53.464 170.726 1.00 50.28 104 LYS C N 1
ATOM 5326 C CA . LYS C 1 104 ? 45.737 54.009 170.724 1.00 49.36 104 LYS C CA 1
ATOM 5327 C C . LYS C 1 104 ? 45.012 53.549 169.456 1.00 48.70 104 LYS C C 1
ATOM 5328 O O . LYS C 1 104 ? 43.784 53.538 169.392 1.00 48.60 104 LYS C O 1
ATOM 5334 N N . ALA C 1 105 ? 45.790 53.152 168.455 1.00 48.62 105 ALA C N 1
ATOM 5335 C CA . ALA C 1 105 ? 45.260 52.707 167.175 1.00 48.43 105 ALA C CA 1
ATOM 5336 C C . ALA C 1 105 ? 45.277 51.192 167.013 1.00 50.25 105 ALA C C 1
ATOM 5337 O O . ALA C 1 105 ? 44.476 50.630 166.260 1.00 50.16 105 ALA C O 1
ATOM 5339 N N . TYR C 1 106 ? 46.195 50.528 167.712 1.00 51.48 106 TYR C N 1
ATOM 5340 C CA . TYR C 1 106 ? 46.331 49.077 167.596 1.00 51.49 106 TYR C CA 1
ATOM 5341 C C . TYR C 1 106 ? 46.144 48.266 168.881 1.00 51.63 106 TYR C C 1
ATOM 5342 O O . TYR C 1 106 ? 46.175 47.038 168.837 1.00 51.98 106 TYR C O 1
ATOM 5351 N N . ALA C 1 107 ? 45.950 48.936 170.015 1.00 50.28 107 ALA C N 1
ATOM 5352 C CA . ALA C 1 107 ? 45.767 48.236 171.288 1.00 49.53 107 ALA C CA 1
ATOM 5353 C C . ALA C 1 107 ? 44.869 49.034 172.230 1.00 49.09 107 ALA C C 1
ATOM 5354 O O . ALA C 1 107 ? 45.153 49.145 173.421 1.00 48.27 107 ALA C O 1
ATOM 5356 N N . LYS C 1 108 ? 43.774 49.564 171.693 1.00 49.96 108 LYS C N 1
ATOM 5357 C CA . LYS C 1 108 ? 42.842 50.395 172.460 1.00 50.81 108 LYS C CA 1
ATOM 5358 C C . LYS C 1 108 ? 42.211 49.776 173.708 1.00 51.13 108 LYS C C 1
ATOM 5359 O O . LYS C 1 108 ? 41.721 50.503 174.573 1.00 50.90 108 LYS C O 1
ATOM 5365 N N . ASP C 1 109 ? 42.222 48.447 173.805 1.00 50.49 109 ASP C N 1
ATOM 5366 C CA . ASP C 1 109 ? 41.631 47.767 174.957 1.00 49.68 109 ASP C CA 1
ATOM 5367 C C . ASP C 1 109 ? 42.652 46.998 175.785 1.00 47.77 109 ASP C C 1
ATOM 5368 O O . ASP C 1 109 ? 42.301 46.063 176.502 1.00 48.38 109 ASP C O 1
ATOM 5373 N N . ALA C 1 110 ? 43.913 47.404 175.699 1.00 45.86 110 ALA C N 1
ATOM 5374 C CA . ALA C 1 110 ? 44.982 46.731 176.434 1.00 43.85 110 ALA C CA 1
ATOM 5375 C C . ALA C 1 110 ? 45.395 47.480 177.696 1.00 42.41 110 ALA C C 1
ATOM 5376 O O . ALA C 1 110 ? 45.145 48.670 177.826 1.00 43.93 110 ALA C O 1
ATOM 5378 N N . ILE C 1 111 ? 46.018 46.779 178.634 1.00 40.24 111 ILE C N 1
ATOM 5379 C CA . ILE C 1 111 ? 46.504 47.428 179.841 1.00 38.61 111 ILE C CA 1
ATOM 5380 C C . ILE C 1 111 ? 47.934 47.872 179.493 1.00 38.55 111 ILE C C 1
ATOM 5381 O O . ILE C 1 111 ? 48.740 47.051 179.042 1.00 38.96 111 ILE C O 1
ATOM 5386 N N . VAL C 1 112 ? 48.438 49.110 179.776 1.00 33.83 112 VAL C N 1
ATOM 5387 C CA . VAL C 1 112 ? 49.807 49.530 179.490 1.00 33.43 112 VAL C CA 1
ATOM 5388 C C . VAL C 1 112 ? 50.538 49.911 180.792 1.00 33.50 112 VAL C C 1
ATOM 5389 O O . VAL C 1 112 ? 50.034 50.667 181.639 1.00 32.30 112 VAL C O 1
ATOM 5393 N N . VAL C 1 113 ? 51.716 49.331 180.981 1.00 32.81 113 VAL C N 1
ATOM 5394 C CA . VAL C 1 113 ? 52.510 49.638 182.167 1.00 33.78 113 VAL C CA 1
ATOM 5395 C C . VAL C 1 113 ? 53.762 50.306 181.641 1.00 33.79 113 VAL C C 1
ATOM 5396 O O . VAL C 1 113 ? 54.319 49.852 180.653 1.00 33.49 113 VAL C O 1
ATOM 5400 N N . ILE C 1 114 ? 54.179 51.513 182.038 1.00 33.75 114 ILE C N 1
ATOM 5401 C CA . ILE C 1 114 ? 55.309 52.364 181.609 1.00 32.61 114 ILE C CA 1
ATOM 5402 C C . ILE C 1 114 ? 56.481 52.104 182.569 1.00 32.49 114 ILE C C 1
ATOM 5403 O O . ILE C 1 114 ? 56.208 52.079 183.789 1.00 32.51 114 ILE C O 1
ATOM 5408 N N . THR C 1 115 ? 57.600 51.722 182.028 1.00 38.34 115 THR C N 1
ATOM 5409 C CA . THR C 1 115 ? 58.908 51.534 182.664 1.00 40.91 115 THR C CA 1
ATOM 5410 C C . THR C 1 115 ? 59.868 52.657 182.397 1.00 41.67 115 THR C C 1
ATOM 5411 O O . THR C 1 115 ? 61.065 52.695 182.455 1.00 45.46 115 THR C O 1
ATOM 5415 N N . THR C 1 116 ? 59.542 53.802 181.549 1.00 35.64 116 THR C N 1
ATOM 5416 C CA . THR C 1 116 ? 60.320 55.002 181.246 1.00 36.93 116 THR C CA 1
ATOM 5417 C C . THR C 1 116 ? 60.300 56.013 182.390 1.00 38.02 116 THR C C 1
ATOM 5418 O O . THR C 1 116 ? 59.279 56.192 183.050 1.00 38.40 116 THR C O 1
ATOM 5422 N N . ASN C 1 117 ? 61.452 56.676 182.631 1.00 39.18 117 ASN C N 1
ATOM 5423 C CA . ASN C 1 117 ? 61.560 57.671 183.688 1.00 40.29 117 ASN C CA 1
ATOM 5424 C C . ASN C 1 117 ? 61.750 59.071 183.133 1.00 41.69 117 ASN C C 1
ATOM 5425 O O . ASN C 1 117 ? 62.294 59.234 182.038 1.00 44.11 117 ASN C O 1
ATOM 5430 N N . PRO C 1 118 ? 61.216 60.090 183.820 1.00 41.39 118 PRO C N 1
ATOM 5431 C CA . PRO C 1 118 ? 60.481 59.988 185.083 1.00 40.44 118 PRO C CA 1
ATOM 5432 C C . PRO C 1 118 ? 59.134 59.321 184.818 1.00 41.20 118 PRO C C 1
ATOM 5433 O O . PRO C 1 118 ? 58.324 59.839 184.043 1.00 42.46 118 PRO C O 1
ATOM 5437 N N . VAL C 1 119 ? 58.895 58.182 185.469 1.00 40.32 119 VAL C N 1
ATOM 5438 C CA . VAL C 1 119 ? 57.662 57.424 185.271 1.00 38.38 119 VAL C CA 1
ATOM 5439 C C . VAL C 1 119 ? 56.379 58.146 185.682 1.00 36.79 119 VAL C C 1
ATOM 5440 O O . VAL C 1 119 ? 55.357 58.016 185.009 1.00 35.53 119 VAL C O 1
ATOM 5444 N N . ASP C 1 120 ? 56.417 58.908 186.770 1.00 37.60 120 ASP C N 1
ATOM 5445 C CA . ASP C 1 120 ? 55.218 59.631 187.196 1.00 38.87 120 ASP C CA 1
ATOM 5446 C C . ASP C 1 120 ? 54.853 60.675 186.150 1.00 39.04 120 ASP C C 1
ATOM 5447 O O . ASP C 1 120 ? 53.677 60.944 185.909 1.00 38.33 120 ASP C O 1
ATOM 5452 N N . ALA C 1 121 ? 55.877 61.263 185.537 1.00 38.72 121 ALA C N 1
ATOM 5453 C CA . ALA C 1 121 ? 55.678 62.269 184.507 1.00 38.72 121 ALA C CA 1
ATOM 5454 C C . ALA C 1 121 ? 55.247 61.559 183.230 1.00 38.96 121 ALA C C 1
ATOM 5455 O O . ALA C 1 121 ? 54.263 61.937 182.590 1.00 38.10 121 ALA C O 1
ATOM 5457 N N . MET C 1 122 ? 55.965 60.466 182.892 1.00 28.83 122 MET C N 1
ATOM 5458 C CA . MET C 1 122 ? 55.692 59.716 181.672 1.00 28.88 122 MET C CA 1
ATOM 5459 C C . MET C 1 122 ? 54.288 59.136 181.699 1.00 29.85 122 MET C C 1
ATOM 5460 O O . MET C 1 122 ? 53.584 59.137 180.690 1.00 32.23 122 MET C O 1
ATOM 5465 N N . THR C 1 123 ? 53.868 58.610 182.822 1.00 40.42 123 THR C N 1
ATOM 5466 C CA . THR C 1 123 ? 52.526 58.048 182.993 1.00 41.23 123 THR C CA 1
ATOM 5467 C C . THR C 1 123 ? 51.458 59.127 182.774 1.00 41.04 123 THR C C 1
ATOM 5468 O O . THR C 1 123 ? 50.371 58.846 182.263 1.00 41.79 123 THR C O 1
ATOM 5472 N N . TYR C 1 124 ? 51.773 60.359 183.168 1.00 39.68 124 TYR C N 1
ATOM 5473 C CA . TYR C 1 124 ? 50.846 61.476 183.002 1.00 38.76 124 TYR C CA 1
ATOM 5474 C C . TYR C 1 124 ? 50.631 61.765 181.515 1.00 38.46 124 TYR C C 1
ATOM 5475 O O . TYR C 1 124 ? 49.503 61.991 181.074 1.00 37.43 124 TYR C O 1
ATOM 5484 N N . VAL C 1 125 ? 51.721 61.745 180.750 1.00 37.78 125 VAL C N 1
ATOM 5485 C CA . VAL C 1 125 ? 51.667 62.001 179.317 1.00 37.46 125 VAL C CA 1
ATOM 5486 C C . VAL C 1 125 ? 50.978 60.884 178.545 1.00 39.05 125 VAL C C 1
ATOM 5487 O O . VAL C 1 125 ? 50.206 61.137 177.613 1.00 39.01 125 VAL C O 1
ATOM 5491 N N . MET C 1 126 ? 51.265 59.645 178.926 1.00 40.08 126 MET C N 1
ATOM 5492 C CA . MET C 1 126 ? 50.672 58.500 178.250 1.00 41.39 126 MET C CA 1
ATOM 5493 C C . MET C 1 126 ? 49.166 58.480 178.490 1.00 42.36 126 MET C C 1
ATOM 5494 O O . MET C 1 126 ? 48.386 58.218 177.575 1.00 43.72 126 MET C O 1
ATOM 5499 N N . TYR C 1 127 ? 48.760 58.769 179.722 1.00 42.44 127 TYR C N 1
ATOM 5500 C CA . TYR C 1 127 ? 47.346 58.795 180.082 1.00 42.83 127 TYR C CA 1
ATOM 5501 C C . TYR C 1 127 ? 46.574 59.804 179.221 1.00 43.25 127 TYR C C 1
ATOM 5502 O O . TYR C 1 127 ? 45.550 59.463 178.617 1.00 44.14 127 TYR C O 1
ATOM 5511 N N . LYS C 1 128 ? 47.091 61.033 179.159 1.00 42.18 128 LYS C N 1
ATOM 5512 C CA . LYS C 1 128 ? 46.489 62.130 178.394 1.00 41.10 128 LYS C CA 1
ATOM 5513 C C . LYS C 1 128 ? 46.466 61.945 176.874 1.00 41.12 128 LYS C C 1
ATOM 5514 O O . LYS C 1 128 ? 45.518 62.368 176.207 1.00 40.16 128 LYS C O 1
ATOM 5520 N N . LYS C 1 129 ? 47.508 61.328 176.326 1.00 41.39 129 LYS C N 1
ATOM 5521 C CA . LYS C 1 129 ? 47.592 61.126 174.882 1.00 41.99 129 LYS C CA 1
ATOM 5522 C C . LYS C 1 129 ? 46.855 59.894 174.376 1.00 42.23 129 LYS C C 1
ATOM 5523 O O . LYS C 1 129 ? 46.463 59.833 173.212 1.00 43.12 129 LYS C O 1
ATOM 5529 N N . THR C 1 130 ? 46.674 58.908 175.244 1.00 42.11 130 THR C N 1
ATOM 5530 C CA . THR C 1 130 ? 45.977 57.691 174.852 1.00 41.07 130 THR C CA 1
ATOM 5531 C C . THR C 1 130 ? 44.471 57.882 175.015 1.00 40.83 130 THR C C 1
ATOM 5532 O O . THR C 1 130 ? 43.676 57.334 174.249 1.00 40.91 130 THR C O 1
ATOM 5536 N N . GLY C 1 131 ? 44.094 58.683 176.008 1.00 39.47 131 GLY C N 1
ATOM 5537 C CA . GLY C 1 131 ? 42.691 58.926 176.270 1.00 39.56 131 GLY C CA 1
ATOM 5538 C C . GLY C 1 131 ? 42.069 57.681 176.867 1.00 40.20 131 GLY C C 1
ATOM 5539 O O . GLY C 1 131 ? 40.848 57.496 176.845 1.00 41.33 131 GLY C O 1
ATOM 5540 N N . PHE C 1 132 ? 42.940 56.822 177.392 1.00 40.70 132 PHE C N 1
ATOM 5541 C CA . PHE C 1 132 ? 42.577 55.551 178.023 1.00 38.80 132 PHE C CA 1
ATOM 5542 C C . PHE C 1 132 ? 42.112 55.778 179.451 1.00 37.44 132 PHE C C 1
ATOM 5543 O O . PHE C 1 132 ? 42.514 56.751 180.082 1.00 37.81 132 PHE C O 1
ATOM 5551 N N . PRO C 1 133 ? 41.248 54.891 179.975 1.00 36.69 133 PRO C N 1
ATOM 5552 C CA . PRO C 1 133 ? 40.791 55.068 181.354 1.00 37.07 133 PRO C CA 1
ATOM 5553 C C . PRO C 1 133 ? 41.971 54.882 182.309 1.00 37.79 133 PRO C C 1
ATOM 5554 O O . PRO C 1 133 ? 42.818 54.017 182.088 1.00 37.88 133 PRO C O 1
ATOM 5558 N N . ARG C 1 134 ? 42.022 55.700 183.359 1.00 39.92 134 ARG C N 1
ATOM 5559 C CA . ARG C 1 134 ? 43.108 55.659 184.341 1.00 41.46 134 ARG C CA 1
ATOM 5560 C C . ARG C 1 134 ? 43.477 54.252 184.816 1.00 40.41 134 ARG C C 1
ATOM 5561 O O . ARG C 1 134 ? 44.634 53.989 185.121 1.00 41.21 134 ARG C O 1
ATOM 5569 N N . GLU C 1 135 ? 42.508 53.347 184.874 1.00 39.47 135 GLU C N 1
ATOM 5570 C CA . GLU C 1 135 ? 42.798 52.002 185.346 1.00 39.22 135 GLU C CA 1
ATOM 5571 C C . GLU C 1 135 ? 43.639 51.163 184.388 1.00 38.79 135 GLU C C 1
ATOM 5572 O O . GLU C 1 135 ? 44.156 50.117 184.778 1.00 39.09 135 GLU C O 1
ATOM 5578 N N . ARG C 1 136 ? 43.788 51.607 183.142 1.00 37.34 136 ARG C N 1
ATOM 5579 C CA . ARG C 1 136 ? 44.589 50.852 182.179 1.00 35.90 136 ARG C CA 1
ATOM 5580 C C . ARG C 1 136 ? 45.900 51.532 181.796 1.00 35.49 136 ARG C C 1
ATOM 5581 O O . ARG C 1 136 ? 46.568 51.124 180.846 1.00 35.24 136 ARG C O 1
ATOM 5589 N N . VAL C 1 137 ? 46.257 52.579 182.531 1.00 34.08 137 VAL C N 1
ATOM 5590 C CA . VAL C 1 137 ? 47.514 53.286 182.303 1.00 33.06 137 VAL C CA 1
ATOM 5591 C C . VAL C 1 137 ? 48.256 53.156 183.628 1.00 32.69 137 VAL C C 1
ATOM 5592 O O . VAL C 1 137 ? 47.930 53.835 184.604 1.00 32.15 137 VAL C O 1
ATOM 5596 N N . ILE C 1 138 ? 49.244 52.264 183.664 1.00 32.51 138 ILE C N 1
ATOM 5597 C CA . ILE C 1 138 ? 49.990 52.005 184.898 1.00 31.65 138 ILE C CA 1
ATOM 5598 C C . ILE C 1 138 ? 51.475 52.361 184.881 1.00 31.99 138 ILE C C 1
ATOM 5599 O O . ILE C 1 138 ? 52.217 51.957 183.985 1.00 34.00 138 ILE C O 1
ATOM 5604 N N . GLY C 1 139 ? 51.901 53.109 185.892 1.00 31.19 139 GLY C N 1
ATOM 5605 C CA . GLY C 1 139 ? 53.297 53.488 185.998 1.00 30.84 139 GLY C CA 1
ATOM 5606 C C . GLY C 1 139 ? 54.016 52.596 186.997 1.00 30.32 139 GLY C C 1
ATOM 5607 O O . GLY C 1 139 ? 53.604 52.480 188.153 1.00 29.33 139 GLY C O 1
ATOM 5608 N N . PHE C 1 140 ? 55.147 51.991 186.571 1.00 29.38 140 PHE C N 1
ATOM 5609 C CA . PHE C 1 140 ? 55.885 51.084 187.467 1.00 28.90 140 PHE C CA 1
ATOM 5610 C C . PHE C 1 140 ? 56.787 51.828 188.413 1.00 28.50 140 PHE C C 1
ATOM 5611 O O . PHE C 1 140 ? 57.816 52.440 188.038 1.00 29.74 140 PHE C O 1
ATOM 5619 N N . SER C 1 141 ? 56.317 52.049 189.649 1.00 28.35 141 SER C N 1
ATOM 5620 C CA . SER C 1 141 ? 57.147 52.717 190.641 1.00 28.72 141 SER C CA 1
ATOM 5621 C C . SER C 1 141 ? 57.392 51.910 191.896 1.00 28.90 141 SER C C 1
ATOM 5622 O O . SER C 1 141 ? 58.489 51.693 192.379 1.00 27.57 141 SER C O 1
ATOM 5625 N N . GLY C 1 142 ? 56.283 51.710 192.753 1.00 29.56 142 GLY C N 1
ATOM 5626 C CA . GLY C 1 142 ? 56.311 51.140 194.067 1.00 30.71 142 GLY C CA 1
ATOM 5627 C C . GLY C 1 142 ? 56.983 49.823 194.238 1.00 32.17 142 GLY C C 1
ATOM 5628 O O . GLY C 1 142 ? 57.665 49.561 195.235 1.00 32.97 142 GLY C O 1
ATOM 5629 N N . ILE C 1 143 ? 56.622 48.844 193.436 1.00 31.49 143 ILE C N 1
ATOM 5630 C CA . ILE C 1 143 ? 57.125 47.482 193.654 1.00 31.39 143 ILE C CA 1
ATOM 5631 C C . ILE C 1 143 ? 58.651 47.516 193.809 1.00 32.32 143 ILE C C 1
ATOM 5632 O O . ILE C 1 143 ? 59.211 46.799 194.638 1.00 31.24 143 ILE C O 1
ATOM 5637 N N . LEU C 1 144 ? 59.317 48.360 193.022 1.00 33.04 144 LEU C N 1
ATOM 5638 C CA . LEU C 1 144 ? 60.777 48.456 193.064 1.00 34.07 144 LEU C CA 1
ATOM 5639 C C . LEU C 1 144 ? 61.329 49.181 194.292 1.00 36.00 144 LEU C C 1
ATOM 5640 O O . LEU C 1 144 ? 62.304 48.733 194.905 1.00 36.37 144 LEU C O 1
ATOM 5645 N N . ASP C 1 145 ? 60.722 50.309 194.642 1.00 36.58 145 ASP C N 1
ATOM 5646 C CA . ASP C 1 145 ? 61.155 51.057 195.817 1.00 35.52 145 ASP C CA 1
ATOM 5647 C C . ASP C 1 145 ? 60.936 50.188 197.037 1.00 34.12 145 ASP C C 1
ATOM 5648 O O . ASP C 1 145 ? 61.751 50.168 197.955 1.00 34.08 145 ASP C O 1
ATOM 5653 N N . SER C 1 146 ? 59.828 49.463 197.046 1.00 33.78 146 SER C N 1
ATOM 5654 C CA . SER C 1 146 ? 59.545 48.614 198.182 1.00 34.80 146 SER C CA 1
ATOM 5655 C C . SER C 1 146 ? 60.587 47.507 198.367 1.00 33.74 146 SER C C 1
ATOM 5656 O O . SER C 1 146 ? 61.091 47.309 199.470 1.00 32.20 146 SER C O 1
ATOM 5659 N N . ALA C 1 147 ? 60.905 46.800 197.284 1.00 34.19 147 ALA C N 1
ATOM 5660 C CA . ALA C 1 147 ? 61.879 45.706 197.302 1.00 34.20 147 ALA C CA 1
ATOM 5661 C C . ALA C 1 147 ? 63.260 46.191 197.739 1.00 34.45 147 ALA C C 1
ATOM 5662 O O . ALA C 1 147 ? 63.946 45.534 198.519 1.00 33.40 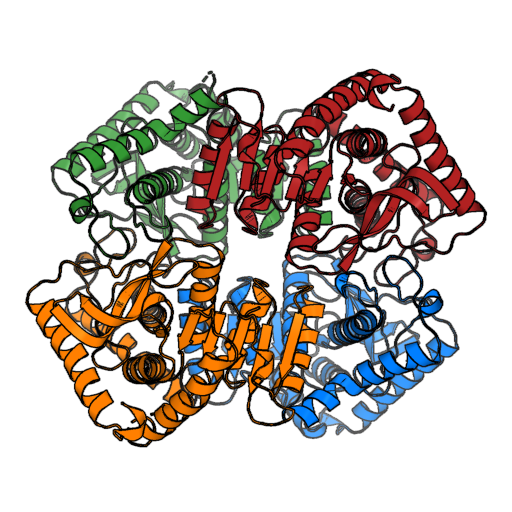147 ALA C O 1
ATOM 5664 N N . ARG C 1 148 ? 63.658 47.341 197.211 1.00 35.08 148 ARG C N 1
ATOM 5665 C CA . ARG C 1 148 ? 64.937 47.939 197.531 1.00 35.28 148 ARG C CA 1
ATOM 5666 C C . ARG C 1 148 ? 64.995 48.224 199.021 1.00 35.81 148 ARG C C 1
ATOM 5667 O O . ARG C 1 148 ? 66.007 47.969 199.676 1.00 37.29 148 ARG C O 1
ATOM 5675 N N . MET C 1 149 ? 63.909 48.751 199.567 1.00 35.63 149 MET C N 1
ATOM 5676 C CA . MET C 1 149 ? 63.888 49.037 200.995 1.00 36.16 149 MET C CA 1
ATOM 5677 C C . MET C 1 149 ? 63.997 47.722 201.765 1.00 34.02 149 MET C C 1
ATOM 5678 O O . MET C 1 149 ? 64.663 47.640 202.795 1.00 32.39 149 MET C O 1
ATOM 5683 N N . ALA C 1 150 ? 63.327 46.696 201.254 1.00 32.81 150 ALA C N 1
ATOM 5684 C CA . ALA C 1 150 ? 63.360 45.388 201.878 1.00 32.64 150 ALA C CA 1
ATOM 5685 C C . ALA C 1 150 ? 64.811 44.904 201.895 1.00 32.70 150 ALA C C 1
ATOM 5686 O O . ALA C 1 150 ? 65.308 44.419 202.912 1.00 33.51 150 ALA C O 1
ATOM 5688 N N . TYR C 1 151 ? 65.481 45.059 200.758 1.00 31.70 151 TYR C N 1
ATOM 5689 C CA . TYR C 1 151 ? 66.864 44.646 200.600 1.00 31.44 151 TYR C CA 1
ATOM 5690 C C . TYR C 1 151 ? 67.850 45.343 201.537 1.00 31.75 151 TYR C C 1
ATOM 5691 O O . TYR C 1 151 ? 68.755 44.702 202.067 1.00 32.55 151 TYR C O 1
ATOM 5700 N N . TYR C 1 152 ? 67.702 46.646 201.746 1.00 32.02 152 TYR C N 1
ATOM 5701 C CA . TYR C 1 152 ? 68.638 47.328 202.632 1.00 31.84 152 TYR C CA 1
ATOM 5702 C C . TYR C 1 152 ? 68.390 46.991 204.090 1.00 33.06 152 TYR C C 1
ATOM 5703 O O . TYR C 1 152 ? 69.340 46.793 204.849 1.00 35.56 152 TYR C O 1
ATOM 5712 N N . ILE C 1 153 ? 67.124 46.904 204.483 1.00 34.00 153 ILE C N 1
ATOM 5713 C CA . ILE C 1 153 ? 66.792 46.558 205.860 1.00 34.05 153 ILE C CA 1
ATOM 5714 C C . ILE C 1 153 ? 67.403 45.187 206.128 1.00 33.49 153 ILE C C 1
ATOM 5715 O O . ILE C 1 153 ? 68.195 45.016 207.049 1.00 30.52 153 ILE C O 1
ATOM 5720 N N . SER C 1 154 ? 67.037 44.221 205.291 1.00 34.03 154 SER C N 1
ATOM 5721 C CA . SER C 1 154 ? 67.518 42.855 205.431 1.00 34.79 154 SER C CA 1
ATOM 5722 C C . SER C 1 154 ? 69.041 42.746 205.568 1.00 34.41 154 SER C C 1
ATOM 5723 O O . SER C 1 154 ? 69.533 42.023 206.431 1.00 33.69 154 SER C O 1
ATOM 5726 N N . GLN C 1 155 ? 69.783 43.456 204.720 1.00 34.49 155 GLN C N 1
ATOM 5727 C CA . GLN C 1 155 ? 71.245 43.434 204.767 1.00 34.76 155 GLN C CA 1
ATOM 5728 C C . GLN C 1 155 ? 71.744 43.902 206.128 1.00 34.75 155 GLN C C 1
ATOM 5729 O O . GLN C 1 155 ? 72.698 43.360 206.680 1.00 33.16 155 GLN C O 1
ATOM 5735 N N . LYS C 1 156 ? 71.083 44.908 206.675 1.00 36.78 156 LYS C N 1
ATOM 5736 C CA . LYS C 1 156 ? 71.478 45.439 207.965 1.00 38.55 156 LYS C CA 1
ATOM 5737 C C . LYS C 1 156 ? 71.052 44.528 209.133 1.00 37.69 156 LYS C C 1
ATOM 5738 O O . LYS C 1 156 ? 71.871 44.225 209.993 1.00 38.16 156 LYS C O 1
ATOM 5744 N N . LEU C 1 157 ? 69.799 44.071 209.157 1.00 37.82 157 LEU C N 1
ATOM 5745 C CA . LEU C 1 157 ? 69.327 43.189 210.235 1.00 37.44 157 LEU C CA 1
ATOM 5746 C C . LEU C 1 157 ? 69.725 41.718 210.079 1.00 37.35 157 LEU C C 1
ATOM 5747 O O . LEU C 1 157 ? 69.502 40.919 210.986 1.00 38.48 157 LEU C O 1
ATOM 5752 N N . GLY C 1 158 ? 70.296 41.354 208.937 1.00 36.06 158 GLY C N 1
ATOM 5753 C CA . GLY C 1 158 ? 70.701 39.975 208.736 1.00 35.61 158 GLY C CA 1
ATOM 5754 C C . GLY C 1 158 ? 69.568 38.984 208.520 1.00 36.63 158 GLY C 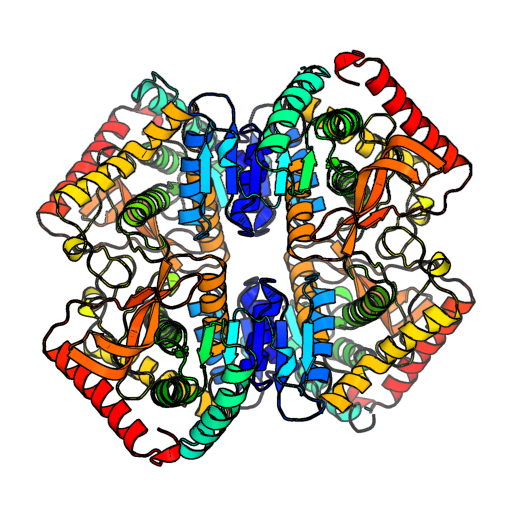C 1
ATOM 5755 O O . GLY C 1 158 ? 69.686 37.815 208.886 1.00 37.44 158 GLY C O 1
ATOM 5756 N N . VAL C 1 159 ? 68.463 39.434 207.933 1.00 36.53 159 VAL C N 1
ATOM 5757 C CA . VAL C 1 159 ? 67.346 38.533 207.674 1.00 35.62 159 VAL C CA 1
ATOM 5758 C C . VAL C 1 159 ? 66.929 38.588 206.215 1.00 35.80 159 VAL C C 1
ATOM 5759 O O . VAL C 1 159 ? 67.213 39.556 205.511 1.00 36.21 159 VAL C O 1
ATOM 5763 N N . SER C 1 160 ? 66.250 37.542 205.763 1.00 34.15 160 SER C N 1
ATOM 5764 C CA . SER C 1 160 ? 65.778 37.494 204.389 1.00 33.55 160 SER C CA 1
ATOM 5765 C C . SER C 1 160 ? 64.855 38.670 204.096 1.00 34.05 160 SER C C 1
ATOM 5766 O O . SER C 1 160 ? 64.140 39.144 204.983 1.00 33.01 160 SER C O 1
ATOM 5769 N N . PHE C 1 161 ? 64.864 39.148 202.853 1.00 35.15 161 PHE C N 1
ATOM 5770 C CA . PHE C 1 161 ? 63.978 40.251 202.499 1.00 35.23 161 PHE C CA 1
ATOM 5771 C C . PHE C 1 161 ? 62.545 39.755 202.334 1.00 35.09 161 PHE C C 1
ATOM 5772 O O . PHE C 1 161 ? 61.602 40.545 202.339 1.00 36.68 161 PHE C O 1
ATOM 5780 N N . LYS C 1 162 ? 62.386 38.439 202.211 1.00 33.66 162 LYS C N 1
ATOM 5781 C CA . LYS C 1 162 ? 61.055 37.863 202.073 1.00 32.23 162 LYS C CA 1
ATOM 5782 C C . LYS C 1 162 ? 60.245 38.109 203.336 1.00 31.72 162 LYS C C 1
ATOM 5783 O O . LYS C 1 162 ? 59.016 38.008 203.328 1.00 31.47 162 LYS C O 1
ATOM 5789 N N . SER C 1 163 ? 60.935 38.459 204.414 1.00 31.24 163 SER C N 1
ATOM 5790 C CA . SER C 1 163 ? 60.275 38.677 205.690 1.00 32.03 163 SER C CA 1
ATOM 5791 C C . SER C 1 163 ? 60.112 40.125 206.067 1.00 31.67 163 SER C C 1
ATOM 5792 O O . SER C 1 163 ? 59.752 40.424 207.199 1.00 31.95 163 SER C O 1
ATOM 5795 N N . VAL C 1 164 ? 60.377 41.025 205.130 1.00 32.41 164 VAL C N 1
ATOM 5796 C CA . VAL C 1 164 ? 60.253 42.454 205.402 1.00 32.08 164 VAL C CA 1
ATOM 5797 C C . VAL C 1 164 ? 59.012 42.989 204.699 1.00 32.98 164 VAL C C 1
ATOM 5798 O O . VAL C 1 164 ? 58.777 42.671 203.538 1.00 33.91 164 VAL C O 1
ATOM 5802 N N . ASN C 1 165 ? 58.203 43.776 205.400 1.00 33.60 165 ASN C N 1
ATOM 5803 C CA . ASN C 1 165 ? 57.022 44.369 204.780 1.00 34.76 165 ASN C CA 1
ATOM 5804 C C . ASN C 1 165 ? 57.343 45.862 204.715 1.00 35.73 165 ASN C C 1
ATOM 5805 O O . ASN C 1 165 ? 57.227 46.564 205.709 1.00 35.78 165 ASN C O 1
ATOM 5810 N N . ALA C 1 166 ? 57.777 46.335 203.549 1.00 37.09 166 ALA C N 1
ATOM 5811 C CA . ALA C 1 166 ? 58.130 47.738 203.381 1.00 37.83 166 ALA C CA 1
ATOM 5812 C C . ALA C 1 166 ? 57.061 48.526 202.644 1.00 38.95 166 ALA C C 1
ATOM 5813 O O . ALA C 1 166 ? 56.706 48.213 201.501 1.00 38.78 166 ALA C O 1
ATOM 5815 N N . ILE C 1 167 ? 56.569 49.569 203.305 1.00 39.49 167 ILE C N 1
ATOM 5816 C CA . ILE C 1 167 ? 55.547 50.428 202.735 1.00 39.17 167 ILE C CA 1
ATOM 5817 C C . ILE C 1 167 ? 56.230 51.694 202.236 1.00 39.32 167 ILE C C 1
ATOM 5818 O O . ILE C 1 167 ? 57.109 52.227 202.912 1.00 39.15 167 ILE C O 1
ATOM 5823 N N . VAL C 1 168 ? 55.835 52.150 201.045 1.00 39.42 168 VAL C N 1
ATOM 5824 C CA . VAL C 1 168 ? 56.388 53.354 200.413 1.00 39.17 168 VAL C CA 1
ATOM 5825 C C . VAL C 1 168 ? 55.296 54.126 199.684 1.00 39.60 168 VAL C C 1
ATOM 5826 O O . VAL C 1 168 ? 54.310 53.541 199.254 1.00 39.80 168 VAL C O 1
ATOM 5830 N N . LEU C 1 169 ? 55.487 55.435 199.541 1.00 41.24 169 LEU C N 1
ATOM 5831 C CA . LEU C 1 169 ? 54.521 56.306 198.876 1.00 41.98 169 LEU C CA 1
ATOM 5832 C C . LEU C 1 169 ? 55.217 57.535 198.308 1.00 42.44 169 LEU C C 1
ATOM 5833 O O . LEU C 1 169 ? 56.424 57.717 198.489 1.00 41.64 169 LEU C O 1
ATOM 5838 N N . GLY C 1 170 ? 54.433 58.382 197.642 1.00 43.41 170 GLY C N 1
ATOM 5839 C CA . GLY C 1 170 ? 54.952 59.611 197.067 1.00 43.11 170 GLY C CA 1
ATOM 5840 C C . GLY C 1 170 ? 55.043 59.590 195.553 1.00 43.18 170 GLY C C 1
ATOM 5841 O O . GLY C 1 170 ? 54.046 59.775 194.851 1.00 41.85 170 GLY C O 1
ATOM 5842 N N . MET C 1 171 ? 56.262 59.390 195.060 1.00 42.64 171 MET C N 1
ATOM 5843 C CA . MET C 1 171 ? 56.544 59.302 193.633 1.00 43.00 171 MET C CA 1
ATOM 5844 C C . MET C 1 171 ? 57.852 58.541 193.455 1.00 43.53 171 MET C C 1
ATOM 5845 O O . MET C 1 171 ? 58.500 58.181 194.438 1.00 44.18 171 MET C O 1
ATOM 5850 N N . HIS C 1 172 ? 58.229 58.279 192.208 1.00 43.83 172 HIS C N 1
ATOM 5851 C CA . HIS C 1 172 ? 59.449 57.532 191.921 1.00 43.54 172 HIS C CA 1
ATOM 5852 C C . HIS C 1 172 ? 60.629 58.467 191.652 1.00 44.38 172 HIS C C 1
ATOM 5853 O O . HIS C 1 172 ? 60.979 58.735 190.503 1.00 44.76 172 HIS C O 1
ATOM 5860 N N . GLY C 1 173 ? 61.240 58.964 192.721 1.00 45.20 173 GLY C N 1
ATOM 5861 C CA . GLY C 1 173 ? 62.371 59.857 192.560 1.00 46.98 173 GLY C CA 1
ATOM 5862 C C . GLY C 1 173 ? 62.916 60.404 193.865 1.00 48.54 173 GLY C C 1
ATOM 5863 O O . GLY C 1 173 ? 62.757 59.797 194.922 1.00 48.35 173 GLY C O 1
ATOM 5864 N N . GLN C 1 174 ? 63.548 61.569 193.786 1.00 50.66 174 GLN C N 1
ATOM 5865 C CA . GLN C 1 174 ? 64.137 62.214 194.952 1.00 53.50 174 GLN C CA 1
ATOM 5866 C C . GLN C 1 174 ? 63.199 62.292 196.156 1.00 53.38 174 GLN C C 1
ATOM 5867 O O . GLN C 1 174 ? 63.594 61.983 197.276 1.00 53.66 174 GLN C O 1
ATOM 5873 N N . LYS C 1 175 ? 61.954 62.687 195.919 1.00 54.18 175 LYS C N 1
ATOM 5874 C CA . LYS C 1 175 ? 60.975 62.825 196.993 1.00 54.99 175 LYS C CA 1
ATOM 5875 C C . LYS C 1 175 ? 60.174 61.572 197.369 1.00 54.09 175 LYS C C 1
ATOM 5876 O O . LYS C 1 175 ? 59.117 61.672 198.004 1.00 54.07 175 LYS C O 1
ATOM 5882 N N . MET C 1 176 ? 60.659 60.398 196.978 1.00 52.09 176 MET C N 1
ATOM 5883 C CA . MET C 1 176 ? 59.969 59.158 197.323 1.00 50.50 176 MET C CA 1
ATOM 5884 C C . MET C 1 176 ? 60.201 58.964 198.813 1.00 49.84 176 MET C C 1
ATOM 5885 O O . MET C 1 176 ? 61.333 59.054 199.283 1.00 51.29 176 MET C O 1
ATOM 5890 N N . PHE C 1 177 ? 59.144 58.717 199.571 1.00 49.30 177 PHE C N 1
ATOM 5891 C CA . PHE C 1 177 ? 59.328 58.540 201.003 1.00 48.48 177 PHE C CA 1
ATOM 5892 C C . PHE C 1 177 ? 58.724 57.253 201.550 1.00 49.70 177 PHE C C 1
ATOM 5893 O O . PHE C 1 177 ? 57.565 56.933 201.289 1.00 49.94 177 PHE C O 1
ATOM 5901 N N . PRO C 1 178 ? 59.525 56.469 202.281 1.00 50.45 178 PRO C N 1
ATOM 5902 C CA . PRO C 1 178 ? 59.024 55.225 202.863 1.00 50.89 178 PRO C CA 1
ATOM 5903 C C . PRO C 1 178 ? 58.295 55.570 204.161 1.00 50.72 178 PRO C C 1
ATOM 5904 O O . PRO C 1 178 ? 58.615 56.567 204.814 1.00 50.48 178 PRO C O 1
ATOM 5908 N N . VAL C 1 179 ? 57.326 54.736 204.530 1.00 49.86 179 VAL C N 1
ATOM 5909 C CA . VAL C 1 179 ? 56.533 54.924 205.742 1.00 48.53 179 VAL C CA 1
ATOM 5910 C C . VAL C 1 179 ? 56.891 53.835 206.764 1.00 48.01 179 VAL C C 1
ATOM 5911 O O . VAL C 1 179 ? 56.229 52.810 206.838 1.00 48.74 179 VAL C O 1
ATOM 5915 N N . PRO C 1 180 ? 57.948 54.049 207.568 1.00 47.76 180 PRO C N 1
ATOM 5916 C CA . PRO C 1 180 ? 58.375 53.068 208.575 1.00 47.86 180 PRO C CA 1
ATOM 5917 C C . PRO C 1 180 ? 57.275 52.628 209.533 1.00 47.88 180 PRO C C 1
ATOM 5918 O O . PRO C 1 180 ? 57.088 51.437 209.767 1.00 48.52 180 PRO C O 1
ATOM 5922 N N . ARG C 1 181 ? 56.554 53.594 210.090 1.00 47.95 181 ARG C N 1
ATOM 5923 C CA . ARG C 1 181 ? 55.481 53.303 211.034 1.00 47.33 181 ARG C CA 1
ATOM 5924 C C . ARG C 1 181 ? 54.587 52.149 210.572 1.00 47.08 181 ARG C C 1
ATOM 5925 O O . ARG C 1 181 ? 53.949 51.495 211.392 1.00 47.73 181 ARG C O 1
ATOM 5933 N N . LEU C 1 182 ? 54.547 51.891 209.266 1.00 46.17 182 LEU C N 1
ATOM 5934 C CA . LEU C 1 182 ? 53.721 50.809 208.735 1.00 45.79 182 LEU C CA 1
ATOM 5935 C C . LEU C 1 182 ? 54.536 49.612 208.208 1.00 45.39 182 LEU C C 1
ATOM 5936 O O . LEU C 1 182 ? 53.980 48.656 207.667 1.00 45.51 182 LEU C O 1
ATOM 5941 N N . SER C 1 183 ? 55.851 49.670 208.381 1.00 43.57 183 SER C N 1
ATOM 5942 C CA . SER C 1 183 ? 56.734 48.607 207.937 1.00 42.73 183 SER C CA 1
ATOM 5943 C C . SER C 1 183 ? 57.202 47.734 209.099 1.00 42.89 183 SER C C 1
ATOM 5944 O O . SER C 1 183 ? 57.389 48.213 210.222 1.00 43.36 183 SER C O 1
ATOM 5947 N N . SER C 1 184 ? 57.398 46.451 208.823 1.00 41.44 184 SER C N 1
ATOM 5948 C CA . SER C 1 184 ? 57.830 45.528 209.851 1.00 39.45 184 SER C CA 1
ATOM 5949 C C . SER C 1 184 ? 58.675 44.405 209.288 1.00 39.69 184 SER C C 1
ATOM 5950 O O . SER C 1 184 ? 58.822 44.253 208.072 1.00 40.94 184 SER C O 1
ATOM 5953 N N . VAL C 1 185 ? 59.229 43.621 210.203 1.00 38.45 185 VAL C N 1
ATOM 5954 C CA . VAL C 1 185 ? 60.084 42.493 209.879 1.00 37.39 185 VAL C CA 1
ATOM 5955 C C . VAL C 1 185 ? 59.633 41.295 210.697 1.00 38.18 185 VAL C C 1
ATOM 5956 O O . VAL C 1 185 ? 59.747 41.303 211.925 1.00 38.86 185 VAL C O 1
ATOM 5960 N N . GLY C 1 186 ? 59.124 40.272 210.020 1.00 37.98 186 GLY C N 1
ATOM 5961 C CA . GLY C 1 186 ? 58.680 39.080 210.713 1.00 37.24 186 GLY C CA 1
ATOM 5962 C C . GLY C 1 186 ? 57.672 39.403 211.790 1.00 37.91 186 GLY C C 1
ATOM 5963 O O . GLY C 1 186 ? 57.634 38.748 212.831 1.00 39.51 186 GLY C O 1
ATOM 5964 N N . GLY C 1 187 ? 56.864 40.428 211.546 1.00 37.46 187 GLY C N 1
ATOM 5965 C CA . GLY C 1 187 ? 55.857 40.815 212.510 1.00 36.76 187 GLY C CA 1
ATOM 5966 C C . GLY C 1 187 ? 56.247 42.004 213.364 1.00 37.18 187 GLY C C 1
ATOM 5967 O O . GLY C 1 187 ? 55.399 42.827 213.688 1.00 38.10 187 GLY C O 1
ATOM 5968 N N . VAL C 1 188 ? 57.528 42.101 213.718 1.00 37.37 188 VAL C N 1
ATOM 5969 C CA . VAL C 1 188 ? 58.032 43.189 214.562 1.00 36.30 188 VAL C CA 1
ATOM 5970 C C . VAL C 1 188 ? 58.028 44.560 213.884 1.00 36.77 188 VAL C C 1
ATOM 5971 O O . VAL C 1 188 ? 58.489 44.712 212.759 1.00 37.41 188 VAL C O 1
ATOM 5975 N N . PRO C 1 189 ? 57.497 45.586 214.562 1.00 37.55 189 PRO C N 1
ATOM 5976 C CA . PRO C 1 189 ? 57.504 46.896 213.898 1.00 38.43 189 PRO C CA 1
ATOM 5977 C C . PRO C 1 189 ? 58.940 47.372 213.578 1.00 39.83 189 PRO C C 1
ATOM 5978 O O . PRO C 1 189 ? 59.849 47.213 214.396 1.00 39.69 189 PRO C O 1
ATOM 5982 N N . LEU C 1 190 ? 59.144 47.947 212.391 1.00 41.38 190 LEU C N 1
ATOM 5983 C CA . LEU C 1 190 ? 60.477 48.421 211.987 1.00 42.81 190 LEU C CA 1
ATOM 5984 C C . LEU C 1 190 ? 61.093 49.378 213.015 1.00 44.98 190 LEU C C 1
ATOM 5985 O O . LEU C 1 190 ? 62.251 49.226 213.403 1.00 45.01 190 LEU C O 1
ATOM 5990 N N . GLU C 1 191 ? 60.318 50.362 213.454 1.00 47.19 191 GLU C N 1
ATOM 5991 C CA . GLU C 1 191 ? 60.807 51.332 214.420 1.00 49.07 191 GLU C CA 1
ATOM 5992 C C . GLU C 1 191 ? 61.236 50.736 215.745 1.00 50.75 191 GLU C C 1
ATOM 5993 O O . GLU C 1 191 ? 61.828 51.427 216.575 1.00 50.28 191 GLU C O 1
ATOM 5999 N N . HIS C 1 192 ? 60.938 49.454 215.936 1.00 52.75 192 HIS C N 1
ATOM 6000 C CA . HIS C 1 192 ? 61.294 48.755 217.164 1.00 54.50 192 HIS C CA 1
ATOM 6001 C C . HIS C 1 192 ? 62.574 47.940 217.022 1.00 55.15 192 HIS C C 1
ATOM 6002 O O . HIS C 1 192 ? 63.045 47.344 217.993 1.00 55.80 192 HIS C O 1
ATOM 6009 N N . LEU C 1 193 ? 63.137 47.909 215.817 1.00 55.08 193 LEU C N 1
ATOM 6010 C CA . LEU C 1 193 ? 64.362 47.151 215.567 1.00 54.20 193 LEU C CA 1
ATOM 6011 C C . LEU C 1 193 ? 65.553 48.037 215.266 1.00 54.58 193 LEU C C 1
ATOM 6012 O O . LEU C 1 193 ? 66.689 47.672 215.566 1.00 53.95 193 LEU C O 1
ATOM 6017 N N . MET C 1 194 ? 65.289 49.190 214.658 1.00 55.95 194 MET C N 1
ATOM 6018 C CA . MET C 1 194 ? 66.354 50.118 214.291 1.00 57.59 194 MET C CA 1
ATOM 6019 C C . MET C 1 194 ? 66.179 51.501 214.887 1.00 59.22 194 MET C C 1
ATOM 6020 O O . MET C 1 194 ? 65.069 52.032 214.945 1.00 60.19 194 MET C O 1
ATOM 6025 N N . SER C 1 195 ? 67.293 52.088 215.311 1.00 60.70 195 SER C N 1
ATOM 6026 C CA . SER C 1 195 ? 67.280 53.431 215.866 1.00 61.84 195 SER C CA 1
ATOM 6027 C C . SER C 1 195 ? 66.916 54.385 214.721 1.00 62.81 195 SER C C 1
ATOM 6028 O O . SER C 1 195 ? 66.960 54.076 213.406 1.00 63.28 195 SER C O 1
ATOM 6031 N N . LYS C 1 196 ? 66.472 55.589 214.898 1.00 57.33 196 LYS C N 1
ATOM 6032 C CA . LYS C 1 196 ? 66.218 56.661 213.904 1.00 57.99 196 LYS C CA 1
ATOM 6033 C C . LYS C 1 196 ? 67.376 56.874 212.974 1.00 57.45 196 LYS C C 1
ATOM 6034 O O . LYS C 1 196 ? 67.131 57.063 211.752 1.00 56.25 196 LYS C O 1
ATOM 6040 N N . GLU C 1 197 ? 68.598 56.733 213.412 1.00 65.91 197 GLU C N 1
ATOM 6041 C CA . GLU C 1 197 ? 69.768 56.841 212.518 1.00 67.02 197 GLU C CA 1
ATOM 6042 C C . GLU C 1 197 ? 69.780 55.787 211.432 1.00 66.38 197 GLU C C 1
ATOM 6043 O O . GLU C 1 197 ? 69.935 56.042 210.228 1.00 66.41 197 GLU C O 1
ATOM 6049 N N . GLU C 1 198 ? 69.665 54.513 211.926 1.00 65.82 198 GLU C N 1
ATOM 6050 C CA . GLU C 1 198 ? 69.650 53.335 211.065 1.00 65.34 198 GLU C CA 1
ATOM 6051 C C . GLU C 1 198 ? 68.510 53.371 210.049 1.00 64.71 198 GLU C C 1
ATOM 6052 O O . GLU C 1 198 ? 68.659 52.887 208.925 1.00 65.00 198 GLU C O 1
ATOM 6058 N N . ILE C 1 199 ? 67.374 53.938 210.447 1.00 63.53 199 ILE C N 1
ATOM 6059 C CA . ILE C 1 199 ? 66.221 54.036 209.557 1.00 62.38 199 ILE C CA 1
ATOM 6060 C C . ILE C 1 199 ? 66.476 55.081 208.479 1.00 62.63 199 ILE C C 1
ATOM 6061 O O . ILE C 1 199 ? 66.120 54.881 207.319 1.00 62.72 199 ILE C O 1
ATOM 6066 N N . GLU C 1 200 ? 67.088 56.201 208.859 1.00 63.36 200 GLU C N 1
ATOM 6067 C CA . GLU C 1 200 ? 67.382 57.259 207.890 1.00 63.59 200 GLU C CA 1
ATOM 6068 C C . GLU C 1 200 ? 68.512 56.866 206.948 1.00 61.70 200 GLU C C 1
ATOM 6069 O O . GLU C 1 200 ? 68.713 57.497 205.912 1.00 61.03 200 GLU C O 1
ATOM 6075 N N . GLU C 1 201 ? 69.243 55.820 207.322 1.00 60.01 201 GLU C N 1
ATOM 6076 C CA . GLU C 1 201 ? 70.343 55.320 206.514 1.00 59.09 201 GLU C CA 1
ATOM 6077 C C . GLU C 1 201 ? 69.760 54.427 205.434 1.00 58.15 201 GLU C C 1
ATOM 6078 O O . GLU C 1 201 ? 70.121 54.534 204.262 1.00 58.46 201 GLU C O 1
ATOM 6084 N N . VAL C 1 202 ? 68.849 53.546 205.836 1.00 56.33 202 VAL C N 1
ATOM 6085 C CA . VAL C 1 202 ? 68.219 52.645 204.887 1.00 53.84 202 VAL C CA 1
ATOM 6086 C C . VAL C 1 202 ? 67.367 53.437 203.916 1.00 52.56 202 VAL C C 1
ATOM 6087 O O . VAL C 1 202 ? 67.226 53.049 202.758 1.00 53.97 202 VAL C O 1
ATOM 6091 N N . VAL C 1 203 ? 66.798 54.547 204.378 1.00 50.07 203 VAL C N 1
ATOM 6092 C CA . VAL C 1 203 ? 65.960 55.370 203.508 1.00 48.46 203 VAL C CA 1
ATOM 6093 C C . VAL C 1 203 ? 66.825 56.068 202.461 1.00 47.82 203 VAL C C 1
ATOM 6094 O O . VAL C 1 203 ? 66.414 56.246 201.315 1.00 47.97 203 VAL C O 1
ATOM 6098 N N . SER C 1 204 ? 68.179 56.466 202.729 1.00 36.79 204 SER C N 1
ATOM 6099 C CA . SER C 1 204 ? 69.095 57.105 201.783 1.00 36.95 204 SER C CA 1
ATOM 6100 C C . SER C 1 204 ? 69.503 56.096 200.735 1.00 37.47 204 SER C C 1
ATOM 6101 O O . SER C 1 204 ? 69.484 56.388 199.543 1.00 36.64 204 SER C O 1
ATOM 6104 N N . GLU C 1 205 ? 69.808 54.971 201.298 1.00 46.72 205 GLU C N 1
ATOM 6105 C CA . GLU C 1 205 ? 70.275 53.941 200.378 1.00 47.16 205 GLU C CA 1
ATOM 6106 C C . GLU C 1 205 ? 69.175 53.584 199.379 1.00 46.28 205 GLU C C 1
ATOM 6107 O O . GLU C 1 205 ? 69.439 53.373 198.194 1.00 46.75 205 GLU C O 1
ATOM 6113 N N . THR C 1 206 ? 67.942 53.537 199.872 1.00 44.67 206 THR C N 1
ATOM 6114 C CA . THR C 1 206 ? 66.779 53.199 199.064 1.00 44.02 206 THR C CA 1
ATOM 6115 C C . THR C 1 206 ? 66.441 54.277 198.047 1.00 44.55 206 THR C C 1
ATOM 6116 O O . THR C 1 206 ? 66.174 53.991 196.877 1.00 44.85 206 THR C O 1
ATOM 6120 N N . VAL C 1 207 ? 66.446 55.521 198.502 1.00 44.72 207 VAL C N 1
ATOM 6121 C CA . VAL C 1 207 ? 66.140 56.650 197.637 1.00 43.34 207 VAL C CA 1
ATOM 6122 C C . VAL C 1 207 ? 67.216 56.827 196.564 1.00 42.62 207 VAL C C 1
ATOM 6123 O O . VAL C 1 207 ? 66.905 57.074 195.398 1.00 41.79 207 VAL C O 1
ATOM 6127 N N . ASN C 1 208 ? 68.477 56.673 196.963 1.00 41.64 208 ASN C N 1
ATOM 6128 C CA . ASN C 1 208 ? 69.597 56.835 196.045 1.00 41.23 208 ASN C CA 1
ATOM 6129 C C . ASN C 1 208 ? 70.135 55.564 195.393 1.00 40.86 208 ASN C C 1
ATOM 6130 O O . ASN C 1 208 ? 71.172 55.595 194.726 1.00 40.95 208 ASN C O 1
ATOM 6135 N N . ALA C 1 209 ? 69.431 54.452 195.574 1.00 38.72 209 ALA C N 1
ATOM 6136 C CA . ALA C 1 209 ? 69.862 53.195 194.989 1.00 37.24 209 ALA C CA 1
ATOM 6137 C C . ALA C 1 209 ? 69.998 53.306 193.471 1.00 37.09 209 ALA C C 1
ATOM 6138 O O . ALA C 1 209 ? 71.043 52.979 192.914 1.00 37.91 209 ALA C O 1
ATOM 6140 N N . GLY C 1 210 ? 68.958 53.789 192.802 1.00 36.20 210 GLY C N 1
ATOM 6141 C CA . GLY C 1 210 ? 69.009 53.907 191.355 1.00 35.64 210 GLY C CA 1
ATOM 6142 C C . GLY C 1 210 ? 70.186 54.681 190.789 1.00 36.04 210 GLY C C 1
ATOM 6143 O O . GLY C 1 210 ? 70.763 54.275 189.776 1.00 36.85 210 GLY C O 1
ATOM 6144 N N . ALA C 1 211 ? 70.527 55.800 191.428 1.00 36.96 211 ALA C N 1
ATOM 6145 C CA . ALA C 1 211 ? 71.637 56.660 191.001 1.00 37.80 211 ALA C CA 1
ATOM 6146 C C . ALA C 1 211 ? 72.967 55.968 191.250 1.00 38.74 211 ALA C C 1
ATOM 6147 O O . ALA C 1 211 ? 73.916 56.088 190.466 1.00 37.15 211 ALA C O 1
ATOM 6149 N N . LYS C 1 212 ? 72.999 55.209 192.403 1.00 39.92 212 LYS C N 1
ATOM 6150 C CA . LYS C 1 212 ? 74.227 54.517 192.741 1.00 40.17 212 LYS C CA 1
ATOM 6151 C C . LYS C 1 212 ? 74.705 53.548 191.687 1.00 40.07 212 LYS C C 1
ATOM 6152 O O . LYS C 1 212 ? 75.916 53.403 191.422 1.00 40.85 212 LYS C O 1
ATOM 6158 N N . ILE C 1 213 ? 73.777 52.836 191.073 1.00 39.92 213 ILE C N 1
ATOM 6159 C CA . ILE C 1 213 ? 74.157 51.824 190.074 1.00 42.01 213 ILE C CA 1
ATOM 6160 C C . ILE C 1 213 ? 74.666 52.428 188.790 1.00 41.48 213 ILE C C 1
ATOM 6161 O O . ILE C 1 213 ? 75.324 51.820 187.959 1.00 42.22 213 ILE C O 1
ATOM 6166 N N . THR C 1 214 ? 73.882 53.462 188.620 1.00 39.35 214 THR C N 1
ATOM 6167 C CA . THR C 1 214 ? 74.321 54.154 187.412 1.00 39.70 214 THR C CA 1
ATOM 6168 C C . THR C 1 214 ? 75.779 54.543 187.641 1.00 39.96 214 THR C C 1
ATOM 6169 O O . THR C 1 214 ? 76.645 54.264 186.818 1.00 39.15 214 THR C O 1
ATOM 6173 N N . GLU C 1 215 ? 76.022 55.188 188.780 1.00 40.98 215 GLU C N 1
ATOM 6174 C CA . GLU C 1 215 ? 77.348 55.632 189.199 1.00 41.32 215 GLU C CA 1
ATOM 6175 C C . GLU C 1 215 ? 78.355 54.482 189.033 1.00 39.74 215 GLU C C 1
ATOM 6176 O O . GLU C 1 215 ? 79.415 54.657 188.437 1.00 38.41 215 GLU C O 1
ATOM 6182 N N . LEU C 1 216 ? 77.995 53.301 189.532 1.00 39.37 216 LEU C N 1
ATOM 6183 C CA . LEU C 1 216 ? 78.853 52.111 189.473 1.00 38.75 216 LEU C CA 1
ATOM 6184 C C . LEU C 1 216 ? 79.060 51.446 188.105 1.00 37.73 216 LEU C C 1
ATOM 6185 O O . LEU C 1 216 ? 80.163 51.463 187.567 1.00 37.42 216 LEU C O 1
ATOM 6190 N N . ARG C 1 217 ? 78.008 50.858 187.547 1.00 38.18 217 ARG C N 1
ATOM 6191 C CA . ARG C 1 217 ? 78.124 50.170 186.265 1.00 38.31 217 ARG C CA 1
ATOM 6192 C C . ARG C 1 217 ? 78.082 51.051 185.010 1.00 37.98 217 ARG C C 1
ATOM 6193 O O . ARG C 1 217 ? 78.454 50.599 183.931 1.00 38.94 217 ARG C O 1
ATOM 6201 N N . GLY C 1 218 ? 77.616 52.289 185.134 1.00 36.44 218 GLY C N 1
ATOM 6202 C CA . GLY C 1 218 ? 77.585 53.158 183.974 1.00 36.79 218 GLY C CA 1
ATOM 6203 C C . GLY C 1 218 ? 76.241 53.419 183.319 1.00 38.23 218 GLY C C 1
ATOM 6204 O O . GLY C 1 218 ? 76.142 54.294 182.460 1.00 38.62 218 GLY C O 1
ATOM 6205 N N . TYR C 1 219 ? 75.208 52.670 183.687 1.00 38.79 219 TYR C N 1
ATOM 6206 C CA . TYR C 1 219 ? 73.893 52.902 183.099 1.00 38.69 219 TYR C CA 1
ATOM 6207 C C . TYR C 1 219 ? 72.751 52.593 184.061 1.00 38.79 219 TYR C C 1
ATOM 6208 O O . TYR C 1 219 ? 72.855 51.701 184.898 1.00 39.19 219 TYR C O 1
ATOM 6217 N N . SER C 1 220 ? 71.782 53.204 184.417 1.00 38.60 220 SER C N 1
ATOM 6218 C CA . SER C 1 220 ? 70.557 53.064 185.168 1.00 38.74 220 SER C CA 1
ATOM 6219 C C . SER C 1 220 ? 69.974 51.661 185.100 1.00 37.79 220 SER C C 1
ATOM 6220 O O . SER C 1 220 ? 70.345 50.838 184.256 1.00 37.24 220 SER C O 1
ATOM 6223 N N . SER C 1 221 ? 69.157 51.393 186.085 1.00 37.50 221 SER C N 1
ATOM 6224 C CA . SER C 1 221 ? 68.490 50.115 186.355 1.00 35.32 221 SER C CA 1
ATOM 6225 C C . SER C 1 221 ? 67.787 49.573 185.142 1.00 35.38 221 SER C C 1
ATOM 6226 O O . SER C 1 221 ? 67.018 50.224 184.448 1.00 35.81 221 SER C O 1
ATOM 6229 N N . ASN C 1 222 ? 67.844 48.183 185.071 1.00 34.69 222 ASN C N 1
ATOM 6230 C CA . ASN C 1 222 ? 67.045 47.464 184.082 1.00 34.47 222 ASN C CA 1
ATOM 6231 C C . ASN C 1 222 ? 66.513 46.119 184.593 1.00 33.95 222 ASN C C 1
ATOM 6232 O O . ASN C 1 222 ? 65.410 45.701 184.225 1.00 32.39 222 ASN C O 1
ATOM 6237 N N . TYR C 1 223 ? 67.276 45.447 185.452 1.00 32.63 223 TYR C N 1
ATOM 6238 C CA . TYR C 1 223 ? 66.809 44.172 185.989 1.00 31.10 223 TYR C CA 1
ATOM 6239 C C . TYR C 1 223 ? 65.656 44.453 186.957 1.00 31.35 223 TYR C C 1
ATOM 6240 O O . TYR C 1 223 ? 64.641 43.759 186.935 1.00 32.59 223 TYR C O 1
ATOM 6249 N N . GLY C 1 224 ? 65.804 45.480 187.792 1.00 30.61 224 GLY C N 1
ATOM 6250 C CA . GLY C 1 224 ? 64.745 45.829 188.731 1.00 30.35 224 GLY C CA 1
ATOM 6251 C C . GLY C 1 224 ? 63.400 46.059 188.049 1.00 30.03 224 GLY C C 1
ATOM 6252 O O . GLY C 1 224 ? 62.430 45.342 188.319 1.00 28.69 224 GLY C O 1
ATOM 6253 N N . PRO C 1 225 ? 63.303 47.067 187.161 1.00 30.31 225 PRO C N 1
ATOM 6254 C CA . PRO C 1 225 ? 62.016 47.298 186.494 1.00 29.24 225 PRO C CA 1
ATOM 6255 C C . PRO C 1 225 ? 61.550 46.042 185.756 1.00 28.51 225 PRO C C 1
ATOM 6256 O O . PRO C 1 225 ? 60.355 45.774 185.673 1.00 29.77 225 PRO C O 1
ATOM 6260 N N . ALA C 1 226 ? 62.502 45.281 185.222 1.00 26.51 226 ALA C N 1
ATOM 6261 C CA . ALA C 1 226 ? 62.183 44.064 184.480 1.00 25.92 226 ALA C CA 1
ATOM 6262 C C . ALA C 1 226 ? 61.464 43.064 185.375 1.00 26.07 226 ALA C C 1
ATOM 6263 O O . ALA C 1 226 ? 60.362 42.603 185.055 1.00 26.88 226 ALA C O 1
ATOM 6265 N N . ALA C 1 227 ? 62.096 42.753 186.506 1.00 26.22 227 ALA C N 1
ATOM 6266 C CA . ALA C 1 227 ? 61.564 41.812 187.494 1.00 26.08 227 ALA C CA 1
ATOM 6267 C C . ALA C 1 227 ? 60.269 42.333 188.126 1.00 25.64 227 ALA C C 1
ATOM 6268 O O . ALA C 1 227 ? 59.473 41.562 188.665 1.00 25.83 227 ALA C O 1
ATOM 6270 N N . GLY C 1 228 ? 60.062 43.642 188.067 1.00 25.41 228 GLY C N 1
ATOM 6271 C CA . GLY C 1 228 ? 58.846 44.197 188.617 1.00 25.46 228 GLY C CA 1
ATOM 6272 C C . GLY C 1 228 ? 57.732 44.015 187.604 1.00 26.19 228 GLY C C 1
ATOM 6273 O O . GLY C 1 228 ? 56.560 43.897 187.968 1.00 25.79 228 GLY C O 1
ATOM 6274 N N . LEU C 1 229 ? 58.101 44.002 186.323 1.00 26.69 229 LEU C N 1
ATOM 6275 C CA . LEU C 1 229 ? 57.134 43.827 185.241 1.00 26.52 229 LEU C CA 1
ATOM 6276 C C . LEU C 1 229 ? 56.614 42.396 185.199 1.00 26.31 229 LEU C C 1
ATOM 6277 O O . LEU C 1 229 ? 55.466 42.151 184.810 1.00 25.72 229 LEU C O 1
ATOM 6282 N N . VAL C 1 230 ? 57.464 41.455 185.600 1.00 24.37 230 VAL C N 1
ATOM 6283 C CA . VAL C 1 230 ? 57.067 40.064 185.645 1.00 24.12 230 VAL C CA 1
ATOM 6284 C C . VAL C 1 230 ? 55.942 39.923 186.666 1.00 25.46 230 VAL C C 1
ATOM 6285 O O . VAL C 1 230 ? 54.911 39.319 186.381 1.00 25.30 230 VAL C O 1
ATOM 6289 N N . LEU C 1 231 ? 56.133 40.495 187.852 1.00 26.14 231 LEU C N 1
ATOM 6290 C CA . LEU C 1 231 ? 55.110 40.421 188.888 1.00 25.69 231 LEU C CA 1
ATOM 6291 C C . LEU C 1 231 ? 53.811 41.014 188.387 1.00 26.42 231 LEU C C 1
ATOM 6292 O O . LEU C 1 231 ? 52.746 40.408 188.530 1.00 29.21 231 LEU C O 1
ATOM 6297 N N . THR C 1 232 ? 53.912 42.201 187.796 1.00 24.89 232 THR C N 1
ATOM 6298 C CA . THR C 1 232 ? 52.756 42.904 187.256 1.00 23.90 232 THR C CA 1
ATOM 6299 C C . THR C 1 232 ? 52.004 42.059 186.232 1.00 24.63 232 THR C C 1
ATOM 6300 O O . THR C 1 232 ? 50.781 42.007 186.255 1.00 22.48 232 THR C O 1
ATOM 6304 N N . VAL C 1 233 ? 52.735 41.399 185.336 1.00 26.21 233 VAL C N 1
ATOM 6305 C CA . VAL C 1 233 ? 52.101 40.548 184.326 1.00 27.65 233 VAL C CA 1
ATOM 6306 C C . VAL C 1 233 ? 51.381 39.394 185.037 1.00 27.93 233 VAL C C 1
ATOM 6307 O O . VAL C 1 233 ? 50.193 39.172 184.820 1.00 29.73 233 VAL C O 1
ATOM 6311 N N . GLU C 1 234 ? 52.101 38.676 185.893 1.00 27.74 234 GLU C N 1
ATOM 6312 C CA . GLU C 1 234 ? 51.530 37.559 186.635 1.00 28.49 234 GLU C CA 1
ATOM 6313 C C . GLU C 1 234 ? 50.284 37.981 187.433 1.00 28.71 234 GLU C C 1
ATOM 6314 O O . GLU C 1 234 ? 49.339 37.208 187.563 1.00 28.23 234 GLU C O 1
ATOM 6320 N N . ALA C 1 235 ? 50.276 39.211 187.947 1.00 28.09 235 ALA C N 1
ATOM 6321 C CA . ALA C 1 235 ? 49.142 39.715 188.728 1.00 28.20 235 ALA C CA 1
ATOM 6322 C C . ALA C 1 235 ? 47.888 39.969 187.871 1.00 30.13 235 ALA C C 1
ATOM 6323 O O . ALA C 1 235 ? 46.762 39.780 188.338 1.00 30.79 235 ALA C O 1
ATOM 6325 N N . ILE C 1 236 ? 48.093 40.396 186.625 1.00 30.29 236 ILE C N 1
ATOM 6326 C CA . ILE C 1 236 ? 47.005 40.676 185.691 1.00 30.12 236 ILE C CA 1
ATOM 6327 C C . ILE C 1 236 ? 46.445 39.357 185.158 1.00 31.65 236 ILE C C 1
ATOM 6328 O O . ILE C 1 236 ? 45.234 39.130 185.170 1.00 32.37 236 ILE C O 1
ATOM 6333 N N . LYS C 1 237 ? 47.334 38.482 184.701 1.00 32.44 237 LYS C N 1
ATOM 6334 C CA . LYS C 1 237 ? 46.935 37.189 184.146 1.00 33.23 237 LYS C CA 1
ATOM 6335 C C . LYS C 1 237 ? 46.119 36.310 185.109 1.00 34.08 237 LYS C C 1
ATOM 6336 O O . LYS C 1 237 ? 45.218 35.582 184.683 1.00 34.79 237 LYS C O 1
ATOM 6342 N N . ARG C 1 238 ? 46.416 36.376 186.401 1.00 34.10 238 ARG C N 1
ATOM 6343 C CA . ARG C 1 238 ? 45.661 35.586 187.366 1.00 35.15 238 ARG C CA 1
ATOM 6344 C C . ARG C 1 238 ? 44.443 36.334 187.894 1.00 35.85 238 ARG C C 1
ATOM 6345 O O . ARG C 1 238 ? 43.536 35.733 188.474 1.00 36.12 238 ARG C O 1
ATOM 6353 N N . ASP C 1 239 ? 44.222 37.587 187.504 1.00 35.98 239 ASP C N 1
ATOM 6354 C CA . ASP C 1 239 ? 43.099 38.304 188.148 1.00 34.52 239 ASP C CA 1
ATOM 6355 C C . ASP C 1 239 ? 43.143 38.115 189.631 1.00 34.25 239 ASP C C 1
ATOM 6356 O O . ASP C 1 239 ? 42.162 37.980 190.368 1.00 34.41 239 ASP C O 1
ATOM 6361 N N . SER C 1 240 ? 44.383 38.150 190.158 1.00 34.50 240 SER C N 1
ATOM 6362 C CA . SER C 1 240 ? 44.734 37.960 191.534 1.00 34.95 240 SER C CA 1
ATOM 6363 C C . SER C 1 240 ? 44.146 38.915 192.532 1.00 34.61 240 SER C C 1
ATOM 6364 O O . SER C 1 240 ? 43.928 38.582 193.699 1.00 36.11 240 SER C O 1
ATOM 6367 N N . LYS C 1 241 ? 43.810 40.106 192.473 1.00 33.35 241 LYS C N 1
ATOM 6368 C CA . LYS C 1 241 ? 43.295 41.105 193.433 1.00 34.50 241 LYS C CA 1
ATOM 6369 C C . LYS C 1 241 ? 44.390 41.470 194.393 1.00 35.01 241 LYS C C 1
ATOM 6370 O O . LYS C 1 241 ? 44.238 41.896 195.559 1.00 33.99 241 LYS C O 1
ATOM 6376 N N . ARG C 1 242 ? 45.640 41.521 193.877 1.00 34.22 242 ARG C N 1
ATOM 6377 C CA . ARG C 1 242 ? 46.800 41.892 194.655 1.00 34.71 242 ARG C CA 1
ATOM 6378 C C . ARG C 1 242 ? 46.906 43.392 194.956 1.00 35.42 242 ARG C C 1
ATOM 6379 O O . ARG C 1 242 ? 46.540 44.186 194.066 1.00 36.92 242 ARG C O 1
ATOM 6387 N N . ILE C 1 243 ? 47.627 43.775 196.061 1.00 34.30 243 ILE C N 1
ATOM 6388 C CA . ILE C 1 243 ? 47.795 45.183 196.384 1.00 33.54 243 ILE C CA 1
ATOM 6389 C C . ILE C 1 243 ? 49.262 45.540 196.175 1.00 32.41 243 ILE C C 1
ATOM 6390 O O . ILE C 1 243 ? 50.132 45.044 196.890 1.00 32.88 243 ILE C O 1
ATOM 6395 N N . TYR C 1 244 ? 49.540 46.372 195.179 1.00 31.49 244 TYR C N 1
ATOM 6396 C CA . TYR C 1 244 ? 50.912 46.818 194.908 1.00 31.05 244 TYR C CA 1
ATOM 6397 C C . TYR C 1 244 ? 50.873 48.330 194.735 1.00 30.20 244 TYR C C 1
ATOM 6398 O O . TYR C 1 244 ? 49.844 48.886 194.351 1.00 30.54 244 TYR C O 1
ATOM 6407 N N . PRO C 1 245 ? 51.985 49.016 195.034 1.00 29.41 245 PRO C N 1
ATOM 6408 C CA . PRO C 1 245 ? 52.044 50.477 194.887 1.00 28.49 245 PRO C CA 1
ATOM 6409 C C . PRO C 1 245 ? 52.492 50.828 193.458 1.00 27.85 245 PRO C C 1
ATOM 6410 O O . PRO C 1 245 ? 53.559 50.403 193.025 1.00 27.68 245 PRO C O 1
ATOM 6414 N N . TYR C 1 246 ? 51.675 51.588 192.731 1.00 28.38 246 TYR C N 1
ATOM 6415 C CA . TYR C 1 246 ? 51.983 51.983 191.353 1.00 29.39 246 TYR C CA 1
ATOM 6416 C C . TYR C 1 246 ? 51.849 53.504 191.174 1.00 29.71 246 TYR C C 1
ATOM 6417 O O . TYR C 1 246 ? 51.290 54.184 192.035 1.00 29.81 246 TYR C O 1
ATOM 6426 N N . SER C 1 247 ? 52.362 54.033 190.063 1.00 29.39 247 SER C N 1
ATOM 6427 C CA . SER C 1 247 ? 52.240 55.462 189.779 1.00 29.20 247 SER C CA 1
ATOM 6428 C C . SER C 1 247 ? 50.967 55.612 188.956 1.00 30.30 247 SER C C 1
ATOM 6429 O O . SER C 1 247 ? 50.925 55.239 187.785 1.00 30.04 247 SER C O 1
ATOM 6432 N N . LEU C 1 248 ? 49.928 56.163 189.571 1.00 31.30 248 LEU C N 1
ATOM 6433 C CA . LEU C 1 248 ? 48.650 56.294 188.896 1.00 32.59 248 LEU C CA 1
ATOM 6434 C C . LEU C 1 248 ? 48.074 57.695 188.882 1.00 34.42 248 LEU C C 1
ATOM 6435 O O . LEU C 1 248 ? 48.406 58.525 189.727 1.00 35.47 248 LEU C O 1
ATOM 6440 N N . TYR C 1 249 ? 47.182 57.938 187.928 1.00 36.16 249 TYR C N 1
ATOM 6441 C CA . TYR C 1 249 ? 46.528 59.231 187.796 1.00 37.82 249 TYR C CA 1
ATOM 6442 C C . TYR C 1 249 ? 45.467 59.393 188.892 1.00 38.77 249 TYR C C 1
ATOM 6443 O O . TYR C 1 249 ? 44.511 58.620 188.970 1.00 37.77 249 TYR C O 1
ATOM 6452 N N . LEU C 1 250 ? 45.642 60.406 189.736 1.00 40.58 250 LEU C N 1
ATOM 6453 C CA . LEU C 1 250 ? 44.720 60.651 190.840 1.00 41.63 250 LEU C CA 1
ATOM 6454 C C . LEU C 1 250 ? 43.459 61.456 190.499 1.00 42.96 250 LEU C C 1
ATOM 6455 O O . LEU C 1 250 ? 43.507 62.460 189.785 1.00 42.39 250 LEU C O 1
ATOM 6460 N N . GLN C 1 251 ? 42.329 60.986 191.024 1.00 43.98 251 GLN C N 1
ATOM 6461 C CA . GLN C 1 251 ? 41.029 61.629 190.845 1.00 44.02 251 GLN C CA 1
ATOM 6462 C C . GLN C 1 251 ? 40.345 61.697 192.198 1.00 43.30 251 GLN C C 1
ATOM 6463 O O . GLN C 1 251 ? 39.299 61.084 192.414 1.00 43.99 251 GLN C O 1
ATOM 6469 N N . GLY C 1 252 ? 40.950 62.440 193.113 1.00 42.14 252 GLY C N 1
ATOM 6470 C CA . GLY C 1 252 ? 40.376 62.568 194.434 1.00 41.58 252 GLY C CA 1
ATOM 6471 C C . GLY C 1 252 ? 41.130 61.810 195.506 1.00 42.02 252 GLY C C 1
ATOM 6472 O O . GLY C 1 252 ? 41.336 62.341 196.600 1.00 41.62 252 GLY C O 1
ATOM 6473 N N . GLU C 1 253 ? 41.549 60.580 195.200 1.00 41.85 253 GLU C N 1
ATOM 6474 C CA . GLU C 1 253 ? 42.272 59.752 196.170 1.00 42.29 253 GLU C CA 1
ATOM 6475 C C . GLU C 1 253 ? 43.397 60.519 196.853 1.00 43.05 253 GLU C C 1
ATOM 6476 O O . GLU C 1 253 ? 44.162 61.231 196.202 1.00 43.41 253 GLU C O 1
ATOM 6482 N N . TYR C 1 254 ? 43.662 60.387 197.973 1.00 44.05 254 TYR C N 1
ATOM 6483 C CA . TYR C 1 254 ? 44.652 61.052 198.825 1.00 45.12 254 TYR C CA 1
ATOM 6484 C C . TYR C 1 254 ? 44.486 62.564 198.814 1.00 45.63 254 TYR C C 1
ATOM 6485 O O . TYR C 1 254 ? 45.340 63.294 199.313 1.00 44.77 254 TYR C O 1
ATOM 6494 N N . GLY C 1 255 ? 43.211 62.978 198.430 1.00 46.89 255 GLY C N 1
ATOM 6495 C CA . GLY C 1 255 ? 42.935 64.399 198.376 1.00 48.34 255 GLY C CA 1
ATOM 6496 C C . GLY C 1 255 ? 43.371 65.158 197.137 1.00 49.69 255 GLY C C 1
ATOM 6497 O O . GLY C 1 255 ? 43.164 66.368 197.081 1.00 51.33 255 GLY C O 1
ATOM 6498 N N . TYR C 1 256 ? 43.953 64.484 196.146 1.00 50.00 256 TYR C N 1
ATOM 6499 C CA . TYR C 1 256 ? 44.412 65.164 194.929 1.00 50.29 256 TYR C CA 1
ATOM 6500 C C . TYR C 1 256 ? 43.807 64.602 193.641 1.00 51.46 256 TYR C C 1
ATOM 6501 O O . TYR C 1 256 ? 43.261 63.502 193.623 1.00 51.78 256 TYR C O 1
ATOM 6510 N N . ASN C 1 257 ? 43.902 65.302 192.642 1.00 52.80 257 ASN C N 1
ATOM 6511 C CA . ASN C 1 257 ? 43.437 64.902 191.319 1.00 53.80 257 ASN C CA 1
ATOM 6512 C C . ASN C 1 257 ? 44.203 65.619 190.247 1.00 53.27 257 ASN C C 1
ATOM 6513 O O . ASN C 1 257 ? 44.847 66.660 190.512 1.00 52.24 257 ASN C O 1
ATOM 6518 N N . ASP C 1 258 ? 43.965 65.285 188.981 1.00 53.48 258 ASP C N 1
ATOM 6519 C CA . ASP C 1 258 ? 44.688 65.958 187.898 1.00 53.29 258 ASP C CA 1
ATOM 6520 C C . ASP C 1 258 ? 46.161 65.956 188.174 1.00 50.67 258 ASP C C 1
ATOM 6521 O O . ASP C 1 258 ? 47.046 66.543 187.606 1.00 50.14 258 ASP C O 1
ATOM 6526 N N . ILE C 1 259 ? 46.678 64.669 188.723 1.00 47.87 259 ILE C N 1
ATOM 6527 C CA . ILE C 1 259 ? 48.104 64.518 188.962 1.00 45.38 259 ILE C CA 1
ATOM 6528 C C . ILE C 1 259 ? 48.414 63.034 189.132 1.00 44.54 259 ILE C C 1
ATOM 6529 O O . ILE C 1 259 ? 47.508 62.205 189.239 1.00 43.83 259 ILE C O 1
ATOM 6534 N N . VAL C 1 260 ? 49.699 62.704 189.153 1.00 42.41 260 VAL C N 1
ATOM 6535 C CA . VAL C 1 260 ? 50.130 61.324 189.296 1.00 39.96 260 VAL C CA 1
ATOM 6536 C C . VAL C 1 260 ? 50.949 61.135 190.572 1.00 39.03 260 VAL C C 1
ATOM 6537 O O . VAL C 1 260 ? 51.683 62.029 190.988 1.00 38.81 260 VAL C O 1
ATOM 6541 N N . ALA C 1 261 ? 50.795 59.977 191.205 1.00 39.22 261 ALA C N 1
ATOM 6542 C CA . ALA C 1 261 ? 51.533 59.675 192.423 1.00 39.09 261 ALA C CA 1
ATOM 6543 C C . ALA C 1 261 ? 51.700 58.167 192.600 1.00 38.34 261 ALA C C 1
ATOM 6544 O O . ALA C 1 261 ? 50.982 57.370 191.991 1.00 36.64 261 ALA C O 1
ATOM 6546 N N . GLU C 1 262 ? 52.667 57.798 193.435 1.00 37.98 262 GLU C N 1
ATOM 6547 C CA . GLU C 1 262 ? 52.979 56.408 193.748 1.00 38.39 262 GLU C CA 1
ATOM 6548 C C . GLU C 1 262 ? 52.130 56.014 194.957 1.00 38.33 262 GLU C C 1
ATOM 6549 O O . GLU C 1 262 ? 52.393 56.446 196.080 1.00 38.13 262 GLU C O 1
ATOM 6555 N N . VAL C 1 263 ? 51.111 55.196 194.716 1.00 37.69 263 VAL C N 1
ATOM 6556 C CA . VAL C 1 263 ? 50.199 54.769 195.767 1.00 38.28 263 VAL C CA 1
ATOM 6557 C C . VAL C 1 263 ? 49.851 53.288 195.655 1.00 39.43 263 VAL C C 1
ATOM 6558 O O . VAL C 1 263 ? 50.022 52.684 194.598 1.00 39.67 263 VAL C O 1
ATOM 6562 N N . PRO C 1 264 ? 49.364 52.686 196.762 1.00 39.85 264 PRO C N 1
ATOM 6563 C CA . PRO C 1 264 ? 48.959 51.275 196.848 1.00 39.43 264 PRO C CA 1
ATOM 6564 C C . PRO C 1 264 ? 47.691 51.082 196.023 1.00 38.88 264 PRO C C 1
ATOM 6565 O O . PRO C 1 264 ? 46.832 51.969 195.978 1.00 38.15 264 PRO C O 1
ATOM 6569 N N . ALA C 1 265 ? 47.559 49.931 195.377 1.00 37.99 265 ALA C N 1
ATOM 6570 C CA . ALA C 1 265 ? 46.370 49.687 194.567 1.00 37.51 265 ALA C CA 1
ATOM 6571 C C . ALA C 1 265 ? 46.144 48.210 194.308 1.00 36.78 265 ALA C C 1
ATOM 6572 O O . ALA C 1 265 ? 47.080 47.419 194.348 1.00 36.57 265 ALA C O 1
ATOM 6574 N N . VAL C 1 266 ? 44.888 47.852 194.060 1.00 36.90 266 VAL C N 1
ATOM 6575 C CA . VAL C 1 266 ? 44.511 46.473 193.775 1.00 37.77 266 VAL C CA 1
ATOM 6576 C C . VAL C 1 266 ? 44.468 46.316 192.261 1.00 38.51 266 VAL C C 1
ATOM 6577 O O . VAL C 1 266 ? 43.601 46.890 191.610 1.00 39.30 266 VAL C O 1
ATOM 6581 N N . ILE C 1 267 ? 45.392 45.546 191.697 1.00 39.25 267 ILE C N 1
ATOM 6582 C CA . ILE C 1 267 ? 45.414 45.355 190.248 1.00 39.46 267 ILE C CA 1
ATOM 6583 C C . ILE C 1 267 ? 44.773 44.021 189.891 1.00 39.31 267 ILE C C 1
ATOM 6584 O O . ILE C 1 267 ? 44.884 43.057 190.644 1.00 40.51 267 ILE C O 1
ATOM 6589 N N . GLY C 1 268 ? 44.106 43.972 188.741 1.00 40.11 268 GLY C N 1
ATOM 6590 C CA . GLY C 1 268 ? 43.447 42.749 188.317 1.00 39.55 268 GLY C CA 1
ATOM 6591 C C . GLY C 1 268 ? 43.603 42.410 186.844 1.00 40.11 268 GLY C C 1
ATOM 6592 O O . GLY C 1 268 ? 44.508 42.899 186.164 1.00 38.10 268 GLY C O 1
ATOM 6593 N N . LYS C 1 269 ? 42.708 41.561 186.348 1.00 41.11 269 LYS C N 1
ATOM 6594 C CA . LYS C 1 269 ? 42.749 41.139 184.955 1.00 42.53 269 LYS C CA 1
ATOM 6595 C C . LYS C 1 269 ? 42.339 42.262 184.012 1.00 41.52 269 LYS C C 1
ATOM 6596 O O . LYS C 1 269 ? 42.571 42.187 182.806 1.00 42.82 269 LYS C O 1
ATOM 6602 N N . SER C 1 270 ? 41.733 43.302 184.569 1.00 40.44 270 SER C N 1
ATOM 6603 C CA . SER C 1 270 ? 41.294 44.437 183.777 1.00 38.87 270 SER C CA 1
ATOM 6604 C C . SER C 1 270 ? 41.988 45.728 184.215 1.00 37.18 270 SER C C 1
ATOM 6605 O O . SER C 1 270 ? 41.569 46.820 183.839 1.00 36.66 270 SER C O 1
ATOM 6608 N N . GLY C 1 271 ? 43.042 45.596 185.015 1.00 35.79 271 GLY C N 1
ATOM 6609 C CA . GLY C 1 271 ? 43.782 46.760 185.459 1.00 34.21 271 GLY C CA 1
ATOM 6610 C C . GLY C 1 271 ? 43.624 47.113 186.921 1.00 33.99 271 GLY C C 1
ATOM 6611 O O . GLY C 1 271 ? 43.422 46.248 187.768 1.00 34.36 271 GLY C O 1
ATOM 6612 N N . ILE C 1 272 ? 43.734 48.401 187.221 1.00 34.57 272 ILE C N 1
ATOM 6613 C CA . ILE C 1 272 ? 43.590 48.879 188.591 1.00 34.19 272 ILE C CA 1
ATOM 6614 C C . ILE C 1 272 ? 42.112 48.829 188.968 1.00 35.03 272 ILE C C 1
ATOM 6615 O O . ILE C 1 272 ? 41.265 49.342 188.244 1.00 36.75 272 ILE C O 1
ATOM 6620 N N . GLU C 1 273 ? 41.797 48.208 190.094 1.00 35.99 273 GLU C N 1
ATOM 6621 C CA . GLU C 1 273 ? 40.412 48.123 190.519 1.00 38.17 273 GLU C CA 1
ATOM 6622 C C . GLU C 1 273 ? 40.043 49.257 191.460 1.00 39.30 273 GLU C C 1
ATOM 6623 O O . GLU C 1 273 ? 38.911 49.733 191.458 1.00 40.44 273 GLU C O 1
ATOM 6629 N N . ARG C 1 274 ? 40.993 49.675 192.283 1.00 40.76 274 ARG C N 1
ATOM 6630 C CA . ARG C 1 274 ? 40.740 50.761 193.212 1.00 41.73 274 ARG C CA 1
ATOM 6631 C C . ARG C 1 274 ? 42.035 51.165 193.901 1.00 40.36 274 ARG C C 1
ATOM 6632 O O . ARG C 1 274 ? 42.952 50.355 194.020 1.00 39.32 274 ARG C O 1
ATOM 6640 N N . ILE C 1 275 ? 42.119 52.428 194.317 1.00 39.75 275 ILE C N 1
ATOM 6641 C CA . ILE C 1 275 ? 43.308 52.933 194.997 1.00 39.82 275 ILE C CA 1
ATOM 6642 C C . ILE C 1 275 ? 43.102 52.851 196.505 1.00 40.52 275 ILE C C 1
ATOM 6643 O O . ILE C 1 275 ? 42.059 53.250 197.015 1.00 40.71 275 ILE C O 1
ATOM 6648 N N . ILE C 1 276 ? 44.093 52.346 197.227 1.00 41.76 276 ILE C N 1
ATOM 6649 C CA . ILE C 1 276 ? 43.952 52.245 198.673 1.00 43.60 276 ILE C CA 1
ATOM 6650 C C . ILE C 1 276 ? 44.488 53.491 199.383 1.00 44.56 276 ILE C C 1
ATOM 6651 O O . ILE C 1 276 ? 45.513 54.050 198.994 1.00 43.80 276 ILE C O 1
ATOM 6656 N N . GLU C 1 277 ? 43.809 54.046 200.446 1.00 39.07 277 GLU C N 1
ATOM 6657 C CA . GLU C 1 277 ? 44.261 55.226 201.161 1.00 40.45 277 GLU C CA 1
ATOM 6658 C C . GLU C 1 277 ? 44.774 54.805 202.541 1.00 40.42 277 GLU C C 1
ATOM 6659 O O . GLU C 1 277 ? 43.997 54.495 203.435 1.00 41.87 277 GLU C O 1
ATOM 6665 N N . LEU C 1 278 ? 46.076 54.702 202.676 1.00 46.73 278 LEU C N 1
ATOM 6666 C CA . LEU C 1 278 ? 46.705 54.360 203.942 1.00 47.49 278 LEU C CA 1
ATOM 6667 C C . LEU C 1 278 ? 46.433 55.437 204.984 1.00 47.58 278 LEU C C 1
ATOM 6668 O O . LEU C 1 278 ? 46.372 56.623 204.657 1.00 47.94 278 LEU C O 1
ATOM 6673 N N . PRO C 1 279 ? 46.239 55.036 206.251 1.00 47.27 279 PRO C N 1
ATOM 6674 C CA . PRO C 1 279 ? 45.984 55.999 207.326 1.00 46.69 279 PRO C CA 1
ATOM 6675 C C . PRO C 1 279 ? 47.299 56.683 207.706 1.00 46.93 279 PRO C C 1
ATOM 6676 O O . PRO C 1 279 ? 48.139 56.102 208.396 1.00 46.38 279 PRO C O 1
ATOM 6680 N N . LEU C 1 280 ? 47.462 57.922 207.251 1.00 48.29 280 LEU C N 1
ATOM 6681 C CA . LEU C 1 280 ? 48.682 58.690 207.485 1.00 49.75 280 LEU C CA 1
ATOM 6682 C C . LEU C 1 280 ? 48.555 59.751 208.588 1.00 51.23 280 LEU C C 1
ATOM 6683 O O . LEU C 1 280 ? 47.467 60.257 208.860 1.00 52.41 280 LEU C O 1
ATOM 6688 N N . THR C 1 281 ? 49.677 60.073 209.226 1.00 52.70 281 THR C N 1
ATOM 6689 C CA . THR C 1 281 ? 49.708 61.086 210.278 1.00 54.88 281 THR C CA 1
ATOM 6690 C C . THR C 1 281 ? 50.019 62.397 209.562 1.00 57.85 281 THR C C 1
ATOM 6691 O O . THR C 1 281 ? 50.363 62.372 208.382 1.00 60.56 281 THR C O 1
ATOM 6695 N N . GLU C 1 282 ? 49.918 63.530 210.256 1.00 59.75 282 GLU C N 1
ATOM 6696 C CA . GLU C 1 282 ? 50.178 64.826 209.625 1.00 60.66 282 GLU C CA 1
ATOM 6697 C C . GLU C 1 282 ? 51.512 64.868 208.879 1.00 60.15 282 GLU C C 1
ATOM 6698 O O . GLU C 1 282 ? 51.581 65.350 207.751 1.00 59.64 282 GLU C O 1
ATOM 6704 N N . ASP C 1 283 ? 52.569 64.358 209.502 1.00 59.79 283 ASP C N 1
ATOM 6705 C CA . ASP C 1 283 ? 53.893 64.371 208.882 1.00 60.44 283 ASP C CA 1
ATOM 6706 C C . ASP C 1 283 ? 53.985 63.634 207.563 1.00 58.95 283 ASP C C 1
ATOM 6707 O O . ASP C 1 283 ? 54.569 64.135 206.602 1.00 58.55 283 ASP C O 1
ATOM 6712 N N . GLU C 1 284 ? 53.426 62.432 207.533 1.00 57.24 284 GLU C N 1
ATOM 6713 C CA . GLU C 1 284 ? 53.455 61.602 206.342 1.00 56.41 284 GLU C CA 1
ATOM 6714 C C . GLU C 1 284 ? 52.585 62.239 205.266 1.00 56.21 284 GLU C C 1
ATOM 6715 O O . GLU C 1 284 ? 52.766 62.044 204.107 1.00 54.49 284 GLU C O 1
ATOM 6721 N N . LYS C 1 285 ? 51.529 63.144 205.753 1.00 51.03 285 LYS C N 1
ATOM 6722 C CA . LYS C 1 285 ? 50.720 63.729 204.657 1.00 51.68 285 LYS C CA 1
ATOM 6723 C C . LYS C 1 285 ? 51.486 64.929 204.124 1.00 51.92 285 LYS C C 1
ATOM 6724 O O . LYS C 1 285 ? 51.430 65.372 202.996 1.00 52.44 285 LYS C O 1
ATOM 6730 N N . ARG C 1 286 ? 52.367 65.383 205.035 1.00 58.32 286 ARG C N 1
ATOM 6731 C CA . ARG C 1 286 ? 53.240 66.504 204.603 1.00 58.62 286 ARG C CA 1
ATOM 6732 C C . ARG C 1 286 ? 54.162 66.016 203.525 1.00 57.99 286 ARG C C 1
ATOM 6733 O O . ARG C 1 286 ? 54.385 66.627 202.502 1.00 58.33 286 ARG C O 1
ATOM 6741 N N . LYS C 1 287 ? 54.740 64.772 203.845 1.00 57.31 287 LYS C N 1
ATOM 6742 C CA . LYS C 1 287 ? 55.771 64.228 202.962 1.00 55.88 287 LYS C CA 1
ATOM 6743 C C . LYS C 1 287 ? 55.197 63.681 201.657 1.00 54.10 287 LYS C C 1
ATOM 6744 O O . LYS C 1 287 ? 55.922 63.525 200.675 1.00 53.78 287 LYS C O 1
ATOM 6750 N N . PHE C 1 288 ? 53.895 63.399 201.659 1.00 52.66 288 PHE C N 1
ATOM 6751 C CA . PHE C 1 288 ? 53.200 62.901 200.478 1.00 51.54 288 PHE C CA 1
ATOM 6752 C C . PHE C 1 288 ? 52.848 64.106 199.628 1.00 51.13 288 PHE C C 1
ATOM 6753 O O . PHE C 1 288 ? 52.708 64.008 198.413 1.00 51.19 288 PHE C O 1
ATOM 6761 N N . ASP C 1 289 ? 52.697 65.250 200.280 1.00 51.28 289 ASP C N 1
ATOM 6762 C CA . ASP C 1 289 ? 52.352 66.462 199.567 1.00 51.24 289 ASP C CA 1
ATOM 6763 C C . ASP C 1 289 ? 53.593 66.992 198.868 1.00 50.48 289 ASP C C 1
ATOM 6764 O O . ASP C 1 289 ? 53.500 67.611 197.814 1.00 50.55 289 ASP C O 1
ATOM 6769 N N . GLU C 1 290 ? 54.756 66.741 199.456 1.00 50.04 290 GLU C N 1
ATOM 6770 C CA . GLU C 1 290 ? 56.004 67.180 198.853 1.00 50.05 290 GLU C CA 1
ATOM 6771 C C . GLU C 1 290 ? 56.193 66.440 197.542 1.00 49.95 290 GLU C C 1
ATOM 6772 O O . GLU C 1 290 ? 56.627 67.012 196.544 1.00 49.59 290 GLU C O 1
ATOM 6778 N N . ALA C 1 291 ? 55.862 65.154 197.566 1.00 50.50 291 ALA C N 1
ATOM 6779 C CA . ALA C 1 291 ? 55.986 64.286 196.400 1.00 50.29 291 ALA C CA 1
ATOM 6780 C C . ALA C 1 291 ? 55.060 64.741 195.282 1.00 49.75 291 ALA C C 1
ATOM 6781 O O . ALA C 1 291 ? 55.476 64.846 194.132 1.00 49.22 291 ALA C O 1
ATOM 6783 N N . VAL C 1 292 ? 53.805 65.005 195.624 1.00 49.71 292 VAL C N 1
ATOM 6784 C CA . VAL C 1 292 ? 52.838 65.459 194.639 1.00 50.83 292 VAL C CA 1
ATOM 6785 C C . VAL C 1 292 ? 53.343 66.722 193.961 1.00 51.88 292 VAL C C 1
ATOM 6786 O O . VAL C 1 292 ? 53.135 66.925 192.764 1.00 51.60 292 VAL C O 1
ATOM 6790 N N . GLN C 1 293 ? 54.009 67.570 194.734 1.00 53.37 293 GLN C N 1
ATOM 6791 C CA . GLN C 1 293 ? 54.547 68.808 194.200 1.00 54.89 293 GLN C CA 1
ATOM 6792 C C . GLN C 1 293 ? 55.753 68.542 193.324 1.00 54.62 293 GLN C C 1
ATOM 6793 O O . GLN C 1 293 ? 55.949 69.210 192.313 1.00 55.58 293 GLN C O 1
ATOM 6799 N N . ALA C 1 294 ? 56.558 67.559 193.709 1.00 54.67 294 ALA C N 1
ATOM 6800 C CA . ALA C 1 294 ? 57.735 67.212 192.929 1.00 54.37 294 ALA C CA 1
ATOM 6801 C C . ALA C 1 294 ? 57.282 66.808 191.531 1.00 54.24 294 ALA C C 1
ATOM 6802 O O . ALA C 1 294 ? 57.803 67.304 190.535 1.00 55.11 294 ALA C O 1
ATOM 6804 N N . VAL C 1 295 ? 56.285 65.960 191.475 1.00 53.35 295 VAL C N 1
ATOM 6805 C CA . VAL C 1 295 ? 55.726 65.519 190.178 1.00 52.74 295 VAL C CA 1
ATOM 6806 C C . VAL C 1 295 ? 55.147 66.726 189.446 1.00 53.45 295 VAL C C 1
ATOM 6807 O O . VAL C 1 295 ? 55.295 66.871 188.209 1.00 52.74 295 VAL C O 1
ATOM 6811 N N . LYS C 1 296 ? 54.589 67.646 190.240 1.00 46.16 296 LYS C N 1
ATOM 6812 C CA . LYS C 1 296 ? 54.033 68.916 189.763 1.00 45.73 296 LYS C CA 1
ATOM 6813 C C . LYS C 1 296 ? 54.955 69.703 188.872 1.00 45.09 296 LYS C C 1
ATOM 6814 O O . LYS C 1 296 ? 54.613 70.264 187.753 1.00 44.01 296 LYS C O 1
ATOM 6820 N N . LYS C 1 297 ? 56.173 69.627 189.378 1.00 54.82 297 LYS C N 1
ATOM 6821 C CA . LYS C 1 297 ? 57.229 70.359 188.644 1.00 54.83 297 LYS C CA 1
ATOM 6822 C C . LYS C 1 297 ? 57.496 69.776 187.294 1.00 55.21 297 LYS C C 1
ATOM 6823 O O . LYS C 1 297 ? 57.450 70.417 186.233 1.00 55.79 297 LYS C O 1
ATOM 6829 N N . LEU C 1 298 ? 57.883 68.457 187.374 1.00 54.83 298 LEU C N 1
ATOM 6830 C CA . LEU C 1 298 ? 58.268 67.775 186.144 1.00 54.69 298 LEU C CA 1
ATOM 6831 C C . LEU C 1 298 ? 57.227 67.954 185.034 1.00 54.21 298 LEU C C 1
ATOM 6832 O O . LEU C 1 298 ? 57.585 68.143 183.877 1.00 54.33 298 LEU C O 1
ATOM 6837 N N . VAL C 1 299 ? 55.947 67.899 185.388 1.00 53.83 299 VAL C N 1
ATOM 6838 C CA . VAL C 1 299 ? 54.867 68.055 184.418 1.00 54.00 299 VAL C CA 1
ATOM 6839 C C . VAL C 1 299 ? 54.830 69.474 183.851 1.00 54.71 299 VAL C C 1
ATOM 6840 O O . VAL C 1 299 ? 54.537 69.671 182.674 1.00 54.77 299 VAL C O 1
ATOM 6844 N N . GLU C 1 300 ? 55.136 70.456 184.694 1.00 54.53 300 GLU C N 1
ATOM 6845 C CA . GLU C 1 300 ? 55.138 71.858 184.292 1.00 54.03 300 GLU C CA 1
ATOM 6846 C C . GLU C 1 300 ? 56.292 72.212 183.370 1.00 54.25 300 GLU C C 1
ATOM 6847 O O . GLU C 1 300 ? 56.221 73.186 182.624 1.00 54.82 300 GLU C O 1
ATOM 6853 N N . THR C 1 301 ? 57.365 71.436 183.452 1.00 55.11 301 THR C N 1
ATOM 6854 C CA . THR C 1 301 ? 58.537 71.657 182.622 1.00 56.46 301 THR C CA 1
ATOM 6855 C C . THR C 1 301 ? 58.188 71.186 181.214 1.00 57.71 301 THR C C 1
ATOM 6856 O O . THR C 1 301 ? 58.741 71.665 180.224 1.00 59.19 301 THR C O 1
ATOM 6860 N N . LEU C 1 302 ? 57.260 70.242 181.134 1.00 58.58 302 LEU C N 1
ATOM 6861 C CA . LEU C 1 302 ? 56.819 69.708 179.857 1.00 60.00 302 LEU C CA 1
ATOM 6862 C C . LEU C 1 302 ? 56.146 70.798 179.029 1.00 61.41 302 LEU C C 1
ATOM 6863 O O . LEU C 1 302 ? 55.473 71.673 179.569 1.00 61.82 302 LEU C O 1
ATOM 6868 N N . PRO C 1 303 ? 56.336 70.772 177.701 1.00 62.48 303 PRO C N 1
ATOM 6869 C CA . PRO C 1 303 ? 55.700 71.791 176.861 1.00 63.26 303 PRO C CA 1
ATOM 6870 C C . PRO C 1 303 ? 54.187 71.552 176.837 1.00 64.66 303 PRO C C 1
ATOM 6871 O O . PRO C 1 303 ? 53.741 70.409 176.882 1.00 64.67 303 PRO C O 1
ATOM 6875 N N . PRO C 1 304 ? 53.380 72.627 176.763 1.00 66.32 304 PRO C N 1
ATOM 6876 C CA . PRO C 1 304 ? 51.916 72.503 176.741 1.00 67.10 304 PRO C CA 1
ATOM 6877 C C . PRO C 1 304 ? 51.390 71.426 175.796 1.00 68.68 304 PRO C C 1
ATOM 6878 O O . PRO C 1 304 ? 50.422 70.735 176.118 1.00 68.10 304 PRO C O 1
ATOM 6882 N N 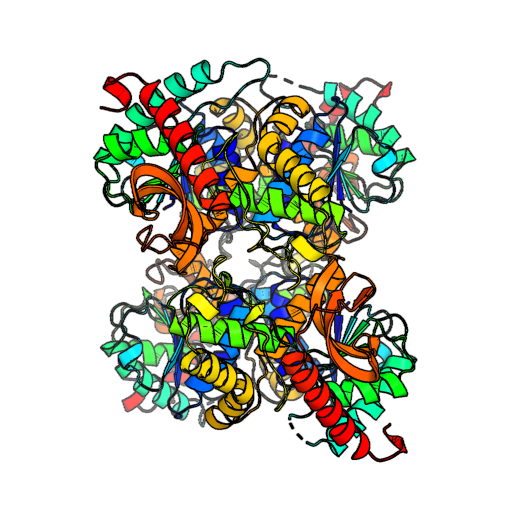. GLN C 1 305 ? 52.023 71.289 174.632 1.00 70.62 305 GLN C N 1
ATOM 6883 C CA . GLN C 1 305 ? 51.599 70.289 173.656 1.00 72.81 305 GLN C CA 1
ATOM 6884 C C . GLN C 1 305 ? 51.529 68.898 174.272 1.00 73.77 305 GLN C C 1
ATOM 6885 O O . GLN C 1 305 ? 50.548 68.178 174.084 1.00 73.87 305 GLN C O 1
ATOM 6891 N N . LEU C 1 306 ? 52.570 68.533 175.017 1.00 75.15 306 LEU C N 1
ATOM 6892 C CA . LEU C 1 306 ? 52.648 67.223 175.658 1.00 76.39 306 LEU C CA 1
ATOM 6893 C C . LEU C 1 306 ? 51.769 67.086 176.901 1.00 77.75 306 LEU C C 1
ATOM 6894 O O . LEU C 1 306 ? 51.562 65.980 177.405 1.00 77.45 306 LEU C O 1
ATOM 6899 N N . ARG C 1 307 ? 51.259 68.212 177.390 1.00 79.59 307 ARG C N 1
ATOM 6900 C CA . ARG C 1 307 ? 50.379 68.215 178.551 1.00 81.13 307 ARG C CA 1
ATOM 6901 C C . ARG C 1 307 ? 48.959 67.995 178.019 1.00 82.59 307 ARG C C 1
ATOM 6902 O O . ARG C 1 307 ? 48.223 67.146 178.521 1.00 82.77 307 ARG C O 1
ATOM 6910 N N . MET D 1 1 ? 39.172 27.912 182.932 1.00 41.38 1 MET A N 1
ATOM 6911 C CA . MET D 1 1 ? 39.474 27.199 184.168 1.00 39.50 1 MET A CA 1
ATOM 6912 C C . MET D 1 1 ? 39.490 25.698 183.901 1.00 37.66 1 MET A C 1
ATOM 6913 O O . MET D 1 1 ? 38.772 25.208 183.031 1.00 37.22 1 MET A O 1
ATOM 6918 N N . ILE D 1 2 ? 40.303 24.978 184.663 1.00 34.50 2 ILE A N 1
ATOM 6919 C CA . ILE D 1 2 ? 40.433 23.537 184.519 1.00 33.34 2 ILE A CA 1
ATOM 6920 C C . ILE D 1 2 ? 39.533 22.794 185.500 1.00 32.93 2 ILE A C 1
ATOM 6921 O O . ILE D 1 2 ? 39.692 22.917 186.714 1.00 33.21 2 ILE A O 1
ATOM 6926 N N . THR D 1 3 ? 38.599 22.008 184.980 1.00 31.06 3 THR A N 1
ATOM 6927 C CA . THR D 1 3 ? 37.705 21.257 185.850 1.00 30.70 3 THR A CA 1
ATOM 6928 C C . THR D 1 3 ? 38.140 19.797 185.998 1.00 30.33 3 THR A C 1
ATOM 6929 O O . THR D 1 3 ? 38.337 19.093 185.006 1.00 30.43 3 THR A O 1
ATOM 6933 N N . ILE D 1 4 ? 38.296 19.346 187.239 1.00 29.72 4 ILE A N 1
ATOM 6934 C CA . ILE D 1 4 ? 38.667 17.956 187.499 1.00 29.07 4 ILE A CA 1
ATOM 6935 C C . ILE D 1 4 ? 37.417 17.213 187.999 1.00 28.19 4 ILE A C 1
ATOM 6936 O O . ILE D 1 4 ? 36.810 17.616 188.991 1.00 26.56 4 ILE A O 1
ATOM 6941 N N . LEU D 1 5 ? 37.031 16.150 187.294 1.00 27.78 5 LEU A N 1
ATOM 6942 C CA . LEU D 1 5 ? 35.875 15.334 187.669 1.00 28.28 5 LEU A CA 1
ATOM 6943 C C . LEU D 1 5 ? 36.389 14.078 188.351 1.00 28.35 5 LEU A C 1
ATOM 6944 O O . LEU D 1 5 ? 36.886 13.175 187.686 1.00 29.29 5 LEU A O 1
ATOM 6949 N N . GLY D 1 6 ? 36.281 14.002 189.669 1.00 28.45 6 GLY A N 1
ATOM 6950 C CA . GLY D 1 6 ? 36.780 12.813 190.324 1.00 30.12 6 GLY A CA 1
ATOM 6951 C C . GLY D 1 6 ? 37.049 12.913 191.812 1.00 31.50 6 GLY A C 1
ATOM 6952 O O . GLY D 1 6 ? 36.472 12.159 192.594 1.00 34.59 6 GLY A O 1
ATOM 6953 N N . ALA D 1 7 ? 37.927 13.817 192.226 1.00 29.37 7 ALA A N 1
ATOM 6954 C CA . ALA D 1 7 ? 38.225 13.967 193.651 1.00 29.47 7 ALA A CA 1
ATOM 6955 C C . ALA D 1 7 ? 38.747 12.678 194.286 1.00 29.96 7 ALA A C 1
ATOM 6956 O O . ALA D 1 7 ? 38.762 12.531 195.512 1.00 30.50 7 ALA A O 1
ATOM 6958 N N . GLY D 1 8 ? 39.154 11.731 193.447 1.00 30.57 8 GLY A N 1
ATOM 6959 C CA . GLY D 1 8 ? 39.694 10.490 193.963 1.00 28.59 8 GLY A CA 1
ATOM 6960 C C . GLY D 1 8 ? 41.190 10.660 194.135 1.00 28.36 8 GLY A C 1
ATOM 6961 O O . GLY D 1 8 ? 41.696 11.779 194.230 1.00 28.54 8 GLY A O 1
ATOM 6962 N N . LYS D 1 9 ? 41.905 9.544 194.136 1.00 29.23 9 LYS A N 1
ATOM 6963 C CA . LYS D 1 9 ? 43.348 9.551 194.321 1.00 28.97 9 LYS A CA 1
ATOM 6964 C C . LYS D 1 9 ? 44.171 10.078 193.127 1.00 28.65 9 LYS A C 1
ATOM 6965 O O . LYS D 1 9 ? 45.194 10.727 193.337 1.00 28.53 9 LYS A O 1
ATOM 6971 N N . VAL D 1 10 ? 43.802 9.926 191.848 1.00 19.69 10 VAL A N 1
ATOM 6972 C CA . VAL D 1 10 ? 44.522 10.590 190.752 1.00 20.66 10 VAL A CA 1
ATOM 6973 C C . VAL D 1 10 ? 44.067 12.065 190.560 1.00 20.60 10 VAL A C 1
ATOM 6974 O O . VAL D 1 10 ? 44.880 12.937 190.222 1.00 19.46 10 VAL A O 1
ATOM 6978 N N . GLY D 1 11 ? 42.796 12.061 190.872 1.00 28.05 11 GLY A N 1
ATOM 6979 C CA . GLY D 1 11 ? 42.261 13.398 190.687 1.00 30.02 11 GLY A CA 1
ATOM 6980 C C . GLY D 1 11 ? 42.843 14.359 191.707 1.00 31.25 11 GLY A C 1
ATOM 6981 O O . GLY D 1 11 ? 43.057 15.540 191.418 1.00 32.38 11 GLY A O 1
ATOM 6982 N N . MET D 1 12 ? 43.089 13.847 192.911 1.00 31.04 12 MET A N 1
ATOM 6983 C CA . MET D 1 12 ? 43.673 14.639 193.980 1.00 30.12 12 MET A CA 1
ATOM 6984 C C . MET D 1 12 ? 45.164 14.813 193.769 1.00 29.38 12 MET A C 1
ATOM 6985 O O . MET D 1 12 ? 45.747 15.803 194.208 1.00 29.65 12 MET A O 1
ATOM 6990 N N . ALA D 1 13 ? 45.792 13.848 193.107 1.00 28.77 13 ALA A N 1
ATOM 6991 C CA . ALA D 1 13 ? 47.219 13.965 192.852 1.00 27.64 13 ALA A CA 1
ATOM 6992 C C . ALA D 1 13 ? 47.412 14.978 191.724 1.00 27.21 13 ALA A C 1
ATOM 6993 O O . ALA D 1 13 ? 48.426 15.671 191.681 1.00 29.24 13 ALA A O 1
ATOM 6995 N N . THR D 1 14 ? 46.421 15.077 190.834 1.00 25.57 14 THR A N 1
ATOM 6996 C CA . THR D 1 14 ? 46.455 16.014 189.706 1.00 24.91 14 THR A CA 1
ATOM 6997 C C . THR D 1 14 ? 46.267 17.447 190.188 1.00 24.99 14 THR A C 1
ATOM 6998 O O . THR D 1 14 ? 46.987 18.360 189.779 1.00 23.68 14 THR A O 1
ATOM 7002 N N . ALA D 1 15 ? 45.280 17.634 191.059 1.00 25.73 15 ALA A N 1
ATOM 7003 C CA . ALA D 1 15 ? 44.972 18.949 191.600 1.00 26.19 15 ALA A CA 1
ATOM 7004 C C . ALA D 1 15 ? 46.192 19.551 192.292 1.00 26.84 15 ALA A C 1
ATOM 7005 O O . ALA D 1 15 ? 46.483 20.733 192.113 1.00 27.96 15 ALA A O 1
ATOM 7007 N N . VAL D 1 16 ? 46.899 18.740 193.078 1.00 26.94 16 VAL A N 1
ATOM 7008 C CA . VAL D 1 16 ? 48.103 19.202 193.762 1.00 27.62 16 VAL A CA 1
ATOM 7009 C C . VAL D 1 16 ? 49.166 19.629 192.753 1.00 27.30 16 VAL A C 1
ATOM 7010 O O . VAL D 1 16 ? 49.736 20.714 192.862 1.00 27.41 16 VAL A O 1
ATOM 7014 N N . MET D 1 17 ? 49.443 18.773 191.776 1.00 26.46 17 MET A N 1
ATOM 7015 C CA . MET D 1 17 ? 50.453 19.098 190.781 1.00 27.10 17 MET A CA 1
ATOM 7016 C C . MET D 1 17 ? 50.051 20.331 189.974 1.00 27.60 17 MET A C 1
ATOM 7017 O O . MET D 1 17 ? 50.880 21.207 189.726 1.00 29.35 17 MET A O 1
ATOM 7022 N N . LEU D 1 18 ? 48.777 20.407 189.593 1.00 26.44 18 LEU A N 1
ATOM 7023 C CA . LEU D 1 18 ? 48.262 21.534 188.815 1.00 26.39 18 LEU A CA 1
ATOM 7024 C C . LEU D 1 18 ? 48.230 22.849 189.592 1.00 27.70 18 LEU A C 1
ATOM 7025 O O . LEU D 1 18 ? 48.257 23.937 189.007 1.00 27.74 18 LEU A O 1
ATOM 7030 N N . MET D 1 19 ? 48.148 22.736 190.911 1.00 27.74 19 MET A N 1
ATOM 7031 C CA . MET D 1 19 ? 48.125 23.894 191.780 1.00 27.95 19 MET A CA 1
ATOM 7032 C C . MET D 1 19 ? 49.537 24.471 191.888 1.00 29.32 19 MET A C 1
ATOM 7033 O O . MET D 1 19 ? 49.721 25.685 191.872 1.00 30.19 19 MET A O 1
ATOM 7038 N N . MET D 1 20 ? 50.534 23.596 191.978 1.00 29.62 20 MET A N 1
ATOM 7039 C CA . MET D 1 20 ? 51.923 24.027 192.082 1.00 30.57 20 MET A CA 1
ATOM 7040 C C . MET D 1 20 ? 52.332 24.860 190.866 1.00 30.72 20 MET A C 1
ATOM 7041 O O . MET D 1 20 ? 52.969 25.903 190.992 1.00 31.30 20 MET A O 1
ATOM 7046 N N . ARG D 1 21 ? 52.079 24.489 189.672 1.00 31.78 21 ARG A N 1
ATOM 7047 C CA . ARG D 1 21 ? 52.447 25.254 188.503 1.00 31.71 21 ARG A CA 1
ATOM 7048 C C . ARG D 1 21 ? 51.505 26.433 188.235 1.00 30.18 21 ARG A C 1
ATOM 7049 O O . ARG D 1 21 ? 51.783 27.282 187.389 1.00 30.20 21 ARG A O 1
ATOM 7057 N N . GLY D 1 22 ? 50.442 26.592 188.833 1.00 27.84 22 GLY A N 1
ATOM 7058 C CA . GLY D 1 22 ? 49.719 27.847 188.671 1.00 28.59 22 GLY A CA 1
ATOM 7059 C C . GLY D 1 22 ? 49.043 28.125 187.333 1.00 30.47 22 GLY A C 1
ATOM 7060 O O . GLY D 1 22 ? 48.499 29.210 187.144 1.00 31.06 22 GLY A O 1
ATOM 7061 N N . TYR D 1 23 ? 49.051 27.161 186.416 1.00 30.24 23 TYR A N 1
ATOM 7062 C CA . TYR D 1 23 ? 48.442 27.361 185.108 1.00 30.14 23 TYR A CA 1
ATOM 7063 C C . TYR D 1 23 ? 47.076 28.038 185.073 1.00 31.34 23 TYR A C 1
ATOM 7064 O O . TYR D 1 23 ? 46.846 28.917 184.248 1.00 33.74 23 TYR A O 1
ATOM 7073 N N . ASP D 1 24 ? 46.155 27.647 185.943 1.00 30.87 24 ASP A N 1
ATOM 7074 C CA . ASP D 1 24 ? 44.820 28.239 185.876 1.00 30.68 24 ASP A CA 1
ATOM 7075 C C . ASP D 1 24 ? 44.005 27.882 187.118 1.00 30.91 24 ASP A C 1
ATOM 7076 O O . ASP D 1 24 ? 44.480 27.167 187.993 1.00 30.13 24 ASP A O 1
ATOM 7081 N N . ASP D 1 25 ? 42.851 28.533 187.127 1.00 31.82 25 ASP A N 1
ATOM 7082 C CA . ASP D 1 25 ? 41.996 28.231 188.248 1.00 31.69 25 ASP A CA 1
ATOM 7083 C C . ASP D 1 25 ? 41.496 26.816 188.141 1.00 30.69 25 ASP A C 1
ATOM 7084 O O . ASP D 1 25 ? 40.998 26.337 187.109 1.00 31.83 25 ASP A O 1
ATOM 7089 N N . LEU D 1 26 ? 41.589 26.068 189.256 1.00 31.64 26 LEU A N 1
ATOM 7090 C CA . LEU D 1 26 ? 41.007 24.707 189.145 1.00 31.54 26 LEU A CA 1
ATOM 7091 C C . LEU D 1 26 ? 39.761 24.505 189.934 1.00 30.13 26 LEU A C 1
ATOM 7092 O O . LEU D 1 26 ? 39.485 25.138 190.997 1.00 29.06 26 LEU A O 1
ATOM 7097 N N . LEU D 1 27 ? 38.911 23.565 189.495 1.00 29.94 27 LEU A N 1
ATOM 7098 C CA . LEU D 1 27 ? 37.586 23.282 189.992 1.00 30.24 27 LEU A CA 1
ATOM 7099 C C . LEU D 1 27 ? 37.382 21.785 190.287 1.00 31.94 27 LEU A C 1
ATOM 7100 O O . LEU D 1 27 ? 37.502 20.919 189.420 1.00 33.09 27 LEU A O 1
ATOM 7105 N N . LEU D 1 28 ? 37.113 21.313 191.488 1.00 33.86 28 LEU A N 1
ATOM 7106 C CA . LEU D 1 28 ? 36.935 19.912 191.820 1.00 36.40 28 LEU A CA 1
ATOM 7107 C C . LEU D 1 28 ? 35.439 19.603 191.827 1.00 38.01 28 LEU A C 1
ATOM 7108 O O . LEU D 1 28 ? 34.661 20.327 192.447 1.00 39.91 28 LEU A O 1
ATOM 7113 N N . ILE D 1 29 ? 35.026 18.562 191.111 1.00 39.06 29 ILE A N 1
ATOM 7114 C CA . ILE D 1 29 ? 33.619 18.165 191.109 1.00 40.17 29 ILE A CA 1
ATOM 7115 C C . ILE D 1 29 ? 33.585 16.663 191.360 1.00 40.60 29 ILE A C 1
ATOM 7116 O O . ILE D 1 29 ? 34.314 15.902 190.724 1.00 40.95 29 ILE A O 1
ATOM 7121 N N . ALA D 1 30 ? 32.751 16.242 192.301 1.00 42.34 30 ALA A N 1
ATOM 7122 C CA . ALA D 1 30 ? 32.608 14.829 192.617 1.00 43.41 30 ALA A CA 1
ATOM 7123 C C . ALA D 1 30 ? 31.209 14.601 193.185 1.00 44.24 30 ALA A C 1
ATOM 7124 O O . ALA D 1 30 ? 30.604 15.503 193.762 1.00 43.66 30 ALA A O 1
ATOM 7126 N N . ARG D 1 31 ? 30.712 13.383 193.013 1.00 45.18 31 ARG A N 1
ATOM 7127 C CA . ARG D 1 31 ? 29.384 12.998 193.458 1.00 45.62 31 ARG A CA 1
ATOM 7128 C C . ARG D 1 31 ? 29.188 13.018 194.967 1.00 44.38 31 ARG A C 1
ATOM 7129 O O . ARG D 1 31 ? 28.178 13.514 195.467 1.00 44.04 31 ARG A O 1
ATOM 7137 N N . THR D 1 32 ? 30.154 12.481 195.698 1.00 44.27 32 THR A N 1
ATOM 7138 C CA . THR D 1 32 ? 30.062 12.433 197.155 1.00 44.26 32 THR A CA 1
ATOM 7139 C C . THR D 1 32 ? 29.944 13.831 197.754 1.00 44.40 32 THR A C 1
ATOM 7140 O O . THR D 1 32 ? 30.779 14.698 197.506 1.00 46.39 32 THR A O 1
ATOM 7144 N N . PRO D 1 33 ? 28.904 14.066 198.560 1.00 43.74 33 PRO A N 1
ATOM 7145 C CA . PRO D 1 33 ? 28.733 15.386 199.164 1.00 42.67 33 PRO A CA 1
ATOM 7146 C C . PRO D 1 33 ? 29.779 15.678 200.241 1.00 41.64 33 PRO A C 1
ATOM 7147 O O . PRO D 1 33 ? 30.050 14.837 201.097 1.00 40.85 33 PRO A O 1
ATOM 7151 N N . GLY D 1 34 ? 30.369 16.870 200.180 1.00 41.07 34 GLY A N 1
ATOM 7152 C CA . GLY D 1 34 ? 31.363 17.275 201.163 1.00 40.44 34 GLY A CA 1
ATOM 7153 C C . GLY D 1 34 ? 32.825 17.047 200.806 1.00 40.12 34 GLY A C 1
ATOM 7154 O O . GLY D 1 34 ? 33.682 17.904 201.043 1.00 40.45 34 GLY A O 1
ATOM 7155 N N . LYS D 1 35 ? 33.107 15.887 200.226 1.00 38.74 35 LYS A N 1
ATOM 7156 C CA . LYS D 1 35 ? 34.464 15.513 199.859 1.00 38.59 35 LYS A CA 1
ATOM 7157 C C . LYS D 1 35 ? 35.175 16.564 198.998 1.00 37.13 35 LYS A C 1
ATOM 7158 O O . LYS D 1 35 ? 36.238 17.084 199.379 1.00 36.62 35 LYS A O 1
ATOM 7164 N N . PRO D 1 36 ? 34.609 16.897 197.828 1.00 34.65 36 PRO A N 1
ATOM 7165 C CA . PRO D 1 36 ? 35.285 17.902 196.995 1.00 33.64 36 PRO A CA 1
ATOM 7166 C C . PRO D 1 36 ? 35.501 19.261 197.678 1.00 32.33 36 PRO A C 1
ATOM 7167 O O . PRO D 1 36 ? 36.533 19.904 197.497 1.00 32.58 36 PRO A O 1
ATOM 7171 N N . GLN D 1 37 ? 34.528 19.675 198.475 1.00 30.35 37 GLN A N 1
ATOM 7172 C CA . GLN D 1 37 ? 34.598 20.932 199.185 1.00 28.68 37 GLN A CA 1
ATOM 7173 C C . GLN D 1 37 ? 35.743 20.905 200.193 1.00 29.05 37 GLN A C 1
ATOM 7174 O O . GLN D 1 37 ? 36.630 21.764 200.181 1.00 28.25 37 GLN A O 1
ATOM 7180 N N . GLY D 1 38 ? 35.731 19.889 201.049 1.00 30.02 38 GLY A N 1
ATOM 7181 C CA . GLY D 1 38 ? 36.773 19.743 202.051 1.00 29.11 38 GLY A CA 1
ATOM 7182 C C . GLY D 1 38 ? 38.159 19.596 201.445 1.00 28.19 38 GLY A C 1
ATOM 7183 O O . GLY D 1 38 ? 39.147 20.022 202.043 1.00 28.50 38 GLY A O 1
ATOM 7184 N N . GLU D 1 39 ? 38.484 19.087 200.373 1.00 23.91 39 GLU A N 1
ATOM 7185 C CA . GLU D 1 39 ? 39.787 18.978 199.720 1.00 24.05 39 GLU A CA 1
ATOM 7186 C C . GLU D 1 39 ? 40.241 20.225 198.974 1.00 22.62 39 GLU A C 1
ATOM 7187 O O . GLU D 1 39 ? 41.437 20.499 198.835 1.00 21.30 39 GLU A O 1
ATOM 7193 N N . ALA D 1 40 ? 39.177 20.886 198.434 1.00 23.85 40 ALA A N 1
ATOM 7194 C CA . ALA D 1 40 ? 39.543 22.136 197.790 1.00 24.66 40 ALA A CA 1
ATOM 7195 C C . ALA D 1 40 ? 40.053 23.060 198.889 1.00 26.06 40 ALA A C 1
ATOM 7196 O O . ALA D 1 40 ? 41.041 23.778 198.728 1.00 25.97 40 ALA A O 1
ATOM 7198 N N . LEU D 1 41 ? 39.360 23.019 200.019 1.00 26.66 41 LEU A N 1
ATOM 7199 C CA . LEU D 1 41 ? 39.699 23.849 201.155 1.00 25.41 41 LEU A CA 1
ATOM 7200 C C . LEU D 1 41 ? 41.112 23.617 201.676 1.00 26.46 41 LEU A C 1
ATOM 7201 O O . LEU D 1 41 ? 41.838 24.568 201.958 1.00 26.59 41 LEU A O 1
ATOM 7206 N N . ASP D 1 42 ? 41.506 22.359 201.814 1.00 26.57 42 ASP A N 1
ATOM 7207 C CA . ASP D 1 42 ? 42.847 22.058 202.296 1.00 26.21 42 ASP A CA 1
ATOM 7208 C C . ASP D 1 42 ? 43.820 22.529 201.206 1.00 25.89 42 ASP A C 1
ATOM 7209 O O . ASP D 1 42 ? 44.802 23.223 201.476 1.00 25.73 42 ASP A O 1
ATOM 7214 N N . LEU D 1 43 ? 43.510 22.183 199.963 1.00 26.19 43 LEU A N 1
ATOM 7215 C CA . LEU D 1 43 ? 44.351 22.567 198.834 1.00 26.32 43 LEU A CA 1
ATOM 7216 C C . LEU D 1 43 ? 44.549 24.089 198.698 1.00 25.91 43 LEU A C 1
ATOM 7217 O O . LEU D 1 43 ? 45.610 24.554 198.267 1.00 26.49 43 LEU A O 1
ATOM 7222 N N . ALA D 1 44 ? 43.534 24.863 199.070 1.00 25.49 44 ALA A N 1
ATOM 7223 C CA . ALA D 1 44 ? 43.624 26.320 199.004 1.00 25.03 44 ALA A CA 1
ATOM 7224 C C . ALA D 1 44 ? 44.576 26.871 200.082 1.00 25.71 44 ALA A C 1
ATOM 7225 O O . ALA D 1 44 ? 45.279 27.848 199.845 1.00 25.44 44 ALA A O 1
ATOM 7227 N N . HIS D 1 45 ? 44.586 26.256 201.265 1.00 26.62 45 HIS A N 1
ATOM 7228 C CA . HIS D 1 45 ? 45.466 26.693 202.352 1.00 26.69 45 HIS A CA 1
ATOM 7229 C C . HIS D 1 45 ? 46.911 26.452 201.938 1.00 27.55 45 HIS A C 1
ATOM 7230 O O . HIS D 1 45 ? 47.803 27.259 202.215 1.00 27.44 45 HIS A O 1
ATOM 7237 N N . ALA D 1 46 ? 47.139 25.325 201.277 1.00 28.44 46 ALA A N 1
ATOM 7238 C CA . ALA D 1 46 ? 48.469 24.985 200.801 1.00 28.36 46 ALA A CA 1
ATOM 7239 C C . ALA D 1 46 ? 48.853 26.021 199.749 1.00 28.12 46 ALA A C 1
ATOM 7240 O O . ALA D 1 46 ? 50.011 26.427 199.663 1.00 28.79 46 ALA A O 1
ATOM 7242 N N . ALA D 1 47 ? 47.878 26.455 198.953 1.00 27.33 47 ALA A N 1
ATOM 7243 C CA . ALA D 1 47 ? 48.145 27.450 197.917 1.00 26.54 47 ALA A CA 1
ATOM 7244 C C . ALA D 1 47 ? 48.548 28.799 198.514 1.00 26.97 47 ALA A C 1
ATOM 7245 O O . ALA D 1 47 ? 49.365 29.511 197.936 1.00 27.38 47 ALA A O 1
ATOM 7247 N N . ALA D 1 48 ? 47.987 29.140 199.674 1.00 27.10 48 ALA A N 1
ATOM 7248 C CA . ALA D 1 48 ? 48.309 30.399 200.346 1.00 26.80 48 ALA A CA 1
ATOM 7249 C C . ALA D 1 48 ? 49.718 30.362 200.943 1.00 27.93 48 ALA A C 1
ATOM 7250 O O . ALA D 1 48 ? 50.409 31.385 200.989 1.00 29.09 48 ALA A O 1
ATOM 7252 N N . GLU D 1 49 ? 50.141 29.184 201.398 1.00 27.96 49 GLU A N 1
ATOM 7253 C CA . GLU D 1 49 ? 51.474 29.015 201.979 1.00 28.37 49 GLU A CA 1
ATOM 7254 C C . GLU D 1 49 ? 52.560 29.132 200.919 1.00 29.30 49 GLU A C 1
ATOM 7255 O O . GLU D 1 49 ? 53.684 29.531 201.220 1.00 29.83 49 GLU A O 1
ATOM 7261 N N . LEU D 1 50 ? 52.218 28.766 199.687 1.00 29.71 50 LEU A N 1
ATOM 7262 C CA . LEU D 1 50 ? 53.159 28.811 198.580 1.00 29.37 50 LEU A CA 1
ATOM 7263 C C . LEU D 1 50 ? 53.077 30.114 197.807 1.00 29.26 50 LEU A C 1
ATOM 7264 O O . LEU D 1 50 ? 53.997 30.460 197.071 1.00 31.90 50 LEU A O 1
ATOM 7269 N N . GLY D 1 51 ? 51.973 30.832 197.949 1.00 27.83 51 GLY A N 1
ATOM 7270 C CA . GLY D 1 51 ? 51.857 32.095 197.248 1.00 27.94 51 GLY A CA 1
ATOM 7271 C C . GLY D 1 51 ? 51.244 32.060 195.860 1.00 28.46 51 GLY A C 1
ATOM 7272 O O . GLY D 1 51 ? 51.436 33.006 195.093 1.00 28.66 51 GLY A O 1
ATOM 7273 N N . VAL D 1 52 ? 50.514 30.989 195.537 1.00 27.89 52 VAL A N 1
ATOM 7274 C CA . VAL D 1 52 ? 49.851 30.864 194.237 1.00 28.52 52 VAL A CA 1
ATOM 7275 C C . VAL D 1 52 ? 48.399 31.371 194.336 1.00 29.64 52 VAL A C 1
ATOM 7276 O O . VAL D 1 52 ? 47.524 30.658 194.839 1.00 27.87 52 VAL A O 1
ATOM 7280 N N . ASP D 1 53 ? 48.159 32.594 193.839 1.00 31.77 53 ASP A N 1
ATOM 7281 C CA . ASP D 1 53 ? 46.829 33.227 193.867 1.00 32.56 53 ASP A CA 1
ATOM 7282 C C . ASP D 1 53 ? 45.804 32.568 192.965 1.00 33.71 53 ASP A C 1
ATOM 7283 O O . ASP D 1 53 ? 44.827 33.229 192.609 1.00 37.30 53 ASP A O 1
ATOM 7288 N N . ILE D 1 54 ? 45.994 31.328 192.527 1.00 32.45 54 ILE A N 1
ATOM 7289 C CA . ILE D 1 54 ? 44.949 30.764 191.677 1.00 29.53 54 ILE A CA 1
ATOM 7290 C C . ILE D 1 54 ? 43.744 30.558 192.574 1.00 29.51 54 ILE A C 1
ATOM 7291 O O . ILE D 1 54 ? 43.865 30.584 193.805 1.00 29.54 54 ILE A O 1
ATOM 7296 N N . ARG D 1 55 ? 42.581 30.311 191.988 1.00 30.27 55 ARG A N 1
ATOM 7297 C CA . ARG D 1 55 ? 41.279 30.100 192.670 1.00 32.55 55 ARG A CA 1
ATOM 7298 C C . ARG D 1 55 ? 40.976 28.594 192.612 1.00 31.76 55 ARG A C 1
ATOM 7299 O O . ARG D 1 55 ? 41.225 27.999 191.547 1.00 30.86 55 ARG A O 1
ATOM 7307 N N . ILE D 1 56 ? 40.675 28.034 193.758 1.00 32.24 56 ILE A N 1
ATOM 7308 C CA . ILE D 1 56 ? 40.500 26.580 193.981 1.00 33.93 56 ILE A CA 1
ATOM 7309 C C . ILE D 1 56 ? 39.129 26.349 194.565 1.00 34.40 56 ILE A C 1
ATOM 7310 O O . ILE D 1 56 ? 38.818 26.683 195.737 1.00 34.82 56 ILE A O 1
ATOM 7315 N N . SER D 1 57 ? 38.242 25.662 193.842 1.00 34.99 57 SER A N 1
ATOM 7316 C CA . SER D 1 57 ? 36.939 25.354 194.475 1.00 34.93 57 SER A CA 1
ATOM 7317 C C . SER D 1 57 ? 36.652 23.863 194.510 1.00 35.40 57 SER A C 1
ATOM 7318 O O . SER D 1 57 ? 37.156 23.070 193.727 1.00 35.27 57 SER A O 1
ATOM 7321 N N . GLY D 1 58 ? 35.482 23.435 195.206 1.00 35.96 58 GLY A N 1
ATOM 7322 C CA . GLY D 1 58 ? 34.993 22.066 195.229 1.00 35.68 58 GLY A CA 1
ATOM 7323 C C . GLY D 1 58 ? 33.494 22.095 195.003 1.00 35.92 58 GLY A C 1
ATOM 7324 O O . GLY D 1 58 ? 32.830 23.059 195.379 1.00 36.55 58 GLY A O 1
ATOM 7325 N N . SER D 1 59 ? 32.938 21.047 194.414 1.00 35.95 59 SER A N 1
ATOM 7326 C CA . SER D 1 59 ? 31.515 21.067 194.136 1.00 35.30 59 SER A CA 1
ATOM 7327 C C . SER D 1 59 ? 30.929 19.683 193.872 1.00 35.53 59 SER A C 1
ATOM 7328 O O . SER D 1 59 ? 31.644 18.741 193.522 1.00 35.23 59 SER A O 1
ATOM 7331 N N . ASN D 1 60 ? 29.616 19.576 194.059 1.00 35.61 60 ASN A N 1
ATOM 7332 C CA . ASN D 1 60 ? 28.871 18.334 193.856 1.00 34.59 60 ASN A CA 1
ATOM 7333 C C . ASN D 1 60 ? 27.896 18.571 192.729 1.00 36.09 60 ASN A C 1
ATOM 7334 O O . ASN D 1 60 ? 27.169 17.674 192.305 1.00 36.08 60 ASN A O 1
ATOM 7339 N N . SER D 1 61 ? 27.915 19.808 192.250 1.00 38.26 61 SER A N 1
ATOM 7340 C CA . SER D 1 61 ? 27.058 20.286 191.183 1.00 39.80 61 SER A CA 1
ATOM 7341 C C . SER D 1 61 ? 27.840 20.313 189.863 1.00 39.90 61 SER A C 1
ATOM 7342 O O . SER D 1 61 ? 28.799 21.069 189.726 1.00 40.47 61 SER A O 1
ATOM 7345 N N . TYR D 1 62 ? 27.430 19.489 188.902 1.00 40.52 62 TYR A N 1
ATOM 7346 C CA . TYR D 1 62 ? 28.099 19.410 187.599 1.00 42.20 62 TYR A CA 1
ATOM 7347 C C . TYR D 1 62 ? 27.897 20.600 186.665 1.00 43.43 62 TYR A C 1
ATOM 7348 O O . TYR D 1 62 ? 28.652 20.770 185.704 1.00 42.94 62 TYR A O 1
ATOM 7357 N N . GLU D 1 63 ? 26.881 21.415 186.922 1.00 44.99 63 GLU A N 1
ATOM 7358 C CA . GLU D 1 63 ? 26.624 22.571 186.068 1.00 47.42 63 GLU A CA 1
ATOM 7359 C C . GLU D 1 63 ? 27.663 23.668 186.283 1.00 46.86 63 GLU A C 1
ATOM 7360 O O . GLU D 1 63 ? 27.761 24.605 185.489 1.00 46.20 63 GLU A O 1
ATOM 7366 N N . ASP D 1 64 ? 28.445 23.537 187.354 1.00 45.45 64 ASP A N 1
ATOM 7367 C CA . ASP D 1 64 ? 29.492 24.506 187.668 1.00 43.77 64 ASP A CA 1
ATOM 7368 C C . ASP D 1 64 ? 30.647 24.467 186.669 1.00 44.10 64 ASP A C 1
ATOM 7369 O O . ASP D 1 64 ? 31.439 25.403 186.615 1.00 44.01 64 ASP A O 1
ATOM 7374 N N . MET D 1 65 ? 30.748 23.388 185.890 1.00 43.66 65 MET A N 1
ATOM 7375 C CA . MET D 1 65 ? 31.831 23.245 184.922 1.00 43.38 65 MET A CA 1
ATOM 7376 C C . MET D 1 65 ? 31.566 23.987 183.625 1.00 44.86 65 MET A C 1
ATOM 7377 O O . MET D 1 65 ? 32.387 23.959 182.706 1.00 45.38 65 MET A O 1
ATOM 7382 N N . ARG D 1 66 ? 30.411 24.797 183.409 1.00 43.46 66 ARG A N 1
ATOM 7383 C CA . ARG D 1 66 ? 30.171 25.652 182.270 1.00 44.71 66 ARG A CA 1
ATOM 7384 C C . ARG D 1 66 ? 31.266 26.676 182.109 1.00 42.31 66 ARG A C 1
ATOM 7385 O O . ARG D 1 66 ? 31.596 27.477 182.997 1.00 42.12 66 ARG A O 1
ATOM 7393 N N . GLY D 1 67 ? 31.946 26.618 180.957 1.00 42.62 67 GLY A N 1
ATOM 7394 C CA . GLY D 1 67 ? 32.976 27.639 180.704 1.00 40.59 67 GLY A CA 1
ATOM 7395 C C . GLY D 1 67 ? 34.355 27.100 180.977 1.00 39.48 67 GLY A C 1
ATOM 7396 O O . GLY D 1 67 ? 35.312 27.838 181.183 1.00 38.96 67 GLY A O 1
ATOM 7397 N N . SER D 1 68 ? 34.387 25.705 181.093 1.00 38.38 68 SER A N 1
ATOM 7398 C CA . SER D 1 68 ? 35.677 25.133 181.226 1.00 37.49 68 SER A CA 1
ATOM 7399 C C . SER D 1 68 ? 36.206 24.801 179.839 1.00 35.85 68 SER A C 1
ATOM 7400 O O . SER D 1 68 ? 35.486 24.264 179.003 1.00 35.42 68 SER A O 1
ATOM 7403 N N . ASP D 1 69 ? 37.468 25.125 179.595 1.00 34.08 69 ASP A N 1
ATOM 7404 C CA . ASP D 1 69 ? 38.053 24.843 178.305 1.00 33.15 69 ASP A CA 1
ATOM 7405 C C . ASP D 1 69 ? 38.704 23.472 178.315 1.00 32.33 69 ASP A C 1
ATOM 7406 O O . ASP D 1 69 ? 39.011 22.906 177.261 1.00 31.23 69 ASP A O 1
ATOM 7411 N N . ILE D 1 70 ? 38.895 22.932 179.516 1.00 31.26 70 ILE A N 1
ATOM 7412 C CA . ILE D 1 70 ? 39.497 21.611 179.685 1.00 30.15 70 ILE A CA 1
ATOM 7413 C C . ILE D 1 70 ? 38.883 20.866 180.858 1.00 28.93 70 ILE A C 1
ATOM 7414 O O . ILE D 1 70 ? 38.815 21.387 181.969 1.00 29.47 70 ILE A O 1
ATOM 7419 N N . VAL D 1 71 ? 38.434 19.643 180.602 1.00 28.54 71 VAL A N 1
ATOM 7420 C CA . VAL D 1 71 ? 37.841 18.801 181.637 1.00 28.79 71 VAL A CA 1
ATOM 7421 C C . VAL D 1 71 ? 38.708 17.550 181.760 1.00 28.30 71 VAL A C 1
ATOM 7422 O O . VAL D 1 71 ? 38.938 16.860 180.772 1.00 30.85 71 VAL A O 1
ATOM 7426 N N . LEU D 1 72 ? 39.205 17.282 182.965 1.00 26.45 72 LEU A N 1
ATOM 7427 C CA . LEU D 1 72 ? 40.040 16.114 183.214 1.00 25.87 72 LEU A CA 1
ATOM 7428 C C . LEU D 1 72 ? 39.201 15.071 183.932 1.00 26.49 72 LEU A C 1
ATOM 7429 O O . LEU D 1 72 ? 38.819 15.257 185.088 1.00 26.63 72 LEU A O 1
ATOM 7434 N N . VAL D 1 73 ? 38.903 13.977 183.245 1.00 28.85 73 VAL A N 1
ATOM 7435 C CA . VAL D 1 73 ? 38.093 12.919 183.831 1.00 31.02 73 VAL A CA 1
ATOM 7436 C C . VAL D 1 73 ? 38.996 11.900 184.511 1.00 32.79 73 VAL A C 1
ATOM 7437 O O . VAL D 1 73 ? 39.744 11.165 183.861 1.00 32.93 73 VAL A O 1
ATOM 7441 N N . THR D 1 74 ? 38.878 12.036 185.848 1.00 35.26 74 THR A N 1
ATOM 7442 C CA . THR D 1 74 ? 39.743 11.116 186.635 1.00 38.91 74 THR A CA 1
ATOM 7443 C C . THR D 1 74 ? 38.864 10.277 187.507 1.00 41.47 74 THR A C 1
ATOM 7444 O O . THR D 1 74 ? 39.181 9.685 188.518 1.00 43.64 74 THR A O 1
ATOM 7448 N N . ALA D 1 75 ? 37.582 10.229 187.086 1.00 44.96 75 ALA A N 1
ATOM 7449 C CA . ALA D 1 75 ? 36.582 9.566 187.927 1.00 48.77 75 ALA A CA 1
ATOM 7450 C C . ALA D 1 75 ? 36.704 8.097 188.151 1.00 51.00 75 ALA A C 1
ATOM 7451 O O . ALA D 1 75 ? 36.351 7.563 189.230 1.00 52.33 75 ALA A O 1
ATOM 7453 N N . GLY D 1 76 ? 37.018 7.315 187.114 1.00 52.88 76 GLY A N 1
ATOM 7454 C CA . GLY D 1 76 ? 37.032 5.854 187.316 1.00 57.05 76 GLY A CA 1
ATOM 7455 C C . GLY D 1 76 ? 37.641 5.457 188.656 1.00 60.22 76 GLY A C 1
ATOM 7456 O O . GLY D 1 76 ? 37.844 6.289 189.530 1.00 61.02 76 GLY A O 1
ATOM 7457 N N . ILE D 1 77 ? 37.164 4.239 188.909 1.00 62.38 77 ILE A N 1
ATOM 7458 C CA . ILE D 1 77 ? 37.582 3.445 190.058 1.00 63.86 77 ILE A CA 1
ATOM 7459 C C . ILE D 1 77 ? 38.547 2.391 189.514 1.00 65.05 77 ILE A C 1
ATOM 7460 O O . ILE D 1 77 ? 38.200 1.623 188.612 1.00 65.87 77 ILE A O 1
ATOM 7465 N N . GLY D 1 78 ? 39.761 2.375 190.055 1.00 65.44 78 GLY A N 1
ATOM 7466 C CA . GLY D 1 78 ? 40.763 1.426 189.610 1.00 64.47 78 GLY A CA 1
ATOM 7467 C C . GLY D 1 78 ? 40.867 0.237 190.538 1.00 65.04 78 GLY A C 1
ATOM 7468 O O . GLY D 1 78 ? 39.860 -0.394 190.871 1.00 65.66 78 GLY A O 1
ATOM 7469 N N . LEU D 1 88 ? 35.220 -4.218 187.168 1.00 57.76 88 LEU A N 1
ATOM 7470 C CA . LEU D 1 88 ? 35.954 -2.945 186.923 1.00 57.79 88 LEU A CA 1
ATOM 7471 C C . LEU D 1 88 ? 35.449 -2.373 185.614 1.00 57.07 88 LEU A C 1
ATOM 7472 O O . LEU D 1 88 ? 34.869 -1.286 185.560 1.00 58.17 88 LEU A O 1
ATOM 7477 N N . LEU D 1 89 ? 35.669 -3.144 184.559 1.00 55.95 89 LEU A N 1
ATOM 7478 C CA . LEU D 1 89 ? 35.275 -2.794 183.199 1.00 54.35 89 LEU A CA 1
ATOM 7479 C C . LEU D 1 89 ? 33.829 -2.301 183.007 1.00 53.92 89 LEU A C 1
ATOM 7480 O O . LEU D 1 89 ? 33.620 -1.194 182.502 1.00 53.04 89 LEU A O 1
ATOM 7485 N N . GLU D 1 90 ? 32.837 -3.105 183.397 1.00 53.49 90 GLU A N 1
ATOM 7486 C CA . GLU D 1 90 ? 31.431 -2.706 183.235 1.00 53.80 90 GLU A CA 1
ATOM 7487 C C . GLU D 1 90 ? 31.094 -1.559 184.176 1.00 51.53 90 GLU A C 1
ATOM 7488 O O . GLU D 1 90 ? 30.187 -0.770 183.910 1.00 50.03 90 GLU A O 1
ATOM 7494 N N . ALA D 1 91 ? 31.740 -1.430 185.255 1.00 47.90 91 ALA A N 1
ATOM 7495 C CA . ALA D 1 91 ? 31.543 -0.383 186.254 1.00 46.95 91 ALA A CA 1
ATOM 7496 C C . ALA D 1 91 ? 32.078 0.949 185.728 1.00 46.63 91 ALA A C 1
ATOM 7497 O O . ALA D 1 91 ? 31.328 1.915 185.608 1.00 47.77 91 ALA A O 1
ATOM 7499 N N . ASN D 1 92 ? 33.372 0.999 185.412 1.00 44.37 92 ASN A N 1
ATOM 7500 C CA . ASN D 1 92 ? 33.964 2.228 184.903 1.00 42.80 92 ASN A CA 1
ATOM 7501 C C . ASN D 1 92 ? 33.301 2.650 183.602 1.00 43.34 92 ASN A C 1
ATOM 7502 O O . ASN D 1 92 ? 33.353 3.822 183.213 1.00 43.27 92 ASN A O 1
ATOM 7507 N N . ALA D 1 93 ? 32.671 1.688 182.935 1.00 43.41 93 ALA A N 1
ATOM 7508 C CA . ALA D 1 93 ? 31.968 1.956 181.690 1.00 42.63 93 ALA A CA 1
ATOM 7509 C C . ALA D 1 93 ? 30.704 2.750 182.015 1.00 43.33 93 ALA A C 1
ATOM 7510 O O . ALA D 1 93 ? 30.378 3.722 181.334 1.00 43.05 93 ALA A O 1
ATOM 7512 N N . ASN D 1 94 ? 30.004 2.337 183.068 1.00 43.27 94 ASN A N 1
ATOM 7513 C CA . ASN D 1 94 ? 28.790 3.021 183.484 1.00 43.22 94 ASN A CA 1
ATOM 7514 C C . ASN D 1 94 ? 29.114 4.414 183.987 1.00 42.63 94 ASN A C 1
ATOM 7515 O O . ASN D 1 94 ? 28.385 5.367 183.705 1.00 43.74 94 ASN A O 1
ATOM 7520 N N . THR D 1 95 ? 30.202 4.531 184.743 1.00 40.93 95 THR A N 1
ATOM 7521 C CA . THR D 1 95 ? 30.615 5.828 185.257 1.00 39.62 95 THR A CA 1
ATOM 7522 C C . THR D 1 95 ? 30.855 6.760 184.067 1.00 41.34 95 THR A C 1
ATOM 7523 O O . THR D 1 95 ? 30.422 7.909 184.083 1.00 42.90 95 THR A O 1
ATOM 7527 N N . MET D 1 96 ? 31.547 6.219 182.978 1.00 40.42 96 MET A N 1
ATOM 7528 C CA . MET D 1 96 ? 31.846 7.018 181.772 1.00 40.69 96 MET A CA 1
ATOM 7529 C C . MET D 1 96 ? 30.567 7.466 181.071 1.00 40.44 96 MET A C 1
ATOM 7530 O O . MET D 1 96 ? 30.431 8.636 180.699 1.00 41.03 96 MET A O 1
ATOM 7535 N N . ALA D 1 97 ? 29.660 6.518 181.016 1.00 40.85 97 ALA A N 1
ATOM 7536 C CA . ALA D 1 97 ? 28.295 6.688 180.479 1.00 40.08 97 ALA A CA 1
ATOM 7537 C C . ALA D 1 97 ? 27.562 7.853 181.161 1.00 40.33 97 ALA A C 1
ATOM 7538 O O . ALA D 1 97 ? 26.888 8.620 180.457 1.00 41.00 97 ALA A O 1
ATOM 7540 N N . ASP D 1 98 ? 27.715 7.954 182.452 1.00 40.17 98 ASP A N 1
ATOM 7541 C CA . ASP D 1 98 ? 27.049 8.942 183.262 1.00 40.48 98 ASP A CA 1
ATOM 7542 C C . ASP D 1 98 ? 27.568 10.324 183.057 1.00 39.74 98 ASP A C 1
ATOM 7543 O O . ASP D 1 98 ? 26.841 11.306 182.922 1.00 39.30 98 ASP A O 1
ATOM 7548 N N . LEU D 1 99 ? 28.897 10.313 183.321 1.00 42.34 99 LEU A N 1
ATOM 7549 C CA . LEU D 1 99 ? 29.640 11.571 183.250 1.00 41.43 99 LEU A CA 1
ATOM 7550 C C . LEU D 1 99 ? 29.557 12.220 181.878 1.00 41.43 99 LEU A C 1
ATOM 7551 O O . LEU D 1 99 ? 29.458 13.464 181.775 1.00 40.56 99 LEU A O 1
ATOM 7556 N N . ALA D 1 100 ? 29.529 11.401 180.859 1.00 38.67 100 ALA A N 1
ATOM 7557 C CA . ALA D 1 100 ? 29.366 11.785 179.442 1.00 39.10 100 ALA A CA 1
ATOM 7558 C C . ALA D 1 100 ? 28.142 12.636 179.139 1.00 40.09 100 ALA A C 1
ATOM 7559 O O . ALA D 1 100 ? 28.236 13.651 178.438 1.00 40.79 100 ALA A O 1
ATOM 7561 N N . GLU D 1 101 ? 27.067 12.392 179.860 1.00 41.54 101 GLU A N 1
ATOM 7562 C CA . GLU D 1 101 ? 25.863 13.200 179.717 1.00 42.70 101 GLU A CA 1
ATOM 7563 C C . GLU D 1 101 ? 26.041 14.570 180.363 1.00 42.89 101 GLU A C 1
ATOM 7564 O O . GLU D 1 101 ? 25.504 15.565 179.879 1.00 44.07 101 GLU A O 1
ATOM 7570 N N . LYS D 1 102 ? 26.802 14.630 181.451 1.00 41.90 102 LYS A N 1
ATOM 7571 C CA . LYS D 1 102 ? 27.031 15.897 182.140 1.00 41.60 102 LYS A CA 1
ATOM 7572 C C . LYS D 1 102 ? 27.971 16.805 181.350 1.00 41.56 102 LYS A C 1
ATOM 7573 O O . LYS D 1 102 ? 27.800 18.021 181.348 1.00 40.88 102 LYS A O 1
ATOM 7579 N N . ILE D 1 103 ? 28.975 16.206 180.709 1.00 42.15 103 ILE A N 1
ATOM 7580 C CA . ILE D 1 103 ? 29.956 16.941 179.907 1.00 42.99 103 ILE A CA 1
ATOM 7581 C C . ILE D 1 103 ? 29.270 17.438 178.638 1.00 42.85 103 ILE A C 1
ATOM 7582 O O . ILE D 1 103 ? 29.483 18.562 178.185 1.00 43.06 103 ILE A O 1
ATOM 7587 N N . LYS D 1 104 ? 28.451 16.569 178.067 1.00 42.07 104 LYS A N 1
ATOM 7588 C CA . LYS D 1 104 ? 27.717 16.858 176.847 1.00 42.51 104 LYS A CA 1
ATOM 7589 C C . LYS D 1 104 ? 26.784 18.064 177.037 1.00 42.90 104 LYS A C 1
ATOM 7590 O O . LYS D 1 104 ? 26.562 18.843 176.111 1.00 42.22 104 LYS A O 1
ATOM 7596 N N . ALA D 1 105 ? 26.265 18.214 178.255 1.00 43.16 105 ALA A N 1
ATOM 7597 C CA . ALA D 1 105 ? 25.339 19.287 178.620 1.00 42.21 105 ALA A CA 1
ATOM 7598 C C . ALA D 1 105 ? 25.969 20.594 179.118 1.00 42.86 105 ALA A C 1
ATOM 7599 O O . ALA D 1 105 ? 25.419 21.675 178.893 1.00 43.32 105 ALA A O 1
ATOM 7601 N N . TYR D 1 106 ? 27.109 20.512 179.795 1.00 43.88 106 TYR A N 1
ATOM 7602 C CA . TYR D 1 106 ? 27.734 21.724 180.324 1.00 44.14 106 TYR A CA 1
ATOM 7603 C C . TYR D 1 106 ? 29.116 22.079 179.782 1.00 44.50 106 TYR A C 1
ATOM 7604 O O . TYR D 1 106 ? 29.639 23.146 180.098 1.00 45.02 106 TYR A O 1
ATOM 7613 N N . ALA D 1 107 ? 29.709 21.214 178.966 1.00 43.61 107 ALA A N 1
ATOM 7614 C CA . ALA D 1 107 ? 31.037 21.505 178.444 1.00 43.70 107 ALA A CA 1
ATOM 7615 C C . ALA D 1 107 ? 31.276 21.016 177.022 1.00 44.89 107 ALA A C 1
ATOM 7616 O O . ALA D 1 107 ? 32.245 20.301 176.760 1.00 45.32 107 ALA A O 1
ATOM 7618 N N . LYS D 1 108 ? 30.408 21.422 176.098 1.00 46.29 108 LYS A N 1
ATOM 7619 C CA . LYS D 1 108 ? 30.520 21.009 174.696 1.00 47.21 108 LYS A CA 1
ATOM 7620 C C . LYS D 1 108 ? 31.748 21.580 173.985 1.00 46.67 108 LYS A C 1
ATOM 7621 O O . LYS D 1 108 ? 32.261 20.979 173.043 1.00 46.70 108 LYS A O 1
ATOM 7627 N N . ASP D 1 109 ? 32.217 22.733 174.452 1.00 46.26 109 ASP A N 1
ATOM 7628 C CA . ASP D 1 109 ? 33.364 23.415 173.859 1.00 46.56 109 ASP A CA 1
ATOM 7629 C C . ASP D 1 109 ? 34.737 22.953 174.346 1.00 45.22 109 ASP A C 1
ATOM 7630 O O . ASP D 1 109 ? 35.751 23.216 173.696 1.00 44.75 109 ASP A O 1
ATOM 7635 N N . ALA D 1 110 ? 34.763 22.259 175.480 1.00 42.77 110 ALA A N 1
ATOM 7636 C CA . ALA D 1 110 ? 36.007 21.816 176.103 1.00 40.19 110 ALA A CA 1
ATOM 7637 C C . ALA D 1 110 ? 36.719 20.580 175.562 1.00 38.76 110 ALA A C 1
ATOM 7638 O O . ALA D 1 110 ? 36.161 19.788 174.802 1.00 39.52 110 ALA A O 1
ATOM 7640 N N . ILE D 1 111 ? 37.976 20.436 175.968 1.00 35.71 111 ILE A N 1
ATOM 7641 C CA . ILE D 1 111 ? 38.766 19.283 175.584 1.00 34.41 111 ILE A CA 1
ATOM 7642 C C . ILE D 1 111 ? 38.667 18.341 176.779 1.00 33.87 111 ILE A C 1
ATOM 7643 O O . ILE D 1 111 ? 39.018 18.722 177.893 1.00 34.32 111 ILE A O 1
ATOM 7648 N N . VAL D 1 112 ? 38.104 17.150 176.686 1.00 26.65 112 VAL A N 1
ATOM 7649 C CA . VAL D 1 112 ? 38.113 16.244 177.824 1.00 26.40 112 VAL A CA 1
ATOM 7650 C C . VAL D 1 112 ? 39.260 15.255 177.706 1.00 26.59 112 VAL A C 1
ATOM 7651 O O . VAL D 1 112 ? 39.540 14.747 176.619 1.00 26.96 112 VAL A O 1
ATOM 7655 N N . VAL D 1 113 ? 39.898 14.967 178.697 1.00 30.47 113 VAL A N 1
ATOM 7656 C CA . VAL D 1 113 ? 41.006 14.011 178.747 1.00 29.87 113 VAL A CA 1
ATOM 7657 C C . VAL D 1 113 ? 40.659 12.939 179.770 1.00 29.00 113 VAL A C 1
ATOM 7658 O O . VAL D 1 113 ? 40.448 13.230 180.945 1.00 28.97 113 VAL A O 1
ATOM 7662 N N . ILE D 1 114 ? 40.521 11.721 179.326 1.00 28.27 114 ILE A N 1
ATOM 7663 C CA . ILE D 1 114 ? 40.176 10.665 180.279 1.00 28.16 114 ILE A CA 1
ATOM 7664 C C . ILE D 1 114 ? 41.433 9.994 180.829 1.00 28.28 114 ILE A C 1
ATOM 7665 O O . ILE D 1 114 ? 42.416 9.844 180.107 1.00 28.58 114 ILE A O 1
ATOM 7670 N N . THR D 1 115 ? 41.404 9.609 182.105 1.00 28.22 115 THR A N 1
ATOM 7671 C CA . THR D 1 115 ? 42.528 8.890 182.721 1.00 28.59 115 THR A CA 1
ATOM 7672 C C . THR D 1 115 ? 42.022 7.498 183.113 1.00 29.22 115 THR A C 1
ATOM 7673 O O . THR D 1 115 ? 42.787 6.544 183.178 1.00 29.56 115 THR A O 1
ATOM 7677 N N . THR D 1 116 ? 40.720 7.406 183.365 1.00 30.06 116 THR A N 1
ATOM 7678 C CA . THR D 1 116 ? 40.081 6.164 183.765 1.00 31.20 116 THR A CA 1
ATOM 7679 C C . THR D 1 116 ? 40.513 4.960 182.932 1.00 32.69 116 THR A C 1
ATOM 7680 O O . THR D 1 116 ? 40.597 5.043 181.703 1.00 32.78 116 THR A O 1
ATOM 7684 N N . ASN D 1 117 ? 40.774 3.840 183.610 1.00 32.68 117 ASN A N 1
ATOM 7685 C CA . ASN D 1 117 ? 41.210 2.598 182.959 1.00 32.41 117 ASN A CA 1
ATOM 7686 C C . ASN D 1 117 ? 40.130 1.517 182.936 1.00 32.82 117 ASN A C 1
ATOM 7687 O O . ASN D 1 117 ? 39.318 1.423 183.853 1.00 33.82 117 ASN A O 1
ATOM 7692 N N . PRO D 1 118 ? 40.108 0.675 181.887 1.00 32.29 118 PRO A N 1
ATOM 7693 C CA . PRO D 1 118 ? 41.003 0.689 180.720 1.00 31.40 118 PRO A CA 1
ATOM 7694 C C . PRO D 1 118 ? 40.789 1.910 179.813 1.00 30.78 118 PRO A C 1
ATOM 7695 O O . PRO D 1 118 ? 39.772 2.005 179.128 1.00 30.58 118 PRO A O 1
ATOM 7699 N N . VAL D 1 119 ? 41.758 2.821 179.788 1.00 30.51 119 VAL A N 1
ATOM 7700 C CA . VAL D 1 119 ? 41.655 4.050 178.995 1.00 31.44 119 VAL A CA 1
ATOM 7701 C C . VAL D 1 119 ? 41.111 3.900 177.574 1.00 30.69 119 VAL A C 1
ATOM 7702 O O . VAL D 1 119 ? 40.200 4.619 177.164 1.00 29.41 119 VAL A O 1
ATOM 7706 N N . ASP D 1 120 ? 41.680 2.970 176.821 1.00 31.62 120 ASP A N 1
ATOM 7707 C CA . ASP D 1 120 ? 41.260 2.737 175.443 1.00 31.64 120 ASP A CA 1
ATOM 7708 C C . ASP D 1 120 ? 39.767 2.460 175.339 1.00 30.40 120 ASP A C 1
ATOM 7709 O O . ASP D 1 120 ? 39.061 3.100 174.554 1.00 30.42 120 ASP A O 1
ATOM 7714 N N . ALA D 1 121 ? 39.285 1.511 176.130 1.00 29.05 121 ALA A N 1
ATOM 7715 C CA . ALA D 1 121 ? 37.869 1.188 176.118 1.00 28.19 121 ALA A CA 1
ATOM 7716 C C . ALA D 1 121 ? 37.053 2.386 176.616 1.00 28.34 121 ALA A C 1
ATOM 7717 O O . ALA D 1 121 ? 36.022 2.717 176.037 1.00 27.36 121 ALA A O 1
ATOM 7719 N N . MET D 1 122 ? 37.526 3.035 177.679 1.00 28.83 122 MET A N 1
ATOM 7720 C CA . MET D 1 122 ? 36.830 4.181 178.253 1.00 28.88 122 MET A CA 1
ATOM 7721 C C . MET D 1 122 ? 36.766 5.327 177.257 1.00 29.85 122 MET A C 1
ATOM 7722 O O . MET D 1 122 ? 35.747 6.007 177.141 1.00 32.23 122 MET A O 1
ATOM 7727 N N . THR D 1 123 ? 37.860 5.551 176.541 1.00 29.17 123 THR A N 1
ATOM 7728 C CA . THR D 1 123 ? 37.897 6.608 175.543 1.00 27.06 123 THR A CA 1
ATOM 7729 C C . THR D 1 123 ? 36.850 6.304 174.477 1.00 26.38 123 THR A C 1
ATOM 7730 O O . THR D 1 123 ? 36.169 7.202 173.993 1.00 26.14 123 THR A O 1
ATOM 7734 N N . TYR D 1 124 ? 36.535 5.197 174.149 1.00 39.91 124 TYR A N 1
ATOM 7735 C CA . TYR D 1 124 ? 35.565 4.794 173.145 1.00 40.23 124 TYR A CA 1
ATOM 7736 C C . TYR D 1 124 ? 34.160 5.101 173.670 1.00 39.52 124 TYR A C 1
ATOM 7737 O O . TYR D 1 124 ? 33.361 5.747 172.991 1.00 38.68 124 TYR A O 1
ATOM 7746 N N . VAL D 1 125 ? 33.858 4.663 174.888 1.00 37.66 125 VAL A N 1
ATOM 7747 C CA . VAL D 1 125 ? 32.534 4.920 175.441 1.00 36.32 125 VAL A CA 1
ATOM 7748 C C . VAL D 1 125 ? 32.244 6.411 175.522 1.00 35.52 125 VAL A C 1
ATOM 7749 O O . VAL D 1 125 ? 31.154 6.854 175.185 1.00 35.64 125 VAL A O 1
ATOM 7753 N N . MET D 1 126 ? 33.232 7.171 175.974 1.00 35.09 126 MET A N 1
ATOM 7754 C CA . MET D 1 126 ? 33.110 8.609 176.141 1.00 35.55 126 MET A CA 1
ATOM 7755 C C . MET D 1 126 ? 32.915 9.333 174.804 1.00 36.55 126 MET A C 1
ATOM 7756 O O . MET D 1 126 ? 32.212 10.344 174.721 1.00 34.56 126 MET A O 1
ATOM 7761 N N . TYR D 1 127 ? 33.551 8.804 173.764 1.00 37.31 127 TYR A N 1
ATOM 7762 C CA . TYR D 1 127 ? 33.456 9.350 172.416 1.00 37.13 127 TYR A CA 1
ATOM 7763 C C . TYR D 1 127 ? 32.026 9.130 171.900 1.00 38.69 127 TYR A C 1
ATOM 7764 O O . TYR D 1 127 ? 31.324 10.081 171.554 1.00 39.66 127 TYR A O 1
ATOM 7773 N N . LYS D 1 128 ? 31.598 7.869 171.878 1.00 39.62 128 LYS A N 1
ATOM 7774 C CA . LYS D 1 128 ? 30.261 7.489 171.422 1.00 39.67 128 LYS A CA 1
ATOM 7775 C C . LYS D 1 128 ? 29.135 8.220 172.149 1.00 40.09 128 LYS A C 1
ATOM 7776 O O . LYS D 1 128 ? 28.197 8.712 171.522 1.00 40.59 128 LYS A O 1
ATOM 7782 N N . LYS D 1 129 ? 29.241 8.290 173.471 1.00 40.06 129 LYS A N 1
ATOM 7783 C CA . LYS D 1 129 ? 28.232 8.934 174.301 1.00 40.21 129 LYS A CA 1
ATOM 7784 C C . LYS D 1 129 ? 28.210 10.464 174.298 1.00 41.17 129 LYS A C 1
ATOM 7785 O O . LYS D 1 129 ? 27.137 11.069 174.367 1.00 42.21 129 LYS A O 1
ATOM 7791 N N . THR D 1 130 ? 29.375 11.100 174.224 1.00 40.92 130 THR A N 1
ATOM 7792 C CA . THR D 1 130 ? 29.399 12.559 174.214 1.00 40.28 130 THR A CA 1
ATOM 7793 C C . THR D 1 130 ? 29.018 13.106 172.839 1.00 39.97 130 THR A C 1
ATOM 7794 O O . THR D 1 130 ? 28.355 14.138 172.734 1.00 40.79 130 THR A O 1
ATOM 7798 N N . GLY D 1 131 ? 29.422 12.407 171.786 1.00 37.96 131 GLY A N 1
ATOM 7799 C CA . GLY D 1 131 ? 29.122 12.880 170.450 1.00 37.12 131 GLY A CA 1
ATOM 7800 C C . GLY D 1 131 ? 30.123 13.940 170.021 1.00 37.16 131 GLY A C 1
ATOM 7801 O O . GLY D 1 131 ? 30.035 14.467 168.917 1.00 37.61 131 GLY A O 1
ATOM 7802 N N . PHE D 1 132 ? 31.074 14.254 170.900 1.00 37.36 132 PHE A N 1
ATOM 7803 C CA . PHE D 1 132 ? 32.115 15.248 170.632 1.00 38.19 132 PHE A CA 1
ATOM 7804 C C . PHE D 1 132 ? 32.988 14.865 169.437 1.00 38.82 132 PHE A C 1
ATOM 7805 O O . PHE D 1 132 ? 33.090 13.695 169.071 1.00 38.78 132 PHE A O 1
ATOM 7813 N N . PRO D 1 133 ? 33.636 15.856 168.806 1.00 39.54 133 PRO A N 1
ATOM 7814 C CA . PRO D 1 133 ? 34.489 15.507 167.669 1.00 39.17 133 PRO A CA 1
ATOM 7815 C C . PRO D 1 133 ? 35.769 14.832 168.177 1.00 40.26 133 PRO A C 1
ATOM 7816 O O . PRO D 1 133 ? 36.307 15.140 169.237 1.00 40.98 133 PRO A O 1
ATOM 7820 N N . ARG D 1 134 ? 36.103 13.860 167.206 1.00 41.40 134 ARG A N 1
ATOM 7821 C CA . ARG D 1 134 ? 37.285 12.970 167.456 1.00 42.29 134 ARG A CA 1
ATOM 7822 C C . ARG D 1 134 ? 38.466 13.514 168.065 1.00 41.14 134 ARG A C 1
ATOM 7823 O O . ARG D 1 134 ? 39.154 13.028 168.745 1.00 40.58 134 ARG A O 1
ATOM 7831 N N . GLU D 1 135 ? 38.834 14.753 167.897 1.00 40.25 135 GLU A N 1
ATOM 7832 C CA . GLU D 1 135 ? 39.989 15.522 168.361 1.00 39.14 135 GLU A CA 1
ATOM 7833 C C . GLU D 1 135 ? 39.867 16.137 169.740 1.00 38.05 135 GLU A C 1
ATOM 7834 O O . GLU D 1 135 ? 40.824 16.728 170.227 1.00 37.28 135 GLU A O 1
ATOM 7840 N N . ARG D 1 136 ? 38.702 16.033 170.365 1.00 37.46 136 ARG A N 1
ATOM 7841 C CA . ARG D 1 136 ? 38.557 16.608 171.687 1.00 36.84 136 ARG A CA 1
ATOM 7842 C C . ARG D 1 136 ? 38.238 15.583 172.759 1.00 35.87 136 ARG A C 1
ATOM 7843 O O . ARG D 1 136 ? 37.874 15.933 173.877 1.00 36.32 136 ARG A O 1
ATOM 7851 N N . VAL D 1 137 ? 38.372 14.310 172.420 1.00 34.68 137 VAL A N 1
ATOM 7852 C CA . VAL D 1 137 ? 38.140 13.256 173.397 1.00 33.89 137 VAL A CA 1
ATOM 7853 C C . VAL D 1 137 ? 39.461 12.485 173.438 1.00 33.85 137 VAL A C 1
ATOM 7854 O O . VAL D 1 137 ? 39.659 11.522 172.703 1.00 35.50 137 VAL A O 1
ATOM 7858 N N . ILE D 1 138 ? 40.374 12.950 174.292 1.00 33.07 138 ILE A N 1
ATOM 7859 C CA . ILE D 1 138 ? 41.706 12.358 174.431 1.00 32.10 138 ILE A CA 1
ATOM 7860 C C . ILE D 1 138 ? 41.868 11.384 175.597 1.00 30.86 138 ILE A C 1
ATOM 7861 O O . ILE D 1 138 ? 41.596 11.728 176.743 1.00 32.45 138 ILE A O 1
ATOM 7866 N N . GLY D 1 139 ? 42.351 10.182 175.311 1.00 28.50 139 GLY A N 1
ATOM 7867 C CA . GLY D 1 139 ? 42.565 9.225 176.377 1.00 26.78 139 GLY A CA 1
ATOM 7868 C C . GLY D 1 139 ? 44.027 9.252 176.788 1.00 26.71 139 GLY A C 1
ATOM 7869 O O . GLY D 1 139 ? 44.905 9.141 175.935 1.00 26.53 139 GLY A O 1
ATOM 7870 N N . PHE D 1 140 ? 44.298 9.409 178.084 1.00 26.07 140 PHE A N 1
ATOM 7871 C CA . PHE D 1 140 ? 45.678 9.457 178.589 1.00 24.22 140 PHE A CA 1
ATOM 7872 C C . PHE D 1 140 ? 46.290 8.060 178.721 1.00 24.56 140 PHE A C 1
ATOM 7873 O O . PHE D 1 140 ? 45.699 7.171 179.338 1.00 23.13 140 PHE A O 1
ATOM 7881 N N . SER D 1 141 ? 47.428 7.795 178.125 1.00 26.36 141 SER A N 1
ATOM 7882 C CA . SER D 1 141 ? 48.058 6.483 178.172 1.00 26.84 141 SER A CA 1
ATOM 7883 C C . SER D 1 141 ? 49.523 6.498 177.754 1.00 27.85 141 SER A C 1
ATOM 7884 O O . SER D 1 141 ? 50.413 6.106 178.508 1.00 27.42 141 SER A O 1
ATOM 7887 N N . GLY D 1 142 ? 49.815 7.026 176.594 1.00 28.54 142 GLY A N 1
ATOM 7888 C CA . GLY D 1 142 ? 51.142 7.067 176.013 1.00 28.74 142 GLY A CA 1
ATOM 7889 C C . GLY D 1 142 ? 52.256 7.780 176.748 1.00 28.79 142 GLY A C 1
ATOM 7890 O O . GLY D 1 142 ? 53.274 7.155 177.042 1.00 30.01 142 GLY A O 1
ATOM 7891 N N . ILE D 1 143 ? 52.014 8.957 177.133 1.00 18.54 143 ILE A N 1
ATOM 7892 C CA . ILE D 1 143 ? 52.982 9.739 177.867 1.00 19.97 143 ILE A CA 1
ATOM 7893 C C . ILE D 1 143 ? 53.599 8.938 179.029 1.00 19.40 143 ILE A C 1
ATOM 7894 O O . ILE D 1 143 ? 54.768 9.114 179.383 1.00 18.23 143 ILE A O 1
ATOM 7899 N N . LEU D 1 144 ? 52.717 8.203 179.581 1.00 26.62 144 LEU A N 1
ATOM 7900 C CA . LEU D 1 144 ? 53.055 7.447 180.784 1.00 26.47 144 LEU A CA 1
ATOM 7901 C C . LEU D 1 144 ? 53.902 6.220 180.452 1.00 27.73 144 LEU A C 1
ATOM 7902 O O . LEU D 1 144 ? 54.864 5.907 181.155 1.00 28.54 144 LEU A O 1
ATOM 7907 N N . ASP D 1 145 ? 53.531 5.513 179.389 1.00 29.05 145 ASP A N 1
ATOM 7908 C CA . ASP D 1 145 ? 54.282 4.337 178.966 1.00 28.82 145 ASP A CA 1
ATOM 7909 C C . ASP D 1 145 ? 55.694 4.744 178.600 1.00 28.67 145 ASP A C 1
ATOM 7910 O O . ASP D 1 145 ? 56.670 4.099 178.988 1.00 28.47 145 ASP A O 1
ATOM 7915 N N . SER D 1 146 ? 55.803 5.820 177.839 1.00 27.62 146 SER A N 1
ATOM 7916 C CA . SER D 1 146 ? 57.108 6.268 177.422 1.00 29.14 146 SER A CA 1
ATOM 7917 C C . SER D 1 146 ? 57.999 6.645 178.612 1.00 30.62 146 SER A C 1
ATOM 7918 O O . SER D 1 146 ? 59.174 6.274 178.664 1.00 31.34 146 SER A O 1
ATOM 7921 N N . ALA D 1 147 ? 57.434 7.366 179.575 1.00 30.81 147 ALA A N 1
ATOM 7922 C CA . ALA D 1 147 ? 58.178 7.789 180.751 1.00 30.37 147 ALA A CA 1
ATOM 7923 C C . ALA D 1 147 ? 58.682 6.580 181.527 1.00 30.80 147 ALA A C 1
ATOM 7924 O O . ALA D 1 147 ? 59.818 6.572 181.991 1.00 32.49 147 ALA A O 1
ATOM 7926 N N . ARG D 1 148 ? 57.833 5.567 181.680 1.00 30.55 148 ARG A N 1
ATOM 7927 C CA . ARG D 1 148 ? 58.232 4.358 182.392 1.00 31.12 148 ARG A CA 1
ATOM 7928 C C . ARG D 1 148 ? 59.351 3.663 181.620 1.00 32.17 148 ARG A C 1
ATOM 7929 O O . ARG D 1 148 ? 60.409 3.379 182.182 1.00 32.76 148 ARG A O 1
ATOM 7937 N N . MET D 1 149 ? 59.140 3.391 180.335 1.00 32.25 149 MET A N 1
ATOM 7938 C CA . MET D 1 149 ? 60.197 2.744 179.577 1.00 32.92 149 MET A CA 1
ATOM 7939 C C . MET D 1 149 ? 61.492 3.542 179.706 1.00 32.02 149 MET A C 1
ATOM 7940 O O . MET D 1 149 ? 62.539 2.968 179.988 1.00 31.76 149 MET A O 1
ATOM 7945 N N . ALA D 1 150 ? 61.418 4.859 179.505 1.00 30.49 150 ALA A N 1
ATOM 7946 C CA . ALA D 1 150 ? 62.602 5.705 179.628 1.00 30.93 150 ALA A CA 1
ATOM 7947 C C . ALA D 1 150 ? 63.183 5.542 181.029 1.00 32.54 150 ALA A C 1
ATOM 7948 O O . ALA D 1 150 ? 64.401 5.490 181.218 1.00 34.84 150 ALA A O 1
ATOM 7950 N N . TYR D 1 151 ? 62.302 5.451 182.013 1.00 31.06 151 TYR A N 1
ATOM 7951 C CA . TYR D 1 151 ? 62.758 5.281 183.364 1.00 31.11 151 TYR A CA 1
ATOM 7952 C C . TYR D 1 151 ? 63.523 3.974 183.519 1.00 32.61 151 TYR A C 1
ATOM 7953 O O . TYR D 1 151 ? 64.640 3.969 184.036 1.00 33.58 151 TYR A O 1
ATOM 7962 N N . TYR D 1 152 ? 62.952 2.862 183.064 1.00 31.65 152 TYR A N 1
ATOM 7963 C CA . TYR D 1 152 ? 63.643 1.581 183.207 1.00 30.24 152 TYR A CA 1
ATOM 7964 C C . TYR D 1 152 ? 64.953 1.491 182.428 1.00 29.58 152 TYR A C 1
ATOM 7965 O O . TYR D 1 152 ? 65.931 0.941 182.936 1.00 29.08 152 TYR A O 1
ATOM 7974 N N . ILE D 1 153 ? 64.979 2.041 181.214 1.00 28.44 153 ILE A N 1
ATOM 7975 C CA . ILE D 1 153 ? 66.193 2.031 180.403 1.00 28.58 153 ILE A CA 1
ATOM 7976 C C . ILE D 1 153 ? 67.323 2.768 181.123 1.00 30.15 153 ILE A C 1
ATOM 7977 O O . ILE D 1 153 ? 68.459 2.297 181.148 1.00 29.97 153 ILE A O 1
ATOM 7982 N N . SER D 1 154 ? 67.019 3.923 181.712 1.00 30.16 154 SER A N 1
ATOM 7983 C CA . SER D 1 154 ? 68.057 4.712 182.380 1.00 31.24 154 SER A CA 1
ATOM 7984 C C . SER D 1 154 ? 68.579 4.139 183.699 1.00 31.21 154 SER A C 1
ATOM 7985 O O . SER D 1 154 ? 69.711 4.416 184.089 1.00 30.12 154 SER A O 1
ATOM 7988 N N . GLN D 1 155 ? 67.760 3.353 184.388 1.00 32.93 155 GLN A N 1
ATOM 7989 C CA . GLN D 1 155 ? 68.166 2.754 185.651 1.00 32.97 155 GLN A CA 1
ATOM 7990 C C . GLN D 1 155 ? 69.224 1.719 185.345 1.00 33.69 155 GLN A C 1
ATOM 7991 O O . GLN D 1 155 ? 70.119 1.465 186.148 1.00 34.02 155 GLN A O 1
ATOM 7997 N N . LYS D 1 156 ? 69.114 1.130 184.161 1.00 34.35 156 LYS A N 1
ATOM 7998 C CA . LYS D 1 156 ? 70.045 0.102 183.725 1.00 35.08 156 LYS A CA 1
ATOM 7999 C C . LYS D 1 156 ? 71.340 0.631 183.098 1.00 35.06 156 LYS A C 1
ATOM 8000 O O . LYS D 1 156 ? 72.393 0.029 183.289 1.00 35.88 156 LYS A O 1
ATOM 8006 N N . LEU D 1 157 ? 71.266 1.750 182.372 1.00 34.50 157 LEU A N 1
ATOM 8007 C CA . LEU D 1 157 ? 72.437 2.349 181.718 1.00 32.02 157 LEU A CA 1
ATOM 8008 C C . LEU D 1 157 ? 73.122 3.415 182.547 1.00 31.25 157 LEU A C 1
ATOM 8009 O O . LEU D 1 157 ? 74.139 3.969 182.132 1.00 31.02 157 LEU A O 1
ATOM 8014 N N . GLY D 1 158 ? 72.557 3.730 183.703 1.00 30.21 158 GLY A N 1
ATOM 8015 C CA . GLY D 1 158 ? 73.159 4.748 184.540 1.00 28.59 158 GLY A CA 1
ATOM 8016 C C . GLY D 1 158 ? 73.247 6.136 183.915 1.00 28.75 158 GLY A C 1
ATOM 8017 O O . GLY D 1 158 ? 74.251 6.821 184.099 1.00 29.97 158 GLY A O 1
ATOM 8018 N N . VAL D 1 159 ? 72.219 6.535 183.161 1.00 27.73 159 VAL A N 1
ATOM 8019 C CA . VAL D 1 159 ? 72.139 7.870 182.543 1.00 26.69 159 VAL A CA 1
ATOM 8020 C C . VAL D 1 159 ? 70.752 8.426 182.894 1.00 27.52 159 VAL A C 1
ATOM 8021 O O . VAL D 1 159 ? 69.881 7.671 183.324 1.00 29.49 159 VAL A O 1
ATOM 8025 N N . SER D 1 160 ? 70.554 9.734 182.725 1.00 26.20 160 SER A N 1
ATOM 8026 C CA . SER D 1 160 ? 69.268 10.373 183.011 1.00 24.27 160 SER A CA 1
ATOM 8027 C C . SER D 1 160 ? 68.219 9.951 181.993 1.00 25.05 160 SER A C 1
ATOM 8028 O O . SER D 1 160 ? 68.523 9.790 180.806 1.00 23.09 160 SER A O 1
ATOM 8031 N N . PHE D 1 161 ? 66.980 9.788 182.451 1.00 25.14 161 PHE A N 1
ATOM 8032 C CA . PHE D 1 161 ? 65.904 9.394 181.546 1.00 25.73 161 PHE A CA 1
ATOM 8033 C C . PHE D 1 161 ? 65.571 10.529 180.586 1.00 25.06 161 PHE A C 1
ATOM 8034 O O . PHE D 1 161 ? 64.887 10.330 179.582 1.00 26.12 161 PHE A O 1
ATOM 8042 N N . LYS D 1 162 ? 66.076 11.716 180.901 1.00 24.36 162 LYS A N 1
ATOM 8043 C CA . LYS D 1 162 ? 65.874 12.877 180.050 1.00 25.13 162 LYS A CA 1
ATOM 8044 C C . LYS D 1 162 ? 66.573 12.616 178.711 1.00 25.32 162 LYS A C 1
ATOM 8045 O O . LYS D 1 162 ? 66.114 13.051 177.660 1.00 25.70 162 LYS A O 1
ATOM 8051 N N . SER D 1 163 ? 67.661 12.007 179.010 1.00 26.52 163 SER A N 1
ATOM 8052 C CA . SER D 1 163 ? 68.424 11.721 177.800 1.00 27.99 163 SER A CA 1
ATOM 8053 C C . SER D 1 163 ? 67.894 10.545 176.983 1.00 28.15 163 SER A C 1
ATOM 8054 O O . SER D 1 163 ? 68.407 10.258 175.904 1.00 27.31 163 SER A O 1
ATOM 8057 N N . VAL D 1 164 ? 66.887 9.753 177.241 1.00 28.50 164 VAL A N 1
ATOM 8058 C CA . VAL D 1 164 ? 66.301 8.606 176.566 1.00 30.35 164 VAL A CA 1
ATOM 8059 C C . VAL D 1 164 ? 65.100 9.003 175.724 1.00 33.08 164 VAL A C 1
ATOM 8060 O O . VAL D 1 164 ? 64.269 9.794 176.165 1.00 35.11 164 VAL A O 1
ATOM 8064 N N . ASN D 1 165 ? 65.009 8.455 174.514 1.00 34.55 165 ASN A N 1
ATOM 8065 C CA . ASN D 1 165 ? 63.881 8.735 173.629 1.00 34.62 165 ASN A CA 1
ATOM 8066 C C . ASN D 1 165 ? 63.182 7.396 173.424 1.00 34.73 165 ASN A C 1
ATOM 8067 O O . ASN D 1 165 ? 63.630 6.592 172.618 1.00 36.16 165 ASN A O 1
ATOM 8072 N N . ALA D 1 166 ? 62.099 7.143 174.155 1.00 34.51 166 ALA A N 1
ATOM 8073 C CA . ALA D 1 166 ? 61.382 5.871 174.023 1.00 33.67 166 ALA A CA 1
ATOM 8074 C C . ALA D 1 166 ? 60.075 5.998 173.259 1.00 33.33 166 ALA A C 1
ATOM 8075 O O . ALA D 1 166 ? 59.219 6.809 173.610 1.00 34.00 166 ALA A O 1
ATOM 8077 N N . ILE D 1 167 ? 59.921 5.182 172.220 1.00 32.82 167 ILE A N 1
ATOM 8078 C CA . ILE D 1 167 ? 58.710 5.205 171.403 1.00 31.45 167 ILE A CA 1
ATOM 8079 C C . ILE D 1 167 ? 57.826 4.008 171.748 1.00 31.00 167 ILE A C 1
ATOM 8080 O O . ILE D 1 167 ? 58.310 2.884 171.850 1.00 30.93 167 ILE A O 1
ATOM 8085 N N . VAL D 1 168 ? 56.539 4.251 171.968 1.00 31.44 168 VAL A N 1
ATOM 8086 C CA . VAL D 1 168 ? 55.617 3.163 172.289 1.00 32.39 168 VAL A CA 1
ATOM 8087 C C . VAL D 1 168 ? 54.329 3.331 171.491 1.00 33.37 168 VAL A C 1
ATOM 8088 O O . VAL D 1 168 ? 53.931 4.448 171.166 1.00 34.78 168 VAL A O 1
ATOM 8092 N N . LEU D 1 169 ? 53.688 2.213 171.177 1.00 33.32 169 LEU A N 1
ATOM 8093 C CA . LEU D 1 169 ? 52.460 2.209 170.397 1.00 32.29 169 LEU A CA 1
ATOM 8094 C C . LEU D 1 169 ? 51.512 1.130 170.895 1.00 31.76 169 LEU A C 1
ATOM 8095 O O . LEU D 1 169 ? 51.822 0.416 171.846 1.00 31.96 169 LEU A O 1
ATOM 8100 N N . GLY D 1 170 ? 50.352 1.027 170.246 1.00 31.38 170 GLY A N 1
ATOM 8101 C CA . GLY D 1 170 ? 49.385 -0.008 170.585 1.00 31.52 170 GLY A CA 1
ATOM 8102 C C . GLY D 1 170 ? 48.231 0.370 171.482 1.00 31.93 170 GLY A C 1
ATOM 8103 O O . GLY D 1 170 ? 47.265 0.986 171.038 1.00 32.28 170 GLY A O 1
ATOM 8104 N N . MET D 1 171 ? 48.311 -0.046 172.741 1.00 32.15 171 MET A N 1
ATOM 8105 C CA . MET D 1 171 ? 47.278 0.270 173.714 1.00 32.40 171 MET A CA 1
ATOM 8106 C C . MET D 1 171 ? 47.841 0.255 175.122 1.00 33.21 171 MET A C 1
ATOM 8107 O O . MET D 1 171 ? 48.929 -0.263 175.371 1.00 33.28 171 MET A O 1
ATOM 8112 N N . HIS D 1 172 ? 47.094 0.851 176.038 1.00 32.84 172 HIS A N 1
ATOM 8113 C CA . HIS D 1 172 ? 47.521 0.949 177.412 1.00 32.24 172 HIS A CA 1
ATOM 8114 C C . HIS D 1 172 ? 47.163 -0.309 178.195 1.00 32.42 172 HIS A C 1
ATOM 8115 O O . HIS D 1 172 ? 46.184 -0.336 178.938 1.00 33.44 172 HIS A O 1
ATOM 8122 N N . GLY D 1 173 ? 47.973 -1.309 177.983 1.00 33.59 173 GLY A N 1
ATOM 8123 C CA . GLY D 1 173 ? 47.817 -2.523 178.733 1.00 34.41 173 GLY A CA 1
ATOM 8124 C C . GLY D 1 173 ? 48.884 -3.585 178.435 1.00 36.00 173 GLY A C 1
ATOM 8125 O O . GLY D 1 173 ? 50.049 -3.272 178.228 1.00 35.80 173 GLY A O 1
ATOM 8126 N N . GLN D 1 174 ? 48.372 -4.774 178.296 1.00 38.67 174 GLN A N 1
ATOM 8127 C CA . GLN D 1 174 ? 49.051 -6.009 178.040 1.00 40.42 174 GLN A CA 1
ATOM 8128 C C . GLN D 1 174 ? 49.670 -6.124 176.670 1.00 38.98 174 GLN A C 1
ATOM 8129 O O . GLN D 1 174 ? 50.782 -6.657 176.524 1.00 37.83 174 GLN A O 1
ATOM 8135 N N . LYS D 1 175 ? 49.079 -5.505 175.670 1.00 38.01 175 LYS A N 1
ATOM 8136 C CA . LYS D 1 175 ? 49.643 -5.542 174.306 1.00 38.17 175 LYS A CA 1
ATOM 8137 C C . LYS D 1 175 ? 50.314 -4.266 173.917 1.00 39.14 175 LYS A C 1
ATOM 8138 O O . LYS D 1 175 ? 50.496 -3.793 172.821 1.00 38.55 175 LYS A O 1
ATOM 8144 N N . MET D 1 176 ? 50.759 -3.452 174.901 1.00 39.82 176 MET A N 1
ATOM 8145 C CA . MET D 1 176 ? 51.414 -2.178 174.627 1.00 40.21 176 MET A CA 1
ATOM 8146 C C . MET D 1 176 ? 52.806 -2.562 174.128 1.00 40.83 176 MET A C 1
ATOM 8147 O O . MET D 1 176 ? 53.528 -3.268 174.821 1.00 41.94 176 MET A O 1
ATOM 8152 N N . PHE D 1 177 ? 53.197 -2.135 172.935 1.00 39.98 177 PHE A N 1
ATOM 8153 C CA . PHE D 1 177 ? 54.530 -2.508 172.476 1.00 40.60 177 PHE A CA 1
ATOM 8154 C C . PHE D 1 177 ? 55.428 -1.314 172.154 1.00 43.02 177 PHE A C 1
ATOM 8155 O O . PHE D 1 177 ? 54.974 -0.295 171.623 1.00 44.59 177 PHE A O 1
ATOM 8163 N N . PRO D 1 178 ? 56.721 -1.415 172.502 1.00 43.55 178 PRO A N 1
ATOM 8164 C CA . PRO D 1 178 ? 57.681 -0.341 172.243 1.00 43.89 178 PRO A CA 1
ATOM 8165 C C . PRO D 1 178 ? 58.373 -0.590 170.904 1.00 43.00 178 PRO A C 1
ATOM 8166 O O . PRO D 1 178 ? 58.455 -1.729 170.449 1.00 44.17 178 PRO A O 1
ATOM 8170 N N . VAL D 1 179 ? 58.876 0.462 170.275 1.00 40.31 179 VAL A N 1
ATOM 8171 C CA . VAL D 1 179 ? 59.550 0.291 169.002 1.00 39.86 179 VAL A CA 1
ATOM 8172 C C . VAL D 1 179 ? 61.040 0.619 169.143 1.00 40.59 179 VAL A C 1
ATOM 8173 O O . VAL D 1 179 ? 61.500 1.682 168.704 1.00 41.10 179 VAL A O 1
ATOM 8177 N N . PRO D 1 180 ? 61.817 -0.293 169.759 1.00 40.01 180 PRO A N 1
ATOM 8178 C CA . PRO D 1 180 ? 63.253 -0.069 169.942 1.00 39.25 180 PRO A CA 1
ATOM 8179 C C . PRO D 1 180 ? 63.935 0.503 168.702 1.00 38.10 180 PRO A C 1
ATOM 8180 O O . PRO D 1 180 ? 64.759 1.407 168.802 1.00 38.26 180 PRO A O 1
ATOM 8184 N N . ARG D 1 181 ? 63.572 -0.027 167.540 1.00 36.78 181 ARG A N 1
ATOM 8185 C CA . ARG D 1 181 ? 64.133 0.413 166.269 1.00 36.39 181 ARG A CA 1
ATOM 8186 C C . ARG D 1 181 ? 64.092 1.932 166.127 1.00 36.72 181 ARG A C 1
ATOM 8187 O O . ARG D 1 181 ? 64.935 2.525 165.457 1.00 37.93 181 ARG A O 1
ATOM 8195 N N . LEU D 1 182 ? 63.117 2.567 166.764 1.00 36.26 182 LEU A N 1
ATOM 8196 C CA . LEU D 1 182 ? 62.982 4.015 166.671 1.00 35.66 182 LEU A CA 1
ATOM 8197 C C . LEU D 1 182 ? 63.362 4.724 167.968 1.00 36.23 182 LEU A C 1
ATOM 8198 O O . LEU D 1 182 ? 63.407 5.953 168.030 1.00 38.03 182 LEU A O 1
ATOM 8203 N N . SER D 1 183 ? 63.630 3.946 169.005 1.00 35.63 183 SER A N 1
ATOM 8204 C CA . SER D 1 183 ? 63.998 4.511 170.285 1.00 34.04 183 SER A CA 1
ATOM 8205 C C . SER D 1 183 ? 65.497 4.758 170.342 1.00 33.61 183 SER A C 1
ATOM 8206 O O . SER D 1 183 ? 66.263 4.172 169.574 1.00 31.97 183 SER A O 1
ATOM 8209 N N . SER D 1 184 ? 65.912 5.633 171.252 1.00 33.56 184 SER A N 1
ATOM 8210 C CA . SER D 1 184 ? 67.321 5.974 171.375 1.00 33.46 184 SER A CA 1
ATOM 8211 C C . SER D 1 184 ? 67.724 6.578 172.712 1.00 32.37 184 SER A C 1
ATOM 8212 O O . SER D 1 184 ? 66.882 6.977 173.527 1.00 30.31 184 SER A O 1
ATOM 8215 N N . VAL D 1 185 ? 69.038 6.648 172.904 1.00 32.53 185 VAL A N 1
ATOM 8216 C CA . VAL D 1 185 ? 69.652 7.177 174.120 1.00 32.24 185 VAL A CA 1
ATOM 8217 C C . VAL D 1 185 ? 70.850 8.057 173.749 1.00 31.01 185 VAL A C 1
ATOM 8218 O O . VAL D 1 185 ? 71.894 7.549 173.347 1.00 31.01 185 VAL A O 1
ATOM 8222 N N . GLY D 1 186 ? 70.693 9.370 173.887 1.00 30.72 186 GLY A N 1
ATOM 8223 C CA . GLY D 1 186 ? 71.773 10.284 173.565 1.00 30.12 186 GLY A CA 1
ATOM 8224 C C . GLY D 1 186 ? 72.125 10.304 172.090 1.00 29.97 186 GLY A C 1
ATOM 8225 O O . GLY D 1 186 ? 73.193 10.777 171.697 1.00 28.95 186 GLY A O 1
ATOM 8226 N N . GLY D 1 187 ? 71.220 9.794 171.267 1.00 30.52 187 GLY A N 1
ATOM 8227 C CA . GLY D 1 187 ? 71.470 9.756 169.842 1.00 30.47 187 GLY A CA 1
ATOM 8228 C C . GLY D 1 187 ? 71.875 8.363 169.408 1.00 30.60 187 GLY A C 1
ATOM 8229 O O . GLY D 1 187 ? 71.843 8.048 168.220 1.00 31.60 187 GLY A O 1
ATOM 8230 N N . VAL D 1 188 ? 72.259 7.521 170.361 1.00 30.60 188 VAL A N 1
ATOM 8231 C CA . VAL D 1 188 ? 72.659 6.161 170.023 1.00 32.16 188 VAL A CA 1
ATOM 8232 C C . VAL D 1 188 ? 71.429 5.242 169.959 1.00 34.76 188 VAL A C 1
ATOM 8233 O O . VAL D 1 188 ? 70.619 5.181 170.897 1.00 34.82 188 VAL A O 1
ATOM 8237 N N . PRO D 1 189 ? 71.255 4.541 168.826 1.00 36.32 189 PRO A N 1
ATOM 8238 C CA . PRO D 1 189 ? 70.116 3.635 168.674 1.00 36.99 189 PRO A CA 1
ATOM 8239 C C . PRO D 1 189 ? 70.082 2.686 169.867 1.00 37.85 189 PRO A C 1
ATOM 8240 O O . PRO D 1 189 ? 71.122 2.201 170.306 1.00 37.57 189 PRO A O 1
ATOM 8244 N N . LEU D 1 190 ? 68.952 2.401 170.419 1.00 38.79 190 LEU A N 1
ATOM 8245 C CA . LEU D 1 190 ? 68.744 1.573 171.585 1.00 39.93 190 LEU A CA 1
ATOM 8246 C C . LEU D 1 190 ? 69.200 0.137 171.451 1.00 41.84 190 LEU A C 1
ATOM 8247 O O . LEU D 1 190 ? 69.462 -0.587 172.444 1.00 40.82 190 LEU A O 1
ATOM 8252 N N . GLU D 1 191 ? 69.570 -0.223 170.240 1.00 44.91 191 GLU A N 1
ATOM 8253 C CA . GLU D 1 191 ? 69.921 -1.642 169.993 1.00 47.08 191 GLU A CA 1
ATOM 8254 C C . GLU D 1 191 ? 71.402 -1.847 169.900 1.00 48.22 191 GLU A C 1
ATOM 8255 O O . GLU D 1 191 ? 71.933 -2.959 169.768 1.00 48.30 191 GLU A O 1
ATOM 8261 N N . HIS D 1 192 ? 72.119 -0.721 169.910 1.00 49.35 192 HIS A N 1
ATOM 8262 C CA . HIS D 1 192 ? 73.597 -0.768 169.852 1.00 51.61 192 HIS A CA 1
ATOM 8263 C C . HIS D 1 192 ? 74.111 -0.685 171.295 1.00 50.49 192 HIS A C 1
ATOM 8264 O O . HIS D 1 192 ? 75.286 -0.757 171.599 1.00 50.02 192 HIS A O 1
ATOM 8271 N N . LEU D 1 193 ? 73.120 -0.350 172.135 1.00 49.34 193 LEU A N 1
ATOM 8272 C CA . LEU D 1 193 ? 73.415 -0.241 173.570 1.00 49.27 193 LEU A CA 1
ATOM 8273 C C . LEU D 1 193 ? 72.968 -1.536 174.280 1.00 49.59 193 LEU A C 1
ATOM 8274 O O . LEU D 1 193 ? 73.538 -1.971 175.264 1.00 49.06 193 LEU A O 1
ATOM 8279 N N . MET D 1 194 ? 71.782 -1.987 173.809 1.00 51.52 194 MET A N 1
ATOM 8280 C CA . MET D 1 194 ? 71.195 -3.156 174.506 1.00 54.14 194 MET A CA 1
ATOM 8281 C C . MET D 1 194 ? 71.060 -4.365 173.621 1.00 56.73 194 MET A C 1
ATOM 8282 O O . MET D 1 194 ? 70.713 -4.244 172.437 1.00 58.03 194 MET A O 1
ATOM 8287 N N . SER D 1 195 ? 70.887 -5.397 174.497 1.00 58.62 195 SER A N 1
ATOM 8288 C CA . SER D 1 195 ? 70.686 -6.648 173.745 1.00 59.73 195 SER A CA 1
ATOM 8289 C C . SER D 1 195 ? 69.216 -7.011 173.763 1.00 60.16 195 SER A C 1
ATOM 8290 O O . SER D 1 195 ? 68.472 -6.531 174.600 1.00 59.65 195 SER A O 1
ATOM 8293 N N . LYS D 1 196 ? 68.868 -8.078 173.036 1.00 61.05 196 LYS A N 1
ATOM 8294 C CA . LYS D 1 196 ? 67.529 -8.630 172.978 1.00 61.92 196 LYS A CA 1
ATOM 8295 C C . LYS D 1 196 ? 66.925 -8.922 174.324 1.00 62.00 196 LYS A C 1
ATOM 8296 O O . LYS D 1 196 ? 65.870 -8.372 174.675 1.00 61.26 196 LYS A O 1
ATOM 8302 N N . GLU D 1 197 ? 67.820 -9.705 174.841 1.00 62.23 197 GLU A N 1
ATOM 8303 C CA . GLU D 1 197 ? 67.419 -10.096 176.194 1.00 61.31 197 GLU A CA 1
ATOM 8304 C C . GLU D 1 197 ? 67.172 -8.907 177.126 1.00 60.15 197 GLU A C 1
ATOM 8305 O O . GLU D 1 197 ? 66.161 -8.861 177.833 1.00 59.94 197 GLU A O 1
ATOM 8311 N N . GLU D 1 198 ? 68.095 -7.948 177.120 1.00 58.93 198 GLU A N 1
ATOM 8312 C CA . GLU D 1 198 ? 67.982 -6.765 177.976 1.00 57.53 198 GLU A CA 1
ATOM 8313 C C . GLU D 1 198 ? 66.830 -5.833 177.589 1.00 56.18 198 GLU A C 1
ATOM 8314 O O . GLU D 1 198 ? 66.150 -5.278 178.459 1.00 55.68 198 GLU A O 1
ATOM 8320 N N . ILE D 1 199 ? 66.619 -5.651 176.289 1.00 54.06 199 ILE A N 1
ATOM 8321 C CA . ILE D 1 199 ? 65.544 -4.787 175.831 1.00 52.14 199 ILE A CA 1
ATOM 8322 C C . ILE D 1 199 ? 64.208 -5.453 176.129 1.00 51.41 199 ILE A C 1
ATOM 8323 O O . ILE D 1 199 ? 63.177 -4.788 176.194 1.00 51.21 199 ILE A O 1
ATOM 8328 N N . GLU D 1 200 ? 64.228 -6.767 176.332 1.00 51.20 200 GLU A N 1
ATOM 8329 C CA . GLU D 1 200 ? 62.996 -7.490 176.639 1.00 51.66 200 GLU A CA 1
ATOM 8330 C C . GLU D 1 200 ? 62.642 -7.404 178.134 1.00 50.66 200 GLU A C 1
ATOM 8331 O O . GLU D 1 200 ? 61.475 -7.526 178.506 1.00 49.55 200 GLU A O 1
ATOM 8337 N N . GLU D 1 201 ? 63.652 -7.178 178.976 1.00 50.14 201 GLU A N 1
ATOM 8338 C CA . GLU D 1 201 ? 63.450 -7.030 180.420 1.00 49.25 201 GLU A CA 1
ATOM 8339 C C . GLU D 1 201 ? 62.792 -5.685 180.694 1.00 47.78 201 GLU A C 1
ATOM 8340 O O . GLU D 1 201 ? 61.823 -5.596 181.449 1.00 46.78 201 GLU A O 1
ATOM 8346 N N . VAL D 1 202 ? 63.339 -4.633 180.085 1.00 46.10 202 VAL A N 1
ATOM 8347 C CA . VAL D 1 202 ? 62.794 -3.291 180.252 1.00 43.89 202 VAL A CA 1
ATOM 8348 C C . VAL D 1 202 ? 61.346 -3.263 179.775 1.00 42.02 202 VAL A C 1
ATOM 8349 O O . VAL D 1 202 ? 60.477 -2.704 180.443 1.00 41.41 202 VAL A O 1
ATOM 8353 N N . VAL D 1 203 ? 61.090 -3.873 178.622 1.00 39.78 203 VAL A N 1
ATOM 8354 C CA . VAL D 1 203 ? 59.741 -3.911 178.079 1.00 39.52 203 VAL A CA 1
ATOM 8355 C C . VAL D 1 203 ? 58.837 -4.619 179.072 1.00 38.23 203 VAL A C 1
ATOM 8356 O O . VAL D 1 203 ? 57.752 -4.142 179.395 1.00 37.76 203 VAL A O 1
ATOM 8360 N N . SER D 1 204 ? 59.303 -5.759 179.563 1.00 38.44 204 SER A N 1
ATOM 8361 C CA . SER D 1 204 ? 58.538 -6.537 180.516 1.00 37.93 204 SER A CA 1
ATOM 8362 C C . SER D 1 204 ? 58.247 -5.685 181.739 1.00 39.38 204 SER A C 1
ATOM 8363 O O . SER D 1 204 ? 57.147 -5.725 182.288 1.00 40.24 204 SER A O 1
ATOM 8366 N N . GLU D 1 205 ? 59.244 -4.911 182.159 1.00 41.18 205 GLU A N 1
ATOM 8367 C CA . GLU D 1 205 ? 59.114 -4.024 183.313 1.00 41.26 205 GLU A CA 1
ATOM 8368 C C . GLU D 1 205 ? 58.033 -2.980 183.031 1.00 39.38 205 GLU A C 1
ATOM 8369 O O . GLU D 1 205 ? 57.098 -2.819 183.805 1.00 40.25 205 GLU A O 1
ATOM 8375 N N . THR D 1 206 ? 58.178 -2.279 181.911 1.00 37.76 206 THR A N 1
ATOM 8376 C CA . THR D 1 206 ? 57.227 -1.251 181.505 1.00 37.80 206 THR A CA 1
ATOM 8377 C C . THR D 1 206 ? 55.794 -1.793 181.509 1.00 37.79 206 THR A C 1
ATOM 8378 O O . THR D 1 206 ? 54.902 -1.263 182.176 1.00 37.71 206 THR A O 1
ATOM 8382 N N . VAL D 1 207 ? 55.594 -2.863 180.756 1.00 37.68 207 VAL A N 1
ATOM 8383 C CA . VAL D 1 207 ? 54.297 -3.504 180.618 1.00 37.40 207 VAL A CA 1
ATOM 8384 C C . VAL D 1 207 ? 53.654 -3.975 181.929 1.00 37.56 207 VAL A C 1
ATOM 8385 O O . VAL D 1 207 ? 52.428 -4.080 182.025 1.00 38.21 207 VAL A O 1
ATOM 8389 N N . ASN D 1 208 ? 54.476 -4.245 182.936 1.00 35.97 208 ASN A N 1
ATOM 8390 C CA . ASN D 1 208 ? 53.968 -4.709 184.216 1.00 34.96 208 ASN A CA 1
ATOM 8391 C C . ASN D 1 208 ? 54.092 -3.678 185.327 1.00 34.26 208 ASN A C 1
ATOM 8392 O O . ASN D 1 208 ? 53.556 -3.867 186.419 1.00 34.04 208 ASN A O 1
ATOM 8397 N N . ALA D 1 209 ? 54.787 -2.583 185.041 1.00 32.25 209 ALA A N 1
ATOM 8398 C CA . ALA D 1 209 ? 54.995 -1.520 186.015 1.00 30.92 209 ALA A CA 1
ATOM 8399 C C . ALA D 1 209 ? 53.750 -1.180 186.841 1.00 31.28 209 ALA A C 1
ATOM 8400 O O . ALA D 1 209 ? 53.772 -1.276 188.070 1.00 31.01 209 ALA A O 1
ATOM 8402 N N . GLY D 1 210 ? 52.667 -0.795 186.172 1.00 30.81 210 GLY A N 1
ATOM 8403 C CA . GLY D 1 210 ? 51.444 -0.444 186.875 1.00 29.01 210 GLY A CA 1
ATOM 8404 C C . GLY D 1 210 ? 50.902 -1.494 187.833 1.00 29.23 210 GLY A C 1
ATOM 8405 O O . GLY D 1 210 ? 50.376 -1.146 188.887 1.00 28.27 210 GLY A O 1
ATOM 8406 N N . ALA D 1 211 ? 51.014 -2.774 187.479 1.00 29.95 211 ALA A N 1
ATOM 8407 C CA . ALA D 1 211 ? 50.520 -3.849 188.343 1.00 30.00 211 ALA A CA 1
ATOM 8408 C C . ALA D 1 211 ? 51.470 -4.093 189.508 1.00 32.10 211 ALA A C 1
ATOM 8409 O O . ALA D 1 211 ? 51.056 -4.514 190.588 1.00 33.84 211 ALA A O 1
ATOM 8411 N N . LYS D 1 212 ? 52.749 -3.823 189.287 1.00 33.34 212 LYS A N 1
ATOM 8412 C CA . LYS D 1 212 ? 53.735 -4.011 190.335 1.00 35.18 212 LYS A CA 1
ATOM 8413 C C . LYS D 1 212 ? 53.492 -2.991 191.461 1.00 36.08 212 LYS A C 1
ATOM 8414 O O . LYS D 1 212 ? 53.586 -3.322 192.644 1.00 35.56 212 LYS A O 1
ATOM 8420 N N . ILE D 1 213 ? 53.151 -1.759 191.098 1.00 36.33 213 ILE A N 1
ATOM 8421 C CA . ILE D 1 213 ? 52.913 -0.741 192.111 1.00 38.50 213 ILE A CA 1
ATOM 8422 C C . ILE D 1 213 ? 51.656 -1.025 192.919 1.00 38.35 213 ILE A C 1
ATOM 8423 O O . ILE D 1 213 ? 51.536 -0.624 194.082 1.00 38.32 213 ILE A O 1
ATOM 8428 N N . THR D 1 214 ? 50.729 -1.748 192.305 1.00 37.88 214 THR A N 1
ATOM 8429 C CA . THR D 1 214 ? 49.494 -2.112 192.978 1.00 37.49 214 THR A CA 1
ATOM 8430 C C . THR D 1 214 ? 49.823 -3.170 194.035 1.00 38.84 214 THR A C 1
ATOM 8431 O O . THR D 1 214 ? 49.425 -3.047 195.195 1.00 39.42 214 THR A O 1
ATOM 8435 N N . GLU D 1 215 ? 50.566 -4.201 193.644 1.00 38.06 215 GLU A N 1
ATOM 8436 C CA . GLU D 1 215 ? 50.927 -5.246 194.589 1.00 38.64 215 GLU A CA 1
ATOM 8437 C C . GLU D 1 215 ? 51.711 -4.690 195.778 1.00 36.40 215 GLU A C 1
ATOM 8438 O O . GLU D 1 215 ? 51.419 -5.028 196.923 1.00 37.53 215 GLU A O 1
ATOM 8444 N N . LEU D 1 216 ? 52.687 -3.828 195.496 1.00 33.38 216 LEU A N 1
ATOM 8445 C CA . LEU D 1 216 ? 53.541 -3.215 196.513 1.00 30.57 216 LEU A CA 1
ATOM 8446 C C . LEU D 1 216 ? 52.894 -2.239 197.513 1.00 30.40 216 LEU A C 1
ATOM 8447 O O . LEU D 1 216 ? 53.272 -2.247 198.683 1.00 28.93 216 LEU A O 1
ATOM 8452 N N . ARG D 1 217 ? 51.953 -1.398 197.071 1.00 30.29 217 ARG A N 1
ATOM 8453 C CA . ARG D 1 217 ? 51.321 -0.429 197.973 1.00 31.41 217 ARG A CA 1
ATOM 8454 C C . ARG D 1 217 ? 49.800 -0.572 198.114 1.00 34.81 217 ARG A C 1
ATOM 8455 O O . ARG D 1 217 ? 49.177 0.121 198.924 1.00 35.70 217 ARG A O 1
ATOM 8463 N N . GLY D 1 218 ? 49.184 -1.370 197.350 1.00 36.59 218 GLY A N 1
ATOM 8464 C CA . GLY D 1 218 ? 47.784 -1.596 197.552 1.00 38.47 218 GLY A CA 1
ATOM 8465 C C . GLY D 1 218 ? 46.834 -0.766 196.755 1.00 41.38 218 GLY A C 1
ATOM 8466 O O . GLY D 1 218 ? 45.629 -1.077 196.672 1.00 43.07 218 GLY A O 1
ATOM 8467 N N . TYR D 1 219 ? 47.336 0.206 195.990 1.00 42.71 219 TYR A N 1
ATOM 8468 C CA . TYR D 1 219 ? 46.427 0.884 195.044 1.00 42.99 219 TYR A CA 1
ATOM 8469 C C . TYR D 1 219 ? 47.173 1.244 193.778 1.00 41.66 219 TYR A C 1
ATOM 8470 O O . TYR D 1 219 ? 48.360 1.615 193.874 1.00 40.71 219 TYR A O 1
ATOM 8479 N N . SER D 1 220 ? 46.320 1.345 192.822 1.00 39.43 220 SER A N 1
ATOM 8480 C CA . SER D 1 220 ? 46.800 1.440 191.465 1.00 37.20 220 SER A CA 1
ATOM 8481 C C . SER D 1 220 ? 47.420 2.817 191.248 1.00 36.25 220 SER A C 1
ATOM 8482 O O . SER D 1 220 ? 47.057 3.795 191.901 1.00 34.17 220 SER A O 1
ATOM 8485 N N . SER D 1 221 ? 48.370 2.875 190.325 1.00 36.49 221 SER A N 1
ATOM 8486 C CA . SER D 1 221 ? 49.092 4.102 189.990 1.00 35.67 221 SER A CA 1
ATOM 8487 C C . SER D 1 221 ? 48.248 5.383 190.015 1.00 34.61 221 SER A C 1
ATOM 8488 O O . SER D 1 221 ? 47.131 5.405 189.501 1.00 35.45 221 SER A O 1
ATOM 8491 N N . ASN D 1 222 ? 48.774 6.450 190.615 1.00 33.13 222 ASN A N 1
ATOM 8492 C CA . ASN D 1 222 ? 48.037 7.715 190.630 1.00 31.93 222 ASN A CA 1
ATOM 8493 C C . ASN D 1 222 ? 48.888 8.946 190.312 1.00 30.87 222 ASN A C 1
ATOM 8494 O O . ASN D 1 222 ? 48.384 9.900 189.710 1.00 30.13 222 ASN A O 1
ATOM 8499 N N . TYR D 1 223 ? 50.170 8.923 190.678 1.00 29.69 223 TYR A N 1
ATOM 8500 C CA . TYR D 1 223 ? 51.043 10.069 190.400 1.00 30.30 223 TYR A CA 1
ATOM 8501 C C . TYR D 1 223 ? 51.440 10.131 188.911 1.00 30.20 223 TYR A C 1
ATOM 8502 O O . TYR D 1 223 ? 51.524 11.215 188.328 1.00 29.40 223 TYR A O 1
ATOM 8511 N N . GLY D 1 224 ? 51.677 8.968 188.306 1.00 30.07 224 GLY A N 1
ATOM 8512 C CA . GLY D 1 224 ? 52.040 8.913 186.900 1.00 29.55 224 GLY A CA 1
ATOM 8513 C C . GLY D 1 224 ? 50.973 9.559 186.030 1.00 30.13 224 GLY A C 1
ATOM 8514 O O . GLY D 1 224 ? 51.275 10.486 185.260 1.00 28.70 224 GLY A O 1
ATOM 8515 N N . PRO D 1 225 ? 49.712 9.084 186.113 1.00 30.09 225 PRO A N 1
ATOM 8516 C CA . PRO D 1 225 ? 48.633 9.668 185.306 1.00 29.98 225 PRO A CA 1
ATOM 8517 C C . PRO D 1 225 ? 48.591 11.180 185.545 1.00 30.01 225 PRO A C 1
ATOM 8518 O O . PRO D 1 225 ? 48.593 11.975 184.604 1.00 29.44 225 PRO A O 1
ATOM 8522 N N . ALA D 1 226 ? 48.572 11.553 186.823 1.00 31.01 226 ALA A N 1
ATOM 8523 C CA . ALA D 1 226 ? 48.521 12.950 187.253 1.00 31.87 226 ALA A CA 1
ATOM 8524 C C . ALA D 1 226 ? 49.596 13.814 186.600 1.00 31.88 226 ALA A C 1
ATOM 8525 O O . ALA D 1 226 ? 49.290 14.848 186.001 1.00 32.27 226 ALA A O 1
ATOM 8527 N N . ALA D 1 227 ? 50.852 13.393 186.718 1.00 31.70 227 ALA A N 1
ATOM 8528 C CA . ALA D 1 227 ? 51.970 14.129 186.126 1.00 31.73 227 ALA A CA 1
ATOM 8529 C C . ALA D 1 227 ? 51.791 14.255 184.617 1.00 30.80 227 ALA A C 1
ATOM 8530 O O . ALA D 1 227 ? 52.160 15.267 184.017 1.00 30.03 227 ALA A O 1
ATOM 8532 N N . GLY D 1 228 ? 51.227 13.214 184.012 1.00 30.40 228 GLY A N 1
ATOM 8533 C CA . GLY D 1 228 ? 51.001 13.223 182.579 1.00 29.42 228 GLY A CA 1
ATOM 8534 C C . GLY D 1 228 ? 49.910 14.203 182.203 1.00 29.93 228 GLY A C 1
ATOM 8535 O O . GLY D 1 228 ? 49.903 14.742 181.095 1.00 29.68 228 GLY A O 1
ATOM 8536 N N . LEU D 1 229 ? 48.977 14.433 183.124 1.00 29.53 229 LEU A N 1
ATOM 8537 C CA . LEU D 1 229 ? 47.890 15.371 182.875 1.00 28.66 229 LEU A CA 1
ATOM 8538 C C . LEU D 1 229 ? 48.450 16.799 182.932 1.00 28.18 229 LEU A C 1
ATOM 8539 O O . LEU D 1 229 ? 47.991 17.677 182.209 1.00 28.88 229 LEU A O 1
ATOM 8544 N N . VAL D 1 230 ? 49.463 17.029 183.767 1.00 28.07 230 VAL A N 1
ATOM 8545 C CA . VAL D 1 230 ? 50.060 18.362 183.845 1.00 27.60 230 VAL A CA 1
ATOM 8546 C C . VAL D 1 230 ? 50.642 18.685 182.463 1.00 28.48 230 VAL A C 1
ATOM 8547 O O . VAL D 1 230 ? 50.385 19.754 181.910 1.00 30.07 230 VAL A O 1
ATOM 8551 N N . LEU D 1 231 ? 51.412 17.754 181.900 1.00 26.79 231 LEU A N 1
ATOM 8552 C CA . LEU D 1 231 ? 51.995 17.954 180.576 1.00 25.91 231 LEU A CA 1
ATOM 8553 C C . LEU D 1 231 ? 50.937 18.247 179.514 1.00 26.79 231 LEU A C 1
ATOM 8554 O O . LEU D 1 231 ? 51.079 19.180 178.712 1.00 27.18 231 LEU A O 1
ATOM 8559 N N . THR D 1 232 ? 49.880 17.441 179.508 1.00 26.27 232 THR A N 1
ATOM 8560 C CA . THR D 1 232 ? 48.789 17.594 178.550 1.00 25.70 232 THR A CA 1
ATOM 8561 C C . THR D 1 232 ? 48.137 18.972 178.653 1.00 24.88 232 THR A C 1
ATOM 8562 O O . THR D 1 232 ? 47.853 19.602 177.635 1.00 24.24 232 THR A O 1
ATOM 8566 N N . VAL D 1 233 ? 47.909 19.432 179.884 1.00 23.36 233 VAL A N 1
ATOM 8567 C CA . VAL D 1 233 ? 47.299 20.738 180.108 1.00 24.58 233 VAL A CA 1
ATOM 8568 C C . VAL D 1 233 ? 48.239 21.824 179.601 1.00 26.74 233 VAL A C 1
ATOM 8569 O O . VAL D 1 233 ? 47.833 22.732 178.875 1.00 26.43 233 VAL A O 1
ATOM 8573 N N . GLU D 1 234 ? 49.507 21.715 179.972 1.00 27.91 234 GLU A N 1
ATOM 8574 C CA . GLU D 1 234 ? 50.499 22.687 179.542 1.00 29.81 234 GLU A CA 1
ATOM 8575 C C . GLU D 1 234 ? 50.617 22.744 178.011 1.00 30.15 234 GLU A C 1
ATOM 8576 O O . GLU D 1 234 ? 50.841 23.811 177.438 1.00 29.19 234 GLU A O 1
ATOM 8582 N N . ALA D 1 235 ? 50.455 21.591 177.362 1.00 29.82 235 ALA A N 1
ATOM 8583 C CA . ALA D 1 235 ? 50.548 21.485 175.908 1.00 29.57 235 ALA A CA 1
ATOM 8584 C C . ALA D 1 235 ? 49.405 22.208 175.216 1.00 29.72 235 ALA A C 1
ATOM 8585 O O . ALA D 1 235 ? 49.589 22.856 174.185 1.00 31.27 235 ALA A O 1
ATOM 8587 N N . ILE D 1 236 ? 48.221 22.077 175.800 1.00 29.56 236 ILE A N 1
ATOM 8588 C CA . ILE D 1 236 ? 47.002 22.692 175.288 1.00 28.32 236 ILE A CA 1
ATOM 8589 C C . ILE D 1 236 ? 47.068 24.210 175.485 1.00 29.39 236 ILE A C 1
ATOM 8590 O O . ILE D 1 236 ? 46.939 24.976 174.526 1.00 29.86 236 ILE A O 1
ATOM 8595 N N . LYS D 1 237 ? 47.277 24.643 176.725 1.00 29.63 237 LYS A N 1
ATOM 8596 C CA . LYS D 1 237 ? 47.364 26.073 177.035 1.00 30.49 237 LYS A CA 1
ATOM 8597 C C . LYS D 1 237 ? 48.378 26.825 176.157 1.00 31.70 237 LYS A C 1
ATOM 8598 O O . LYS D 1 237 ? 48.112 27.947 175.725 1.00 31.88 237 LYS A O 1
ATOM 8604 N N . ARG D 1 238 ? 49.536 26.214 175.901 1.00 31.42 238 ARG A N 1
ATOM 8605 C CA . ARG D 1 238 ? 50.585 26.858 175.105 1.00 31.50 238 ARG A CA 1
ATOM 8606 C C . ARG D 1 238 ? 50.444 26.720 173.606 1.00 32.43 238 ARG A C 1
ATOM 8607 O O . ARG D 1 238 ? 51.172 27.365 172.843 1.00 32.61 238 ARG A O 1
ATOM 8615 N N . ASP D 1 239 ? 49.505 25.883 173.185 1.00 33.59 239 ASP A N 1
ATOM 8616 C CA . ASP D 1 239 ? 49.286 25.628 171.773 1.00 33.22 239 ASP A CA 1
ATOM 8617 C C . ASP D 1 239 ? 50.631 25.289 171.133 1.00 33.86 239 ASP A C 1
ATOM 8618 O O . ASP D 1 239 ? 50.920 25.697 170.014 1.00 33.64 239 ASP A O 1
ATOM 8623 N N . SER D 1 240 ? 51.421 24.503 171.859 1.00 35.07 240 SER A N 1
ATOM 8624 C CA . SER D 1 240 ? 52.768 24.110 171.467 1.00 37.03 240 SER A CA 1
ATOM 8625 C C . SER D 1 240 ? 52.964 23.210 170.261 1.00 37.26 240 SER A C 1
ATOM 8626 O O . SER D 1 240 ? 54.054 23.184 169.690 1.00 38.94 240 SER A O 1
ATOM 8629 N N . LYS D 1 241 ? 51.811 22.544 169.687 1.00 37.32 241 LYS A N 1
ATOM 8630 C CA . LYS D 1 241 ? 52.031 21.667 168.516 1.00 35.30 241 LYS A CA 1
ATOM 8631 C C . LYS D 1 241 ? 53.019 20.600 168.877 1.00 35.59 241 LYS A C 1
ATOM 8632 O O . LYS D 1 241 ? 53.972 20.190 168.182 1.00 34.93 241 LYS A O 1
ATOM 8638 N N . ARG D 1 242 ? 52.873 20.040 170.101 1.00 34.47 242 ARG A N 1
ATOM 8639 C CA . ARG D 1 242 ? 53.753 18.999 170.612 1.00 33.54 242 ARG A CA 1
ATOM 8640 C C . ARG D 1 242 ? 53.356 17.581 170.159 1.00 32.76 242 ARG A C 1
ATOM 8641 O O . ARG D 1 242 ? 52.157 17.319 170.006 1.00 34.15 242 ARG A O 1
ATOM 8649 N N . ILE D 1 243 ? 54.251 16.549 170.068 1.00 31.97 243 ILE A N 1
ATOM 8650 C CA . ILE D 1 243 ? 53.888 15.213 169.624 1.00 30.87 243 ILE A CA 1
ATOM 8651 C C . ILE D 1 243 ? 53.994 14.244 170.794 1.00 30.73 243 ILE A C 1
ATOM 8652 O O . ILE D 1 243 ? 55.092 13.910 171.245 1.00 32.14 243 ILE A O 1
ATOM 8657 N N . TYR D 1 244 ? 52.839 13.814 171.291 1.00 28.97 244 TYR A N 1
ATOM 8658 C CA . TYR D 1 244 ? 52.762 12.871 172.402 1.00 27.37 244 TYR A CA 1
ATOM 8659 C C . TYR D 1 244 ? 51.876 11.711 171.997 1.00 27.63 244 TYR A C 1
ATOM 8660 O O . TYR D 1 244 ? 50.992 11.872 171.167 1.00 28.06 244 TYR A O 1
ATOM 8669 N N . PRO D 1 245 ? 52.104 10.521 172.570 1.00 28.46 245 PRO A N 1
ATOM 8670 C CA . PRO D 1 245 ? 51.271 9.366 172.227 1.00 28.99 245 PRO A CA 1
ATOM 8671 C C . PRO D 1 245 ? 49.998 9.412 173.079 1.00 29.69 245 PRO A C 1
ATOM 8672 O O . PRO D 1 245 ? 50.070 9.605 174.293 1.00 31.04 245 PRO A O 1
ATOM 8676 N N . TYR D 1 246 ? 48.843 9.239 172.445 1.00 28.39 246 TYR A N 1
ATOM 8677 C CA . TYR D 1 246 ? 47.563 9.275 173.145 1.00 28.49 246 TYR A CA 1
ATOM 8678 C C . TYR D 1 246 ? 46.622 8.173 172.657 1.00 29.78 246 TYR A C 1
ATOM 8679 O O . TYR D 1 246 ? 46.819 7.601 171.583 1.00 29.04 246 TYR A O 1
ATOM 8688 N N . SER D 1 247 ? 45.598 7.877 173.453 1.00 31.12 247 SER A N 1
ATOM 8689 C CA . SER D 1 247 ? 44.609 6.887 173.054 1.00 32.27 247 SER A CA 1
ATOM 8690 C C . SER D 1 247 ? 43.524 7.703 172.380 1.00 33.01 247 SER A C 1
ATOM 8691 O O . SER D 1 247 ? 42.791 8.449 173.029 1.00 33.60 247 SER A O 1
ATOM 8694 N N . LEU D 1 248 ? 43.453 7.575 171.061 1.00 33.85 248 LEU A N 1
ATOM 8695 C CA . LEU D 1 248 ? 42.493 8.318 170.268 1.00 33.65 248 LEU A CA 1
ATOM 8696 C C . LEU D 1 248 ? 41.661 7.382 169.395 1.00 36.19 248 LEU A C 1
ATOM 8697 O O . LEU D 1 248 ? 42.036 6.228 169.156 1.00 36.66 248 LEU A O 1
ATOM 8702 N N . TYR D 1 249 ? 40.520 7.890 168.937 1.00 38.92 249 TYR A N 1
ATOM 8703 C CA . TYR D 1 249 ? 39.600 7.142 168.083 1.00 39.63 249 TYR A CA 1
ATOM 8704 C C . TYR D 1 249 ? 40.142 7.212 166.665 1.00 40.32 249 TYR A C 1
ATOM 8705 O O . TYR D 1 249 ? 40.302 8.294 166.116 1.00 38.68 249 TYR A O 1
ATOM 8714 N N . LEU D 1 250 ? 40.427 6.061 166.072 1.00 42.53 250 LEU A N 1
ATOM 8715 C CA . LEU D 1 250 ? 40.975 6.034 164.721 1.00 44.14 250 LEU A CA 1
ATOM 8716 C C . LEU D 1 250 ? 39.912 6.072 163.613 1.00 45.02 250 LEU A C 1
ATOM 8717 O O . LEU D 1 250 ? 38.909 5.359 163.673 1.00 44.30 250 LEU A O 1
ATOM 8722 N N . GLN D 1 251 ? 40.144 6.922 162.613 1.00 45.41 251 GLN A N 1
ATOM 8723 C CA . GLN D 1 251 ? 39.251 7.065 161.460 1.00 45.86 251 GLN A CA 1
ATOM 8724 C C . GLN D 1 251 ? 40.024 6.748 160.181 1.00 45.36 251 GLN A C 1
ATOM 8725 O O . GLN D 1 251 ? 40.005 7.520 159.222 1.00 45.61 251 GLN A O 1
ATOM 8731 N N . GLY D 1 252 ? 40.717 5.614 160.172 1.00 43.55 252 GLY A N 1
ATOM 8732 C CA . GLY D 1 252 ? 41.476 5.246 158.995 1.00 41.50 252 GLY A CA 1
ATOM 8733 C C . GLY D 1 252 ? 42.968 5.130 159.225 1.00 40.42 252 GLY A C 1
ATOM 8734 O O . GLY D 1 252 ? 43.598 4.239 158.662 1.00 40.98 252 GLY A O 1
ATOM 8735 N N . GLU D 1 253 ? 43.537 6.021 160.037 1.00 39.06 253 GLU A N 1
ATOM 8736 C CA . GLU D 1 253 ? 44.972 5.988 160.323 1.00 37.10 253 GLU A CA 1
ATOM 8737 C C . GLU D 1 253 ? 45.416 4.588 160.726 1.00 36.63 253 GLU A C 1
ATOM 8738 O O . GLU D 1 253 ? 44.767 3.937 161.543 1.00 35.61 253 GLU A O 1
ATOM 8744 N N . TYR D 1 254 ? 46.606 4.134 160.461 1.00 36.22 254 TYR A N 1
ATOM 8745 C CA . TYR D 1 254 ? 47.113 2.792 160.741 1.00 36.26 254 TYR A CA 1
ATOM 8746 C C . TYR D 1 254 ? 46.267 1.693 160.154 1.00 36.44 254 TYR A C 1
ATOM 8747 O O . TYR D 1 254 ? 46.514 0.478 160.300 1.00 37.96 254 TYR A O 1
ATOM 8756 N N . GLY D 1 255 ? 45.334 2.081 159.273 1.00 35.84 255 GLY A N 1
ATOM 8757 C CA . GLY D 1 255 ? 44.515 1.106 158.547 1.00 35.81 255 GLY A CA 1
ATOM 8758 C C . GLY D 1 255 ? 43.501 0.458 159.456 1.00 34.93 255 GLY A C 1
ATOM 8759 O O . GLY D 1 255 ? 43.082 -0.681 159.341 1.00 35.06 255 GLY A O 1
ATOM 8760 N N . TYR D 1 256 ? 42.851 1.338 160.211 1.00 36.90 256 TYR A N 1
ATOM 8761 C CA . TYR D 1 256 ? 41.791 0.948 161.167 1.00 38.82 256 TYR A CA 1
ATOM 8762 C C . TYR D 1 256 ? 40.859 2.140 161.324 1.00 39.89 256 TYR A C 1
ATOM 8763 O O . TYR D 1 256 ? 41.370 3.275 161.269 1.00 39.38 256 TYR A O 1
ATOM 8772 N N . ASN D 1 257 ? 39.618 1.924 161.635 1.00 42.00 257 ASN A N 1
ATOM 8773 C CA . ASN D 1 257 ? 38.660 3.034 161.791 1.00 44.82 257 ASN A CA 1
ATOM 8774 C C . ASN D 1 257 ? 37.582 2.587 162.771 1.00 43.93 257 ASN A C 1
ATOM 8775 O O . ASN D 1 257 ? 37.287 1.378 162.812 1.00 42.35 257 ASN A O 1
ATOM 8780 N N . ASP D 1 258 ? 37.098 3.425 163.488 1.00 44.91 258 ASP A N 1
ATOM 8781 C CA . ASP D 1 258 ? 36.094 3.058 164.484 1.00 45.28 258 ASP A CA 1
ATOM 8782 C C . ASP D 1 258 ? 36.683 2.028 165.464 1.00 42.88 258 ASP A C 1
ATOM 8783 O O . ASP D 1 258 ? 36.343 0.845 165.432 1.00 43.96 258 ASP A O 1
ATOM 8788 N N . ILE D 1 259 ? 37.641 2.431 166.258 1.00 38.63 259 ILE A N 1
ATOM 8789 C CA . ILE D 1 259 ? 38.355 1.847 167.378 1.00 37.54 259 ILE A CA 1
ATOM 8790 C C . ILE D 1 259 ? 39.399 2.819 167.926 1.00 37.36 259 ILE A C 1
ATOM 8791 O O . ILE D 1 259 ? 39.892 3.699 167.211 1.00 37.00 259 ILE A O 1
ATOM 8796 N N . VAL D 1 260 ? 39.688 2.610 169.253 1.00 35.83 260 VAL A N 1
ATOM 8797 C CA . VAL D 1 260 ? 40.666 3.459 169.920 1.00 34.63 260 VAL A CA 1
ATOM 8798 C C . VAL D 1 260 ? 41.990 2.735 170.117 1.00 33.18 260 VAL A C 1
ATOM 8799 O O . VAL D 1 260 ? 42.025 1.572 170.513 1.00 32.69 260 VAL A O 1
ATOM 8803 N N . ALA D 1 261 ? 43.079 3.430 169.826 1.00 32.22 261 ALA A N 1
ATOM 8804 C CA . ALA D 1 261 ? 44.408 2.864 170.000 1.00 31.86 261 ALA A CA 1
ATOM 8805 C C . ALA D 1 261 ? 45.339 3.960 170.492 1.00 31.05 261 ALA A C 1
ATOM 8806 O O . ALA D 1 261 ? 45.011 5.145 170.425 1.00 29.81 261 ALA A O 1
ATOM 8808 N N . GLU D 1 262 ? 46.497 3.549 170.993 1.00 30.53 262 GLU A N 1
ATOM 8809 C CA . GLU D 1 262 ? 47.517 4.462 171.502 1.00 31.17 262 GLU A CA 1
ATOM 8810 C C . GLU D 1 262 ? 48.483 4.812 170.361 1.00 30.87 262 GLU A C 1
ATOM 8811 O O . GLU D 1 262 ? 49.265 3.965 169.930 1.00 31.16 262 GLU A O 1
ATOM 8817 N N . VAL D 1 263 ? 48.442 6.057 169.892 1.00 30.30 263 VAL A N 1
ATOM 8818 C CA . VAL D 1 263 ? 49.294 6.486 168.781 1.00 30.94 263 VAL A CA 1
ATOM 8819 C C . VAL D 1 263 ? 49.814 7.925 168.939 1.00 31.02 263 VAL A C 1
ATOM 8820 O O . VAL D 1 263 ? 49.244 8.713 169.695 1.00 31.18 263 VAL A O 1
ATOM 8824 N N . PRO D 1 264 ? 50.914 8.281 168.231 1.00 30.80 264 PRO A N 1
ATOM 8825 C CA . PRO D 1 264 ? 51.509 9.627 168.285 1.00 29.38 264 PRO A CA 1
ATOM 8826 C C . PRO D 1 264 ? 50.534 10.633 167.679 1.00 29.05 264 PRO A C 1
ATOM 8827 O O . PRO D 1 264 ? 49.879 10.343 166.681 1.00 28.54 264 PRO A O 1
ATOM 8831 N N . ALA D 1 265 ? 50.451 11.815 168.273 1.00 28.77 265 ALA A N 1
ATOM 8832 C CA . ALA D 1 265 ? 49.549 12.839 167.778 1.00 28.40 265 ALA A CA 1
ATOM 8833 C C . ALA D 1 265 ? 50.054 14.227 168.136 1.00 28.72 265 ALA A C 1
ATOM 8834 O O . ALA D 1 265 ? 50.766 14.402 169.121 1.00 29.24 265 ALA A O 1
ATOM 8836 N N . VAL D 1 266 ? 49.705 15.201 167.307 1.00 29.94 266 VAL A N 1
ATOM 8837 C CA . VAL D 1 266 ? 50.083 16.589 167.528 1.00 30.63 266 VAL A CA 1
ATOM 8838 C C . VAL D 1 266 ? 48.962 17.164 168.391 1.00 30.58 266 VAL A C 1
ATOM 8839 O O . VAL D 1 266 ? 47.789 17.074 168.027 1.00 30.89 266 VAL A O 1
ATOM 8843 N N . ILE D 1 267 ? 49.313 17.754 169.527 1.00 30.30 267 ILE A N 1
ATOM 8844 C CA . ILE D 1 267 ? 48.310 18.306 170.431 1.00 30.45 267 ILE A CA 1
ATOM 8845 C C . ILE D 1 267 ? 48.437 19.833 170.529 1.00 30.45 267 ILE A C 1
ATOM 8846 O O . ILE D 1 267 ? 49.536 20.370 170.659 1.00 29.96 267 ILE A O 1
ATOM 8851 N N . GLY D 1 268 ? 47.309 20.532 170.456 1.00 31.13 268 GLY A N 1
ATOM 8852 C CA . GLY D 1 268 ? 47.355 21.980 170.533 1.00 34.09 268 GLY A CA 1
ATOM 8853 C C . GLY D 1 268 ? 46.242 22.612 171.346 1.00 34.76 268 GLY A C 1
ATOM 8854 O O . GLY D 1 268 ? 45.531 21.928 172.076 1.00 34.58 268 GLY A O 1
ATOM 8855 N N . LYS D 1 269 ? 46.095 23.925 171.204 1.00 36.18 269 LYS A N 1
ATOM 8856 C CA . LYS D 1 269 ? 45.082 24.686 171.919 1.00 38.58 269 LYS A CA 1
ATOM 8857 C C . LYS D 1 269 ? 43.658 24.180 171.714 1.00 38.79 269 LYS A C 1
ATOM 8858 O O . LYS D 1 269 ? 42.798 24.386 172.567 1.00 38.60 269 LYS A O 1
ATOM 8864 N N . SER D 1 270 ? 43.402 23.512 170.596 1.00 39.03 270 SER A N 1
ATOM 8865 C CA . SER D 1 270 ? 42.058 23.023 170.318 1.00 39.27 270 SER A CA 1
ATOM 8866 C C . SER D 1 270 ? 41.948 21.503 170.278 1.00 39.09 270 SER A C 1
ATOM 8867 O O . SER D 1 270 ? 41.053 20.965 169.629 1.00 39.97 270 SER A O 1
ATOM 8870 N N . GLY D 1 271 ? 42.851 20.818 170.978 1.00 39.20 271 GLY A N 1
ATOM 8871 C CA . GLY D 1 271 ? 42.836 19.362 171.012 1.00 37.32 271 GLY A CA 1
ATOM 8872 C C . GLY D 1 271 ? 43.824 18.732 170.045 1.00 37.05 271 GLY A C 1
ATOM 8873 O O . GLY D 1 271 ? 44.836 19.342 169.702 1.00 38.01 271 GLY A O 1
ATOM 8874 N N . ILE D 1 272 ? 43.521 17.510 169.610 1.00 36.79 272 ILE A N 1
ATOM 8875 C CA . ILE D 1 272 ? 44.355 16.750 168.672 1.00 37.35 272 ILE A CA 1
ATOM 8876 C C . ILE D 1 272 ? 44.293 17.372 167.269 1.00 38.01 272 ILE A C 1
ATOM 8877 O O . ILE D 1 272 ? 43.212 17.547 166.709 1.00 38.06 272 ILE A O 1
ATOM 8882 N N . GLU D 1 273 ? 45.452 17.706 166.708 1.00 37.90 273 GLU A N 1
ATOM 8883 C CA . GLU D 1 273 ? 45.506 18.308 165.386 1.00 38.78 273 GLU A CA 1
ATOM 8884 C C . GLU D 1 273 ? 45.620 17.294 164.256 1.00 39.25 273 GLU A C 1
ATOM 8885 O O . GLU D 1 273 ? 45.032 17.474 163.191 1.00 39.25 273 GLU A O 1
ATOM 8891 N N . ARG D 1 274 ? 46.356 16.218 164.489 1.00 39.09 274 ARG A N 1
ATOM 8892 C CA . ARG D 1 274 ? 46.524 15.202 163.473 1.00 40.32 274 ARG A CA 1
ATOM 8893 C C . ARG D 1 274 ? 47.303 14.037 164.092 1.00 40.25 274 ARG A C 1
ATOM 8894 O O . ARG D 1 274 ? 48.160 14.256 164.949 1.00 40.40 274 ARG A O 1
ATOM 8902 N N . ILE D 1 275 ? 46.992 12.807 163.680 1.00 38.64 275 ILE A N 1
ATOM 8903 C CA . ILE D 1 275 ? 47.689 11.611 164.187 1.00 36.56 275 ILE A CA 1
ATOM 8904 C C . ILE D 1 275 ? 48.939 11.376 163.321 1.00 35.54 275 ILE A C 1
ATOM 8905 O O . ILE D 1 275 ? 48.882 11.548 162.115 1.00 36.72 275 ILE A O 1
ATOM 8910 N N . ILE D 1 276 ? 50.066 10.995 163.909 1.00 35.52 276 ILE A N 1
ATOM 8911 C CA . ILE D 1 276 ? 51.264 10.742 163.101 1.00 36.12 276 ILE A CA 1
ATOM 8912 C C . ILE D 1 276 ? 51.395 9.242 162.787 1.00 35.97 276 ILE A C 1
ATOM 8913 O O . ILE D 1 276 ? 51.373 8.412 163.695 1.00 35.44 276 ILE A O 1
ATOM 8918 N N . GLU D 1 277 ? 51.519 8.880 161.513 1.00 36.81 277 GLU A N 1
ATOM 8919 C CA . GLU D 1 277 ? 51.667 7.464 161.190 1.00 38.42 277 GLU A CA 1
ATOM 8920 C C . GLU D 1 277 ? 53.151 7.130 161.029 1.00 37.21 277 GLU A C 1
ATOM 8921 O O . GLU D 1 277 ? 53.804 7.559 160.073 1.00 34.89 277 GLU A O 1
ATOM 8927 N N . LEU D 1 278 ? 53.674 6.373 161.987 1.00 38.86 278 LEU A N 1
ATOM 8928 C CA . LEU D 1 278 ? 55.076 5.967 161.999 1.00 40.50 278 LEU A CA 1
ATOM 8929 C C . LEU D 1 278 ? 55.367 4.904 160.949 1.00 40.65 278 LEU A C 1
ATOM 8930 O O . LEU D 1 278 ? 54.564 3.997 160.736 1.00 40.99 278 LEU A O 1
ATOM 8935 N N . PRO D 1 279 ? 56.523 5.006 160.275 1.00 41.39 279 PRO A N 1
ATOM 8936 C CA . PRO D 1 279 ? 56.893 4.024 159.253 1.00 42.35 279 PRO A CA 1
ATOM 8937 C C . PRO D 1 279 ? 57.239 2.720 159.976 1.00 43.44 279 PRO A C 1
ATOM 8938 O O . PRO D 1 279 ? 58.331 2.577 160.527 1.00 43.41 279 PRO A O 1
ATOM 8942 N N . LEU D 1 280 ? 56.299 1.779 159.976 1.00 44.12 280 LEU A N 1
ATOM 8943 C CA . LEU D 1 280 ? 56.477 0.509 160.671 1.00 45.97 280 LEU A CA 1
ATOM 8944 C C . LEU D 1 280 ? 56.841 -0.693 159.802 1.00 47.73 280 LEU A C 1
ATOM 8945 O O . LEU D 1 280 ? 56.529 -0.742 158.611 1.00 48.09 280 LEU A O 1
ATOM 8950 N N . THR D 1 281 ? 57.514 -1.661 160.416 1.00 49.93 281 THR A N 1
ATOM 8951 C CA . THR D 1 281 ? 57.878 -2.895 159.735 1.00 52.05 281 THR A CA 1
ATOM 8952 C C . THR D 1 281 ? 56.697 -3.829 159.989 1.00 53.80 281 THR A C 1
ATOM 8953 O O . THR D 1 281 ? 55.895 -3.582 160.891 1.00 53.98 281 THR A O 1
ATOM 8957 N N . GLU D 1 282 ? 56.595 -4.900 159.210 1.00 56.18 282 GLU A N 1
ATOM 8958 C CA . GLU D 1 282 ? 55.491 -5.847 159.361 1.00 57.60 282 GLU A CA 1
ATOM 8959 C C . GLU D 1 282 ? 55.385 -6.387 160.784 1.00 55.09 282 GLU A C 1
ATOM 8960 O O . GLU D 1 282 ? 54.327 -6.313 161.390 1.00 55.16 282 GLU A O 1
ATOM 8966 N N . ASP D 1 283 ? 56.467 -6.943 161.314 1.00 53.07 283 ASP A N 1
ATOM 8967 C CA . ASP D 1 283 ? 56.427 -7.462 162.670 1.00 52.71 283 ASP A CA 1
ATOM 8968 C C . ASP D 1 283 ? 55.858 -6.389 163.592 1.00 51.00 283 ASP A C 1
ATOM 8969 O O . ASP D 1 283 ? 55.136 -6.699 164.538 1.00 50.26 283 ASP A O 1
ATOM 8974 N N . GLU D 1 284 ? 56.188 -5.128 163.318 1.00 49.40 284 GLU A N 1
ATOM 8975 C CA . GLU D 1 284 ? 55.672 -4.020 164.117 1.00 47.71 284 GLU A CA 1
ATOM 8976 C C . GLU D 1 284 ? 54.175 -3.900 163.826 1.00 46.87 284 GLU A C 1
ATOM 8977 O O . GLU D 1 284 ? 53.362 -3.786 164.745 1.00 47.11 284 GLU A O 1
ATOM 8983 N N . LYS D 1 285 ? 53.818 -3.954 162.544 1.00 45.48 285 LYS A N 1
ATOM 8984 C CA . LYS D 1 285 ? 52.423 -3.883 162.123 1.00 43.88 285 LYS A CA 1
ATOM 8985 C C . LYS D 1 285 ? 51.635 -4.994 162.807 1.00 43.81 285 LYS A C 1
ATOM 8986 O O . LYS D 1 285 ? 50.493 -4.796 163.214 1.00 44.57 285 LYS A O 1
ATOM 8992 N N . ARG D 1 286 ? 52.248 -6.165 162.928 1.00 43.18 286 ARG A N 1
ATOM 8993 C CA . ARG D 1 286 ? 51.597 -7.296 163.568 1.00 43.06 286 ARG A CA 1
ATOM 8994 C C . ARG D 1 286 ? 51.374 -7.002 165.036 1.00 42.81 286 ARG A C 1
ATOM 8995 O O . ARG D 1 286 ? 50.329 -7.329 165.600 1.00 43.17 286 ARG A O 1
ATOM 9003 N N . LYS D 1 287 ? 52.382 -6.410 165.666 1.00 41.81 287 LYS A N 1
ATOM 9004 C CA . LYS D 1 287 ? 52.293 -6.061 167.080 1.00 39.37 287 LYS A CA 1
ATOM 9005 C C . LYS D 1 287 ? 51.113 -5.102 167.221 1.00 38.59 287 LYS A C 1
ATOM 9006 O O . LYS D 1 287 ? 50.229 -5.302 168.052 1.00 37.28 287 LYS A O 1
ATOM 9012 N N . PHE D 1 288 ? 51.096 -4.075 166.377 1.00 38.03 288 PHE A N 1
ATOM 9013 C CA . PHE D 1 288 ? 50.033 -3.086 166.409 1.00 38.20 288 PHE A CA 1
ATOM 9014 C C . PHE D 1 288 ? 48.654 -3.699 166.214 1.00 39.25 288 PHE A C 1
ATOM 9015 O O . PHE D 1 288 ? 47.692 -3.299 166.873 1.00 39.15 288 PHE A O 1
ATOM 9023 N N . ASP D 1 289 ? 48.547 -4.682 165.255 1.00 40.57 289 ASP A N 1
ATOM 9024 C CA . ASP D 1 289 ? 47.256 -5.322 164.999 1.00 40.62 289 ASP A CA 1
ATOM 9025 C C . ASP D 1 289 ? 46.748 -6.027 166.231 1.00 40.31 289 ASP A C 1
ATOM 9026 O O . ASP D 1 289 ? 45.533 -6.154 166.489 1.00 40.09 289 ASP A O 1
ATOM 9031 N N . GLU D 1 290 ? 47.671 -6.714 166.924 1.00 38.37 290 GLU A N 1
ATOM 9032 C CA . GLU D 1 290 ? 47.199 -7.428 168.135 1.00 40.34 290 GLU A CA 1
ATOM 9033 C C . GLU D 1 290 ? 46.624 -6.474 169.156 1.00 39.50 290 GLU A C 1
ATOM 9034 O O . GLU D 1 290 ? 45.807 -6.810 170.010 1.00 39.37 290 GLU A O 1
ATOM 9040 N N . ALA D 1 291 ? 47.403 -5.281 169.285 1.00 40.82 291 ALA A N 1
ATOM 9041 C CA . ALA D 1 291 ? 46.935 -4.265 170.217 1.00 40.18 291 ALA A CA 1
ATOM 9042 C C . ALA D 1 291 ? 45.501 -3.879 169.889 1.00 40.82 291 ALA A C 1
ATOM 9043 O O . ALA D 1 291 ? 44.641 -3.841 170.772 1.00 41.03 291 ALA A O 1
ATOM 9045 N N . VAL D 1 292 ? 45.237 -3.594 168.617 1.00 41.25 292 VAL A N 1
ATOM 9046 C CA . VAL D 1 292 ? 43.889 -3.211 168.219 1.00 41.97 292 VAL A CA 1
ATOM 9047 C C . VAL D 1 292 ? 42.882 -4.297 168.571 1.00 42.98 292 VAL A C 1
ATOM 9048 O O . VAL D 1 292 ? 41.800 -4.007 169.087 1.00 42.72 292 VAL A O 1
ATOM 9052 N N . GLN D 1 293 ? 43.219 -5.412 168.244 1.00 39.52 293 GLN A N 1
ATOM 9053 C CA . GLN D 1 293 ? 42.365 -6.553 168.473 1.00 39.55 293 GLN A CA 1
ATOM 9054 C C . GLN D 1 293 ? 42.098 -6.689 169.964 1.00 38.26 293 GLN A C 1
ATOM 9055 O O . GLN D 1 293 ? 41.010 -7.087 170.367 1.00 38.24 293 GLN A O 1
ATOM 9061 N N . ALA D 1 294 ? 43.069 -6.352 170.903 1.00 41.01 294 ALA A N 1
ATOM 9062 C CA . ALA D 1 294 ? 42.924 -6.403 172.347 1.00 40.65 294 ALA A CA 1
ATOM 9063 C C . ALA D 1 294 ? 41.871 -5.385 172.801 1.00 40.72 294 ALA A C 1
ATOM 9064 O O . ALA D 1 294 ? 41.140 -5.625 173.761 1.00 40.14 294 ALA A O 1
ATOM 9066 N N . VAL D 1 295 ? 41.796 -4.251 172.111 1.00 41.03 295 VAL A N 1
ATOM 9067 C CA . VAL D 1 295 ? 40.830 -3.212 172.457 1.00 41.72 295 VAL A CA 1
ATOM 9068 C C . VAL D 1 295 ? 39.430 -3.567 171.942 1.00 43.18 295 VAL A C 1
ATOM 9069 O O . VAL D 1 295 ? 38.426 -3.259 172.592 1.00 42.59 295 VAL A O 1
ATOM 9073 N N . LYS D 1 296 ? 39.362 -4.221 170.783 1.00 44.69 296 LYS A N 1
ATOM 9074 C CA . LYS D 1 296 ? 38.075 -4.635 170.223 1.00 45.85 296 LYS A CA 1
ATOM 9075 C C . LYS D 1 296 ? 37.448 -5.662 171.165 1.00 46.05 296 LYS A C 1
ATOM 9076 O O . LYS D 1 296 ? 36.230 -5.734 171.290 1.00 45.65 296 LYS A O 1
ATOM 9082 N N . LYS D 1 297 ? 38.290 -6.454 171.826 1.00 46.14 297 LYS A N 1
ATOM 9083 C CA . LYS D 1 297 ? 37.802 -7.442 172.774 1.00 47.06 297 LYS A CA 1
ATOM 9084 C C . LYS D 1 297 ? 37.216 -6.734 173.983 1.00 47.34 297 LYS A C 1
ATOM 9085 O O . LYS D 1 297 ? 36.122 -7.066 174.447 1.00 48.65 297 LYS A O 1
ATOM 9091 N N . LEU D 1 298 ? 37.956 -5.765 174.508 1.00 46.00 298 LEU A N 1
ATOM 9092 C CA . LEU D 1 298 ? 37.484 -5.009 175.656 1.00 44.93 298 LEU A CA 1
ATOM 9093 C C . LEU D 1 298 ? 36.163 -4.330 175.309 1.00 45.91 298 LEU A C 1
ATOM 9094 O O . LEU D 1 298 ? 35.219 -4.372 176.094 1.00 46.84 298 LEU A O 1
ATOM 9099 N N . VAL D 1 299 ? 36.088 -3.722 174.128 1.00 46.18 299 VAL A N 1
ATOM 9100 C CA . VAL D 1 299 ? 34.872 -3.028 173.715 1.00 47.08 299 VAL A CA 1
ATOM 9101 C C . VAL D 1 299 ? 33.671 -3.928 173.480 1.00 49.14 299 VAL A C 1
ATOM 9102 O O . VAL D 1 299 ? 32.539 -3.528 173.746 1.00 49.46 299 VAL A O 1
ATOM 9106 N N . GLU D 1 300 ? 33.907 -5.136 172.978 1.00 51.61 300 GLU A N 1
ATOM 9107 C CA . GLU D 1 300 ? 32.811 -6.056 172.703 1.00 53.47 300 GLU A CA 1
ATOM 9108 C C . GLU D 1 300 ? 32.301 -6.755 173.944 1.00 53.90 300 GLU A C 1
ATOM 9109 O O . GLU D 1 300 ? 31.394 -7.578 173.861 1.00 53.87 300 GLU A O 1
ATOM 9115 N N . THR D 1 301 ? 32.893 -6.441 175.090 1.00 54.80 301 THR A N 1
ATOM 9116 C CA . THR D 1 301 ? 32.430 -7.026 176.337 1.00 56.77 301 THR A CA 1
ATOM 9117 C C . THR D 1 301 ? 31.356 -6.078 176.882 1.00 58.84 301 THR A C 1
ATOM 9118 O O . THR D 1 301 ? 30.406 -6.506 177.533 1.00 60.54 301 THR A O 1
ATOM 9122 N N . LEU D 1 302 ? 31.503 -4.788 176.598 1.00 59.63 302 LEU A N 1
ATOM 9123 C CA . LEU D 1 302 ? 30.530 -3.801 177.042 1.00 60.76 302 LEU A CA 1
ATOM 9124 C C . LEU D 1 302 ? 29.155 -4.118 176.454 1.00 62.91 302 LEU A C 1
ATOM 9125 O O . LEU D 1 302 ? 29.053 -4.606 175.330 1.00 63.15 302 LEU A O 1
ATOM 9130 N N . PRO D 1 303 ? 28.078 -3.878 177.223 1.00 64.38 303 PRO A N 1
ATOM 9131 C CA . PRO D 1 303 ? 26.730 -4.146 176.708 1.00 65.02 303 PRO A CA 1
ATOM 9132 C C . PRO D 1 303 ? 26.451 -3.092 175.641 1.00 66.08 303 PRO A C 1
ATOM 9133 O O . PRO D 1 303 ? 26.912 -1.964 175.758 1.00 65.92 303 PRO A O 1
ATOM 9137 N N . PRO D 1 304 ? 25.687 -3.443 174.593 1.00 67.78 304 PRO A N 1
ATOM 9138 C CA . PRO D 1 304 ? 25.348 -2.532 173.489 1.00 68.21 304 PRO A CA 1
ATOM 9139 C C . PRO D 1 304 ? 25.033 -1.087 173.871 1.00 68.33 304 PRO A C 1
ATOM 9140 O O . PRO D 1 304 ? 25.455 -0.149 173.191 1.00 66.99 304 PRO A O 1
ATOM 9144 N N . GLN D 1 305 ? 24.286 -0.920 174.956 1.00 69.50 305 GLN A N 1
ATOM 9145 C CA . GLN D 1 305 ? 23.891 0.399 175.440 1.00 70.76 305 GLN A CA 1
ATOM 9146 C C . GLN D 1 305 ? 25.092 1.292 175.740 1.00 70.76 305 GLN A C 1
ATOM 9147 O O . GLN D 1 305 ? 25.089 2.475 175.410 1.00 70.33 305 GLN A O 1
ATOM 9153 N N . LEU D 1 306 ? 26.115 0.707 176.356 1.00 71.30 306 LEU A N 1
ATOM 9154 C CA . LEU D 1 306 ? 27.329 1.422 176.721 1.00 70.98 306 LEU A CA 1
ATOM 9155 C C . LEU D 1 306 ? 28.251 1.741 175.551 1.00 71.75 306 LEU A C 1
ATOM 9156 O O . LEU D 1 306 ? 29.145 2.572 175.681 1.00 72.60 306 LEU A O 1
ATOM 9161 N N . ARG D 1 307 ? 28.053 1.079 174.417 1.00 73.07 307 ARG A N 1
ATOM 9162 C CA . ARG D 1 307 ? 28.879 1.350 173.242 1.00 74.27 307 ARG A CA 1
ATOM 9163 C C . ARG D 1 307 ? 27.992 1.825 172.100 1.00 75.32 307 ARG A C 1
ATOM 9164 O O . ARG D 1 307 ? 28.296 1.613 170.925 1.00 74.47 307 ARG A O 1
#

Solvent-accessible surface area: 41627 Å² total; per-residue (Å²): 63,0,0,0,0,9,3,35,112,25,0,12,9,0,0,5,0,0,0,20,81,11,59,38,42,4,8,0,0,2,121,72,107,10,45,0,56,0,0,5,19,0,0,6,0,0,1,16,17,24,15,12,14,11,180,19,56,18,10,55,36,37,99,67,0,139,69,4,62,0,0,0,0,7,18,26,112,78,141,180,63,7,94,49,0,0,69,39,0,18,78,2,0,107,69,0,99,43,72,3,122,126,0,7,0,0,0,11,4,62,27,2,1,0,0,0,21,0,0,43,56,47,1,62,16,66,57,74,43,1,0,0,3,0,0,7,2,7,25,9,19,2,7,28,22,0,5,117,89,46,42,9,8,21,92,18,16,50,10,16,4,0,0,9,37,34,141,61,10,14,13,1,40,93,18,6,14,6,18,2,5,29,1,100,124,72,7,60,155,122,46,13,91,76,0,23,61,66,4,65,81,0,23,65,105,0,52,136,48,10,62,68,53,23,8,8,0,10,0,0,0,0,0,22,0,0,18,0,4,63,56,53,9,61,0,14,33,21,0,0,3,22,0,123,42,39,30,72,53,95,63,3,0,0,0,0,7,0,0,0,0,121,78,1,17,84,112,24,17,91,9,41,29,51,135,101,20,101,140,83,4,58,74,0,2,90,9,0,64,140,54,10,109,62,5,38,82,157,14,81,117,68,1,0,0,0,10,1,29,105,25,0,13,8,0,0,5,0,3,0,26,83,12,53,33,33,1,7,0,0,2,118,73,107,12,50,0,63,0,2,4,28,0,0,4,0,0,0,14,16,26,13,11,14,10,171,19,42,15,15,52,43,34,79,64,0,167,64,4,82,0,0,0,0,10,14,26,105,37,80,117,51,80,39,68,135,77,120,5,4,93,44,0,0,72,37,0,16,78,2,0,90,64,0,67,62,69,1,135,115,0,6,0,0,0,10,9,61,22,0,2,0,0,0,18,0,0,35,63,44,3,66,16,60,25,61,47,3,0,0,5,0,0,10,3,6,26,10,14,5,8,29,23,0,6,115,99,42,46,7,7,25,90,17,17,49,8,18,4,0,0,5,41,30,96,84,6,10,15,0,14,98,18,6,13,3,22,4,8,31,5,96,120,66,9,59,119,119,55,4,89,83,5,29,59,58,3,45,85,0,22,61,96,0,11,124,65,16,41,59,33,24,7,10,0,18,0,0,0,0,0,20,0,0,17,0,6,87,54,49,9,50,4,17,37,21,0,0,2,15,0,92,38,32,28,72,55,92,73,2,0,0,0,0,5,0,0,0,0,126,76,0,7,80,117,20,24,98,7,33,32,45,136,61,17,123,119,75,5,64,78,0,4,103,12,0,68,138,35,12,108,63,7,30,83,138,18,63,114,75,2,0,0,0,10,1,32,103,25,0,13,8,0,0,5,0,4,0,25,82,12,55,36,34,3,7,0,0,2,112,75,113,11,45,0,65,0,4,4,27,0,0,6,0,0,1,16,15,23,16,11,12,12,190,19,54,18,14,53,45,27,101,69,0,150,61,4,74,0,0,0,0,5,14,28,107,41,97,218,105,53,62,0,0,89,50,0,18,73,2,0,90,61,0,99,56,61,5,149,109,0,11,0,1,0,14,4,62,24,1,3,0,0,0,17,0,0,35,78,59,4,65,13,64,27,61,44,2,0,0,6,0,0,8,2,5,23,9,13,0,7,27,17,0,4,116,99,44,44,8,9,23,94,19,20,40,9,12,3,0,0,8,38,33,165,89,8,13,6,1,20,99,22,3,14,4,19,4,3,42,1,109,111,63,8,64,138,117,62,5,80,64,0,20,65,70,1,43,90,1,15,46,77,0,13,136,48,16,44,48,26,22,8,10,0,12,0,0,0,0,0,19,0,0,17,0,6,77,52,36,9,56,1,14,39,20,0,0,2,19,0,97,38,34,26,69,49,95,81,9,0,0,0,0,5,0,0,0,0,117,74,0,7,74,117,22,24,108,7,40,33,60,132,79,16,108,134,71,4,60,67,0,0,78,11,0,70,122,48,11,112,101,4,68,109,158,16,104,69,1,0,0,0,5,1,24,104,25,0,15,9,0,0,6,0,1,0,18,91,8,58,28,37,1,9,0,0,0,113,67,109,12,72,0,61,0,4,4,22,0,0,6,0,0,1,18,14,29,15,12,11,10,157,19,60,20,11,47,44,30,87,54,0,157,70,5,61,0,0,0,0,3,16,22,113,69,114,39,106,51,1,0,75,40,0,20,75,2,0,99,69,0,88,61,88,5,134,136,0,8,0,0,0,10,8,62,31,1,2,0,0,0,20,0,0,36,85,63,4,62,12,63,29,57,44,2,0,0,3,0,0,9,3,5,25,8,14,2,9,28,26,0,5,123,107,41,47,9,8,22,88,19,16,50,9,14,4,0,0,6,35,32,136,81,7,10,11,1,28,99,18,2,15,2,14,3,3,44,0,100,126,70,11,52,161,108,52,10,96,72,4,20,65,72,4,46,86,1,22,60,99,0,48,153,54,16,61,59,51,20,6,9,0,15,0,0,0,0,0,17,0,0,12,0,4,78,53,39,9,61,2,18,38,20,0,0,1,14,0,92,37,35,34,65,44,100,69,2,0,0,0,0,7,0,1,0,0,126,75,0,6,78,121,16,17,110,9,45,28,50,130,69,14,131,127,97,4,60,93,0,1,97,9,0,69,142,47,10,128,92,3,48,101,152,14,91

InterPro domains:
  IPR001236 Lactate/malate dehydrogenase, N-terminal [PF00056] (2-139)
  IPR001557 L-lactate/malate dehydrogenase [PIRSF000102] (2-300)
  IPR001557 L-lactate/malate dehydrogenase [PR00086] (1-25)
  IPR001557 L-lactate/malate dehydrogenase [PR00086] (25-49)
  IPR001557 L-lactate/malate dehydrogenase [PR00086] (113-133)
  IPR001557 L-lactate/malate dehydrogenase [PR00086] (137-155)
  IPR001557 L-lactate/malate dehydrogenase [PR00086] (167-180)
  IPR011275 Malate dehydrogenase, type 3 [cd01339] (2-300)
  IPR015955 Lactate dehydrogenase/glycoside hydrolase, family 4, C-terminal [G3DSA:3.90.110.10] (142-301)
  IPR015955 Lactate dehydrogenase/glycoside hydrolase, family 4, C-terminal [SSF56327] (142-302)
  IPR022383 Lactate/malate dehydrogenase, C-terminal [PF02866] (144-300)
  IPR036291 NAD(P)-binding domain superfamily [SSF51735] (2-139)

Sequence (1206 aa):
MITILGAGKVGMATAVMLMMRGYDDLLLIARTPGKPQGEALDLAHAAAELGVDIRISGSNSYEDMRGSDIVLVTAGIGEQLLEANANTMADLAEKIKAYAKDAIVVITTNPVDAMTYVMYKKTGFPRERVIGFSGILDSARMAYYISQKLGVSFKSVNAIVLGMHGQKMFPVPRLSSVGGVPLEHLMSKEEIEEVVSETVNAGAKITELRGYSSNYGPAAGLVLTVEAIKRDSKRIYPYSLYLQGEYGYNDIVAEVPAVIGKSGIERIIELPLTEDEKRKFDEAVQAVKKLVETLPPQLREMITILGAGKVGMATAVMLMMRGYDDLLLIARTPGKPQGEALDLAHAAAELGVDIRISGSNSYEDMRGSDIVLVTAGIGRKPGMTREQLLEANANTMADLAEKIKAYAKDAIVVITTNPVDAMTYVMYKKTGFPRERVIGFSGILDSARMAYYISQKLGVSFKSVNAIVLGMHGQKMFPVPRLSSVGGVPLEHLMSKEEIEEVVSETVNAGAKITELRGYSSNYGPAAGLVLTVEAIKRDSKRIYPYSLYLQGEYGYNDIVAEVPAVIGKSGIERIIELPLTEDEKRKFDEAVQAVKKLVETLPPQLREMITILGAGKVGMATAVMLMMRGYDDLLLIARTPGKPQGEALDLAHAAAELGVDIRISGSNSYEDMRGSDIVLVTAGIGRKLEANANTMADLAEKIKAYAKDAIVVITTNPVDAMTYVMYKKTGFPRERVIGFSGILDSARMAYYISQKLGVSFKSVNAIVLGMHGQKMFPVPRLSSVGGVPLEHLMSKEEIEEVVSETVNAGAKITELRGYSSNYGPAAGLVLTVEAIKRDSKRIYPYSLYLQGEYGYNDIVAEVPAVIGKSGIERIIELPLTEDEKRKFDEAVQAVKKLVETLPPQLRMITILGAGKVGMATAVMLMMRGYDDLLLIARTPGKPQGEALDLAHAAAELGVDIRISGSNSYEDMRGSDIVLVTAGIGLLEANANTMADLAEKIKAYAKDAIVVITTNPVDAMTYVMYKKTGFPRERVIGFSGILDSARMAYYISQKLGVSFKSVNAIVLGMHGQKMFPVPRLSSVGGVPLEHLMSKEEIEEVVSETVNAGAKITELRGYSSNYGPAAGLVLTVEAIKRDSKRIYPYSLYLQGEYGYNDIVAEVPAVIGKSGIERIIELPLTEDEKRKFDEAVQAVKKLVETLPPQLR

Nearest PDB structures (foldseek):
  2d4a-assembly1_D  TM=1.003E+00  e=2.625E-62  Aeropyrum pernix
  2d4a-assembly1_B  TM=1.000E+00  e=2.834E-56  Aeropyrum pernix
  2d4a-assembly1_A  TM=1.001E+00  e=7.810E-56  Aeropyrum pernix
  2d4a-assembly1_C  TM=9.995E-01  e=1.117E-55  Aeropyrum pernix
  2e37-assembly5_E  TM=9.058E-01  e=2.221E-30  Thermus thermophilus HB8

GO terms:
  GO:0030060 L-malate dehydrogenase (NAD+) activity (F, EXP)
  GO:0046554 L-malate dehydrogenase (NADP+) activity (F, EXP)